Protein AF-A0A534UM82-F1 (afdb_monomer)

Sequence (1231 aa):
MTAVATFLLLLLAPTVASSSGWPNNGTPPAPDDPDYQPVESGYPSSCSSQSVNDEQLYFYGFMPRCAPQATDPENASGMSVSTAWQNFGSLAIGAPSVVIAYIEAGINWHHGDAQELANKVYLNRGELPPPLCDRSPCVNPGSYDANGDGVFNAADYADDSRVGDFNGNGVIDPEDVITAFTCYDRTTGSVGQLSFDAGNRQHCSNGDAVLSVDNDGNGYPHDISGWDFYDHQNDPATYDSAYGHANNQQKQAAAETDNGIEGAGLCSGCLLLPIKAGAEALDRDDDLAQAWLFAVDSGASVITSVTADLGYTSFMRQAVEYAWGHGVVMAESSNDFDSTDHQGSMFWPHVLPGNGLVTNSNGLPAGLANAETVTYRARSDYTSWGTHNMFSVSTQGGTTSESTPTVAGVMGLVLSFGRAISLTGPEAIQVVRATASRITDPTLPWPGSPGDWNLQYGYGRPNVDLAMQAIQARHIPPVAWIDSPDWYRLYDPTQTGTVTVSGHVEDRRSTSGYRWQLQYGLGPQPDTWTTFASGSGRGPKNVSGTVQLSSIPASFWDDLQNPYRMSVTKTLETTEQYTVSLRLQVIDNANASEPWGTGEERRSIAVHHDPSLLPGFPLRLGHGGDSQATLVDLQGSGHLDLVFGDTDGFVHAIDPVTRLELAGWPVHTAPTQVTKSHAGISPGYEPIVAPIAVGDLDHTGNLWVVAASTRGKVYVIDASGHLRSGWPQTLNLDVYVPPIPRPQLAFTRMPQLGSLSSPVLYSLSGDGKLQIVQAAWDGYLHVFNADGSTFRNIQVARPPDSELDPGAHWINDHKLDSTPVIANLDGHPDIVIRSQWTETTSSGDLAPGGAGFLHAFRPDGALLWIAKMPGIVEYYGSAQEFLTEGAEDETAAPVFPGGTDQVASGPVLSPSYLFNSDGSNASVYGPLPGSPTGIFLQNAAVCIASPSSCPYSDAELQNFLAGNLPADAPVFFTTGGVFGRLSIPGNLSYSQPGTGGASLASALLFAGSGFAIKNYLTAFDAVTGASTPGFAQQIQGLDFLGSPIVVDVSGDGQPELVVGTDSSALMAYQSGGAMPVGFPKFTTGWALWAPSSGDLLSDGHTDVVQLTREGYIFAWRTDGTYAGDQEWWAGHHDEWRTGRYGVDSRPPGAIRNARLSSSKLTFTAPGGDWYDGQAAGYRVSFSGQPVPATAPAGSQQSITVPAGVTSVTIQAVDQAGNLGPALTVSKSGGH

Mean predicted aligned error: 6.7 Å

pLDDT: mean 92.06, std 9.96, range [24.19, 98.81]

Structure (mmCIF, N/CA/C/O backbone):
data_AF-A0A534UM82-F1
#
_entry.id   AF-A0A534UM82-F1
#
loop_
_atom_site.group_PDB
_atom_site.id
_atom_site.type_symbol
_atom_site.label_atom_id
_atom_site.label_alt_id
_atom_site.label_comp_id
_atom_site.label_asym_id
_atom_site.label_entity_id
_atom_site.label_seq_id
_atom_site.pdbx_PDB_ins_code
_atom_site.Cartn_x
_atom_site.Cartn_y
_atom_site.Cartn_z
_atom_site.occupancy
_atom_site.B_iso_or_equiv
_atom_site.auth_seq_id
_atom_site.auth_comp_id
_atom_site.auth_asym_id
_atom_site.auth_atom_id
_atom_site.pdbx_PDB_model_num
ATOM 1 N N . MET A 1 1 ? 55.280 50.682 3.057 1.00 29.06 1 MET A N 1
ATOM 2 C CA . MET A 1 1 ? 56.430 49.765 2.923 1.00 29.06 1 MET A CA 1
ATOM 3 C C . MET A 1 1 ? 55.853 48.439 2.445 1.00 29.06 1 MET A C 1
ATOM 5 O O . MET A 1 1 ? 55.164 47.797 3.217 1.00 29.06 1 MET A O 1
ATOM 9 N N . THR A 1 2 ? 55.707 48.257 1.127 1.00 24.19 2 THR A N 1
ATOM 10 C CA . THR A 1 2 ? 56.662 47.520 0.259 1.00 24.19 2 THR A CA 1
ATOM 11 C C . THR A 1 2 ? 56.863 46.093 0.770 1.00 24.19 2 THR A C 1
ATOM 13 O O . THR A 1 2 ? 57.503 45.903 1.794 1.00 24.19 2 THR A O 1
ATOM 16 N N . ALA A 1 3 ? 56.143 45.133 0.192 1.00 25.41 3 ALA A N 1
ATOM 17 C CA . ALA A 1 3 ? 56.607 44.312 -0.934 1.00 25.41 3 ALA A CA 1
ATOM 18 C C . ALA A 1 3 ? 57.558 43.202 -0.464 1.00 25.41 3 ALA A C 1
ATOM 20 O O . ALA A 1 3 ? 58.667 43.504 -0.044 1.00 25.41 3 ALA A O 1
ATOM 21 N N . VAL A 1 4 ? 57.072 41.956 -0.533 1.00 26.17 4 VAL A N 1
ATOM 22 C CA . VAL A 1 4 ? 57.745 40.686 -0.886 1.00 26.17 4 VAL A CA 1
ATOM 23 C C . VAL A 1 4 ? 56.785 39.564 -0.463 1.00 26.17 4 VAL A C 1
ATOM 25 O O . VAL A 1 4 ? 56.682 39.265 0.719 1.00 26.17 4 VAL A O 1
ATOM 28 N N . ALA A 1 5 ? 56.031 39.029 -1.430 1.00 24.19 5 ALA A N 1
ATOM 29 C CA . ALA A 1 5 ? 55.508 37.650 -1.496 1.00 24.19 5 ALA A CA 1
ATOM 30 C C . ALA A 1 5 ? 54.531 37.523 -2.687 1.00 24.19 5 ALA A C 1
ATOM 32 O O . ALA A 1 5 ? 53.396 37.077 -2.564 1.00 24.19 5 ALA A O 1
ATOM 33 N N . THR A 1 6 ? 54.971 37.972 -3.861 1.00 28.27 6 THR A N 1
ATOM 34 C CA . THR A 1 6 ? 54.422 37.549 -5.154 1.00 28.27 6 THR A CA 1
ATOM 35 C C . THR A 1 6 ? 55.350 36.424 -5.616 1.00 28.27 6 THR A C 1
ATOM 37 O O . THR A 1 6 ? 56.557 36.640 -5.564 1.00 28.27 6 THR A O 1
ATOM 40 N N . PHE A 1 7 ? 54.805 35.274 -6.035 1.00 26.11 7 PHE A N 1
ATOM 41 C CA . PHE A 1 7 ? 55.458 33.963 -6.275 1.00 26.11 7 PHE A CA 1
ATOM 42 C C . PHE A 1 7 ? 55.393 32.957 -5.109 1.00 26.11 7 PHE A C 1
ATOM 44 O O . PHE A 1 7 ? 56.431 32.600 -4.570 1.00 26.11 7 PHE A O 1
ATOM 51 N N . LEU A 1 8 ? 54.190 32.474 -4.750 1.00 25.53 8 LEU A N 1
ATOM 52 C CA . LEU A 1 8 ? 53.922 31.051 -4.418 1.00 25.53 8 LEU A CA 1
ATOM 53 C C . LEU A 1 8 ? 52.410 30.776 -4.175 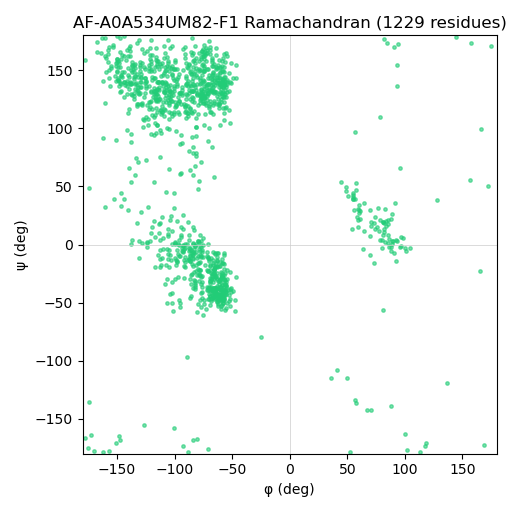1.00 25.53 8 LEU A C 1
ATOM 55 O O . LEU A 1 8 ? 52.024 30.205 -3.164 1.00 25.53 8 LEU A O 1
ATOM 59 N N . LEU A 1 9 ? 51.524 31.227 -5.072 1.00 25.38 9 LEU A N 1
ATOM 60 C CA . LEU A 1 9 ? 50.062 31.076 -4.899 1.00 25.38 9 LEU A CA 1
ATOM 61 C C . LEU A 1 9 ? 49.332 30.824 -6.231 1.00 25.38 9 LEU A C 1
ATOM 63 O O . LEU A 1 9 ? 48.275 31.378 -6.497 1.00 25.38 9 LEU A O 1
ATOM 67 N N . LEU A 1 10 ? 49.945 30.017 -7.104 1.00 25.42 10 LEU A N 1
ATOM 68 C CA . LEU A 1 10 ? 49.427 29.715 -8.449 1.00 25.42 10 LEU A CA 1
ATOM 69 C C . LEU A 1 10 ? 49.437 28.217 -8.800 1.00 25.42 10 LEU A C 1
ATOM 71 O O . LEU A 1 10 ? 49.346 27.856 -9.966 1.00 25.42 10 LEU A O 1
ATOM 75 N N . LEU A 1 11 ? 49.521 27.335 -7.804 1.00 28.50 11 LEU A N 1
ATOM 76 C CA . LEU A 1 11 ? 49.392 25.889 -7.994 1.00 28.50 11 LEU A CA 1
ATOM 77 C C . LEU A 1 11 ? 48.532 25.327 -6.864 1.00 28.50 11 LEU A C 1
ATOM 79 O O . LEU A 1 11 ? 49.061 25.014 -5.805 1.00 28.50 11 LEU A O 1
ATOM 83 N N . LEU A 1 12 ? 47.218 25.336 -7.103 1.00 30.81 12 LEU A N 1
ATOM 84 C CA . LEU A 1 12 ? 46.121 24.535 -6.527 1.00 30.81 12 LEU A CA 1
ATOM 85 C C . LEU A 1 12 ? 44.814 25.335 -6.704 1.00 30.81 12 LEU A C 1
ATOM 87 O O . LEU A 1 12 ? 44.124 25.668 -5.748 1.00 30.81 12 LEU A O 1
ATOM 91 N N . ALA A 1 13 ? 44.506 25.704 -7.950 1.00 25.48 13 ALA A N 1
ATOM 92 C CA . ALA A 1 13 ? 43.111 25.879 -8.330 1.00 25.48 13 ALA A CA 1
ATOM 93 C C . ALA A 1 13 ? 42.586 24.466 -8.635 1.00 25.48 13 ALA A C 1
ATOM 95 O O . ALA A 1 13 ? 43.301 23.734 -9.332 1.00 25.48 13 ALA A O 1
ATOM 96 N N . PRO A 1 14 ? 41.412 24.051 -8.126 1.00 29.23 14 PRO A N 1
ATOM 97 C CA . PRO A 1 14 ? 40.769 22.858 -8.651 1.00 29.23 14 PRO A CA 1
ATOM 98 C C . PRO A 1 14 ? 40.616 23.074 -10.156 1.00 29.23 14 PRO A C 1
ATOM 100 O O . PRO A 1 14 ? 40.162 24.126 -10.609 1.00 29.23 14 PRO A O 1
ATOM 103 N N . THR A 1 15 ? 41.104 22.122 -10.942 1.00 26.31 15 THR A N 1
ATOM 104 C CA . THR A 1 15 ? 40.808 22.078 -12.367 1.00 26.31 15 THR A CA 1
ATOM 105 C C . THR A 1 15 ? 39.299 21.944 -12.484 1.00 26.31 15 THR A C 1
ATOM 107 O O . THR A 1 15 ? 38.766 20.870 -12.229 1.00 26.31 15 THR A O 1
ATOM 110 N N . VAL A 1 16 ? 38.618 23.043 -12.813 1.00 33.84 16 VAL A N 1
ATOM 111 C CA . VAL A 1 16 ? 37.235 23.013 -13.286 1.00 33.84 16 VAL A CA 1
ATOM 112 C C . VAL A 1 16 ? 37.259 22.102 -14.508 1.00 33.84 16 VAL A C 1
ATOM 114 O O . VAL A 1 16 ? 37.883 22.443 -15.519 1.00 33.84 16 VAL A O 1
ATOM 117 N N . ALA A 1 17 ? 36.713 20.893 -14.375 1.00 33.19 17 ALA A N 1
ATOM 118 C CA . ALA A 1 17 ? 36.522 20.015 -15.513 1.00 33.19 17 ALA A CA 1
ATOM 119 C C . ALA A 1 17 ? 35.661 20.785 -16.520 1.00 33.19 17 ALA A C 1
ATOM 121 O O . ALA A 1 17 ? 34.657 21.393 -16.160 1.00 33.19 17 ALA A O 1
ATOM 122 N N . SER A 1 18 ? 36.106 20.838 -17.772 1.00 37.72 18 SER A N 1
ATOM 123 C CA . SER A 1 18 ? 35.266 21.392 -18.829 1.00 37.72 18 SER A CA 1
ATOM 124 C C . SER A 1 18 ? 34.129 20.399 -19.049 1.00 37.72 18 SER A C 1
ATOM 126 O O . SER A 1 18 ? 34.392 19.252 -19.396 1.00 37.72 18 SER A O 1
ATOM 128 N N . SER A 1 19 ? 32.891 20.831 -18.806 1.00 50.22 19 SER A N 1
ATOM 129 C CA . SER A 1 19 ? 31.665 20.106 -19.147 1.00 50.22 19 SER A CA 1
ATOM 130 C C . SER A 1 19 ? 31.717 19.717 -20.628 1.00 50.22 19 SER A C 1
ATOM 132 O O . SER A 1 19 ? 31.611 20.581 -21.506 1.00 50.22 19 SER A O 1
ATOM 134 N N . SER A 1 20 ? 31.975 18.447 -20.939 1.00 53.44 20 SER A N 1
ATOM 135 C CA . SER A 1 20 ? 32.245 18.048 -22.321 1.00 53.44 20 SER A CA 1
ATOM 136 C C . SER A 1 20 ? 30.987 17.927 -23.179 1.00 53.44 20 SER A C 1
ATOM 138 O O . SER A 1 20 ? 31.132 17.977 -24.400 1.00 53.44 20 SER A O 1
ATOM 140 N N . GLY A 1 21 ? 29.77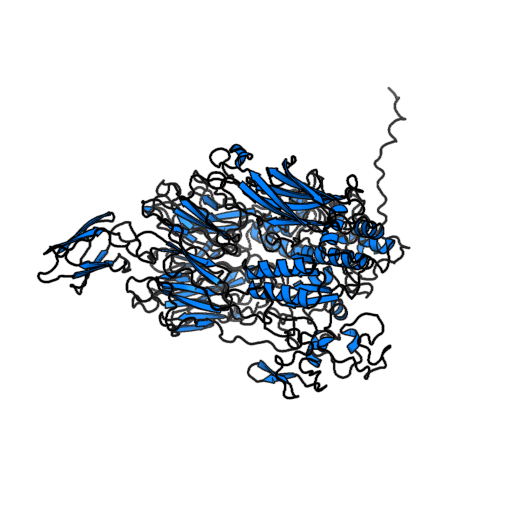5 17.885 -22.601 1.00 60.31 21 GLY A N 1
ATOM 141 C CA . GLY A 1 21 ? 28.531 17.531 -23.310 1.00 60.31 21 GLY A CA 1
ATOM 142 C C . GLY A 1 21 ? 28.646 16.195 -24.058 1.00 60.31 21 GLY A C 1
ATOM 143 O O . GLY A 1 21 ? 29.709 15.559 -24.043 1.00 60.31 21 GLY A O 1
ATOM 144 N N . TRP A 1 22 ? 27.597 15.771 -24.767 1.00 65.94 22 TRP A N 1
ATOM 145 C CA . TRP A 1 22 ? 27.753 14.648 -25.694 1.00 65.94 22 TRP A CA 1
ATOM 146 C C . TRP A 1 22 ? 28.814 15.014 -26.752 1.00 65.94 22 TRP A C 1
ATOM 148 O O . TRP A 1 22 ? 28.801 16.132 -27.284 1.00 65.94 22 TRP A O 1
ATOM 158 N N . PRO A 1 23 ? 29.781 14.135 -27.074 1.00 58.47 23 PRO A N 1
ATOM 159 C CA . PRO A 1 23 ? 30.779 14.456 -28.082 1.00 58.47 23 PRO A CA 1
ATOM 160 C C . PRO A 1 23 ? 30.091 14.697 -29.433 1.00 58.47 23 PRO A C 1
ATOM 162 O O . PRO A 1 23 ? 29.489 13.782 -29.983 1.00 58.47 23 PRO A O 1
ATOM 165 N N . ASN A 1 24 ? 30.247 15.883 -30.034 1.00 52.75 24 ASN A N 1
ATOM 166 C CA . ASN A 1 24 ? 29.662 16.221 -31.350 1.00 52.75 24 ASN A CA 1
ATOM 167 C C . ASN A 1 24 ? 30.066 15.261 -32.504 1.00 52.75 24 ASN A C 1
ATOM 169 O O . ASN A 1 24 ? 29.554 15.392 -33.608 1.00 52.75 24 ASN A O 1
ATOM 173 N N . ASN A 1 25 ? 30.998 14.327 -32.264 1.00 54.56 25 ASN A N 1
ATOM 174 C CA . ASN A 1 25 ? 31.434 13.262 -33.178 1.00 54.56 25 ASN A CA 1
ATOM 175 C C . ASN A 1 25 ? 31.416 11.866 -32.501 1.00 54.56 25 ASN A C 1
ATOM 177 O O . ASN A 1 25 ? 32.257 11.023 -32.821 1.00 54.56 25 ASN A O 1
ATOM 181 N N . GLY A 1 26 ? 30.547 11.643 -31.508 1.00 54.47 26 GLY A N 1
ATOM 182 C CA . GLY A 1 26 ? 30.395 10.348 -30.836 1.00 54.47 26 GLY A CA 1
ATOM 183 C C . GLY A 1 26 ? 30.021 9.234 -31.817 1.00 54.47 26 GLY A C 1
ATOM 184 O O . GLY A 1 26 ? 29.414 9.482 -32.857 1.00 54.47 26 GLY A O 1
ATOM 185 N N . THR A 1 27 ? 30.440 8.002 -31.529 1.00 57.91 27 THR A N 1
ATOM 186 C CA . THR A 1 27 ? 29.991 6.808 -32.257 1.00 57.91 27 THR A CA 1
ATOM 187 C C . THR A 1 27 ? 29.429 5.826 -31.224 1.00 57.91 27 THR A C 1
ATOM 189 O O . THR A 1 27 ? 30.232 5.310 -30.449 1.00 57.91 27 THR A O 1
ATOM 192 N N . PRO A 1 28 ? 28.102 5.584 -31.186 1.00 67.50 28 PRO A N 1
ATOM 193 C CA . PRO A 1 28 ? 27.066 6.171 -32.048 1.00 67.50 28 PRO A CA 1
ATOM 194 C C . PRO A 1 28 ? 26.832 7.677 -31.778 1.00 67.50 28 PRO A C 1
ATOM 196 O O . PRO A 1 28 ? 27.323 8.202 -30.770 1.00 67.50 28 PRO A O 1
ATOM 199 N N . PRO A 1 29 ? 26.157 8.403 -32.695 1.00 73.62 29 PRO A N 1
ATOM 200 C CA . PRO A 1 29 ? 25.624 9.731 -32.389 1.00 73.62 29 PRO A CA 1
ATOM 201 C C . PRO A 1 29 ? 24.675 9.668 -31.181 1.00 73.62 29 PRO A C 1
ATOM 203 O O . PRO A 1 29 ? 24.266 8.588 -30.765 1.00 73.62 29 PRO A O 1
ATOM 206 N N . ALA A 1 30 ? 24.376 10.829 -30.596 1.00 81.31 30 ALA A N 1
ATOM 207 C CA . ALA A 1 30 ? 23.281 10.901 -29.635 1.00 81.31 30 ALA A CA 1
ATOM 208 C C . ALA A 1 30 ? 21.960 10.561 -30.344 1.00 81.31 30 ALA A C 1
ATOM 210 O O . ALA A 1 30 ? 21.878 10.853 -31.546 1.00 81.31 30 ALA A O 1
ATOM 211 N N . PRO A 1 31 ? 20.975 10.017 -29.610 1.00 89.06 31 PRO A N 1
ATOM 212 C CA . PRO A 1 31 ? 19.634 9.829 -30.131 1.00 89.06 31 PRO A CA 1
ATOM 213 C C . PRO A 1 31 ? 19.078 11.098 -30.783 1.00 89.06 31 PRO A C 1
ATOM 215 O O . PRO A 1 31 ? 19.389 12.212 -30.335 1.00 89.06 31 PRO A O 1
ATOM 218 N N . ASP A 1 32 ? 18.321 10.937 -31.868 1.00 90.75 32 ASP A N 1
ATOM 219 C CA . ASP A 1 32 ? 17.685 12.058 -32.575 1.00 90.75 32 ASP A CA 1
ATOM 220 C C . ASP A 1 32 ? 16.339 12.504 -31.975 1.00 90.75 32 ASP A C 1
ATOM 222 O O . ASP A 1 32 ? 15.741 13.476 -32.449 1.00 90.75 32 ASP A O 1
ATOM 226 N N . ASP A 1 33 ? 15.939 11.854 -30.884 1.00 93.75 33 ASP A N 1
ATOM 227 C CA . ASP A 1 33 ? 14.756 12.111 -30.072 1.00 93.75 33 ASP A CA 1
ATOM 228 C C . ASP A 1 33 ? 14.812 13.528 -29.438 1.00 93.75 33 ASP A C 1
ATOM 230 O O . ASP A 1 33 ? 15.806 13.887 -28.782 1.00 93.75 33 ASP A O 1
ATOM 234 N N . PRO A 1 34 ? 13.786 14.381 -29.646 1.00 93.25 34 PRO A N 1
ATOM 235 C CA . PRO A 1 34 ? 13.781 15.787 -29.226 1.00 93.25 34 PRO A CA 1
ATOM 236 C C . PRO A 1 34 ? 14.046 16.060 -27.737 1.00 93.25 34 PRO A C 1
ATOM 238 O O . PRO A 1 34 ? 14.690 17.067 -27.420 1.00 93.25 34 PRO A O 1
ATOM 241 N N . ASP A 1 35 ? 13.580 15.186 -26.847 1.00 92.75 35 ASP A N 1
ATOM 242 C CA . ASP A 1 35 ? 13.623 15.345 -25.389 1.00 92.75 35 ASP A CA 1
ATOM 243 C C . ASP A 1 35 ? 14.896 14.744 -24.771 1.00 92.75 35 ASP A C 1
ATOM 245 O O . ASP A 1 35 ? 15.219 15.024 -23.615 1.00 92.75 35 ASP A O 1
ATOM 249 N N . TYR A 1 36 ? 15.685 13.980 -25.542 1.00 93.06 36 TYR A N 1
ATOM 250 C CA . TYR A 1 36 ? 16.884 13.318 -25.022 1.00 93.06 36 TYR A CA 1
ATOM 251 C C . TYR A 1 36 ? 17.925 14.318 -24.510 1.00 93.06 36 TYR A C 1
ATOM 253 O O . TYR A 1 36 ? 18.395 14.186 -23.381 1.00 93.06 36 TYR A O 1
ATOM 261 N N . GLN A 1 37 ? 18.280 15.324 -25.321 1.00 91.81 37 GLN A N 1
ATOM 262 C CA . GLN A 1 37 ? 19.319 16.312 -24.979 1.00 91.81 37 GLN A CA 1
ATOM 263 C C . GLN A 1 37 ? 19.085 17.747 -25.516 1.00 91.81 37 GLN A C 1
ATOM 265 O O . GLN A 1 37 ? 20.012 18.375 -26.064 1.00 91.81 37 GLN A O 1
ATOM 270 N N . PRO A 1 38 ? 17.866 18.314 -25.425 1.00 90.81 38 PRO A N 1
ATOM 271 C CA . PRO A 1 38 ? 17.563 19.626 -26.006 1.00 90.81 38 PRO A CA 1
ATOM 272 C C . PRO A 1 38 ? 18.455 20.746 -25.443 1.00 90.81 38 PRO A C 1
ATOM 274 O O . PRO A 1 38 ? 18.880 21.644 -26.184 1.00 90.81 38 PRO A O 1
ATOM 277 N N . VAL A 1 39 ? 18.824 20.659 -24.161 1.00 90.19 39 VAL A N 1
ATOM 278 C CA . VAL A 1 39 ? 19.673 21.641 -23.475 1.00 90.19 39 VAL A CA 1
ATOM 279 C C . VAL A 1 39 ? 21.102 21.595 -24.015 1.00 90.19 39 VAL A C 1
ATOM 281 O O . VAL A 1 39 ? 21.654 22.635 -24.391 1.00 90.19 39 VAL A O 1
ATOM 284 N N . GLU A 1 40 ? 21.698 20.406 -24.118 1.00 87.69 40 GLU A N 1
ATOM 285 C CA . GLU A 1 40 ? 23.056 20.225 -24.643 1.00 87.69 40 GLU A CA 1
ATOM 286 C C . GLU A 1 40 ? 23.174 20.617 -26.122 1.00 87.69 40 GLU A C 1
ATOM 288 O O . GLU A 1 40 ? 24.164 21.242 -26.527 1.00 87.69 40 GLU A O 1
ATOM 293 N N . SER A 1 41 ? 22.146 20.318 -26.921 1.00 87.25 41 SER A N 1
ATOM 294 C CA . SER A 1 41 ? 22.087 20.656 -28.350 1.00 87.25 41 SER A CA 1
ATOM 295 C C . SER A 1 41 ? 21.960 22.163 -28.591 1.00 87.25 41 SER A C 1
ATOM 297 O O . SER A 1 41 ? 22.577 22.705 -29.512 1.00 87.25 41 SER A O 1
ATOM 299 N N . GLY A 1 42 ? 21.190 22.861 -27.751 1.00 84.81 42 GLY A N 1
ATOM 300 C CA . GLY A 1 42 ? 20.976 24.309 -27.827 1.00 84.81 42 GLY A CA 1
ATOM 301 C C . GLY A 1 42 ? 22.056 25.161 -27.146 1.00 84.81 42 GLY A C 1
ATOM 302 O O . GLY A 1 42 ? 21.953 26.396 -27.144 1.00 84.81 42 GLY A O 1
ATOM 303 N N . TYR A 1 43 ? 23.081 24.542 -26.554 1.00 85.88 43 TYR A N 1
ATOM 304 C CA . TYR A 1 43 ? 24.104 25.229 -25.766 1.00 85.88 43 TYR A CA 1
ATOM 305 C C . TYR A 1 43 ? 24.937 26.223 -26.607 1.00 85.88 43 TYR A C 1
ATOM 307 O O . TYR A 1 43 ? 25.340 25.907 -27.730 1.00 85.88 43 TYR A O 1
ATOM 315 N N . PRO A 1 44 ? 25.306 27.409 -26.072 1.00 87.75 44 PRO A N 1
ATOM 316 C CA . PRO A 1 44 ? 24.999 27.933 -24.734 1.00 87.75 44 PRO A CA 1
ATOM 317 C C . PRO A 1 44 ? 23.674 28.699 -24.639 1.00 87.75 44 PRO A C 1
ATOM 319 O O . PRO A 1 44 ? 23.325 29.168 -23.559 1.00 87.75 44 PRO A O 1
ATOM 322 N N . SER A 1 45 ? 22.956 28.890 -25.749 1.00 88.56 45 SER A N 1
ATOM 323 C CA . SER A 1 45 ? 21.720 29.685 -25.778 1.00 88.56 45 SER A CA 1
ATOM 324 C C . SER A 1 45 ? 20.592 29.087 -24.932 1.00 88.56 45 SER A C 1
ATOM 326 O O . SER A 1 45 ? 19.881 29.843 -24.267 1.00 88.56 45 SER A O 1
ATOM 328 N N . SER A 1 46 ? 20.472 27.758 -24.917 1.00 88.56 46 SER A N 1
ATOM 329 C CA . SER A 1 46 ? 19.461 27.001 -24.163 1.00 88.56 46 SER A CA 1
ATOM 330 C C . SER A 1 46 ? 19.510 27.255 -22.657 1.00 88.56 46 SER A C 1
ATOM 332 O O . SER A 1 46 ? 18.455 27.373 -22.046 1.00 88.56 46 SER A O 1
ATOM 334 N N . CYS A 1 47 ? 20.692 27.459 -22.058 1.00 87.94 47 CYS A N 1
ATOM 335 C CA . CYS A 1 47 ? 20.841 27.618 -20.600 1.00 87.94 47 CYS A CA 1
ATOM 336 C C . CYS A 1 47 ? 20.051 28.795 -19.996 1.00 87.94 47 CYS A C 1
ATOM 338 O O . CYS A 1 47 ? 19.926 28.892 -18.776 1.00 87.94 47 CYS A O 1
ATOM 340 N N . SER A 1 48 ? 19.589 29.734 -20.830 1.00 82.62 48 SER A N 1
ATOM 341 C CA . SER A 1 48 ? 18.784 30.886 -20.406 1.00 82.62 48 SER A CA 1
ATOM 342 C C . SER A 1 48 ? 17.272 30.648 -20.445 1.00 82.62 48 SER A C 1
ATOM 344 O O . SER A 1 48 ? 16.530 31.434 -19.861 1.00 82.62 48 SER A O 1
ATOM 346 N N . SER A 1 49 ? 16.818 29.596 -21.130 1.00 83.00 49 SER A N 1
ATOM 347 C CA . SER A 1 49 ? 15.400 29.312 -21.385 1.00 83.00 49 SER A CA 1
ATOM 348 C C . SER A 1 49 ? 14.981 27.878 -21.064 1.00 83.00 49 SER A C 1
ATOM 350 O O . SER A 1 49 ? 13.787 27.615 -21.058 1.00 83.00 49 SER A O 1
ATOM 352 N N . GLN A 1 50 ? 15.934 26.976 -20.821 1.00 88.38 50 GLN A N 1
ATOM 353 C CA . GLN A 1 50 ? 15.715 25.569 -20.480 1.00 88.38 50 GLN A CA 1
ATOM 354 C C . GLN A 1 50 ? 16.510 25.190 -19.227 1.00 88.38 50 GLN A C 1
ATOM 356 O O . GLN A 1 50 ? 17.589 25.738 -18.970 1.00 88.38 50 GLN A O 1
ATOM 361 N N . SER A 1 51 ? 15.943 24.281 -18.447 1.00 88.00 51 SER A N 1
ATOM 362 C CA . SER A 1 51 ? 16.509 23.666 -17.252 1.00 88.00 51 SER A CA 1
ATOM 363 C C . SER A 1 51 ? 17.357 22.458 -17.620 1.00 88.00 51 SER A C 1
ATOM 365 O O . SER A 1 51 ? 17.008 21.733 -18.540 1.00 88.00 51 SER A O 1
ATOM 367 N N . VAL A 1 52 ? 18.394 22.153 -16.839 1.00 88.25 52 VAL A N 1
ATOM 368 C CA . VAL A 1 52 ? 19.050 20.832 -16.873 1.00 88.25 52 VAL A CA 1
ATOM 369 C C . VAL A 1 52 ? 18.089 19.676 -16.575 1.00 88.25 52 VAL A C 1
ATOM 371 O O . VAL A 1 52 ? 18.435 18.542 -16.864 1.00 88.25 52 VAL A O 1
ATOM 374 N N . ASN A 1 53 ? 16.905 19.951 -16.017 1.00 88.81 53 ASN A N 1
ATOM 375 C CA . ASN A 1 53 ? 15.845 18.961 -15.813 1.00 88.81 53 ASN A CA 1
ATOM 376 C C . ASN A 1 53 ? 14.953 18.756 -17.056 1.00 88.81 53 ASN A C 1
ATOM 378 O O . ASN A 1 53 ? 14.122 17.856 -17.038 1.00 88.81 53 ASN A O 1
ATOM 382 N N . ASP A 1 54 ? 15.123 19.547 -18.125 1.00 89.00 54 ASP A N 1
ATOM 383 C CA . ASP A 1 54 ? 14.356 19.437 -19.381 1.00 89.00 54 ASP A CA 1
ATOM 384 C C . ASP A 1 54 ? 15.015 18.456 -20.379 1.00 89.00 54 ASP A C 1
ATOM 386 O O . ASP A 1 54 ? 14.798 18.549 -21.584 1.00 89.00 54 ASP A O 1
ATOM 390 N N . GLU A 1 55 ? 15.894 17.569 -19.908 1.00 90.00 55 GLU A N 1
ATOM 391 C CA . GLU A 1 55 ? 16.590 16.567 -20.721 1.00 90.00 55 GLU A CA 1
ATOM 392 C C . GLU A 1 55 ? 16.783 15.258 -19.943 1.00 90.00 55 GLU A C 1
ATOM 394 O O . GLU A 1 55 ? 16.733 15.245 -18.709 1.00 90.00 55 GLU A O 1
ATOM 399 N N . GLN A 1 56 ? 17.058 14.151 -20.642 1.00 93.31 56 GLN A N 1
ATOM 400 C CA . GLN A 1 56 ? 17.170 12.806 -20.058 1.00 93.31 56 GLN A CA 1
ATOM 401 C C . GLN A 1 56 ? 18.523 12.572 -19.350 1.00 93.31 56 GLN A C 1
ATOM 403 O O . GLN A 1 56 ? 19.261 11.612 -19.592 1.00 93.31 56 GLN A O 1
ATOM 408 N N . LEU A 1 57 ? 18.846 13.457 -18.405 1.00 92.00 57 LEU A N 1
ATOM 409 C CA . LEU A 1 57 ? 20.073 13.512 -17.600 1.00 92.00 57 LEU A CA 1
ATOM 410 C C . LEU A 1 57 ? 20.439 12.201 -16.889 1.00 92.00 57 LEU A C 1
ATOM 412 O O . LEU A 1 57 ? 21.614 11.972 -16.582 1.00 92.00 57 LEU A O 1
ATOM 416 N N . TYR A 1 58 ? 19.457 11.331 -16.648 1.00 93.69 58 TYR A N 1
ATOM 417 C CA . TYR A 1 58 ? 19.631 10.019 -16.032 1.00 93.69 58 TYR A CA 1
ATOM 418 C C . TYR A 1 58 ? 20.385 9.017 -16.921 1.00 93.69 58 TYR A C 1
ATOM 420 O O . TYR A 1 58 ? 20.987 8.075 -16.397 1.00 93.69 58 TYR A O 1
ATOM 428 N N . PHE A 1 59 ? 20.478 9.258 -18.234 1.00 94.56 59 PHE A N 1
ATOM 429 C CA . PHE A 1 59 ? 21.343 8.489 -19.132 1.00 94.56 59 PHE A CA 1
ATOM 430 C C . PHE A 1 59 ? 22.815 8.887 -19.018 1.00 94.56 59 PHE A C 1
ATOM 432 O O . PHE A 1 59 ? 23.705 8.084 -19.308 1.00 94.56 59 PHE A O 1
ATOM 439 N N . TYR A 1 60 ? 23.111 10.127 -18.642 1.00 93.50 60 TYR A N 1
ATOM 440 C CA . TYR A 1 60 ? 24.404 10.719 -18.958 1.00 93.50 60 TYR A CA 1
ATOM 441 C C . TYR A 1 60 ? 25.550 10.201 -18.079 1.00 93.50 60 TYR A C 1
ATOM 443 O O . TYR A 1 60 ? 25.518 10.277 -16.853 1.00 93.50 60 TYR A O 1
ATOM 451 N N . GLY A 1 61 ? 26.631 9.757 -18.721 1.00 93.00 61 GLY A N 1
ATOM 452 C CA . GLY A 1 61 ? 27.949 9.549 -18.113 1.00 93.00 61 GLY A CA 1
ATOM 453 C C . GLY A 1 61 ? 28.878 10.763 -18.233 1.00 93.00 61 GLY A C 1
ATOM 454 O O . GLY A 1 61 ? 30.097 10.612 -18.263 1.00 93.00 61 GLY A O 1
ATOM 455 N N . PHE A 1 62 ? 28.305 11.962 -18.364 1.00 90.44 62 PHE A N 1
ATOM 456 C CA . PHE A 1 62 ? 29.004 13.248 -18.357 1.00 90.44 62 PHE A CA 1
ATOM 457 C C . PHE A 1 62 ? 28.206 14.278 -17.538 1.00 90.44 62 PHE A C 1
ATOM 459 O O . PHE A 1 62 ? 27.070 14.016 -17.151 1.00 90.44 62 PHE A O 1
ATOM 466 N N . MET A 1 63 ? 28.799 15.446 -17.273 1.00 90.56 63 MET A N 1
ATOM 467 C CA . MET A 1 63 ? 28.133 16.561 -16.585 1.00 90.56 63 MET A CA 1
ATOM 468 C C . MET A 1 63 ? 27.502 17.546 -17.587 1.00 90.56 63 MET A C 1
ATOM 470 O O . MET A 1 63 ? 28.238 18.023 -18.467 1.00 90.56 63 MET A O 1
ATOM 474 N N . PRO A 1 64 ? 26.208 17.897 -17.441 1.00 89.62 64 PRO A N 1
ATOM 475 C CA . PRO A 1 64 ? 25.545 18.913 -18.257 1.00 89.62 64 PRO A CA 1
ATOM 476 C C . PRO A 1 64 ? 26.241 20.277 -18.209 1.00 89.62 64 PRO A C 1
ATOM 478 O O . PRO A 1 64 ? 26.769 20.705 -17.177 1.00 89.62 64 PRO A O 1
ATOM 481 N N . ARG A 1 65 ? 26.245 20.994 -19.333 1.00 88.31 65 ARG A N 1
ATOM 482 C CA . ARG A 1 65 ? 26.975 22.258 -19.524 1.00 88.31 65 ARG A CA 1
ATOM 483 C C . ARG A 1 65 ? 26.284 23.466 -18.894 1.00 88.31 65 ARG A C 1
ATOM 485 O O . ARG A 1 65 ? 26.953 24.470 -18.638 1.00 88.31 65 ARG A O 1
ATOM 492 N N . CYS A 1 66 ? 24.973 23.396 -18.660 1.00 90.06 66 CYS A N 1
ATOM 493 C CA . CYS A 1 66 ? 24.200 24.502 -18.089 1.00 90.06 66 CYS A CA 1
ATOM 494 C C . CYS A 1 66 ? 24.225 24.559 -16.552 1.00 90.06 66 CYS A C 1
ATOM 496 O O . CYS A 1 66 ? 23.811 25.574 -16.002 1.00 90.06 66 CYS A O 1
ATOM 498 N N . ALA A 1 67 ? 24.795 23.559 -15.866 1.00 91.06 67 ALA A N 1
ATOM 499 C CA . ALA A 1 67 ? 24.972 23.541 -14.409 1.00 91.06 67 ALA A CA 1
ATOM 500 C C . ALA A 1 67 ? 26.463 23.619 -14.010 1.00 91.06 67 ALA A C 1
ATOM 502 O O . ALA A 1 67 ? 27.064 22.624 -13.600 1.00 91.06 67 ALA A O 1
ATOM 503 N N . PRO A 1 68 ? 27.111 24.796 -14.111 1.00 84.94 68 PRO A N 1
ATOM 504 C CA . PRO A 1 68 ? 28.559 24.927 -13.927 1.00 84.94 68 PRO A CA 1
ATOM 505 C C . PRO A 1 68 ? 29.042 24.732 -12.481 1.00 84.94 68 PRO A C 1
ATOM 507 O O . PRO A 1 68 ? 30.251 24.655 -12.262 1.00 84.94 68 PRO A O 1
ATOM 510 N N . GLN A 1 69 ? 28.135 24.725 -11.498 1.00 90.19 69 GLN A N 1
ATOM 511 C CA . GLN A 1 69 ? 28.458 24.459 -10.089 1.00 90.19 69 GLN A CA 1
ATOM 512 C C . GLN A 1 69 ? 28.332 22.980 -9.725 1.00 90.19 69 GLN A C 1
ATOM 514 O O . GLN A 1 69 ? 28.811 22.577 -8.665 1.00 90.19 69 GLN A O 1
ATOM 519 N N . ALA A 1 70 ? 27.706 22.178 -10.586 1.00 92.62 70 ALA A N 1
ATOM 520 C CA . ALA A 1 70 ? 27.481 20.782 -10.295 1.00 92.62 70 ALA A CA 1
ATOM 521 C C . ALA A 1 70 ? 28.784 19.989 -10.362 1.00 92.62 70 ALA A C 1
ATOM 523 O O . ALA A 1 70 ? 29.607 20.163 -11.266 1.00 92.62 70 ALA A O 1
ATOM 524 N N . THR A 1 71 ? 28.959 19.086 -9.404 1.00 91.25 71 THR A N 1
ATOM 525 C CA . THR A 1 71 ? 30.101 18.172 -9.373 1.00 91.25 71 THR A CA 1
ATOM 526 C C . THR A 1 71 ? 29.636 16.765 -9.052 1.00 91.25 71 THR A C 1
ATOM 528 O O . THR A 1 71 ? 28.724 16.576 -8.254 1.00 91.25 71 THR A O 1
ATOM 531 N N . ASP A 1 72 ? 30.292 15.782 -9.657 1.00 92.06 72 ASP A N 1
ATOM 532 C CA . ASP A 1 72 ? 30.057 14.368 -9.393 1.00 92.06 72 ASP A CA 1
ATOM 533 C C . ASP A 1 72 ? 31.410 13.635 -9.334 1.00 92.06 72 ASP A C 1
ATOM 535 O O . ASP A 1 72 ? 32.282 13.930 -10.160 1.00 92.06 72 ASP A O 1
ATOM 539 N N . PRO A 1 73 ? 31.624 12.693 -8.393 1.00 90.06 73 PRO A N 1
ATOM 540 C CA . PRO A 1 73 ? 32.880 11.944 -8.290 1.00 90.06 73 PRO A CA 1
ATOM 541 C C . PRO A 1 73 ? 33.269 11.170 -9.557 1.00 90.06 73 PRO A C 1
ATOM 543 O O . PRO A 1 73 ? 34.457 10.970 -9.811 1.00 90.06 73 PRO A O 1
ATOM 546 N N . GLU A 1 74 ? 32.287 10.748 -10.351 1.00 92.12 74 GLU A N 1
ATOM 547 C CA . GLU A 1 74 ? 32.464 10.038 -11.621 1.00 92.12 74 GLU A CA 1
ATOM 548 C C . GLU A 1 74 ? 32.317 10.970 -12.826 1.00 92.12 74 GLU A C 1
ATOM 550 O O . GLU A 1 74 ? 32.436 10.526 -13.966 1.00 92.12 74 GLU A O 1
ATOM 555 N N . ASN A 1 75 ? 32.105 12.269 -12.586 1.00 91.56 75 ASN A N 1
ATOM 556 C CA . ASN A 1 75 ? 31.807 13.259 -13.612 1.00 91.56 75 ASN A CA 1
ATOM 557 C C . ASN A 1 75 ? 30.586 12.855 -14.465 1.00 91.56 75 ASN A C 1
ATOM 559 O O . ASN A 1 75 ? 30.591 13.073 -15.674 1.00 91.56 75 ASN A O 1
ATOM 563 N N . ALA A 1 76 ? 29.557 12.278 -13.837 1.00 93.19 76 ALA A N 1
ATOM 564 C CA . ALA A 1 76 ? 28.325 11.820 -14.478 1.00 93.19 76 ALA A CA 1
ATOM 565 C C . ALA A 1 76 ? 27.075 12.340 -13.746 1.00 93.19 76 ALA A C 1
ATOM 567 O O . ALA A 1 76 ? 26.950 12.157 -12.530 1.00 93.19 76 ALA A O 1
ATOM 568 N N . SER A 1 77 ? 26.120 12.930 -14.473 1.00 93.75 77 SER A N 1
ATOM 569 C CA . SER A 1 77 ? 24.816 13.293 -13.895 1.00 93.75 77 SER A CA 1
ATOM 570 C C . SER A 1 77 ? 23.889 12.092 -13.698 1.00 93.75 77 SER A C 1
ATOM 572 O O . SER A 1 77 ? 23.078 12.113 -12.781 1.00 93.75 77 SER A O 1
ATOM 574 N N . GLY A 1 78 ? 24.040 11.027 -14.486 1.00 95.38 78 GLY A N 1
ATOM 575 C CA . GLY A 1 78 ? 23.162 9.858 -14.462 1.00 95.38 78 GLY A CA 1
ATOM 576 C C . GLY A 1 78 ? 23.888 8.526 -14.274 1.00 95.38 78 GLY A C 1
ATOM 577 O O . GLY A 1 78 ? 24.995 8.444 -13.737 1.00 95.38 78 GLY A O 1
ATOM 578 N N . MET A 1 79 ? 23.253 7.454 -14.747 1.00 97.44 79 MET A N 1
ATOM 579 C CA . MET A 1 79 ? 23.693 6.060 -14.585 1.00 97.44 79 MET A CA 1
ATOM 580 C C . MET A 1 79 ? 24.743 5.612 -15.620 1.00 97.44 79 MET A C 1
ATOM 582 O O . MET A 1 79 ? 25.041 4.422 -15.743 1.00 97.44 79 MET A O 1
ATOM 586 N N . SER A 1 80 ? 25.331 6.558 -16.362 1.00 96.25 80 SER A N 1
ATOM 587 C CA . SER A 1 80 ? 26.340 6.309 -17.407 1.00 96.25 80 SER A CA 1
ATOM 588 C C . SER A 1 80 ? 25.878 5.392 -18.552 1.00 96.25 80 SER A C 1
ATOM 590 O O . SER A 1 80 ? 26.692 4.707 -19.171 1.00 96.25 80 SER A O 1
ATOM 592 N N . VAL A 1 81 ? 24.582 5.405 -18.876 1.00 95.06 81 VAL A N 1
ATOM 593 C CA . VAL A 1 81 ? 23.998 4.676 -20.017 1.00 95.06 81 VAL A CA 1
ATOM 594 C C . VAL A 1 81 ? 24.561 5.195 -21.343 1.00 95.06 81 VAL A C 1
ATOM 596 O O . VAL A 1 81 ? 24.991 4.410 -22.185 1.00 95.06 81 VAL A O 1
ATOM 599 N N . SER A 1 82 ? 24.682 6.516 -21.495 1.00 92.31 82 SER A N 1
ATOM 600 C CA . SER A 1 82 ? 25.266 7.138 -22.687 1.00 92.31 82 SER A CA 1
ATOM 601 C C . SER A 1 82 ? 26.704 6.698 -22.955 1.00 92.31 82 SER A C 1
ATOM 603 O O . SER A 1 82 ? 27.094 6.463 -24.099 1.00 92.31 82 SER A O 1
ATOM 605 N N . THR A 1 83 ? 27.502 6.558 -21.897 1.00 92.81 83 THR A N 1
ATOM 606 C CA . THR A 1 83 ? 28.877 6.062 -21.995 1.00 92.81 83 THR A CA 1
ATOM 607 C C . THR A 1 83 ? 28.894 4.592 -22.406 1.00 92.81 83 THR A C 1
ATOM 609 O O . THR A 1 83 ? 29.698 4.210 -23.255 1.00 92.81 83 THR A O 1
ATOM 612 N N . ALA A 1 84 ? 27.970 3.776 -21.887 1.00 93.00 84 ALA A N 1
ATOM 613 C CA . ALA A 1 84 ? 27.821 2.385 -22.309 1.00 93.00 84 ALA A CA 1
ATOM 614 C C . ALA A 1 84 ? 27.470 2.283 -23.806 1.00 93.00 84 ALA A C 1
ATOM 616 O O . ALA A 1 84 ? 28.082 1.496 -24.534 1.00 93.00 84 ALA A O 1
ATOM 617 N N . TRP A 1 85 ? 26.557 3.127 -24.297 1.00 90.56 85 TRP A N 1
ATOM 618 C CA . TRP A 1 85 ? 26.215 3.218 -25.721 1.00 90.56 85 TRP A CA 1
ATOM 619 C C . TRP A 1 85 ? 27.425 3.577 -26.584 1.00 90.56 85 TRP A C 1
ATOM 621 O O . TRP A 1 85 ? 27.660 2.941 -27.609 1.00 90.56 85 TRP A O 1
ATOM 631 N N . GLN A 1 86 ? 28.253 4.527 -26.149 1.00 88.56 86 GLN A N 1
ATOM 632 C CA . GLN A 1 86 ? 29.498 4.884 -26.842 1.00 88.56 86 GLN A CA 1
ATOM 633 C C . GLN A 1 86 ? 30.525 3.744 -26.842 1.00 88.56 86 GLN A C 1
ATOM 635 O O . GLN A 1 86 ? 31.191 3.501 -27.849 1.00 88.56 86 GLN A O 1
ATOM 640 N N . ASN A 1 87 ? 30.655 3.025 -25.729 1.00 90.81 87 ASN A N 1
ATOM 641 C CA . ASN A 1 87 ? 31.668 1.983 -25.575 1.00 90.81 87 ASN A CA 1
ATOM 642 C C . ASN A 1 87 ? 31.307 0.679 -26.299 1.00 90.81 87 ASN A C 1
ATOM 644 O O . ASN A 1 87 ? 32.203 -0.009 -26.798 1.00 90.81 87 ASN A O 1
ATOM 648 N N . PHE A 1 88 ? 30.020 0.330 -26.368 1.00 91.56 88 PHE A N 1
ATOM 649 C CA . PHE A 1 88 ? 29.576 -0.975 -26.870 1.00 91.56 88 PHE A CA 1
ATOM 650 C C . PHE A 1 88 ? 28.571 -0.911 -28.031 1.00 91.56 88 PHE A C 1
ATOM 652 O O . PHE A 1 88 ? 28.210 -1.960 -28.575 1.00 91.56 88 PHE A O 1
ATOM 659 N N . GLY A 1 89 ? 28.156 0.282 -28.463 1.00 88.44 89 GLY A N 1
ATOM 660 C CA . GLY A 1 89 ? 27.250 0.481 -29.594 1.00 88.44 89 GLY A CA 1
ATOM 661 C C . GLY A 1 89 ? 25.916 -0.242 -29.411 1.00 88.44 89 GLY A C 1
ATOM 662 O O . GLY A 1 89 ? 25.358 -0.279 -28.317 1.00 88.44 89 GLY A O 1
ATOM 663 N N . SER A 1 90 ? 25.438 -0.894 -30.474 1.00 85.81 90 SER A N 1
ATOM 664 C CA . SER A 1 90 ? 24.156 -1.614 -30.490 1.00 85.81 90 SER A CA 1
ATOM 665 C C . SER A 1 90 ? 24.066 -2.799 -29.518 1.00 85.81 90 SER A C 1
ATOM 667 O O . SER A 1 90 ? 23.008 -3.400 -29.392 1.00 85.81 90 SER A O 1
ATOM 669 N N . LEU A 1 91 ? 25.155 -3.187 -28.844 1.00 88.44 91 LEU A N 1
ATOM 670 C CA . LEU A 1 91 ? 25.090 -4.190 -27.776 1.00 88.44 91 LEU A CA 1
ATOM 671 C C . LEU A 1 91 ? 24.566 -3.601 -26.457 1.00 88.44 91 LEU A C 1
ATOM 673 O O . LEU A 1 91 ? 24.092 -4.358 -25.616 1.00 88.44 91 LEU A O 1
ATOM 677 N N . ALA A 1 92 ? 24.656 -2.281 -26.270 1.00 90.38 92 ALA A N 1
ATOM 678 C CA . ALA A 1 92 ? 24.288 -1.590 -25.033 1.00 90.38 92 ALA A CA 1
ATOM 679 C C . ALA A 1 92 ? 22.872 -0.998 -25.033 1.00 90.38 92 ALA A C 1
ATOM 681 O O . ALA A 1 92 ? 22.517 -0.324 -24.072 1.00 90.38 92 ALA A O 1
ATOM 682 N N . ILE A 1 93 ? 22.082 -1.222 -26.087 1.00 91.38 93 ILE A N 1
ATOM 683 C CA . ILE A 1 93 ? 20.720 -0.674 -26.207 1.00 91.38 93 ILE A CA 1
ATOM 684 C C . ILE A 1 93 ? 19.631 -1.690 -25.827 1.00 91.38 93 ILE A C 1
ATOM 686 O O . ILE A 1 93 ? 18.487 -1.319 -25.622 1.00 91.38 93 ILE A O 1
ATOM 690 N N . GLY A 1 94 ? 19.973 -2.977 -25.698 1.00 94.19 94 GLY A N 1
ATOM 691 C CA . GLY A 1 94 ? 19.017 -4.048 -25.398 1.00 94.19 94 GLY A CA 1
ATOM 692 C C . GLY A 1 94 ? 18.908 -5.090 -26.509 1.00 94.19 94 GLY A C 1
ATOM 693 O O . GLY A 1 94 ? 19.676 -5.078 -27.471 1.00 94.19 94 GLY A O 1
ATOM 694 N N . ALA A 1 95 ? 17.967 -6.026 -26.371 1.00 94.38 95 ALA A N 1
ATOM 695 C CA . ALA A 1 95 ? 17.665 -7.022 -27.397 1.00 94.38 95 ALA A CA 1
ATOM 696 C C . ALA A 1 95 ? 16.181 -7.425 -27.365 1.00 94.38 95 ALA A C 1
ATOM 698 O O . ALA A 1 95 ? 15.670 -7.673 -26.274 1.00 94.38 95 ALA A O 1
ATOM 699 N N . PRO A 1 96 ? 15.520 -7.646 -28.520 1.00 93.75 96 PRO A N 1
ATOM 700 C CA . PRO A 1 96 ? 14.063 -7.842 -28.586 1.00 93.75 96 PRO A CA 1
ATOM 701 C C . PRO A 1 96 ? 13.587 -9.154 -27.962 1.00 93.75 96 PRO A C 1
ATOM 703 O O . PRO A 1 96 ? 12.405 -9.367 -27.746 1.00 93.75 96 PRO A O 1
ATOM 706 N N . SER A 1 97 ? 14.504 -10.071 -27.659 1.00 92.94 97 SER A N 1
ATOM 707 C CA . SER A 1 97 ? 14.166 -11.280 -26.906 1.00 92.94 97 SER A CA 1
ATOM 708 C C . SER A 1 97 ? 14.246 -11.086 -25.389 1.00 92.94 97 SER A C 1
ATOM 710 O O . SER A 1 97 ? 13.976 -12.047 -24.675 1.00 92.94 97 SER A O 1
ATOM 712 N N . VAL A 1 98 ? 14.709 -9.937 -24.871 1.00 96.94 98 VAL A N 1
ATOM 713 C CA . VAL A 1 98 ? 14.501 -9.550 -23.462 1.00 96.94 98 VAL A CA 1
ATOM 714 C C . VAL A 1 98 ? 13.148 -8.868 -23.411 1.00 96.94 98 VAL A C 1
ATOM 716 O O . VAL A 1 98 ? 12.971 -7.803 -23.997 1.00 96.94 98 VAL A O 1
ATOM 719 N N . VAL A 1 99 ? 12.215 -9.505 -22.714 1.00 98.19 99 VAL A N 1
ATOM 720 C CA . VAL A 1 99 ? 10.876 -8.972 -22.483 1.00 98.19 99 VAL A CA 1
ATOM 721 C C . VAL A 1 99 ? 10.821 -8.398 -21.070 1.00 98.19 99 VAL A C 1
ATOM 723 O O . VAL A 1 99 ? 11.220 -9.076 -20.115 1.00 98.19 99 VAL A O 1
ATOM 726 N N . ILE A 1 100 ? 10.362 -7.156 -20.955 1.00 98.75 100 ILE A N 1
ATOM 727 C CA . ILE A 1 100 ? 10.041 -6.483 -19.697 1.00 98.75 100 ILE A CA 1
ATOM 728 C C . ILE A 1 100 ? 8.519 -6.519 -19.558 1.00 98.75 100 ILE A C 1
ATOM 730 O O . ILE A 1 100 ? 7.813 -5.877 -20.330 1.00 98.75 100 ILE A O 1
ATOM 734 N N . ALA A 1 101 ? 8.005 -7.294 -18.609 1.00 98.69 101 ALA A N 1
ATOM 735 C CA . ALA A 1 101 ? 6.580 -7.293 -18.302 1.00 98.69 101 ALA A CA 1
ATOM 736 C C . ALA A 1 101 ? 6.232 -6.064 -17.467 1.00 98.69 101 ALA A C 1
ATOM 738 O O . ALA A 1 101 ? 6.811 -5.882 -16.398 1.00 98.69 101 ALA A O 1
ATOM 739 N N . TYR A 1 102 ? 5.313 -5.243 -17.966 1.00 98.25 102 TYR A N 1
ATOM 740 C CA . TYR A 1 102 ? 4.809 -4.048 -17.300 1.00 98.25 102 TYR A CA 1
ATOM 741 C C . TYR A 1 102 ? 3.432 -4.335 -16.711 1.00 98.25 102 TYR A C 1
ATOM 743 O O . TYR A 1 102 ? 2.542 -4.754 -17.450 1.00 98.25 102 TYR A O 1
ATOM 751 N N . ILE A 1 103 ? 3.266 -4.129 -15.405 1.00 97.81 103 ILE A N 1
ATOM 752 C CA . ILE A 1 103 ? 2.041 -4.465 -14.668 1.00 97.81 103 ILE A CA 1
ATOM 753 C C . ILE A 1 103 ? 1.519 -3.211 -13.971 1.00 97.81 103 ILE A C 1
ATOM 755 O O . ILE A 1 103 ? 2.263 -2.630 -13.180 1.00 97.81 103 ILE A O 1
ATOM 759 N N . GLU A 1 104 ? 0.285 -2.813 -14.307 1.00 94.19 104 GLU A N 1
ATOM 760 C CA . GLU A 1 104 ? -0.471 -1.692 -13.714 1.00 94.19 104 GLU A CA 1
ATOM 761 C C . GLU A 1 104 ? -1.917 -1.653 -14.295 1.00 94.19 104 GLU A C 1
ATOM 763 O O . GLU A 1 104 ? -2.551 -2.687 -14.501 1.00 94.19 104 GLU A O 1
ATOM 768 N N . ALA A 1 105 ? -2.409 -0.463 -14.658 1.00 90.75 105 ALA A N 1
ATOM 769 C CA . ALA A 1 105 ? -3.737 -0.105 -15.134 1.00 90.75 105 ALA A CA 1
ATOM 770 C C . ALA A 1 105 ? -3.975 -0.351 -16.630 1.00 90.75 105 ALA A C 1
ATOM 772 O O . ALA A 1 105 ? -5.069 -0.095 -17.143 1.00 90.75 105 ALA A O 1
ATOM 773 N N . GLY A 1 106 ? -2.958 -0.827 -17.344 1.00 92.75 106 GLY A N 1
ATOM 774 C CA . GLY A 1 106 ? -3.013 -1.046 -18.782 1.00 92.75 106 GLY A CA 1
ATOM 775 C C . GLY A 1 106 ? -2.513 0.126 -19.626 1.00 92.75 106 GLY A C 1
ATOM 776 O O . GLY A 1 106 ? -2.528 1.285 -19.220 1.00 92.75 106 GLY A O 1
ATOM 777 N N . ILE A 1 107 ? -2.056 -0.205 -20.831 1.00 94.50 107 ILE A N 1
ATOM 778 C CA . ILE A 1 107 ? -1.541 0.754 -21.816 1.00 94.50 107 ILE A CA 1
ATOM 779 C C . ILE A 1 107 ? -2.678 1.604 -22.402 1.00 94.50 107 ILE A C 1
ATOM 781 O O . ILE A 1 107 ? -3.784 1.106 -22.613 1.00 94.50 107 ILE A O 1
ATOM 785 N N . ASN A 1 108 ? -2.430 2.885 -22.674 1.00 94.38 108 ASN A N 1
ATOM 786 C CA . ASN A 1 108 ? -3.428 3.782 -23.253 1.00 94.38 108 ASN A CA 1
ATOM 787 C C . ASN A 1 108 ? -3.120 4.071 -24.729 1.00 94.38 108 ASN A C 1
ATOM 789 O O . ASN A 1 108 ? -2.302 4.937 -25.040 1.00 94.38 108 ASN A O 1
ATOM 793 N N . TRP A 1 109 ? -3.815 3.383 -25.639 1.00 95.38 109 TRP A N 1
ATOM 794 C CA . TRP A 1 109 ? -3.692 3.590 -27.090 1.00 95.38 109 TRP A CA 1
ATOM 795 C C . TRP A 1 109 ? -4.388 4.857 -27.604 1.00 95.38 109 TRP A C 1
ATOM 797 O O . TRP A 1 109 ? -4.172 5.260 -28.745 1.00 95.38 109 TRP A O 1
ATOM 807 N N . HIS A 1 110 ? -5.198 5.512 -26.766 1.00 91.69 110 HIS A N 1
ATOM 808 C CA . HIS A 1 110 ? -5.926 6.740 -27.106 1.00 91.69 110 HIS A CA 1
ATOM 809 C C . HIS A 1 110 ? -5.157 8.015 -26.741 1.00 91.69 110 HIS A C 1
ATOM 811 O O . HIS A 1 110 ? -5.615 9.119 -27.053 1.00 91.69 110 HIS A O 1
ATOM 817 N N . HIS A 1 111 ? -4.012 7.880 -26.069 1.00 87.25 111 HIS A N 1
ATOM 818 C CA . HIS A 1 111 ? -3.143 8.994 -25.717 1.00 87.25 111 HIS A CA 1
ATOM 819 C C . HIS A 1 111 ? -2.169 9.318 -26.864 1.00 87.25 111 HIS A C 1
ATOM 821 O O . HIS A 1 111 ? -1.747 8.441 -27.615 1.00 87.25 111 HIS A O 1
ATOM 827 N N . GLY A 1 112 ? -1.814 10.597 -27.027 1.00 83.25 112 GLY A N 1
ATOM 828 C CA . GLY A 1 112 ? -1.045 11.070 -28.191 1.00 83.25 112 GLY A CA 1
ATOM 829 C C . GLY A 1 112 ? 0.391 10.539 -28.284 1.00 83.25 112 GLY A C 1
ATOM 830 O O . GLY A 1 112 ? 1.002 10.624 -29.347 1.00 83.25 112 GLY A O 1
ATOM 831 N N . ASP A 1 113 ? 0.910 9.985 -27.192 1.00 88.88 113 ASP A N 1
ATOM 832 C CA . ASP A 1 113 ? 2.256 9.419 -27.081 1.00 88.88 113 ASP A CA 1
ATOM 833 C C . ASP A 1 113 ? 2.309 7.908 -27.360 1.00 88.88 113 ASP A C 1
ATOM 835 O O . ASP A 1 113 ? 3.392 7.330 -27.382 1.00 88.88 113 ASP A O 1
ATOM 839 N N . ALA A 1 114 ? 1.172 7.250 -27.614 1.00 91.31 114 ALA A N 1
ATOM 840 C CA . ALA A 1 114 ? 1.108 5.797 -27.790 1.00 91.31 114 ALA A CA 1
ATOM 841 C C . ALA A 1 114 ? 1.982 5.279 -28.952 1.00 91.31 114 ALA A C 1
ATOM 843 O O . ALA A 1 114 ? 2.438 4.132 -28.943 1.00 91.31 114 ALA A O 1
ATOM 844 N N . GLN A 1 115 ? 2.277 6.142 -29.930 1.00 91.81 115 GLN A N 1
ATOM 845 C CA . GLN A 1 115 ? 3.199 5.853 -31.031 1.00 91.81 115 GLN A CA 1
ATOM 846 C C . GLN A 1 115 ? 4.621 5.488 -30.564 1.00 91.81 115 GLN A C 1
ATOM 848 O O . GLN A 1 115 ? 5.280 4.710 -31.247 1.00 91.81 115 GLN A O 1
ATOM 853 N N . GLU A 1 116 ? 5.065 5.967 -29.393 1.00 92.88 116 GLU A N 1
ATOM 854 C CA . GLU A 1 116 ? 6.359 5.599 -28.787 1.00 92.88 116 GLU A CA 1
ATOM 855 C C . GLU A 1 116 ? 6.437 4.128 -28.368 1.00 92.88 116 GLU A C 1
ATOM 857 O O . GLU A 1 116 ? 7.518 3.561 -28.192 1.00 92.88 116 GLU A O 1
ATOM 862 N N . LEU A 1 117 ? 5.277 3.500 -28.175 1.00 95.12 117 LEU A N 1
ATOM 863 C CA . LEU A 1 117 ? 5.155 2.154 -27.628 1.00 95.12 117 LEU A CA 1
ATOM 864 C C . LEU A 1 117 ? 4.636 1.139 -28.652 1.00 95.12 117 LEU A C 1
ATOM 866 O O . LEU A 1 117 ? 4.864 -0.059 -28.478 1.00 95.12 117 LEU A O 1
ATOM 870 N N . ALA A 1 118 ? 3.993 1.579 -29.739 1.00 94.06 118 ALA A N 1
ATOM 871 C CA . ALA A 1 118 ? 3.328 0.705 -30.713 1.00 94.06 118 ALA A CA 1
ATOM 872 C C . ALA A 1 118 ? 4.241 -0.410 -31.271 1.00 94.06 118 ALA A C 1
ATOM 874 O O . ALA A 1 118 ? 3.826 -1.565 -31.384 1.00 94.06 118 ALA A O 1
ATOM 875 N N . ASN A 1 119 ? 5.516 -0.104 -31.534 1.00 93.94 119 ASN A N 1
ATOM 876 C CA . ASN A 1 119 ? 6.501 -1.075 -32.035 1.00 93.94 119 ASN A CA 1
ATOM 877 C C . ASN A 1 119 ? 7.310 -1.765 -30.922 1.00 93.94 119 ASN A C 1
ATOM 879 O O . ASN A 1 119 ? 8.178 -2.603 -31.193 1.00 93.94 119 ASN A O 1
ATOM 883 N N . LYS A 1 120 ? 7.067 -1.405 -29.661 1.00 95.56 120 LYS A N 1
ATOM 884 C CA . LYS A 1 120 ? 7.805 -1.896 -28.492 1.00 95.56 120 LYS A CA 1
ATOM 885 C C . LYS A 1 120 ? 7.105 -3.033 -27.780 1.00 95.56 120 LYS A C 1
ATOM 887 O O . LYS A 1 120 ? 7.744 -3.730 -27.000 1.00 95.56 120 LYS A O 1
ATOM 892 N N . VAL A 1 121 ? 5.830 -3.250 -28.056 1.00 96.75 121 VAL A N 1
ATOM 893 C CA . VAL A 1 121 ? 5.037 -4.265 -27.376 1.00 96.75 121 VAL A CA 1
ATOM 894 C C . VAL A 1 121 ? 5.228 -5.654 -28.003 1.00 96.75 121 VAL A C 1
ATOM 896 O O . VAL A 1 121 ? 5.297 -5.828 -29.221 1.00 96.75 121 VAL A O 1
ATOM 899 N N . TYR A 1 122 ? 5.351 -6.655 -27.136 1.00 96.94 122 TYR A N 1
ATOM 900 C CA . TYR A 1 122 ? 5.506 -8.069 -27.444 1.00 96.94 122 TYR A CA 1
ATOM 901 C C . TYR A 1 122 ? 4.218 -8.669 -28.016 1.00 96.94 122 TYR A C 1
ATOM 903 O O . TYR A 1 122 ? 3.152 -8.524 -27.428 1.00 96.94 122 TYR A O 1
ATOM 911 N N . LEU A 1 123 ? 4.349 -9.443 -29.099 1.00 97.44 123 LEU A N 1
ATOM 912 C CA . LEU A 1 123 ? 3.269 -10.267 -29.642 1.00 97.44 123 LEU A CA 1
ATOM 913 C C . LEU A 1 123 ? 3.512 -11.767 -29.405 1.00 97.44 123 LEU A C 1
ATOM 915 O O . LEU A 1 123 ? 4.564 -12.316 -29.763 1.00 97.44 123 LEU A O 1
ATOM 919 N N . ASN A 1 124 ? 2.494 -12.465 -28.900 1.00 96.62 124 ASN A N 1
ATOM 920 C CA . ASN A 1 124 ? 2.485 -13.913 -28.746 1.00 96.62 124 ASN A CA 1
ATOM 921 C C . ASN A 1 124 ? 2.300 -14.603 -30.110 1.00 96.62 124 ASN A C 1
ATOM 923 O O . ASN A 1 124 ? 1.203 -14.726 -30.656 1.00 96.62 124 ASN A O 1
ATOM 927 N N . ARG A 1 125 ? 3.400 -15.127 -30.664 1.00 95.12 125 ARG A N 1
ATOM 928 C CA . ARG A 1 125 ? 3.390 -15.921 -31.913 1.00 95.12 125 ARG A CA 1
ATOM 929 C C . ARG A 1 125 ? 2.506 -17.169 -31.831 1.00 95.12 125 ARG A C 1
ATOM 931 O O . ARG A 1 125 ? 2.122 -17.698 -32.873 1.00 95.12 125 ARG A O 1
ATOM 938 N N . GLY A 1 126 ? 2.264 -17.688 -30.628 1.00 94.50 126 GLY A N 1
ATOM 939 C CA . GLY A 1 126 ? 1.423 -18.855 -30.382 1.00 94.50 126 GLY A CA 1
ATOM 940 C C . GLY A 1 126 ? -0.037 -18.632 -30.779 1.00 94.50 126 GLY A C 1
ATOM 941 O O . GLY A 1 126 ? -0.641 -19.531 -31.375 1.00 94.50 126 GLY A O 1
ATOM 942 N N . GLU A 1 127 ? -0.514 -17.405 -30.565 1.00 95.31 127 GLU A N 1
ATOM 943 C CA . GLU A 1 127 ? -1.893 -16.956 -30.777 1.00 95.31 127 GLU A CA 1
ATOM 944 C C . GLU A 1 127 ? -2.161 -16.347 -32.152 1.00 95.31 127 GLU A C 1
ATOM 946 O O . GLU A 1 127 ? -3.306 -16.076 -32.496 1.00 95.31 127 GLU A O 1
ATOM 951 N N . LEU A 1 128 ? -1.131 -16.149 -32.977 1.00 96.12 128 LEU A N 1
ATOM 952 C CA . LEU A 1 128 ? -1.266 -15.388 -34.217 1.00 96.12 128 LEU A CA 1
ATOM 953 C C . LEU A 1 128 ? -0.937 -16.205 -35.475 1.00 96.12 128 LEU A C 1
ATOM 955 O O . LEU A 1 128 ? 0.025 -16.983 -35.488 1.00 96.12 128 LEU A O 1
ATOM 959 N N . PRO A 1 129 ? -1.669 -16.019 -36.589 1.00 95.50 129 PRO A N 1
ATOM 960 C CA . PRO A 1 129 ? -1.219 -16.464 -37.906 1.00 95.50 129 PRO A CA 1
ATOM 961 C C . PRO A 1 129 ? -0.106 -15.540 -38.440 1.00 95.50 129 PRO A C 1
ATOM 963 O O . PRO A 1 129 ? -0.122 -14.358 -38.127 1.00 95.50 129 PRO A O 1
ATOM 966 N N . PRO A 1 130 ? 0.811 -16.001 -39.314 1.00 94.62 130 PRO A N 1
ATOM 967 C CA . PRO A 1 130 ? 1.772 -15.100 -39.956 1.00 94.62 130 PRO A CA 1
ATOM 968 C C . PRO A 1 130 ? 1.085 -13.955 -40.737 1.00 94.62 130 PRO A C 1
ATOM 970 O O . PRO A 1 130 ? 0.006 -14.190 -41.308 1.00 94.62 130 PRO A O 1
ATOM 973 N N . PRO A 1 131 ? 1.705 -12.761 -40.826 1.00 95.44 131 PRO A N 1
ATOM 974 C CA . PRO A 1 131 ? 1.234 -11.659 -41.668 1.00 95.44 131 PRO A CA 1
ATOM 975 C C . PRO A 1 131 ? 1.109 -12.029 -43.159 1.00 95.44 131 PRO A C 1
ATOM 977 O O . PRO A 1 131 ? 1.919 -12.790 -43.703 1.00 95.44 131 PRO A O 1
ATOM 980 N N . LEU A 1 132 ? 0.093 -11.485 -43.843 1.00 93.12 132 LEU A N 1
ATOM 981 C CA . LEU A 1 132 ? -0.209 -11.789 -45.252 1.00 93.12 132 LEU A CA 1
ATOM 982 C C . LEU A 1 132 ? 0.633 -11.011 -46.270 1.00 93.12 132 LEU A C 1
ATOM 984 O O . LEU A 1 132 ? 0.916 -11.560 -47.339 1.00 93.12 132 LEU A O 1
ATOM 988 N N . CYS A 1 133 ? 1.013 -9.764 -45.971 1.00 90.94 133 CYS A N 1
ATOM 989 C CA . CYS A 1 133 ? 1.695 -8.865 -46.915 1.00 90.94 133 CYS A CA 1
ATOM 990 C C . CYS A 1 133 ? 0.935 -8.673 -48.241 1.00 90.94 133 CYS A C 1
ATOM 992 O O . CYS A 1 133 ? 1.508 -8.782 -49.332 1.00 90.94 133 CYS A O 1
ATOM 994 N N . ASP A 1 134 ? -0.380 -8.468 -48.164 1.00 93.88 134 ASP A N 1
ATOM 995 C CA . ASP A 1 134 ? -1.280 -8.426 -49.321 1.00 93.88 134 ASP A CA 1
ATOM 996 C C . ASP A 1 134 ? -1.763 -7.013 -49.687 1.00 93.88 134 ASP A C 1
ATOM 998 O O . ASP A 1 134 ? -2.262 -6.818 -50.801 1.00 93.88 134 ASP A O 1
ATOM 1002 N N . ARG A 1 135 ? -1.549 -6.012 -48.820 1.00 93.38 135 ARG A N 1
ATOM 1003 C CA . ARG A 1 135 ? -1.685 -4.585 -49.173 1.00 93.38 135 ARG A CA 1
ATOM 1004 C C . ARG A 1 135 ? -0.481 -4.079 -49.968 1.00 93.38 135 ARG A C 1
ATOM 1006 O O . ARG A 1 135 ? -0.658 -3.381 -50.969 1.00 93.38 135 ARG A O 1
ATOM 1013 N N . SER A 1 136 ? 0.723 -4.478 -49.562 1.00 92.06 136 SER A N 1
ATOM 1014 C CA . SER A 1 136 ? 1.995 -4.177 -50.223 1.00 92.06 136 SER A CA 1
ATOM 1015 C C . SER A 1 136 ? 3.001 -5.321 -50.003 1.00 92.06 136 SER A C 1
ATOM 1017 O O . SER A 1 136 ? 2.899 -6.038 -49.008 1.00 92.06 136 SER A O 1
ATOM 1019 N N . PRO A 1 137 ? 3.974 -5.548 -50.912 1.00 90.81 137 PRO A N 1
ATOM 1020 C CA . PRO A 1 137 ? 4.990 -6.580 -50.714 1.00 90.81 137 PRO A CA 1
ATOM 1021 C C . PRO A 1 137 ? 5.934 -6.265 -49.540 1.00 90.81 137 PRO A C 1
ATOM 1023 O O . PRO A 1 137 ? 6.685 -5.292 -49.613 1.00 90.81 137 PRO A O 1
ATOM 1026 N N . CYS A 1 138 ? 5.974 -7.135 -48.525 1.00 90.88 138 CYS A N 1
ATOM 1027 C CA . CYS A 1 138 ? 6.965 -7.064 -47.445 1.00 90.88 138 CYS A CA 1
ATOM 1028 C C . CYS A 1 138 ? 8.315 -7.703 -47.827 1.00 90.88 138 CYS A C 1
ATOM 1030 O O . CYS A 1 138 ? 8.439 -8.396 -48.844 1.00 90.88 138 CYS A O 1
ATOM 1032 N N . VAL A 1 139 ? 9.327 -7.518 -46.971 1.00 93.94 139 VAL A N 1
ATOM 1033 C CA . VAL A 1 139 ? 10.688 -8.055 -47.148 1.00 93.94 139 VAL A CA 1
ATOM 1034 C C . VAL A 1 139 ? 10.715 -9.583 -47.041 1.00 93.94 139 VAL A C 1
ATOM 1036 O O . VAL A 1 139 ? 11.329 -10.240 -47.886 1.00 93.94 139 VAL A O 1
ATOM 1039 N N . ASN A 1 140 ? 10.002 -10.154 -46.066 1.00 92.19 140 ASN A N 1
ATOM 1040 C CA . ASN A 1 140 ? 9.963 -11.593 -45.793 1.00 92.19 140 ASN A CA 1
ATOM 1041 C C . ASN A 1 140 ? 8.516 -12.147 -45.786 1.00 92.19 140 ASN A C 1
ATOM 1043 O O . ASN A 1 140 ? 7.992 -12.492 -44.727 1.00 92.19 140 ASN A O 1
ATOM 1047 N N . PRO A 1 141 ? 7.841 -12.289 -46.944 1.00 89.06 141 PRO A N 1
ATOM 1048 C CA . PRO A 1 141 ? 6.456 -12.767 -46.986 1.00 89.06 141 PRO A CA 1
ATOM 1049 C C . PRO A 1 141 ? 6.275 -14.154 -46.346 1.00 89.06 141 PRO A C 1
ATOM 1051 O O . PRO A 1 141 ? 7.004 -15.096 -46.670 1.00 89.06 141 PRO A O 1
ATOM 1054 N N . GLY A 1 142 ? 5.276 -14.294 -45.469 1.00 88.06 142 GLY A N 1
ATOM 1055 C CA . GLY A 1 142 ? 4.986 -15.532 -44.733 1.00 88.06 142 GLY A CA 1
ATOM 1056 C C . GLY A 1 142 ? 5.900 -15.802 -43.528 1.00 88.06 142 GLY A C 1
ATOM 1057 O O . GLY A 1 142 ? 5.776 -16.859 -42.906 1.00 88.06 142 GLY A O 1
ATOM 1058 N N . SER A 1 143 ? 6.812 -14.880 -43.208 1.00 94.06 143 SER A N 1
ATOM 1059 C CA . SER A 1 143 ? 7.533 -14.811 -41.931 1.00 94.06 143 SER A CA 1
ATOM 1060 C C . SER A 1 143 ? 6.722 -14.005 -40.914 1.00 94.06 143 SER A C 1
ATOM 1062 O O . SER A 1 143 ? 5.935 -13.156 -41.314 1.00 94.06 143 SER A O 1
ATOM 1064 N N . TYR A 1 144 ? 6.931 -14.256 -39.617 1.00 95.50 144 TYR A N 1
ATOM 1065 C CA . TYR A 1 144 ? 6.402 -13.387 -38.557 1.00 95.50 144 TYR A CA 1
ATOM 1066 C C . TYR A 1 144 ? 7.137 -12.042 -38.506 1.00 95.50 144 TYR A C 1
ATOM 1068 O O . TYR A 1 144 ? 6.485 -11.034 -38.327 1.00 95.50 144 TYR A O 1
ATOM 1076 N N . ASP A 1 145 ? 8.454 -12.040 -38.731 1.00 95.31 145 ASP A N 1
ATOM 1077 C CA . ASP A 1 145 ? 9.243 -10.832 -39.022 1.00 95.31 145 ASP A CA 1
ATOM 1078 C C . ASP A 1 145 ? 9.112 -10.557 -40.526 1.00 95.31 145 ASP A C 1
ATOM 1080 O O . ASP A 1 145 ? 9.880 -11.096 -41.339 1.00 95.31 145 ASP A O 1
ATOM 1084 N N . ALA A 1 146 ? 8.031 -9.881 -40.903 1.00 95.12 146 ALA A N 1
ATOM 1085 C CA . ALA A 1 146 ? 7.627 -9.637 -42.280 1.00 95.12 146 ALA A CA 1
ATOM 1086 C C . ALA A 1 146 ? 8.375 -8.437 -42.874 1.00 95.12 146 ALA A C 1
ATOM 1088 O O . ALA A 1 146 ? 8.729 -8.459 -44.064 1.00 95.12 146 ALA A O 1
ATOM 1089 N N . ASN A 1 147 ? 8.652 -7.417 -42.058 1.00 94.69 147 ASN A N 1
ATOM 1090 C CA . ASN A 1 147 ? 9.367 -6.210 -42.468 1.00 94.69 147 ASN A CA 1
ATOM 1091 C C . ASN A 1 147 ? 10.905 -6.409 -42.526 1.00 94.69 147 ASN A C 1
ATOM 1093 O O . ASN A 1 147 ? 11.588 -5.655 -43.222 1.00 94.69 147 ASN A O 1
ATOM 1097 N N . GLY A 1 148 ? 11.441 -7.474 -41.917 1.00 94.12 148 GLY A N 1
ATOM 1098 C CA . GLY A 1 148 ? 12.854 -7.848 -41.949 1.00 94.12 148 GLY A CA 1
ATOM 1099 C C . GLY A 1 148 ? 13.751 -7.081 -40.975 1.00 94.12 148 GLY A C 1
ATOM 1100 O O . GLY A 1 148 ? 14.965 -7.050 -41.208 1.00 94.12 148 GLY A O 1
ATOM 1101 N N . ASP A 1 149 ? 13.195 -6.453 -39.939 1.00 92.62 149 ASP A N 1
ATOM 1102 C CA . ASP A 1 149 ? 13.937 -5.685 -38.930 1.00 92.62 149 ASP A CA 1
ATOM 1103 C C . ASP A 1 149 ? 14.493 -6.552 -37.778 1.00 92.62 149 ASP A C 1
ATOM 1105 O O . ASP A 1 149 ? 15.346 -6.100 -37.008 1.00 92.62 149 ASP A O 1
ATOM 1109 N N . GLY A 1 150 ? 14.102 -7.831 -37.714 1.00 91.94 150 GLY A N 1
ATOM 1110 C CA . GLY A 1 150 ? 14.542 -8.787 -36.696 1.00 91.94 150 GLY A CA 1
ATOM 1111 C C . GLY A 1 150 ? 13.722 -8.769 -35.402 1.00 91.94 150 GLY A C 1
ATOM 1112 O O . GLY A 1 150 ? 14.068 -9.494 -34.459 1.00 91.94 150 GLY A O 1
ATOM 1113 N N . VAL A 1 151 ? 12.654 -7.980 -35.351 1.00 94.50 151 VAL A N 1
ATOM 1114 C CA . VAL A 1 151 ? 11.667 -7.892 -34.273 1.00 94.50 151 VAL A CA 1
ATOM 1115 C C . VAL A 1 151 ? 10.371 -8.571 -34.743 1.00 94.50 151 VAL A C 1
ATOM 1117 O O . VAL A 1 151 ? 10.214 -8.911 -35.908 1.00 94.50 151 VAL A O 1
ATOM 1120 N N . PHE A 1 152 ? 9.492 -8.933 -33.809 1.00 96.00 152 PHE A N 1
ATOM 1121 C CA . PHE A 1 152 ? 8.128 -9.336 -34.147 1.00 96.00 152 PHE A CA 1
ATOM 1122 C C . PHE A 1 152 ? 7.152 -8.519 -33.312 1.00 96.00 152 PHE A C 1
ATOM 1124 O O . PHE A 1 152 ? 7.086 -8.732 -32.099 1.00 96.00 152 PHE A O 1
ATOM 1131 N N . ASN A 1 153 ? 6.452 -7.586 -33.950 1.00 96.12 153 ASN A N 1
ATOM 1132 C CA . ASN A 1 153 ? 5.568 -6.612 -33.306 1.00 96.12 153 ASN A CA 1
ATOM 1133 C C . ASN A 1 153 ? 4.416 -6.193 -34.249 1.00 96.12 153 ASN A C 1
ATOM 1135 O O . ASN A 1 153 ? 4.202 -6.796 -35.304 1.00 96.12 153 ASN A O 1
ATOM 1139 N N . ALA A 1 154 ? 3.639 -5.177 -33.863 1.00 96.38 154 ALA A N 1
ATOM 1140 C CA . ALA A 1 154 ? 2.501 -4.697 -34.650 1.00 96.38 154 ALA A CA 1
ATOM 1141 C C . ALA A 1 154 ? 2.895 -4.192 -36.056 1.00 96.38 154 ALA A C 1
ATOM 1143 O O . ALA A 1 154 ? 2.123 -4.356 -37.006 1.00 96.38 154 ALA A O 1
ATOM 1144 N N . ALA A 1 155 ? 4.120 -3.675 -36.229 1.00 95.12 155 ALA A N 1
ATOM 1145 C CA . ALA A 1 155 ? 4.615 -3.173 -37.512 1.00 95.12 155 ALA A CA 1
ATOM 1146 C C . ALA A 1 155 ? 4.639 -4.255 -38.606 1.00 95.12 155 ALA A C 1
ATOM 1148 O O . ALA A 1 155 ? 4.435 -3.952 -39.785 1.00 95.12 155 ALA A O 1
ATOM 1149 N N . ASP A 1 156 ? 4.822 -5.525 -38.234 1.00 96.69 156 ASP A N 1
ATOM 1150 C CA . ASP A 1 156 ? 4.799 -6.655 -39.167 1.00 96.69 156 ASP A CA 1
ATOM 1151 C C . ASP A 1 156 ? 3.426 -6.891 -39.813 1.00 96.69 156 ASP A C 1
ATOM 1153 O O . ASP A 1 156 ? 3.339 -7.492 -40.888 1.00 96.69 156 ASP A O 1
ATOM 1157 N N . TYR A 1 157 ? 2.349 -6.400 -39.193 1.00 96.69 157 TYR A N 1
ATOM 1158 C CA . TYR A 1 157 ? 0.977 -6.520 -39.690 1.00 96.69 157 TYR A CA 1
ATOM 1159 C C . TYR A 1 157 ? 0.488 -5.293 -40.469 1.00 96.69 157 TYR A C 1
ATOM 1161 O O . TYR A 1 157 ? -0.628 -5.323 -40.988 1.00 96.69 157 TYR A O 1
ATOM 1169 N N . ALA A 1 158 ? 1.298 -4.241 -40.628 1.00 94.00 158 ALA A N 1
ATOM 1170 C CA . ALA A 1 158 ? 0.878 -3.003 -41.298 1.00 94.00 158 ALA A CA 1
ATOM 1171 C C . ALA A 1 158 ? 0.339 -3.235 -42.731 1.00 94.00 158 ALA A C 1
ATOM 1173 O O . ALA A 1 158 ? -0.645 -2.619 -43.160 1.00 94.00 158 ALA A O 1
ATOM 1174 N N . ASP A 1 159 ? 0.941 -4.185 -43.456 1.00 94.00 159 ASP A N 1
ATOM 1175 C CA . ASP A 1 159 ? 0.555 -4.581 -44.817 1.00 94.00 159 ASP A CA 1
ATOM 1176 C C . ASP A 1 159 ? -0.402 -5.792 -44.877 1.00 94.00 159 ASP A C 1
ATOM 1178 O O . ASP A 1 159 ? -0.604 -6.381 -45.946 1.00 94.00 159 ASP A O 1
ATOM 1182 N N . ASP A 1 160 ? -1.017 -6.168 -43.752 1.00 96.38 160 ASP A N 1
ATOM 1183 C CA . ASP A 1 160 ? -2.007 -7.242 -43.653 1.00 96.38 160 ASP A CA 1
ATOM 1184 C C . ASP A 1 160 ? -3.436 -6.707 -43.816 1.00 96.38 160 ASP A C 1
ATOM 1186 O O . ASP A 1 160 ? -3.910 -5.870 -43.049 1.00 96.38 160 ASP A O 1
ATOM 1190 N N . SER A 1 161 ? -4.175 -7.201 -44.811 1.00 94.94 161 SER A N 1
ATOM 1191 C CA . SER A 1 161 ? -5.546 -6.757 -45.068 1.00 94.94 161 SER A CA 1
ATOM 1192 C C . SER A 1 161 ? -6.537 -7.059 -43.944 1.00 94.94 161 SER A C 1
ATOM 1194 O O . SER A 1 161 ? -7.587 -6.410 -43.908 1.00 94.94 161 SER A O 1
ATOM 1196 N N . ARG A 1 162 ? -6.214 -7.987 -43.034 1.00 94.81 162 ARG A N 1
ATOM 1197 C CA . ARG A 1 162 ? -7.051 -8.374 -41.888 1.00 94.81 162 ARG A CA 1
ATOM 1198 C C . ARG A 1 162 ? -6.971 -7.378 -40.731 1.00 94.81 162 ARG A C 1
ATOM 1200 O O . ARG A 1 162 ? -7.933 -7.293 -39.978 1.00 94.81 162 ARG A O 1
ATOM 1207 N N . VAL A 1 163 ? -5.871 -6.631 -40.615 1.00 96.31 163 VAL A N 1
ATOM 1208 C CA . VAL A 1 163 ? -5.622 -5.681 -39.519 1.00 96.31 163 VAL A CA 1
ATOM 1209 C C . VAL A 1 163 ? -5.874 -4.259 -40.011 1.00 96.31 163 VAL A C 1
ATOM 1211 O O . VAL A 1 163 ? -5.313 -3.835 -41.021 1.00 96.31 163 VAL A O 1
ATOM 1214 N N . GLY A 1 164 ? -6.761 -3.519 -39.359 1.00 94.75 164 GLY A N 1
ATOM 1215 C CA . GLY A 1 164 ? -6.965 -2.089 -39.595 1.00 94.75 164 GLY A CA 1
ATOM 1216 C C . GLY A 1 164 ? -6.725 -1.312 -38.310 1.00 94.75 164 GLY A C 1
ATOM 1217 O O . GLY A 1 164 ? -6.649 -1.929 -37.264 1.00 94.75 164 GLY A O 1
ATOM 1218 N N . ASP A 1 165 ? -6.646 0.010 -38.413 1.00 94.38 165 ASP A N 1
ATOM 1219 C CA . ASP A 1 165 ? -6.693 0.918 -37.261 1.00 94.38 165 ASP A CA 1
ATOM 1220 C C . ASP A 1 165 ? -8.137 0.917 -36.718 1.00 94.38 165 ASP A C 1
ATOM 1222 O O . ASP A 1 165 ? -9.026 1.598 -37.248 1.00 94.38 165 ASP A O 1
ATOM 1226 N N . PHE A 1 166 ? -8.420 0.000 -35.791 1.00 94.00 166 PHE A N 1
ATOM 1227 C CA . PHE A 1 166 ? -9.750 -0.263 -35.246 1.00 94.00 166 PHE A CA 1
ATOM 1228 C C . PHE A 1 166 ? -10.105 0.703 -34.117 1.00 94.00 166 PHE A C 1
ATOM 1230 O O . PHE A 1 166 ? -11.292 1.012 -33.958 1.00 94.00 166 PHE A O 1
ATOM 1237 N N . ASN A 1 167 ? -9.113 1.177 -33.359 1.00 92.62 167 ASN A N 1
ATOM 1238 C CA . ASN A 1 167 ? -9.298 2.164 -32.294 1.00 92.62 167 ASN A CA 1
ATOM 1239 C C . ASN A 1 167 ? -9.290 3.618 -32.820 1.00 92.62 167 ASN A C 1
ATOM 1241 O O . ASN A 1 167 ? -9.844 4.509 -32.174 1.00 92.62 167 ASN A O 1
ATOM 1245 N N . GLY A 1 168 ? -8.801 3.851 -34.041 1.00 93.19 168 GLY A N 1
ATOM 1246 C CA . GLY A 1 168 ? -8.836 5.135 -34.736 1.00 93.19 168 GLY A CA 1
ATOM 1247 C C . GLY A 1 168 ? -7.732 6.106 -34.317 1.00 93.19 168 GLY A C 1
ATOM 1248 O O . GLY A 1 168 ? -7.899 7.313 -34.533 1.00 93.19 168 GLY A O 1
ATOM 1249 N N . ASN A 1 169 ? -6.647 5.623 -33.705 1.00 91.94 169 ASN A N 1
ATOM 1250 C CA . ASN A 1 169 ? -5.550 6.460 -33.211 1.00 91.94 169 ASN A CA 1
ATOM 1251 C C . ASN A 1 169 ? -4.525 6.840 -34.301 1.00 91.94 169 ASN A C 1
ATOM 1253 O O . ASN A 1 169 ? -3.676 7.707 -34.083 1.00 91.94 169 ASN A O 1
ATOM 1257 N N . GLY A 1 170 ? -4.642 6.268 -35.503 1.00 91.75 170 GLY A N 1
ATOM 1258 C CA . GLY A 1 170 ? -3.808 6.584 -36.659 1.00 91.75 170 GLY A CA 1
ATOM 1259 C C . GLY A 1 170 ? -2.518 5.771 -36.779 1.00 91.75 170 GLY A C 1
ATOM 1260 O O . GLY A 1 170 ? -1.754 6.025 -37.719 1.00 91.75 170 GLY A O 1
ATOM 1261 N N . VAL A 1 171 ? -2.271 4.805 -35.894 1.00 91.62 171 VAL A N 1
ATOM 1262 C CA . VAL A 1 171 ? -1.167 3.838 -35.983 1.00 91.62 171 VAL A CA 1
ATOM 1263 C C . VAL A 1 171 ? -1.722 2.412 -36.060 1.00 91.62 171 VAL A C 1
ATOM 1265 O O . VAL A 1 171 ? -2.899 2.198 -35.828 1.00 91.62 171 VAL A O 1
ATOM 1268 N N . ILE A 1 172 ? -0.903 1.447 -36.494 1.00 94.69 172 ILE A N 1
ATOM 1269 C CA . ILE A 1 172 ? -1.234 0.025 -36.325 1.00 94.69 172 ILE A CA 1
ATOM 1270 C C . ILE A 1 172 ? -0.514 -0.432 -35.070 1.00 94.69 172 ILE A C 1
ATOM 1272 O O . ILE A 1 172 ? 0.719 -0.483 -35.057 1.00 94.69 172 ILE A O 1
ATOM 1276 N N . ASP A 1 173 ? -1.279 -0.743 -34.038 1.00 95.81 173 ASP A N 1
ATOM 1277 C CA . ASP A 1 173 ? -0.767 -1.087 -32.720 1.00 95.81 173 ASP A CA 1
ATOM 1278 C C . ASP A 1 173 ? -1.213 -2.504 -32.287 1.00 95.81 173 ASP A C 1
ATOM 1280 O O . ASP A 1 173 ? -1.909 -3.217 -33.020 1.00 95.81 173 ASP A O 1
ATOM 1284 N N . PRO A 1 174 ? -0.752 -3.004 -31.130 1.00 96.88 174 PRO A N 1
ATOM 1285 C CA . PRO A 1 174 ? -1.160 -4.310 -30.634 1.00 96.88 174 PRO A CA 1
ATOM 1286 C C . PRO A 1 174 ? -2.664 -4.481 -30.366 1.00 96.88 174 PRO A C 1
ATOM 1288 O O . PRO A 1 174 ? -3.150 -5.599 -30.535 1.00 96.88 174 PRO A O 1
ATOM 1291 N N . GLU A 1 175 ? -3.416 -3.443 -29.984 1.00 96.75 175 GLU A N 1
ATOM 1292 C CA . GLU A 1 175 ? -4.877 -3.528 -29.795 1.00 96.75 175 GLU A CA 1
ATOM 1293 C C . GLU A 1 175 ? -5.590 -3.783 -31.130 1.00 96.75 175 GLU A C 1
ATOM 1295 O O . GLU A 1 175 ? -6.568 -4.539 -31.190 1.00 96.75 175 GLU A O 1
ATOM 1300 N N . ASP A 1 176 ? -5.047 -3.269 -32.234 1.00 97.00 176 ASP A N 1
ATOM 1301 C CA . ASP A 1 176 ? -5.545 -3.584 -33.572 1.00 97.00 176 ASP A CA 1
ATOM 1302 C C . ASP A 1 176 ? -5.319 -5.048 -33.954 1.00 97.00 176 ASP A C 1
ATOM 1304 O O . ASP A 1 176 ? -6.188 -5.708 -34.540 1.00 97.00 176 ASP A O 1
ATOM 1308 N N . VAL A 1 177 ? -4.140 -5.578 -33.615 1.00 97.38 177 VAL A N 1
ATOM 1309 C CA . VAL A 1 177 ? -3.795 -6.987 -33.838 1.00 97.38 177 VAL A CA 1
ATOM 1310 C C . VAL A 1 177 ? -4.674 -7.888 -32.965 1.00 97.38 177 VAL A C 1
ATOM 1312 O O . VAL A 1 177 ? -5.197 -8.886 -33.467 1.00 97.38 177 VAL A O 1
ATOM 1315 N N . ILE A 1 178 ? -4.905 -7.520 -31.700 1.00 96.12 178 ILE A N 1
ATOM 1316 C CA . ILE A 1 178 ? -5.863 -8.189 -30.807 1.00 96.12 178 ILE A CA 1
ATOM 1317 C C . ILE A 1 178 ? -7.245 -8.197 -31.466 1.00 96.12 178 ILE A C 1
ATOM 1319 O O . ILE A 1 178 ? -7.804 -9.262 -31.726 1.00 96.12 178 ILE A O 1
ATOM 1323 N N . THR A 1 179 ? -7.767 -7.029 -31.837 1.00 94.81 179 THR A N 1
ATOM 1324 C CA . THR A 1 179 ? -9.101 -6.883 -32.439 1.00 94.81 179 THR A CA 1
ATOM 1325 C C . THR A 1 179 ? -9.273 -7.752 -33.690 1.00 94.81 179 THR A C 1
ATOM 1327 O O . THR A 1 179 ? -10.325 -8.371 -33.883 1.00 94.81 179 THR A O 1
ATOM 1330 N N . ALA A 1 180 ? -8.240 -7.852 -34.532 1.00 95.38 180 ALA A N 1
ATOM 1331 C CA . ALA A 1 180 ? -8.266 -8.675 -35.738 1.00 95.38 180 ALA A CA 1
ATOM 1332 C C . ALA A 1 180 ? -8.283 -10.189 -35.461 1.00 95.38 180 ALA A C 1
ATOM 1334 O O . ALA A 1 180 ? -8.833 -10.947 -36.269 1.00 95.38 180 ALA A O 1
ATOM 1335 N N . PHE A 1 181 ? -7.663 -10.644 -34.366 1.00 95.56 181 PHE A N 1
ATOM 1336 C CA . PHE A 1 181 ? -7.344 -12.059 -34.150 1.00 95.56 181 PHE A CA 1
ATOM 1337 C C . PHE A 1 181 ? -7.902 -12.680 -32.859 1.00 95.56 181 PHE A C 1
ATOM 1339 O O . PHE A 1 181 ? -7.772 -13.889 -32.698 1.00 95.56 181 PHE A O 1
ATOM 1346 N N . THR A 1 182 ? -8.660 -11.950 -32.032 1.00 92.81 182 THR A N 1
ATOM 1347 C CA . THR A 1 182 ? -9.432 -12.484 -30.879 1.00 92.81 182 THR A CA 1
ATOM 1348 C C . THR A 1 182 ? -10.451 -13.580 -31.259 1.00 92.81 182 THR A C 1
ATOM 1350 O O . THR A 1 182 ? -11.037 -14.225 -30.400 1.00 92.81 182 THR A O 1
ATOM 1353 N N . CYS A 1 183 ? -10.685 -13.817 -32.553 1.00 92.56 183 CYS A N 1
ATOM 1354 C CA . CYS A 1 183 ? -11.528 -14.901 -33.068 1.00 92.56 183 CYS A CA 1
ATOM 1355 C C . CYS A 1 183 ? -10.769 -15.829 -34.035 1.00 92.56 183 CYS A C 1
ATOM 1357 O O . CYS A 1 183 ? -11.341 -16.318 -35.017 1.00 92.56 183 CYS A O 1
ATOM 1359 N N . TYR A 1 184 ? -9.466 -16.017 -33.828 1.00 93.94 184 TYR A N 1
ATOM 1360 C CA . TYR A 1 184 ? -8.634 -16.897 -34.644 1.00 93.94 184 TYR A CA 1
ATOM 1361 C C . TYR A 1 184 ? -8.484 -18.289 -34.020 1.00 93.94 184 TYR A C 1
ATOM 1363 O O . TYR A 1 184 ? -7.957 -18.435 -32.925 1.00 93.94 184 TYR A O 1
ATOM 1371 N N . ASP A 1 185 ? -8.857 -19.327 -34.772 1.00 92.50 185 ASP A N 1
ATOM 1372 C CA . ASP A 1 185 ? -8.607 -20.724 -34.405 1.00 92.50 185 ASP A CA 1
ATOM 1373 C C . ASP A 1 185 ? -7.533 -21.330 -35.315 1.00 92.50 185 ASP A C 1
ATOM 1375 O O . ASP A 1 185 ? -7.751 -21.605 -36.502 1.00 92.50 185 ASP A O 1
ATOM 1379 N N . ARG A 1 186 ? -6.365 -21.602 -34.733 1.00 91.56 186 ARG A N 1
ATOM 1380 C C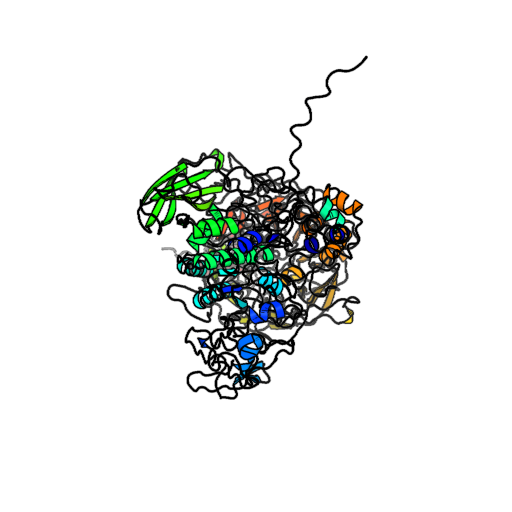A . ARG A 1 186 ? -5.210 -22.215 -35.395 1.00 91.56 186 ARG A CA 1
ATOM 1381 C C . ARG A 1 186 ? -5.471 -23.645 -35.860 1.00 91.56 186 ARG A C 1
ATOM 1383 O O . ARG A 1 186 ? -4.851 -24.091 -36.828 1.00 91.56 186 ARG A O 1
ATOM 1390 N N . THR A 1 187 ? -6.370 -24.376 -35.203 1.00 89.00 187 THR A N 1
ATOM 1391 C CA . THR A 1 187 ? -6.706 -25.766 -35.545 1.00 89.00 187 THR A CA 1
ATOM 1392 C C . THR A 1 187 ? -7.461 -25.835 -36.865 1.00 89.00 187 THR A C 1
ATOM 1394 O O . THR A 1 187 ? -7.183 -26.703 -37.700 1.00 89.00 187 THR A O 1
ATOM 1397 N N . THR A 1 188 ? -8.409 -24.922 -37.072 1.00 89.31 188 THR A N 1
ATOM 1398 C CA . THR A 1 188 ? -9.179 -24.829 -38.319 1.00 89.31 188 THR A CA 1
ATOM 1399 C C . THR A 1 188 ? -8.548 -23.887 -39.344 1.00 89.31 188 THR A C 1
ATOM 1401 O O . THR A 1 188 ? -8.843 -24.002 -40.536 1.00 89.31 188 THR A O 1
ATOM 1404 N N . GLY A 1 189 ? -7.669 -22.983 -38.905 1.00 87.38 189 GLY A N 1
ATOM 1405 C CA . GLY A 1 189 ? -7.138 -21.875 -39.699 1.00 87.38 189 GLY A CA 1
ATOM 1406 C C . GLY A 1 189 ? -8.181 -20.788 -39.981 1.00 87.38 189 GLY A C 1
ATOM 1407 O O . GLY A 1 189 ? -8.001 -20.004 -40.914 1.00 87.38 189 GLY A O 1
ATOM 1408 N N . SER A 1 190 ? -9.295 -20.778 -39.242 1.00 88.38 190 SER A N 1
ATOM 1409 C CA . SER A 1 190 ? -10.394 -19.834 -39.436 1.00 88.38 190 SER A CA 1
ATOM 1410 C C . SER A 1 190 ? -10.134 -18.536 -38.678 1.00 88.38 190 SER A C 1
ATOM 1412 O O . SER A 1 190 ? -9.773 -18.567 -37.509 1.00 88.38 190 SER A O 1
ATOM 1414 N N . VAL A 1 191 ? -10.398 -17.399 -39.323 1.00 90.56 191 VAL A N 1
ATOM 1415 C CA . VAL A 1 191 ? -10.441 -16.073 -38.685 1.00 90.56 191 VAL A CA 1
ATOM 1416 C C . VAL A 1 191 ? -11.896 -15.601 -38.692 1.00 90.56 191 VAL A C 1
ATOM 1418 O O . VAL A 1 191 ? -12.484 -15.431 -39.764 1.00 90.56 191 VAL A O 1
ATOM 1421 N N . GLY A 1 192 ? -12.501 -15.469 -37.511 1.00 89.81 192 GLY A N 1
ATOM 1422 C CA . GLY A 1 192 ? -13.827 -14.880 -37.311 1.00 89.81 192 GLY A CA 1
ATOM 1423 C C . GLY A 1 192 ? -13.770 -13.371 -37.050 1.00 89.81 192 GLY A C 1
ATOM 1424 O O . GLY A 1 192 ? -12.705 -12.810 -36.834 1.00 89.81 192 GLY A O 1
ATOM 1425 N N . GLN A 1 193 ? -14.928 -12.712 -37.061 1.00 89.25 193 GLN A N 1
ATOM 1426 C CA . GLN A 1 193 ? -15.088 -11.320 -36.630 1.00 89.25 193 GLN A CA 1
ATOM 1427 C C . GLN A 1 193 ? -15.665 -11.273 -35.215 1.00 89.25 193 GLN A C 1
ATOM 1429 O O . GLN A 1 193 ? -16.643 -11.978 -34.937 1.00 89.25 193 GLN A O 1
ATOM 1434 N N . LEU A 1 194 ? -15.091 -10.423 -34.361 1.00 89.88 194 LEU A N 1
ATOM 1435 C CA . LEU A 1 194 ? -15.604 -10.132 -33.026 1.00 89.88 194 LEU A CA 1
ATOM 1436 C C . LEU A 1 194 ? -16.850 -9.235 -33.103 1.00 89.88 194 LEU A C 1
ATOM 1438 O O . LEU A 1 194 ? -16.942 -8.325 -33.928 1.00 89.88 194 LEU A O 1
ATOM 1442 N N . SER A 1 195 ? -17.832 -9.499 -32.246 1.00 88.00 195 SER A N 1
ATOM 1443 C CA . SER A 1 195 ? -19.032 -8.676 -32.085 1.00 88.00 195 SER A CA 1
ATOM 1444 C C . SER A 1 195 ? -19.565 -8.751 -30.656 1.00 88.00 195 SER A C 1
ATOM 1446 O O . SER A 1 195 ? -19.285 -9.708 -29.937 1.00 88.00 195 SER A O 1
ATOM 1448 N N . PHE A 1 196 ? -20.366 -7.760 -30.264 1.00 84.62 196 PHE A N 1
ATOM 1449 C CA . PHE A 1 196 ? -20.974 -7.665 -28.936 1.00 84.62 196 PHE A CA 1
ATOM 1450 C C . PHE A 1 196 ? -22.496 -7.760 -29.036 1.00 84.62 196 PHE A C 1
ATOM 1452 O O . PHE A 1 196 ? -23.102 -7.204 -29.958 1.00 84.62 196 PHE A O 1
ATOM 1459 N N . ASP A 1 197 ? -23.129 -8.467 -28.099 1.00 82.31 197 ASP A N 1
ATOM 1460 C CA . ASP A 1 197 ? -24.587 -8.442 -27.971 1.00 82.31 197 ASP A CA 1
ATOM 1461 C C . ASP A 1 197 ? -25.086 -7.261 -27.121 1.00 82.31 197 ASP A C 1
ATOM 1463 O O . ASP A 1 197 ? -24.314 -6.468 -26.592 1.00 82.31 197 ASP A O 1
ATOM 1467 N N . ALA A 1 198 ? -26.410 -7.134 -26.988 1.00 79.75 198 ALA A N 1
ATOM 1468 C CA . ALA A 1 198 ? -27.036 -6.045 -26.234 1.00 79.75 198 ALA A CA 1
ATOM 1469 C C . ALA A 1 198 ? -26.728 -6.051 -24.719 1.00 79.75 198 ALA A C 1
ATOM 1471 O O . ALA A 1 198 ? -27.126 -5.117 -24.031 1.00 79.75 198 ALA A O 1
ATOM 1472 N N . GLY A 1 199 ? -26.087 -7.101 -24.199 1.00 74.00 199 GLY A N 1
ATOM 1473 C CA . GLY A 1 199 ? -25.592 -7.194 -22.826 1.00 74.00 199 GLY A CA 1
ATOM 1474 C C . GLY A 1 199 ? -24.063 -7.185 -22.746 1.00 74.00 199 GLY A C 1
ATOM 1475 O O . GLY A 1 199 ? -23.528 -7.743 -21.796 1.00 74.00 199 GLY A O 1
ATOM 1476 N N . ASN A 1 200 ? -23.377 -6.626 -23.751 1.00 75.88 200 ASN A N 1
ATOM 1477 C CA . ASN A 1 200 ? -21.914 -6.531 -23.852 1.00 75.88 200 ASN A CA 1
ATOM 1478 C C . ASN A 1 200 ? -21.174 -7.877 -23.814 1.00 75.88 200 ASN A C 1
ATOM 1480 O O . ASN A 1 200 ? -19.987 -7.931 -23.512 1.00 75.88 200 ASN A O 1
ATOM 1484 N N . ARG A 1 201 ? -21.836 -8.987 -24.166 1.00 81.88 201 ARG A N 1
ATOM 1485 C CA . ARG A 1 201 ? -21.149 -10.283 -24.271 1.00 81.88 201 ARG A CA 1
ATOM 1486 C C . ARG A 1 201 ? -20.486 -10.427 -25.631 1.00 81.88 201 ARG A C 1
ATOM 1488 O O . ARG A 1 201 ? -21.102 -10.114 -26.649 1.00 81.88 201 ARG A O 1
ATOM 1495 N N . GLN A 1 202 ? -19.268 -10.952 -25.622 1.00 87.62 202 GLN A N 1
ATOM 1496 C CA . GLN A 1 202 ? -18.431 -11.175 -26.797 1.00 87.62 202 GLN A CA 1
ATOM 1497 C C . GLN A 1 202 ? -18.872 -12.411 -27.609 1.00 87.62 202 GLN A C 1
ATOM 1499 O O . GLN A 1 202 ? -19.187 -13.457 -27.037 1.00 87.62 202 GLN A O 1
ATOM 1504 N N . HIS A 1 203 ? -18.866 -12.308 -28.944 1.00 88.25 203 HIS A N 1
ATOM 1505 C CA . HIS A 1 203 ? -19.226 -13.380 -29.888 1.00 88.25 203 HIS A CA 1
ATOM 1506 C C . HIS A 1 203 ? -18.320 -13.384 -31.124 1.00 88.25 203 HIS A C 1
ATOM 1508 O O . HIS A 1 203 ? -18.134 -12.333 -31.743 1.00 88.25 203 HIS A O 1
ATOM 1514 N N . CYS A 1 204 ? -17.871 -14.568 -31.558 1.00 90.44 204 CYS A N 1
ATOM 1515 C CA . CYS A 1 204 ? -17.149 -14.734 -32.821 1.00 90.44 204 CYS A CA 1
ATOM 1516 C C . CYS A 1 204 ? -18.052 -15.201 -33.970 1.00 90.44 204 CYS A C 1
ATOM 1518 O O . CYS A 1 204 ? -18.840 -16.143 -33.847 1.00 90.44 204 CYS A O 1
ATOM 1520 N N . SER A 1 205 ? -17.895 -14.591 -35.149 1.00 92.19 205 SER A N 1
ATOM 1521 C CA . SER A 1 205 ? -18.695 -14.917 -36.342 1.00 92.19 205 SER A CA 1
ATOM 1522 C C . SER A 1 205 ? -18.444 -16.319 -36.914 1.00 92.19 205 SER A C 1
ATOM 1524 O O . SER A 1 205 ? -19.236 -16.802 -37.725 1.00 92.19 205 SER A O 1
ATOM 1526 N N . ASN A 1 206 ? -17.332 -16.957 -36.546 1.00 87.62 206 ASN A N 1
ATOM 1527 C CA . ASN A 1 206 ? -16.997 -18.335 -36.912 1.00 87.62 206 ASN A CA 1
ATOM 1528 C C . ASN A 1 206 ? -17.696 -19.377 -36.008 1.00 87.62 206 ASN A C 1
ATOM 1530 O O . ASN A 1 206 ? -17.672 -20.562 -36.335 1.00 87.62 206 ASN A O 1
ATOM 1534 N N . GLY A 1 207 ? -18.387 -18.939 -34.947 1.00 83.19 207 GLY A N 1
ATOM 1535 C CA . GLY A 1 207 ? -19.129 -19.788 -34.014 1.00 83.19 207 GLY A CA 1
ATOM 1536 C C . GLY A 1 207 ? -18.368 -20.162 -32.741 1.00 83.19 207 GLY A C 1
ATOM 1537 O O . GLY A 1 207 ? -18.955 -20.837 -31.893 1.00 83.19 207 GLY A O 1
ATOM 1538 N N . ASP A 1 208 ? -17.118 -19.720 -32.595 1.00 80.38 208 ASP A N 1
ATOM 1539 C CA . ASP A 1 208 ? -16.311 -19.962 -31.400 1.00 80.38 208 ASP A CA 1
ATOM 1540 C C . ASP A 1 208 ? -16.713 -19.013 -30.261 1.00 80.38 208 ASP A C 1
ATOM 1542 O O . ASP A 1 208 ? -17.183 -17.891 -30.482 1.00 80.38 208 ASP A O 1
ATOM 1546 N N . ALA A 1 209 ? -16.546 -19.462 -29.016 1.00 78.62 209 ALA A N 1
ATOM 1547 C CA . ALA A 1 209 ? -16.605 -18.556 -27.875 1.00 78.62 209 ALA A CA 1
ATOM 1548 C C . ALA A 1 209 ? -15.219 -17.931 -27.681 1.00 78.62 209 ALA A C 1
ATOM 1550 O O . ALA A 1 209 ? -14.233 -18.667 -27.646 1.00 78.62 209 ALA A O 1
ATOM 1551 N N . VAL A 1 210 ? -15.156 -16.605 -27.522 1.00 79.06 210 VAL A N 1
ATOM 1552 C CA . VAL A 1 210 ? -13.892 -15.846 -27.439 1.00 79.06 210 VAL A CA 1
ATOM 1553 C C . VAL A 1 210 ? -12.937 -16.430 -26.395 1.00 79.06 210 VAL A C 1
ATOM 1555 O O . VAL A 1 210 ? -11.795 -16.728 -26.699 1.00 79.06 210 VAL A O 1
ATOM 1558 N N . LEU A 1 211 ? -13.431 -16.729 -25.193 1.00 80.44 211 LEU A N 1
ATOM 1559 C CA . LEU A 1 211 ? -12.610 -17.277 -24.106 1.00 80.44 211 LEU A CA 1
ATOM 1560 C C . LEU A 1 211 ? -12.426 -18.809 -24.159 1.00 80.44 211 LEU A C 1
ATOM 1562 O O . LEU A 1 211 ? -12.093 -19.424 -23.151 1.00 80.44 211 LEU A O 1
ATOM 1566 N N . SER A 1 212 ? -12.723 -19.468 -25.285 1.00 80.88 212 SER A N 1
ATOM 1567 C CA . SER A 1 212 ? -12.646 -20.938 -25.396 1.00 80.88 212 SER A CA 1
ATOM 1568 C C . SER A 1 212 ? -11.533 -21.455 -26.300 1.00 80.88 212 SER A C 1
ATOM 1570 O O . SER A 1 212 ? -11.264 -22.659 -26.280 1.00 80.88 212 SER A O 1
ATOM 1572 N N . VAL A 1 213 ? -10.903 -20.576 -27.080 1.00 88.75 213 VAL A N 1
ATOM 1573 C CA . VAL A 1 213 ? -9.805 -20.932 -27.977 1.00 88.75 213 VAL A CA 1
ATOM 1574 C C . VAL A 1 213 ? -8.508 -20.371 -27.403 1.00 88.75 213 VAL A C 1
ATOM 1576 O O . VAL A 1 213 ? -8.332 -19.171 -27.265 1.00 88.75 213 VAL A O 1
ATOM 1579 N N . ASP A 1 214 ? -7.615 -21.284 -27.054 1.00 92.56 214 ASP A N 1
ATOM 1580 C CA . ASP A 1 214 ? -6.262 -21.034 -26.564 1.00 92.56 214 ASP A CA 1
ATOM 1581 C C . ASP A 1 214 ? -5.338 -21.786 -27.534 1.00 92.56 214 ASP A C 1
ATOM 1583 O O . ASP A 1 214 ? -5.332 -23.025 -27.574 1.00 92.56 214 ASP A O 1
ATOM 1587 N N . ASN A 1 215 ? -4.698 -21.052 -28.447 1.00 94.31 215 ASN A N 1
ATOM 1588 C CA . ASN A 1 215 ? -4.000 -21.626 -29.597 1.00 94.31 215 ASN A CA 1
ATOM 1589 C C . ASN A 1 215 ? -2.631 -22.196 -29.225 1.00 94.31 215 ASN A C 1
ATOM 1591 O O . ASN A 1 215 ? -2.133 -23.088 -29.930 1.00 94.31 215 ASN A O 1
ATOM 1595 N N . ASP A 1 216 ? -2.006 -21.688 -28.168 1.00 94.81 216 ASP A N 1
ATOM 1596 C CA . ASP A 1 216 ? -0.724 -22.174 -27.667 1.00 94.81 216 ASP A CA 1
ATOM 1597 C C . ASP A 1 216 ? -0.851 -23.122 -26.458 1.00 94.81 216 ASP A C 1
ATOM 1599 O O . ASP A 1 216 ? 0.093 -23.863 -26.155 1.00 94.81 216 ASP A O 1
ATOM 1603 N N . GLY A 1 217 ? -2.044 -23.210 -25.864 1.00 93.75 217 GLY A N 1
ATOM 1604 C CA . GLY A 1 217 ? -2.378 -24.107 -24.764 1.00 93.75 217 GLY A CA 1
ATOM 1605 C C . GLY A 1 217 ? -1.788 -23.661 -23.429 1.00 93.75 217 GLY A C 1
ATOM 1606 O O . GLY A 1 217 ? -1.527 -24.517 -22.571 1.00 93.75 217 GLY A O 1
ATOM 1607 N N . ASN A 1 218 ? -1.495 -22.369 -23.269 1.00 92.56 218 ASN A N 1
ATOM 1608 C CA . ASN A 1 218 ? -0.850 -21.825 -22.083 1.00 92.56 218 ASN A CA 1
ATOM 1609 C C . ASN A 1 218 ? -1.829 -21.520 -20.933 1.00 92.56 218 ASN A C 1
ATOM 1611 O O . ASN A 1 218 ? -1.361 -21.298 -19.812 1.00 92.56 218 ASN A O 1
ATOM 1615 N N . GLY A 1 219 ? -3.144 -21.601 -21.170 1.00 92.56 219 GLY A N 1
ATOM 1616 C CA . GLY A 1 219 ? -4.221 -21.345 -20.213 1.00 92.56 219 GLY A CA 1
ATOM 1617 C C . GLY A 1 219 ? -4.887 -19.970 -20.329 1.00 92.56 219 GLY A C 1
ATOM 1618 O O . GLY A 1 219 ? -5.841 -19.732 -19.588 1.00 92.56 219 GLY A O 1
ATOM 1619 N N . TYR A 1 220 ? -4.425 -19.096 -21.226 1.00 94.50 220 TYR A N 1
ATOM 1620 C CA . TYR A 1 220 ? -4.909 -17.728 -21.420 1.00 94.50 220 TYR A CA 1
ATOM 1621 C C . TYR A 1 220 ? -5.435 -17.552 -22.857 1.00 94.50 220 TYR A C 1
ATOM 1623 O O . TYR A 1 220 ? -4.666 -17.301 -23.779 1.00 94.50 220 TYR A O 1
ATOM 1631 N N . PRO A 1 221 ? -6.753 -17.707 -23.083 1.00 92.25 221 PRO A N 1
ATOM 1632 C CA . PRO A 1 221 ? -7.340 -17.662 -24.422 1.00 92.25 221 PRO A CA 1
ATOM 1633 C C . PRO A 1 221 ? -7.031 -16.365 -25.178 1.00 92.25 221 PRO A C 1
ATOM 1635 O O . PRO A 1 221 ? -7.496 -15.299 -24.782 1.00 92.25 221 PRO A O 1
ATOM 1638 N N . HIS A 1 222 ? -6.324 -16.461 -26.304 1.00 92.06 222 HIS A N 1
ATOM 1639 C CA . HIS A 1 222 ? -5.992 -15.319 -27.161 1.00 92.06 222 HIS A CA 1
ATOM 1640 C C . HIS A 1 222 ? -5.163 -14.222 -26.492 1.00 92.06 222 HIS A C 1
ATOM 1642 O O . HIS A 1 222 ? -5.328 -13.060 -26.862 1.00 92.06 222 HIS A O 1
ATOM 1648 N N . ASP A 1 223 ? -4.256 -14.550 -25.573 1.00 95.19 223 ASP A N 1
ATOM 1649 C CA . ASP A 1 223 ? -3.269 -13.638 -24.970 1.00 95.19 223 ASP A CA 1
ATOM 1650 C C . ASP A 1 223 ? -2.219 -13.118 -25.984 1.00 95.19 223 ASP A C 1
ATOM 1652 O O . ASP A 1 223 ? -1.004 -13.272 -25.861 1.00 95.19 223 ASP A O 1
ATOM 1656 N N . ILE A 1 224 ? -2.712 -12.466 -27.035 1.00 96.81 224 ILE A N 1
ATOM 1657 C CA . ILE A 1 224 ? -1.988 -12.012 -28.221 1.00 96.81 224 ILE A CA 1
ATOM 1658 C C . ILE A 1 224 ? -0.889 -11.016 -27.862 1.00 96.81 224 ILE A C 1
ATOM 1660 O O . ILE A 1 224 ? 0.163 -11.028 -28.497 1.00 96.81 224 ILE A O 1
ATOM 1664 N N . SER A 1 225 ? -1.124 -10.145 -26.884 1.00 96.06 225 SER A N 1
ATOM 1665 C CA . SER A 1 225 ? -0.208 -9.055 -26.543 1.00 96.06 225 SER A CA 1
ATOM 1666 C C . SER A 1 225 ? -0.322 -8.636 -25.074 1.00 96.06 225 SER A C 1
ATOM 1668 O O . SER A 1 225 ? -0.281 -7.448 -24.752 1.00 96.06 225 SER A O 1
ATOM 1670 N N . GLY A 1 226 ? -0.487 -9.618 -24.186 1.00 96.44 226 GLY A N 1
ATOM 1671 C CA . GLY A 1 226 ? -0.735 -9.391 -22.766 1.00 96.44 226 GLY A CA 1
ATOM 1672 C C . GLY A 1 226 ? -2.072 -9.950 -22.297 1.00 96.44 226 GLY A C 1
ATOM 1673 O O . GLY A 1 226 ? -2.746 -10.680 -23.026 1.00 96.44 226 GLY A O 1
ATOM 1674 N N . TRP A 1 227 ? -2.432 -9.612 -21.060 1.00 97.12 227 TRP A N 1
ATOM 1675 C CA . TRP A 1 227 ? -3.669 -10.055 -20.423 1.00 97.12 227 TRP A CA 1
ATOM 1676 C C . TRP A 1 227 ? -4.220 -8.989 -19.475 1.00 97.12 227 TRP A C 1
ATOM 1678 O O . TRP A 1 227 ? -3.452 -8.286 -18.814 1.00 97.12 227 TRP A O 1
ATOM 1688 N N . ASP A 1 228 ? -5.544 -8.900 -19.388 1.00 96.19 228 ASP A N 1
ATOM 1689 C CA . ASP A 1 228 ? -6.262 -8.100 -18.403 1.00 96.19 228 ASP A CA 1
ATOM 1690 C C . ASP A 1 228 ? -6.870 -8.993 -17.315 1.00 96.19 228 ASP A C 1
ATOM 1692 O O . ASP A 1 228 ? -7.851 -9.711 -17.534 1.00 96.19 228 ASP A O 1
ATOM 1696 N N . PHE A 1 229 ? -6.285 -8.934 -16.120 1.00 95.31 229 PHE A N 1
ATOM 1697 C CA . PHE A 1 229 ? -6.782 -9.601 -14.922 1.00 95.31 229 PHE A CA 1
ATOM 1698 C C . PHE A 1 229 ? -7.932 -8.853 -14.249 1.00 95.31 229 PHE A C 1
ATOM 1700 O O . PHE A 1 229 ? -8.705 -9.509 -13.556 1.00 95.31 229 PHE A O 1
ATOM 1707 N N . TYR A 1 230 ? -8.092 -7.554 -14.500 1.00 92.62 230 TYR A N 1
ATOM 1708 C CA . TYR A 1 230 ? -9.154 -6.731 -13.930 1.00 92.62 230 TYR A CA 1
ATOM 1709 C C . TYR A 1 230 ? -10.510 -7.017 -14.587 1.00 92.62 230 TYR A C 1
ATOM 1711 O O . TYR A 1 230 ? -11.475 -7.333 -13.894 1.00 92.62 230 TYR A O 1
ATOM 1719 N N . ASP A 1 231 ? -10.579 -6.996 -15.926 1.00 91.00 231 ASP A N 1
ATOM 1720 C CA . ASP A 1 231 ? -11.806 -7.328 -16.675 1.00 91.00 231 ASP A CA 1
ATOM 1721 C C . ASP A 1 231 ? -11.849 -8.785 -17.182 1.00 91.00 231 ASP A C 1
ATOM 1723 O O . ASP A 1 231 ? -12.822 -9.196 -17.820 1.00 91.00 231 ASP A O 1
ATOM 1727 N N . HIS A 1 232 ? -10.814 -9.582 -16.889 1.00 90.62 232 HIS A N 1
ATOM 1728 C CA . HIS A 1 232 ? -10.681 -10.996 -17.271 1.00 90.62 232 HIS A CA 1
ATOM 1729 C C . HIS A 1 232 ? -10.762 -11.248 -18.793 1.00 90.62 232 HIS A C 1
ATOM 1731 O O . HIS A 1 232 ? -11.540 -12.091 -19.256 1.00 90.62 232 HIS A O 1
ATOM 1737 N N . GLN A 1 233 ? -9.943 -10.539 -19.578 1.00 91.56 233 GLN A N 1
ATOM 1738 C CA . GLN A 1 233 ? -9.892 -10.669 -21.041 1.00 91.56 233 GLN A CA 1
ATOM 1739 C C . GLN A 1 233 ? -8.493 -10.434 -21.637 1.00 91.56 233 GLN A C 1
ATOM 1741 O O . GLN A 1 233 ? -7.546 -10.131 -20.922 1.00 91.56 233 GLN A O 1
ATOM 1746 N N . ASN A 1 234 ? -8.351 -10.571 -22.959 1.00 92.56 234 ASN A N 1
ATOM 1747 C CA . ASN A 1 234 ? -7.055 -10.540 -23.646 1.00 92.56 234 ASN A CA 1
ATOM 1748 C C . ASN A 1 234 ? -6.563 -9.153 -24.096 1.00 92.56 234 ASN A C 1
ATOM 1750 O O . ASN A 1 234 ? -5.501 -9.057 -24.708 1.00 92.56 234 ASN A O 1
ATOM 1754 N N . ASP A 1 235 ? -7.325 -8.097 -23.827 1.00 94.88 235 ASP A N 1
ATOM 1755 C CA . ASP A 1 235 ? -6.960 -6.726 -24.174 1.00 94.88 235 ASP A CA 1
ATOM 1756 C C . ASP A 1 235 ? -6.500 -5.962 -22.923 1.00 94.88 235 ASP A C 1
ATOM 1758 O O . ASP A 1 235 ? -7.350 -5.513 -22.152 1.00 94.88 235 ASP A O 1
ATOM 1762 N N . PRO A 1 236 ? -5.182 -5.809 -22.685 1.00 96.06 236 PRO A N 1
ATOM 1763 C CA . PRO A 1 236 ? -4.653 -5.130 -21.506 1.00 96.06 236 PRO A CA 1
ATOM 1764 C C . PRO A 1 236 ? -4.716 -3.599 -21.605 1.00 96.06 236 PRO A C 1
ATOM 1766 O O . PRO A 1 236 ? -4.122 -2.930 -20.762 1.00 96.06 236 PRO A O 1
ATOM 1769 N N . ALA A 1 237 ? -5.365 -3.014 -22.617 1.00 95.75 237 ALA A N 1
ATOM 1770 C CA . ALA A 1 237 ? -5.484 -1.565 -22.712 1.00 95.75 237 ALA A CA 1
ATOM 1771 C C . ALA A 1 237 ? -6.458 -0.987 -21.669 1.00 95.75 237 ALA A C 1
ATOM 1773 O O . ALA A 1 237 ? -7.421 -1.635 -21.242 1.00 95.75 237 ALA A O 1
ATOM 1774 N N . THR A 1 238 ? -6.221 0.260 -21.262 1.00 94.12 238 THR A N 1
ATOM 1775 C CA . THR A 1 238 ? -7.182 1.021 -20.456 1.00 94.12 238 THR A CA 1
ATOM 1776 C C . THR A 1 238 ? -8.277 1.620 -21.338 1.00 94.12 238 THR A C 1
ATOM 1778 O O . THR A 1 238 ? -8.035 2.047 -22.465 1.00 94.12 238 THR A O 1
ATOM 1781 N N . TYR A 1 239 ? -9.502 1.671 -20.816 1.00 92.81 239 TYR A N 1
ATOM 1782 C CA . TYR A 1 239 ? -10.604 2.420 -21.428 1.00 92.81 239 TYR A CA 1
ATOM 1783 C C . TYR A 1 239 ? -10.644 3.887 -20.976 1.00 92.81 239 TYR A C 1
ATOM 1785 O O . TYR A 1 239 ? -11.372 4.688 -21.563 1.00 92.81 239 TYR A O 1
ATOM 1793 N N . ASP A 1 240 ? -9.883 4.254 -19.940 1.00 92.06 240 ASP A N 1
ATOM 1794 C CA . ASP A 1 240 ? -9.794 5.641 -19.499 1.00 92.06 240 ASP A CA 1
ATOM 1795 C C . ASP A 1 240 ? -8.814 6.425 -20.364 1.00 92.06 240 ASP A C 1
ATOM 1797 O O . ASP A 1 240 ? -7.598 6.363 -20.189 1.00 92.06 240 ASP A O 1
ATOM 1801 N N . SER A 1 241 ? -9.350 7.204 -21.298 1.00 90.88 241 SER A N 1
ATOM 1802 C CA . SER A 1 241 ? -8.516 7.929 -22.252 1.00 90.88 241 SER A CA 1
ATOM 1803 C C . SER A 1 241 ? -7.743 9.099 -21.639 1.00 90.88 241 SER A C 1
ATOM 1805 O O . SER A 1 241 ? -6.877 9.643 -22.319 1.00 90.88 241 SER A O 1
ATOM 1807 N N . ALA A 1 242 ? -8.052 9.511 -20.402 1.00 89.44 242 ALA A N 1
ATOM 1808 C CA . ALA A 1 242 ? -7.292 10.533 -19.675 1.00 89.44 242 ALA A CA 1
ATOM 1809 C C . ALA A 1 242 ? -6.091 9.946 -18.904 1.00 89.44 242 ALA A C 1
ATOM 1811 O O . ALA A 1 242 ? -5.250 10.698 -18.420 1.00 89.44 242 ALA A O 1
ATOM 1812 N N . TYR A 1 243 ? -5.990 8.617 -18.806 1.00 89.69 243 TYR A N 1
ATOM 1813 C CA . TYR A 1 243 ? -4.960 7.943 -18.026 1.00 89.69 243 TYR A CA 1
ATOM 1814 C C . TYR A 1 243 ? -3.626 7.849 -18.782 1.00 89.69 243 TYR A C 1
ATOM 1816 O O . TYR A 1 243 ? -3.463 7.002 -19.661 1.00 89.69 243 TYR A O 1
ATOM 1824 N N . GLY A 1 244 ? -2.667 8.723 -18.465 1.00 89.38 244 GLY A N 1
ATOM 1825 C CA . GLY A 1 244 ? -1.343 8.754 -19.110 1.00 89.38 244 GLY A CA 1
ATOM 1826 C C . GLY A 1 244 ? -0.227 8.042 -18.335 1.00 89.38 244 GLY A C 1
ATOM 1827 O O . GLY A 1 244 ? 0.839 7.781 -18.897 1.00 89.38 244 GLY A O 1
ATOM 1828 N N . HIS A 1 245 ? -0.453 7.713 -17.059 1.00 90.94 245 HIS A N 1
ATOM 1829 C CA . HIS A 1 245 ? 0.597 7.249 -16.149 1.00 90.94 245 HIS A CA 1
ATOM 1830 C C . HIS A 1 245 ? 1.324 5.992 -16.666 1.00 90.94 245 HIS A C 1
ATOM 1832 O O . HIS A 1 245 ? 2.547 6.018 -16.818 1.00 90.94 245 HIS A O 1
ATOM 1838 N N . ALA A 1 246 ? 0.587 4.951 -17.070 1.00 92.88 246 ALA A N 1
ATOM 1839 C CA . ALA A 1 246 ? 1.173 3.714 -17.597 1.00 92.88 246 ALA A CA 1
ATOM 1840 C C . ALA A 1 246 ? 2.038 3.916 -18.852 1.00 92.88 246 ALA A C 1
ATOM 1842 O O . ALA A 1 246 ? 3.057 3.238 -19.017 1.00 92.88 246 ALA A O 1
ATOM 1843 N N . ASN A 1 247 ? 1.658 4.831 -19.752 1.00 94.00 247 ASN A N 1
ATOM 1844 C CA . ASN A 1 247 ? 2.451 5.123 -20.949 1.00 94.00 247 ASN A CA 1
ATOM 1845 C C . ASN A 1 247 ? 3.781 5.775 -20.556 1.00 94.00 247 ASN A C 1
ATOM 1847 O O . ASN A 1 247 ? 4.834 5.345 -21.026 1.00 94.00 247 ASN A O 1
ATOM 1851 N N . ASN A 1 248 ? 3.755 6.751 -19.643 1.00 92.06 248 ASN A N 1
ATOM 1852 C CA . ASN A 1 248 ? 4.960 7.427 -19.155 1.00 92.06 248 ASN A CA 1
ATOM 1853 C C . ASN A 1 248 ? 5.970 6.439 -18.553 1.00 92.06 248 ASN A C 1
ATOM 1855 O O . ASN A 1 248 ? 7.151 6.464 -18.908 1.00 92.06 248 ASN A O 1
ATOM 1859 N N . GLN A 1 249 ? 5.504 5.511 -17.716 1.00 94.19 249 GLN A N 1
ATOM 1860 C CA . GLN A 1 249 ? 6.381 4.532 -17.069 1.00 94.19 249 GLN A CA 1
ATOM 1861 C C . GLN A 1 249 ? 6.910 3.466 -18.038 1.00 94.19 249 GLN A C 1
ATOM 1863 O O . GLN A 1 249 ? 8.074 3.061 -17.956 1.00 94.19 249 GLN A O 1
ATOM 1868 N N . GLN A 1 250 ? 6.101 3.033 -19.006 1.00 95.88 250 GLN A N 1
ATOM 1869 C CA . GLN A 1 250 ? 6.554 2.124 -20.062 1.00 95.88 250 GLN A CA 1
ATOM 1870 C C . GLN A 1 250 ? 7.606 2.771 -20.967 1.00 95.88 250 GLN A C 1
ATOM 1872 O O . GLN A 1 250 ? 8.616 2.130 -21.283 1.00 95.88 250 GLN A O 1
ATOM 1877 N N . LYS A 1 251 ? 7.420 4.049 -21.327 1.00 95.44 251 LYS A N 1
ATOM 1878 C CA . LYS A 1 251 ? 8.402 4.818 -22.103 1.00 95.44 251 LYS A CA 1
ATOM 1879 C C . LYS A 1 251 ? 9.735 4.910 -21.362 1.00 95.44 251 LYS A C 1
ATOM 1881 O O . LYS A 1 251 ? 10.778 4.604 -21.940 1.00 95.44 251 LYS A O 1
ATOM 1886 N N . GLN A 1 252 ? 9.694 5.200 -20.060 1.00 94.56 252 GLN A N 1
ATOM 1887 C CA . GLN A 1 252 ? 10.885 5.241 -19.209 1.00 94.56 252 GLN A CA 1
ATOM 1888 C C . GLN A 1 252 ? 11.685 3.926 -19.261 1.00 94.56 252 GLN A C 1
ATOM 1890 O O . GLN A 1 252 ? 12.916 3.938 -19.373 1.00 94.56 252 GLN A O 1
ATOM 1895 N N . ALA A 1 253 ? 11.005 2.775 -19.233 1.00 96.00 253 ALA A N 1
ATOM 1896 C CA . ALA A 1 253 ? 11.661 1.473 -19.318 1.00 96.00 253 ALA A CA 1
ATOM 1897 C C . ALA A 1 253 ? 12.232 1.168 -20.716 1.00 96.00 253 ALA A C 1
ATOM 1899 O O . ALA A 1 253 ? 13.364 0.677 -20.815 1.00 96.00 253 ALA A O 1
ATOM 1900 N N . ALA A 1 254 ? 11.455 1.388 -21.785 1.00 96.19 254 ALA A N 1
ATOM 1901 C CA . ALA A 1 254 ? 11.765 0.830 -23.105 1.00 96.19 254 ALA A CA 1
ATOM 1902 C C . ALA A 1 254 ? 11.088 1.526 -24.309 1.00 96.19 254 ALA A C 1
ATOM 1904 O O . ALA A 1 254 ? 10.805 0.834 -25.291 1.00 96.19 254 ALA A O 1
ATOM 1905 N N . ALA A 1 255 ? 10.846 2.845 -24.266 1.00 95.25 255 ALA A N 1
ATOM 1906 C CA . ALA A 1 255 ? 10.430 3.615 -25.450 1.00 95.25 255 ALA A CA 1
ATOM 1907 C C . ALA A 1 255 ? 11.292 3.299 -26.686 1.00 95.25 255 ALA A C 1
ATOM 1909 O O . ALA A 1 255 ? 12.457 2.880 -26.573 1.00 95.25 255 ALA A O 1
ATOM 1910 N N . GLU A 1 256 ? 10.711 3.501 -27.870 1.00 93.06 256 GLU A N 1
ATOM 1911 C CA . GLU A 1 256 ? 11.487 3.526 -29.104 1.00 93.06 256 GLU A CA 1
ATOM 1912 C C . GLU A 1 256 ? 12.551 4.640 -29.029 1.00 93.06 256 GLU A C 1
ATOM 1914 O O . GLU A 1 256 ? 12.564 5.482 -28.137 1.00 93.06 256 GLU A O 1
ATOM 1919 N N . THR A 1 257 ? 13.604 4.531 -29.826 1.00 91.62 257 THR A N 1
ATOM 1920 C CA . THR A 1 257 ? 14.730 5.473 -29.781 1.00 91.62 257 THR A CA 1
ATOM 1921 C C . THR A 1 257 ? 15.260 5.621 -31.189 1.00 91.62 257 THR A C 1
ATOM 1923 O O . THR A 1 257 ? 15.278 4.631 -31.926 1.00 91.62 257 THR A O 1
ATOM 1926 N N . ASP A 1 258 ? 15.714 6.820 -31.544 1.00 91.06 258 ASP A N 1
ATOM 1927 C CA . ASP A 1 258 ? 16.053 7.214 -32.914 1.00 91.06 258 ASP A CA 1
ATOM 1928 C C . ASP A 1 258 ? 14.833 7.222 -33.869 1.00 91.06 258 ASP A C 1
ATOM 1930 O O . ASP A 1 258 ? 14.943 6.853 -35.046 1.00 91.06 258 ASP A O 1
ATOM 1934 N N . ASN A 1 259 ? 13.649 7.606 -33.370 1.00 91.50 259 ASN A N 1
ATOM 1935 C CA . ASN A 1 259 ? 12.418 7.748 -34.166 1.00 91.50 259 ASN A CA 1
ATOM 1936 C C . ASN A 1 259 ? 12.039 9.226 -34.446 1.00 91.50 259 ASN A C 1
ATOM 1938 O O . ASN A 1 259 ? 11.096 9.491 -35.202 1.00 91.50 259 ASN A O 1
ATOM 1942 N N . GLY A 1 260 ? 12.781 10.189 -33.884 1.00 92.62 260 GLY A N 1
ATOM 1943 C CA . GLY A 1 260 ? 12.523 11.627 -33.984 1.00 92.62 260 GLY A CA 1
ATOM 1944 C C . GLY A 1 260 ? 11.291 12.130 -33.217 1.00 92.62 260 GLY A C 1
ATOM 1945 O O . GLY A 1 260 ? 10.785 13.212 -33.542 1.00 92.62 260 GLY A O 1
ATOM 1946 N N . ILE A 1 261 ? 10.794 11.371 -32.242 1.00 91.62 261 ILE A N 1
ATOM 1947 C CA . ILE A 1 261 ? 9.614 11.659 -31.422 1.00 91.62 261 ILE A CA 1
ATOM 1948 C C . ILE A 1 261 ? 10.043 11.591 -29.940 1.00 91.62 261 ILE A C 1
ATOM 1950 O O . ILE A 1 261 ? 10.960 10.864 -29.594 1.00 91.62 261 ILE A O 1
ATOM 1954 N N . GLU A 1 262 ? 9.474 12.463 -29.100 1.00 92.50 262 GLU A N 1
ATOM 1955 C CA . GLU A 1 262 ? 9.702 12.530 -27.641 1.00 92.50 262 GLU A CA 1
ATOM 1956 C C . GLU A 1 262 ? 11.138 12.200 -27.167 1.00 92.50 262 GLU A C 1
ATOM 1958 O O . GLU A 1 262 ? 12.062 12.964 -27.462 1.00 92.50 262 GLU A O 1
ATOM 1963 N N . GLY A 1 263 ? 11.339 11.112 -26.412 1.00 92.31 263 GLY A N 1
ATOM 1964 C CA . GLY A 1 263 ? 12.599 10.763 -25.751 1.00 92.31 263 GLY A CA 1
ATOM 1965 C C . GLY A 1 263 ? 12.932 9.270 -25.817 1.00 92.31 263 GLY A C 1
ATOM 1966 O O . GLY A 1 263 ? 12.099 8.438 -26.145 1.00 92.31 263 GLY A O 1
ATOM 1967 N N . ALA A 1 264 ? 14.162 8.920 -25.438 1.00 92.69 264 ALA A N 1
ATOM 1968 C CA . ALA A 1 264 ? 14.699 7.565 -25.549 1.00 92.69 264 ALA A CA 1
ATOM 1969 C C . ALA A 1 264 ? 14.345 6.653 -24.356 1.00 92.69 264 ALA A C 1
ATOM 1971 O O . ALA A 1 264 ? 14.344 7.089 -23.203 1.00 92.69 264 ALA A O 1
ATOM 1972 N N . GLY A 1 265 ? 14.162 5.352 -24.605 1.00 93.44 265 GLY A N 1
ATOM 1973 C CA . GLY A 1 265 ? 13.951 4.335 -23.567 1.00 93.44 265 GLY A CA 1
ATOM 1974 C C . GLY A 1 265 ? 15.253 3.757 -22.999 1.00 93.44 265 GLY A C 1
ATOM 1975 O O . GLY A 1 265 ? 16.249 3.608 -23.712 1.00 93.44 265 GLY A O 1
ATOM 1976 N N . LEU A 1 266 ? 15.265 3.366 -21.715 1.00 94.38 266 LEU A N 1
ATOM 1977 C CA . LEU A 1 266 ? 16.460 2.776 -21.085 1.00 94.38 266 LEU A CA 1
ATOM 1978 C C . LEU A 1 266 ? 16.912 1.493 -21.787 1.00 94.38 266 LEU A C 1
ATOM 1980 O O . LEU A 1 266 ? 18.073 1.389 -22.176 1.00 94.38 266 LEU A O 1
ATOM 1984 N N . CYS A 1 267 ? 16.009 0.528 -21.973 1.00 95.75 267 CYS A N 1
ATOM 1985 C CA . CYS A 1 267 ? 16.255 -0.658 -22.790 1.00 95.75 267 CYS A CA 1
ATOM 1986 C C . CYS A 1 267 ? 15.527 -0.554 -24.136 1.00 95.75 267 CYS A C 1
ATOM 1988 O O . CYS A 1 267 ? 14.631 -1.346 -24.424 1.00 95.75 267 CYS A O 1
ATOM 1990 N N . SER A 1 268 ? 15.916 0.402 -24.979 1.00 92.75 268 SER A N 1
ATOM 1991 C CA . SER A 1 268 ? 15.269 0.665 -26.276 1.00 92.75 268 SER A CA 1
ATOM 1992 C C . SER A 1 268 ? 15.235 -0.531 -27.238 1.00 92.75 268 SER A C 1
ATOM 1994 O O . SER A 1 268 ? 14.391 -0.603 -28.126 1.00 92.75 268 SER A O 1
ATOM 1996 N N . GLY A 1 269 ? 16.110 -1.522 -27.065 1.00 94.56 269 GLY A N 1
ATOM 1997 C CA . GLY A 1 269 ? 16.090 -2.784 -27.804 1.00 94.56 269 GLY A CA 1
ATOM 1998 C C . GLY A 1 269 ? 15.198 -3.875 -27.198 1.00 94.56 269 GLY A C 1
ATOM 1999 O O . GLY A 1 269 ? 14.951 -4.864 -27.880 1.00 94.56 269 GLY A O 1
ATOM 2000 N N . CYS A 1 270 ? 14.743 -3.748 -25.947 1.00 97.25 270 CYS A N 1
ATOM 2001 C CA . CYS A 1 270 ? 13.832 -4.698 -25.293 1.00 97.25 270 CYS A CA 1
ATOM 2002 C C . CYS A 1 270 ? 12.406 -4.614 -25.877 1.00 97.25 270 CYS A C 1
ATOM 2004 O O . CYS A 1 270 ? 12.070 -3.650 -26.567 1.00 97.25 270 CYS A O 1
ATOM 2006 N N . LEU A 1 271 ? 11.570 -5.618 -25.592 1.00 97.81 271 LEU A N 1
ATOM 2007 C CA . LEU A 1 271 ? 10.117 -5.554 -25.807 1.00 97.81 271 LEU A CA 1
ATOM 2008 C C . LEU A 1 271 ? 9.377 -5.434 -24.469 1.00 97.81 271 LEU A C 1
ATOM 2010 O O . LEU A 1 271 ? 9.847 -5.953 -23.456 1.00 97.81 271 LEU A O 1
ATOM 2014 N N . LEU A 1 272 ? 8.218 -4.785 -24.480 1.00 98.25 272 LEU A N 1
ATOM 2015 C CA . LEU A 1 272 ? 7.303 -4.643 -23.351 1.00 98.25 272 LEU A CA 1
ATOM 2016 C C . LEU A 1 272 ? 6.180 -5.675 -23.444 1.00 98.25 272 LEU A C 1
ATOM 2018 O O . LEU A 1 272 ? 5.633 -5.891 -24.519 1.00 98.25 272 LEU A O 1
ATOM 2022 N N . LEU A 1 273 ? 5.808 -6.292 -22.329 1.00 98.31 273 LEU A N 1
ATOM 2023 C CA . LEU A 1 273 ? 4.600 -7.112 -22.213 1.00 98.31 273 LEU A CA 1
ATOM 2024 C C . LEU A 1 273 ? 3.624 -6.398 -21.265 1.00 98.31 273 LEU A C 1
ATOM 2026 O O . LEU A 1 273 ? 3.817 -6.497 -20.053 1.00 98.31 273 LEU A O 1
ATOM 2030 N N . PRO A 1 274 ? 2.623 -5.665 -21.784 1.00 97.69 274 PRO A N 1
ATOM 2031 C CA . PRO A 1 274 ? 1.615 -5.010 -20.961 1.00 97.69 274 PRO A CA 1
ATOM 2032 C C . PRO A 1 274 ? 0.711 -6.039 -20.280 1.00 97.69 274 PRO A C 1
ATOM 2034 O O . PRO A 1 274 ? 0.216 -6.969 -20.915 1.00 97.69 274 PRO A O 1
ATOM 2037 N N . ILE A 1 275 ? 0.478 -5.869 -18.987 1.00 98.25 275 ILE A N 1
ATOM 2038 C CA . ILE A 1 275 ? -0.436 -6.681 -18.191 1.00 98.25 275 ILE A CA 1
ATOM 2039 C C . ILE A 1 275 ? -1.250 -5.719 -17.335 1.00 98.25 275 ILE A C 1
ATOM 2041 O O . ILE A 1 275 ? -0.692 -4.873 -16.637 1.00 98.25 275 ILE A O 1
ATOM 2045 N N . LYS A 1 276 ? -2.571 -5.847 -17.394 1.00 96.38 276 LYS A N 1
ATOM 2046 C CA . LYS A 1 276 ? -3.481 -5.023 -16.604 1.00 96.38 276 LYS A CA 1
ATOM 2047 C C . LYS A 1 276 ? -3.923 -5.807 -15.370 1.00 96.38 276 LYS A C 1
ATOM 2049 O O . LYS A 1 276 ? -4.465 -6.901 -15.515 1.00 96.38 276 LYS A O 1
ATOM 2054 N N . ALA A 1 277 ? -3.643 -5.290 -14.177 1.00 93.75 277 ALA A N 1
ATOM 2055 C CA . ALA A 1 277 ? -4.013 -5.897 -12.894 1.00 93.75 277 ALA A CA 1
ATOM 2056 C C . ALA A 1 277 ? -5.172 -5.155 -12.208 1.00 93.75 277 ALA A C 1
ATOM 2058 O O . ALA A 1 277 ? -6.000 -5.799 -11.564 1.00 93.75 277 ALA A O 1
ATOM 2059 N N . GLY A 1 278 ? -5.300 -3.848 -12.438 1.00 91.31 278 GLY A N 1
ATOM 2060 C CA . GLY A 1 278 ? -6.410 -3.039 -11.937 1.00 91.31 278 GLY A CA 1
ATOM 2061 C C . GLY A 1 278 ? -6.793 -1.905 -12.868 1.00 91.31 278 GLY A C 1
ATOM 2062 O O . GLY A 1 278 ? -6.402 -1.865 -14.035 1.00 91.31 278 GLY A O 1
ATOM 2063 N N . ALA A 1 279 ? -7.626 -0.984 -12.383 1.00 88.31 279 ALA A N 1
ATOM 2064 C CA . ALA A 1 279 ? -7.997 0.222 -13.127 1.00 88.31 279 ALA A CA 1
ATOM 2065 C C . ALA A 1 279 ? -6.949 1.342 -13.042 1.00 88.31 279 ALA A C 1
ATOM 2067 O O . ALA A 1 279 ? -6.981 2.248 -13.869 1.00 88.31 279 ALA A O 1
ATOM 2068 N N . GLU A 1 280 ? -6.057 1.246 -12.063 1.00 87.19 280 GLU A N 1
ATOM 2069 C CA . GLU A 1 280 ? -4.995 2.176 -11.676 1.00 87.19 280 GLU A CA 1
ATOM 2070 C C . GLU A 1 280 ? -3.823 1.349 -11.114 1.00 87.19 280 GLU A C 1
ATOM 2072 O O . GLU A 1 280 ? -3.797 0.141 -11.334 1.00 87.19 280 GLU A O 1
ATOM 2077 N N . ALA A 1 281 ? -2.858 1.951 -10.420 1.00 86.69 281 ALA A N 1
ATOM 2078 C CA . ALA A 1 281 ? -1.751 1.220 -9.799 1.00 86.69 281 ALA A CA 1
ATOM 2079 C C . ALA A 1 281 ? -2.116 0.562 -8.460 1.00 86.69 281 ALA A C 1
ATOM 2081 O O . ALA A 1 281 ? -1.305 -0.191 -7.931 1.00 86.69 281 ALA A O 1
ATOM 2082 N N . LEU A 1 282 ? -3.271 0.867 -7.856 1.00 85.94 282 LEU A N 1
ATOM 2083 C CA . LEU A 1 282 ? -3.712 0.194 -6.633 1.00 85.94 282 LEU A CA 1
ATOM 2084 C C . LEU A 1 282 ? -4.542 -1.045 -6.981 1.00 85.94 282 LEU A C 1
ATOM 2086 O O . LEU A 1 282 ? -5.690 -0.939 -7.421 1.00 85.94 282 LEU A O 1
ATOM 2090 N N . ASP A 1 283 ? -3.957 -2.217 -6.750 1.00 87.50 283 ASP A N 1
ATOM 2091 C CA . ASP A 1 283 ? -4.439 -3.470 -7.324 1.00 87.50 283 ASP A CA 1
ATOM 2092 C C . ASP A 1 283 ? -4.833 -4.504 -6.267 1.00 87.50 283 ASP A C 1
ATOM 2094 O O . ASP A 1 283 ? -4.346 -4.522 -5.133 1.00 87.50 283 ASP A O 1
ATOM 2098 N N . ARG A 1 284 ? -5.726 -5.419 -6.660 1.00 90.81 284 ARG A N 1
ATOM 2099 C CA . ARG A 1 284 ? -6.140 -6.537 -5.810 1.00 90.81 284 ARG A CA 1
ATOM 2100 C C . ARG A 1 284 ? -5.062 -7.620 -5.785 1.00 90.81 284 ARG A C 1
ATOM 2102 O O . ARG A 1 284 ? -4.598 -8.083 -6.825 1.00 90.81 284 ARG A O 1
ATOM 2109 N N . ASP A 1 285 ? -4.745 -8.083 -4.583 1.00 91.38 285 ASP A N 1
ATOM 2110 C CA . ASP A 1 285 ? -3.649 -9.013 -4.287 1.00 91.38 285 ASP A CA 1
ATOM 2111 C C . ASP A 1 285 ? -3.629 -10.290 -5.148 1.00 91.38 285 ASP A C 1
ATOM 2113 O O . ASP A 1 285 ? -2.577 -10.770 -5.577 1.00 91.38 285 ASP A O 1
ATOM 2117 N N . ASP A 1 286 ? -4.797 -10.877 -5.406 1.00 93.25 286 ASP A N 1
ATOM 2118 C CA . ASP A 1 286 ? -4.936 -12.097 -6.201 1.00 93.25 286 ASP A CA 1
ATOM 2119 C C . ASP A 1 286 ? -4.829 -11.851 -7.710 1.00 93.25 286 ASP A C 1
ATOM 2121 O O . ASP A 1 286 ? -4.432 -12.767 -8.436 1.00 93.25 286 ASP A O 1
ATOM 2125 N N . ASP A 1 287 ? -5.145 -10.651 -8.199 1.00 95.00 287 ASP A N 1
ATOM 2126 C CA . ASP A 1 287 ? -4.903 -10.279 -9.597 1.00 95.00 287 ASP A CA 1
ATOM 2127 C C . ASP A 1 287 ? -3.416 -9.983 -9.819 1.00 95.00 287 ASP A C 1
ATOM 2129 O O . ASP A 1 287 ? -2.845 -10.497 -10.781 1.00 95.00 287 ASP A O 1
ATOM 2133 N N . LEU A 1 288 ? -2.752 -9.299 -8.879 1.00 95.94 288 LEU A N 1
ATOM 2134 C CA . LEU A 1 288 ? -1.296 -9.096 -8.896 1.00 95.94 288 LEU A CA 1
ATOM 2135 C C . LEU A 1 288 ? -0.524 -10.418 -8.908 1.00 95.94 288 LEU A C 1
ATOM 2137 O O . LEU A 1 288 ? 0.322 -10.644 -9.776 1.00 95.94 288 LEU A O 1
ATOM 2141 N N . ALA A 1 289 ? -0.847 -11.343 -7.999 1.00 97.19 289 ALA A N 1
ATOM 2142 C CA . ALA A 1 289 ? -0.182 -12.643 -7.952 1.00 97.19 289 ALA A CA 1
ATOM 2143 C C . ALA A 1 289 ? -0.340 -13.422 -9.272 1.00 97.19 289 ALA A C 1
ATOM 2145 O O . ALA A 1 289 ? 0.607 -14.061 -9.740 1.00 97.19 289 ALA A O 1
ATOM 2146 N N . GLN A 1 290 ? -1.516 -13.354 -9.906 1.00 97.69 290 GLN A N 1
ATOM 2147 C CA . GLN A 1 290 ? -1.737 -13.959 -11.221 1.00 97.69 290 GLN A CA 1
ATOM 2148 C C . GLN A 1 290 ? -0.976 -13.234 -12.337 1.00 97.69 290 GLN A C 1
ATOM 2150 O O . GLN A 1 290 ? -0.416 -13.908 -13.204 1.00 97.69 290 GLN A O 1
ATOM 2155 N N . ALA A 1 291 ? -0.916 -11.902 -12.302 1.00 98.06 291 ALA A N 1
ATOM 2156 C CA . ALA A 1 291 ? -0.169 -11.085 -13.251 1.00 98.06 291 ALA A CA 1
ATOM 2157 C C . ALA A 1 291 ? 1.330 -11.412 -13.220 1.00 98.06 291 ALA A C 1
ATOM 2159 O O . ALA A 1 291 ? 1.938 -11.623 -14.273 1.00 98.06 291 ALA A O 1
ATOM 2160 N N . TRP A 1 292 ? 1.920 -11.568 -12.032 1.00 98.38 292 TRP A N 1
ATOM 2161 C CA . TRP A 1 292 ? 3.321 -11.976 -11.883 1.00 98.38 292 TRP A CA 1
ATOM 2162 C C . TRP A 1 292 ? 3.577 -13.376 -12.440 1.00 98.38 292 TRP A C 1
ATOM 2164 O O . TRP A 1 292 ? 4.556 -13.590 -13.156 1.00 98.38 292 TRP A O 1
ATOM 2174 N N . LEU A 1 293 ? 2.686 -14.333 -12.170 1.00 98.62 293 LEU A N 1
ATOM 2175 C CA . LEU A 1 293 ? 2.797 -15.688 -12.719 1.00 98.62 293 LEU A CA 1
ATOM 2176 C C . LEU A 1 293 ? 2.677 -15.701 -14.246 1.00 98.62 293 LEU A C 1
ATOM 2178 O O . LEU A 1 293 ? 3.455 -16.382 -14.917 1.00 98.62 293 LEU A O 1
ATOM 2182 N N . PHE A 1 294 ? 1.741 -14.927 -14.793 1.00 98.50 294 PHE A N 1
ATOM 2183 C CA . PHE A 1 294 ? 1.562 -14.775 -16.233 1.00 98.50 294 PHE A CA 1
ATOM 2184 C C . PHE A 1 294 ? 2.787 -14.150 -16.898 1.00 98.50 294 PHE A C 1
ATOM 2186 O O . PHE A 1 294 ? 3.231 -14.651 -17.929 1.00 98.50 294 PHE A O 1
ATOM 2193 N N . ALA A 1 295 ? 3.389 -13.123 -16.294 1.00 98.56 295 ALA A N 1
ATOM 2194 C CA . ALA A 1 295 ? 4.612 -12.513 -16.804 1.00 98.56 295 ALA A CA 1
ATOM 2195 C C . ALA A 1 295 ? 5.749 -13.539 -16.944 1.00 98.56 295 ALA A C 1
ATOM 2197 O O . ALA A 1 295 ? 6.398 -13.618 -17.992 1.00 98.56 295 ALA A O 1
ATOM 2198 N N . VAL A 1 296 ? 5.971 -14.360 -15.910 1.00 98.44 296 VAL A N 1
ATOM 2199 C CA . VAL A 1 296 ? 7.002 -15.411 -15.929 1.00 98.44 296 VAL A CA 1
ATOM 2200 C C . VAL A 1 296 ? 6.699 -16.454 -17.006 1.00 98.44 296 VAL A C 1
ATOM 2202 O O . VAL A 1 296 ? 7.576 -16.782 -17.807 1.00 98.44 296 VAL A O 1
ATOM 2205 N N . ASP A 1 297 ? 5.463 -16.953 -17.058 1.00 97.38 297 ASP A N 1
ATOM 2206 C CA . ASP A 1 297 ? 5.045 -17.980 -18.020 1.00 97.38 297 ASP A CA 1
ATOM 2207 C C . ASP A 1 297 ? 5.080 -17.480 -19.474 1.00 97.38 297 ASP A C 1
ATOM 2209 O O . ASP A 1 297 ? 5.373 -18.260 -20.382 1.00 97.38 297 ASP A O 1
ATOM 2213 N N . SER A 1 298 ? 4.867 -16.178 -19.683 1.00 96.81 298 SER A N 1
ATOM 2214 C CA . SER A 1 298 ? 4.972 -15.494 -20.980 1.00 96.81 298 SER A CA 1
ATOM 2215 C C . SER A 1 298 ? 6.419 -15.233 -21.415 1.00 96.81 298 SER A C 1
ATOM 2217 O O . SER A 1 298 ? 6.667 -14.720 -22.506 1.00 96.81 298 SER A O 1
ATOM 2219 N N . GLY A 1 299 ? 7.403 -15.601 -20.586 1.00 96.19 299 GLY A N 1
ATOM 2220 C CA . GLY A 1 299 ? 8.825 -15.507 -20.911 1.00 96.19 299 GLY A CA 1
ATOM 2221 C C . GLY A 1 299 ? 9.473 -14.162 -20.581 1.00 96.19 299 GLY A C 1
ATOM 2222 O O . GLY A 1 299 ? 10.524 -13.843 -21.152 1.00 96.19 299 GLY A O 1
ATOM 2223 N N . ALA A 1 300 ? 8.891 -13.378 -19.667 1.00 98.38 300 ALA A N 1
ATOM 2224 C CA . ALA A 1 300 ? 9.514 -12.153 -19.179 1.00 98.38 300 ALA A CA 1
ATOM 2225 C C . ALA A 1 300 ? 10.905 -12.436 -18.588 1.00 98.38 300 ALA A C 1
ATOM 2227 O O . ALA A 1 300 ? 11.130 -13.412 -17.875 1.00 98.38 300 ALA A O 1
ATOM 2228 N N . SER A 1 301 ? 11.864 -11.564 -18.892 1.00 98.31 301 SER A N 1
ATOM 2229 C CA . SER A 1 301 ? 13.188 -11.563 -18.254 1.00 98.31 301 SER A CA 1
ATOM 2230 C C . SER A 1 301 ? 13.217 -10.651 -17.029 1.00 98.31 301 SER A C 1
ATOM 2232 O O . SER A 1 301 ? 13.992 -10.884 -16.098 1.00 98.31 301 SER A O 1
ATOM 2234 N N . VAL A 1 302 ? 12.386 -9.608 -17.053 1.00 98.75 302 VAL A N 1
ATOM 2235 C CA . VAL A 1 302 ? 12.213 -8.637 -15.976 1.00 98.75 302 VAL A CA 1
ATOM 2236 C C . VAL A 1 302 ? 10.721 -8.358 -15.811 1.00 98.75 302 VAL A C 1
ATOM 2238 O O . VAL A 1 302 ? 10.015 -8.223 -16.808 1.00 98.75 302 VAL A O 1
ATOM 2241 N N . ILE A 1 303 ? 10.256 -8.264 -14.573 1.00 98.81 303 ILE A N 1
ATOM 2242 C CA . ILE A 1 303 ? 8.937 -7.745 -14.206 1.00 98.81 303 ILE A CA 1
ATOM 2243 C C . ILE A 1 303 ? 9.139 -6.343 -13.636 1.00 98.81 303 ILE A C 1
ATOM 2245 O O . ILE A 1 303 ? 10.001 -6.148 -12.779 1.00 98.81 303 ILE A O 1
ATOM 2249 N N . THR A 1 304 ? 8.350 -5.384 -14.109 1.00 98.00 304 THR A N 1
ATOM 2250 C CA . THR A 1 304 ? 8.167 -4.073 -13.488 1.00 98.00 304 THR A CA 1
ATOM 2251 C C . THR A 1 304 ? 6.717 -3.966 -13.028 1.00 98.00 304 THR A C 1
ATOM 2253 O O . THR A 1 304 ? 5.812 -3.790 -13.841 1.00 98.00 304 THR A O 1
ATOM 2256 N N . SER A 1 305 ? 6.502 -4.138 -11.725 1.00 97.06 305 SER A N 1
ATOM 2257 C CA . SER A 1 305 ? 5.190 -3.994 -11.088 1.00 97.06 305 SER A CA 1
ATOM 2258 C C . SER A 1 305 ? 5.074 -2.573 -10.557 1.00 97.06 305 SER A C 1
ATOM 2260 O O . SER A 1 305 ? 5.586 -2.248 -9.485 1.00 97.06 305 SER A O 1
ATOM 2262 N N . VAL A 1 306 ? 4.490 -1.676 -11.347 1.00 94.94 306 VAL A N 1
ATOM 2263 C CA . VAL A 1 306 ? 4.313 -0.281 -10.929 1.00 94.94 306 VAL A CA 1
ATOM 2264 C C . VAL A 1 306 ? 3.014 -0.190 -10.145 1.00 94.94 306 VAL A C 1
ATOM 2266 O O . VAL A 1 306 ? 2.059 0.409 -10.600 1.00 94.94 306 VAL A O 1
ATOM 2269 N N . THR A 1 307 ? 2.969 -0.872 -9.003 1.00 91.19 307 THR A N 1
ATOM 2270 C CA . THR A 1 307 ? 1.727 -1.164 -8.286 1.00 91.19 307 THR A CA 1
ATOM 2271 C C . THR A 1 307 ? 1.873 -0.879 -6.798 1.00 91.19 307 THR A C 1
ATOM 2273 O O . THR A 1 307 ? 2.967 -0.954 -6.239 1.00 91.19 307 THR A O 1
ATOM 2276 N N . ALA A 1 308 ? 0.761 -0.547 -6.160 1.00 86.50 308 ALA A N 1
ATOM 2277 C CA . ALA A 1 308 ? 0.583 -0.552 -4.725 1.00 86.50 308 ALA A CA 1
ATOM 2278 C C . ALA A 1 308 ? -0.318 -1.740 -4.359 1.00 86.50 308 ALA A C 1
ATOM 2280 O O . ALA A 1 308 ? -1.346 -1.981 -4.993 1.00 86.50 308 ALA A O 1
ATOM 2281 N N . ASP A 1 309 ? 0.071 -2.466 -3.316 1.00 87.94 309 ASP A N 1
ATOM 2282 C CA . ASP A 1 309 ? -0.618 -3.679 -2.886 1.00 87.94 309 ASP A CA 1
ATOM 2283 C C . ASP A 1 309 ? -1.714 -3.317 -1.876 1.00 87.94 309 ASP A C 1
ATOM 2285 O O . ASP A 1 309 ? -1.419 -2.646 -0.877 1.00 87.94 309 ASP A O 1
ATOM 2289 N N . LEU A 1 310 ? -2.950 -3.788 -2.086 1.00 86.88 310 LEU A N 1
ATOM 2290 C CA . LEU A 1 310 ? -4.044 -3.642 -1.112 1.00 86.88 310 LEU A CA 1
ATOM 2291 C C . LEU A 1 310 ? -3.823 -4.480 0.160 1.00 86.88 310 LEU A C 1
ATOM 2293 O O . LEU A 1 310 ? -4.337 -4.133 1.223 1.00 86.88 310 LEU A O 1
ATOM 2297 N N . GLY A 1 311 ? -3.046 -5.557 0.069 1.00 89.38 311 GLY A N 1
ATOM 2298 C CA . GLY A 1 311 ? -2.834 -6.537 1.126 1.00 89.38 311 GLY A CA 1
ATOM 2299 C C . GLY A 1 311 ? -1.668 -7.481 0.832 1.00 89.38 311 GLY A C 1
ATOM 2300 O O . GLY A 1 311 ? -1.068 -7.431 -0.238 1.00 89.38 311 GLY A O 1
ATOM 2301 N N . TYR A 1 312 ? -1.314 -8.341 1.796 1.00 91.62 312 TYR A N 1
ATOM 2302 C CA . TYR A 1 312 ? -0.196 -9.286 1.654 1.00 91.62 312 TYR A CA 1
ATOM 2303 C C . TYR A 1 312 ? -0.599 -10.734 1.848 1.00 91.62 312 TYR A C 1
ATOM 2305 O O . TYR A 1 312 ? -0.766 -11.215 2.967 1.00 91.62 312 TYR A O 1
ATOM 2313 N N . THR A 1 313 ? -0.607 -11.470 0.740 1.00 93.25 313 THR A N 1
ATOM 2314 C CA . THR A 1 313 ? -1.082 -12.853 0.722 1.00 93.25 313 THR A CA 1
ATOM 2315 C C . THR A 1 313 ? 0.047 -13.866 0.605 1.00 93.25 313 THR A C 1
ATOM 2317 O O . THR A 1 313 ? 1.109 -13.643 0.008 1.00 93.25 313 THR A O 1
ATOM 2320 N N . SER A 1 314 ? -0.211 -15.066 1.107 1.00 94.44 314 SER A N 1
ATOM 2321 C CA . SER A 1 314 ? 0.611 -16.237 0.837 1.00 94.44 314 SER A CA 1
ATOM 2322 C C . SER A 1 314 ? 0.661 -16.561 -0.662 1.00 94.44 314 SER A C 1
ATOM 2324 O O . SER A 1 314 ? 1.637 -17.159 -1.120 1.00 94.44 314 SER A O 1
ATOM 2326 N N . PHE A 1 315 ? -0.354 -16.187 -1.452 1.00 96.44 315 PHE A N 1
ATOM 2327 C CA . PHE A 1 315 ? -0.359 -16.380 -2.906 1.00 96.44 315 PHE A CA 1
ATOM 2328 C C . PHE A 1 315 ? 0.674 -15.482 -3.605 1.00 96.44 315 PHE A C 1
ATOM 2330 O O . PHE A 1 315 ? 1.504 -15.996 -4.359 1.00 96.44 315 PHE A O 1
ATOM 2337 N N . MET A 1 316 ? 0.719 -14.191 -3.262 1.00 96.06 316 MET A N 1
ATOM 2338 C CA . MET A 1 316 ? 1.749 -13.245 -3.717 1.00 96.06 316 MET A CA 1
ATOM 2339 C C . MET A 1 316 ? 3.153 -13.722 -3.341 1.00 96.06 316 MET A C 1
ATOM 2341 O O . MET A 1 316 ? 4.030 -13.834 -4.200 1.00 96.06 316 MET A O 1
ATOM 2345 N N . ARG A 1 317 ? 3.349 -14.141 -2.081 1.00 95.06 317 ARG A N 1
ATOM 2346 C CA . ARG A 1 317 ? 4.620 -14.717 -1.607 1.00 95.06 317 ARG A CA 1
ATOM 2347 C C . ARG A 1 317 ? 5.100 -15.878 -2.486 1.00 95.06 317 ARG A C 1
ATOM 2349 O O . ARG A 1 317 ? 6.293 -15.968 -2.776 1.00 95.06 317 ARG A O 1
ATOM 2356 N N . GLN A 1 318 ? 4.192 -16.777 -2.878 1.00 97.25 318 GLN A N 1
ATOM 2357 C CA . GLN A 1 318 ? 4.492 -17.925 -3.743 1.00 97.25 318 GLN A CA 1
ATOM 2358 C C . GLN A 1 318 ? 4.794 -17.501 -5.188 1.00 97.25 318 GLN A C 1
ATOM 2360 O O . GLN A 1 318 ? 5.672 -18.095 -5.813 1.00 97.25 318 GLN A O 1
ATOM 2365 N N . ALA A 1 319 ? 4.106 -16.484 -5.712 1.00 98.00 319 ALA A N 1
ATOM 2366 C CA . ALA A 1 319 ? 4.360 -15.936 -7.043 1.00 98.00 319 ALA A CA 1
ATOM 2367 C C . ALA A 1 319 ? 5.742 -15.262 -7.135 1.00 98.00 319 ALA A C 1
ATOM 2369 O O . ALA A 1 319 ? 6.478 -15.502 -8.093 1.00 98.00 319 ALA A O 1
ATOM 2370 N N . VAL A 1 320 ? 6.155 -14.528 -6.098 1.00 97.56 320 VAL A N 1
ATOM 2371 C CA . VAL A 1 320 ? 7.507 -13.951 -5.993 1.00 97.56 320 VAL A CA 1
ATOM 2372 C C . VAL A 1 320 ? 8.586 -15.044 -5.980 1.00 97.56 320 VAL A C 1
ATOM 2374 O O . VAL A 1 320 ? 9.564 -14.958 -6.723 1.00 97.56 320 VAL A O 1
ATOM 2377 N N . GLU A 1 321 ? 8.398 -16.127 -5.211 1.00 97.12 321 GLU A N 1
ATOM 2378 C CA . GLU A 1 321 ? 9.315 -17.284 -5.261 1.00 97.12 321 GLU A CA 1
ATOM 2379 C C . GLU A 1 321 ? 9.338 -17.958 -6.630 1.00 97.12 321 GLU A C 1
ATOM 2381 O O . GLU A 1 321 ? 10.388 -18.417 -7.085 1.00 97.12 321 GLU A O 1
ATOM 2386 N N . TYR A 1 322 ? 8.186 -18.035 -7.296 1.00 98.25 322 TYR A N 1
ATOM 2387 C CA . TYR A 1 322 ? 8.099 -18.592 -8.637 1.00 98.25 322 TYR A CA 1
ATOM 2388 C C . TYR A 1 322 ? 8.928 -17.760 -9.619 1.00 98.25 322 TYR A C 1
ATOM 2390 O O . TYR A 1 322 ? 9.748 -18.332 -10.340 1.00 98.25 322 TYR A O 1
ATOM 2398 N N . ALA A 1 323 ? 8.801 -16.431 -9.601 1.00 98.31 323 ALA A N 1
ATOM 2399 C CA . ALA A 1 323 ? 9.610 -15.535 -10.428 1.00 98.31 323 ALA A CA 1
ATOM 2400 C C . ALA A 1 323 ? 11.113 -15.688 -10.142 1.00 98.31 323 ALA A C 1
ATOM 2402 O O . ALA A 1 323 ? 11.903 -15.920 -11.067 1.00 98.31 323 ALA A O 1
ATOM 2403 N N . TRP A 1 324 ? 11.505 -15.673 -8.864 1.00 96.81 324 TRP A N 1
ATOM 2404 C CA . TRP A 1 324 ? 12.900 -15.852 -8.451 1.00 96.81 324 TRP A CA 1
ATOM 2405 C C . TRP A 1 324 ? 13.474 -17.203 -8.900 1.00 96.81 324 TRP A C 1
ATOM 2407 O O . TRP A 1 324 ? 14.563 -17.268 -9.480 1.00 96.81 324 TRP A O 1
ATOM 2417 N N . GLY A 1 325 ? 12.717 -18.289 -8.718 1.00 95.69 325 GLY A N 1
ATOM 2418 C CA . GLY A 1 325 ? 13.095 -19.642 -9.134 1.00 95.69 325 GLY A CA 1
ATOM 2419 C C . GLY A 1 325 ? 13.265 -19.809 -10.649 1.00 95.69 325 GLY A C 1
ATOM 2420 O O . GLY A 1 325 ? 14.030 -20.674 -11.084 1.00 95.69 325 GLY A O 1
ATOM 2421 N N . HIS A 1 326 ? 12.611 -18.963 -11.451 1.00 96.94 326 HIS A N 1
ATOM 2422 C CA . HIS A 1 326 ? 12.760 -18.906 -12.911 1.00 96.94 326 HIS A CA 1
ATOM 2423 C C . HIS A 1 326 ? 13.852 -17.927 -13.371 1.00 96.94 326 HIS A C 1
ATOM 2425 O O . HIS A 1 326 ? 14.126 -17.821 -14.567 1.00 96.94 326 HIS A O 1
ATOM 2431 N N . GLY A 1 327 ? 14.539 -17.264 -12.435 1.00 95.69 327 GLY A N 1
ATOM 2432 C CA . GLY A 1 327 ? 15.611 -16.316 -12.724 1.00 95.69 327 GLY A CA 1
ATOM 2433 C C . GLY A 1 327 ? 15.123 -14.987 -13.301 1.00 95.69 327 GLY A C 1
ATOM 2434 O O . GLY A 1 327 ? 15.934 -14.277 -13.901 1.00 95.69 327 GLY A O 1
ATOM 2435 N N . VAL A 1 328 ? 13.835 -14.672 -13.127 1.00 98.56 328 VAL A N 1
ATOM 2436 C CA . VAL A 1 328 ? 13.218 -13.401 -13.519 1.00 98.56 328 VAL A CA 1
ATOM 2437 C C . VAL A 1 328 ? 13.524 -12.362 -12.446 1.00 98.56 328 VAL A C 1
ATOM 2439 O O . VAL A 1 328 ? 13.357 -12.622 -11.255 1.00 98.56 328 VAL A O 1
ATOM 2442 N N . VAL A 1 329 ? 14.011 -11.191 -12.859 1.00 98.44 329 VAL A N 1
ATOM 2443 C CA . VAL A 1 329 ? 14.228 -10.064 -11.940 1.00 98.44 329 VAL A CA 1
ATOM 2444 C C . VAL A 1 329 ? 12.917 -9.312 -11.786 1.00 98.44 329 VAL A C 1
ATOM 2446 O O . VAL A 1 329 ? 12.296 -8.982 -12.788 1.00 98.44 329 VAL A O 1
ATOM 2449 N N . MET A 1 330 ? 12.512 -9.010 -10.559 1.00 98.50 330 MET A N 1
ATOM 2450 C CA . MET A 1 330 ? 11.320 -8.209 -10.298 1.00 98.50 330 MET A CA 1
ATOM 2451 C C . MET A 1 330 ? 11.721 -6.887 -9.653 1.00 98.50 330 MET A C 1
ATOM 2453 O O . MET A 1 330 ? 12.460 -6.876 -8.668 1.00 98.50 330 MET A O 1
ATOM 2457 N N . ALA A 1 331 ? 11.253 -5.789 -10.235 1.00 98.12 331 ALA A N 1
ATOM 2458 C CA . ALA A 1 331 ? 11.228 -4.474 -9.619 1.00 98.12 331 ALA A CA 1
ATOM 2459 C C . ALA A 1 331 ? 9.773 -4.105 -9.341 1.00 98.12 331 ALA A C 1
ATOM 2461 O O . ALA A 1 331 ? 8.900 -4.367 -10.170 1.00 98.12 331 ALA A O 1
ATOM 2462 N N . GLU A 1 332 ? 9.522 -3.510 -8.186 1.00 96.38 332 GLU A N 1
ATOM 2463 C CA . GLU A 1 332 ? 8.185 -3.090 -7.782 1.00 96.38 332 GLU A CA 1
ATOM 2464 C C . GLU A 1 332 ? 8.248 -1.762 -7.027 1.00 96.38 332 GLU A C 1
ATOM 2466 O O . GLU A 1 332 ? 9.307 -1.366 -6.521 1.00 96.38 332 GLU A O 1
ATOM 2471 N N . SER A 1 333 ? 7.121 -1.057 -6.987 1.00 93.25 333 SER A N 1
ATOM 2472 C CA . SER A 1 333 ? 7.030 0.221 -6.290 1.00 93.25 333 SER A CA 1
ATOM 2473 C C . SER A 1 333 ? 7.164 0.044 -4.774 1.00 93.25 333 SER A C 1
ATOM 2475 O O . SER A 1 333 ? 6.821 -0.987 -4.195 1.00 93.25 333 SER A O 1
ATOM 2477 N N . SER A 1 334 ? 7.774 1.035 -4.130 1.00 88.06 334 SER A N 1
ATOM 2478 C CA . SER A 1 334 ? 7.737 1.235 -2.683 1.00 88.06 334 SER A CA 1
ATOM 2479 C C . SER A 1 334 ? 6.523 2.109 -2.337 1.00 88.06 334 SER A C 1
ATOM 2481 O O . SER A 1 334 ? 5.425 1.580 -2.306 1.00 88.06 334 SER A O 1
ATOM 2483 N N . ASN A 1 335 ? 6.674 3.424 -2.166 1.00 87.81 335 ASN A N 1
ATOM 2484 C CA . ASN A 1 335 ? 5.591 4.408 -2.017 1.00 87.81 335 ASN A CA 1
ATOM 2485 C C . ASN A 1 335 ? 6.148 5.836 -2.160 1.00 87.81 335 ASN A C 1
ATOM 2487 O O . ASN A 1 335 ? 7.355 6.040 -2.054 1.00 87.81 335 ASN A O 1
ATOM 2491 N N . ASP A 1 336 ? 5.279 6.833 -2.347 1.00 88.00 336 ASP A N 1
ATOM 2492 C CA . ASP A 1 336 ? 5.656 8.255 -2.454 1.00 88.00 336 ASP A CA 1
ATOM 2493 C C . ASP A 1 336 ? 5.272 9.071 -1.199 1.00 88.00 336 ASP A C 1
ATOM 2495 O O . ASP A 1 336 ? 4.728 10.172 -1.286 1.00 88.00 336 ASP A O 1
ATOM 2499 N N . PHE A 1 337 ? 5.551 8.520 -0.010 1.00 86.19 337 PHE A N 1
ATOM 2500 C CA . PHE A 1 337 ? 5.162 9.101 1.288 1.00 86.19 337 PHE A CA 1
ATOM 2501 C C . PHE A 1 337 ? 6.335 9.596 2.160 1.00 86.19 337 PHE A C 1
ATOM 2503 O O . PHE A 1 337 ? 6.113 10.052 3.281 1.00 86.19 337 PHE A O 1
ATOM 2510 N N . ASP A 1 338 ? 7.578 9.541 1.666 1.00 90.38 338 ASP A N 1
ATOM 2511 C CA . ASP A 1 338 ? 8.812 9.827 2.426 1.00 90.38 338 ASP A CA 1
ATOM 2512 C C . ASP A 1 338 ? 8.891 9.056 3.759 1.00 90.38 338 ASP A C 1
ATOM 2514 O O . ASP A 1 338 ? 9.294 9.573 4.805 1.00 90.38 338 ASP A O 1
ATOM 2518 N N . SER A 1 339 ? 8.490 7.788 3.725 1.00 90.25 339 SER A N 1
ATOM 2519 C CA . SER A 1 339 ? 8.337 6.922 4.895 1.00 90.25 339 SER A CA 1
ATOM 2520 C C . SER A 1 339 ? 9.294 5.732 4.872 1.00 90.25 339 SER A C 1
ATOM 2522 O O . SER A 1 339 ? 9.974 5.440 3.883 1.00 90.25 339 SER A O 1
ATOM 2524 N N . THR A 1 340 ? 9.352 5.038 6.011 1.00 92.25 340 THR A N 1
ATOM 2525 C CA . THR A 1 340 ? 9.998 3.723 6.147 1.00 92.25 340 THR A CA 1
ATOM 2526 C C . THR A 1 340 ? 8.971 2.596 6.136 1.00 92.25 340 THR A C 1
ATOM 2528 O O . THR A 1 340 ? 9.131 1.606 6.850 1.00 92.25 340 THR A O 1
ATOM 2531 N N . ASP A 1 341 ? 7.874 2.791 5.410 1.00 90.50 341 ASP A N 1
ATOM 2532 C CA . ASP A 1 341 ? 6.812 1.809 5.300 1.00 90.50 341 ASP A CA 1
ATOM 2533 C C . ASP A 1 341 ? 7.300 0.570 4.546 1.00 90.50 341 ASP A C 1
ATOM 2535 O O . ASP A 1 341 ? 8.274 0.586 3.785 1.00 90.50 341 ASP A O 1
ATOM 2539 N N . HIS A 1 342 ? 6.616 -0.538 4.784 1.00 91.31 342 HIS A N 1
ATOM 2540 C CA . HIS A 1 342 ? 6.928 -1.799 4.140 1.00 91.31 342 HIS A CA 1
ATOM 2541 C C . HIS A 1 342 ? 5.975 -2.059 2.976 1.00 91.31 342 HIS A C 1
ATOM 2543 O O . HIS A 1 342 ? 5.474 -3.172 2.896 1.00 91.31 342 HIS A O 1
ATOM 2549 N N . GLN A 1 343 ? 5.674 -1.078 2.113 1.00 88.25 343 GLN A N 1
ATOM 2550 C CA . GLN A 1 343 ? 4.846 -1.308 0.922 1.00 88.25 343 GLN A CA 1
ATOM 2551 C C . GLN A 1 343 ? 5.560 -2.139 -0.148 1.00 88.25 343 GLN A C 1
ATOM 2553 O O . GLN A 1 343 ? 6.739 -1.901 -0.433 1.00 88.25 343 GLN A O 1
ATOM 2558 N N . GLY A 1 344 ? 4.821 -3.073 -0.754 1.00 87.44 344 GLY A N 1
ATOM 2559 C CA . GLY A 1 344 ? 5.190 -3.865 -1.927 1.00 87.44 344 GLY A CA 1
ATOM 2560 C C . GLY A 1 344 ? 6.636 -4.342 -1.896 1.00 87.44 344 GLY A C 1
ATOM 2561 O O . GLY A 1 344 ? 7.038 -5.181 -1.079 1.00 87.44 344 GLY A O 1
ATOM 2562 N N . SER A 1 345 ? 7.455 -3.733 -2.749 1.00 91.06 345 SER A N 1
ATOM 2563 C CA . SER A 1 345 ? 8.869 -4.070 -2.919 1.00 91.06 345 SER A CA 1
ATOM 2564 C C . SER A 1 345 ? 9.721 -3.986 -1.651 1.00 91.06 345 SER A C 1
ATOM 2566 O O . SER A 1 345 ? 10.722 -4.697 -1.537 1.00 91.06 345 SER A O 1
ATOM 2568 N N . MET A 1 346 ? 9.353 -3.157 -0.670 1.00 92.56 346 MET A N 1
ATOM 2569 C CA . MET A 1 346 ? 10.064 -3.094 0.609 1.00 92.56 346 MET A CA 1
ATOM 2570 C C . MET A 1 346 ? 9.804 -4.332 1.470 1.00 92.56 346 MET A C 1
ATOM 2572 O O . MET A 1 346 ? 10.649 -4.679 2.289 1.00 92.56 346 MET A O 1
ATOM 2576 N N . PHE A 1 347 ? 8.711 -5.058 1.241 1.00 92.56 347 PHE A N 1
ATOM 2577 C CA . PHE A 1 347 ? 8.323 -6.241 2.005 1.00 92.56 347 PHE A CA 1
ATOM 2578 C C . PHE A 1 347 ? 8.751 -7.563 1.364 1.00 92.56 347 PHE A C 1
ATOM 2580 O O . PHE A 1 347 ? 9.302 -8.442 2.044 1.00 92.56 347 PHE A O 1
ATOM 2587 N N . TRP A 1 348 ? 8.499 -7.731 0.065 1.00 92.62 348 TRP A N 1
ATOM 2588 C CA . TRP A 1 348 ? 8.678 -9.017 -0.606 1.00 92.62 348 TRP A CA 1
ATOM 2589 C C . TRP A 1 348 ? 10.158 -9.389 -0.764 1.00 92.62 348 TRP A C 1
ATOM 2591 O O . TRP A 1 348 ? 10.958 -8.578 -1.215 1.00 92.62 348 TRP A O 1
ATOM 2601 N N . PRO A 1 349 ? 10.586 -10.622 -0.435 1.00 92.88 349 PRO A N 1
ATOM 2602 C CA . PRO A 1 349 ? 11.967 -11.030 -0.682 1.00 92.88 349 PRO A CA 1
ATOM 2603 C C . PRO A 1 349 ? 12.267 -11.056 -2.182 1.00 92.88 349 PRO A C 1
ATOM 2605 O O . PRO A 1 349 ? 11.385 -11.334 -2.982 1.00 92.88 349 PRO A O 1
ATOM 2608 N N . HIS A 1 350 ? 13.530 -10.847 -2.556 1.00 93.62 350 HIS A N 1
ATOM 2609 C CA . HIS A 1 350 ? 14.014 -10.908 -3.947 1.00 93.62 350 HIS A CA 1
ATOM 2610 C C . HIS A 1 350 ? 13.543 -9.783 -4.880 1.00 93.62 350 HIS A C 1
ATOM 2612 O O . HIS A 1 350 ? 14.066 -9.675 -5.992 1.00 93.62 350 HIS A O 1
ATOM 2618 N N . VAL A 1 351 ? 12.610 -8.945 -4.436 1.00 96.81 351 VAL A N 1
ATOM 2619 C CA . VAL A 1 351 ? 12.082 -7.821 -5.206 1.00 96.81 351 VAL A CA 1
ATOM 2620 C C . VAL A 1 351 ? 12.966 -6.589 -5.013 1.00 96.81 351 VAL A C 1
ATOM 2622 O O . VAL A 1 351 ? 13.442 -6.319 -3.913 1.00 96.81 351 VAL A O 1
ATOM 2625 N N . LEU A 1 352 ? 13.235 -5.863 -6.099 1.00 97.38 352 LEU A N 1
ATOM 2626 C CA . LEU A 1 352 ? 14.023 -4.633 -6.085 1.00 97.38 352 LEU A CA 1
ATOM 2627 C C . LEU A 1 352 ? 13.110 -3.417 -5.877 1.00 97.38 352 LEU A C 1
ATOM 2629 O O . LEU A 1 352 ? 12.263 -3.168 -6.738 1.00 97.38 352 LEU A O 1
ATOM 2633 N N . PRO A 1 353 ? 13.305 -2.625 -4.809 1.00 96.12 353 PRO A N 1
ATOM 2634 C CA . PRO A 1 353 ? 12.466 -1.457 -4.582 1.00 96.12 353 PRO A CA 1
ATOM 2635 C C . PRO A 1 353 ? 12.765 -0.267 -5.489 1.00 96.12 353 PRO A C 1
ATOM 2637 O O . PRO A 1 353 ? 13.930 0.049 -5.748 1.00 96.12 353 PRO A O 1
ATOM 2640 N N . GLY A 1 354 ? 11.710 0.433 -5.912 1.00 94.69 354 GLY A N 1
ATOM 2641 C CA . GLY A 1 354 ? 11.807 1.744 -6.553 1.00 94.69 354 GLY A CA 1
ATOM 2642 C C . GLY A 1 354 ? 12.248 2.828 -5.563 1.00 94.69 354 GLY A C 1
ATOM 2643 O O . GLY A 1 354 ? 11.563 3.086 -4.576 1.00 94.69 354 GLY A O 1
ATOM 2644 N N . ASN A 1 355 ? 13.393 3.464 -5.827 1.00 95.75 355 ASN A N 1
ATOM 2645 C CA . ASN A 1 355 ? 13.909 4.617 -5.083 1.00 95.75 355 ASN A CA 1
ATOM 2646 C C . ASN A 1 355 ? 14.677 5.553 -6.038 1.00 95.75 355 ASN A C 1
ATOM 2648 O O . ASN A 1 355 ? 15.510 5.086 -6.825 1.00 95.75 355 ASN A O 1
ATOM 2652 N N . GLY A 1 356 ? 14.390 6.856 -5.981 1.00 95.50 356 GLY A N 1
ATOM 2653 C CA . GLY A 1 356 ? 14.764 7.819 -7.022 1.00 95.50 356 GLY A CA 1
ATOM 2654 C C . GLY A 1 356 ? 15.855 8.811 -6.620 1.00 95.50 356 GLY A C 1
ATOM 2655 O O . GLY A 1 356 ? 15.925 9.274 -5.478 1.00 95.50 356 GLY A O 1
ATOM 2656 N N . LEU A 1 357 ? 16.695 9.180 -7.588 1.00 96.50 357 LEU A N 1
ATOM 2657 C CA . LEU A 1 357 ? 17.657 10.278 -7.521 1.00 96.50 357 LEU A CA 1
ATOM 2658 C C . LEU A 1 357 ? 17.298 11.360 -8.527 1.00 96.50 357 LEU A C 1
ATOM 2660 O O . LEU A 1 357 ? 17.123 11.091 -9.715 1.00 96.50 357 LEU A O 1
ATOM 2664 N N . VAL A 1 358 ? 17.340 12.599 -8.062 1.00 95.62 358 VAL A N 1
ATOM 2665 C CA . VAL A 1 358 ? 17.089 13.798 -8.857 1.00 95.62 358 VAL A CA 1
ATOM 2666 C C . VAL A 1 358 ? 18.195 14.833 -8.634 1.00 95.62 358 VAL A C 1
ATOM 2668 O O . VAL A 1 358 ? 19.125 14.660 -7.832 1.00 95.62 358 VAL A O 1
ATOM 2671 N N . THR A 1 359 ? 18.121 15.936 -9.373 1.00 94.06 359 THR A N 1
ATOM 2672 C CA . THR A 1 359 ? 18.906 17.134 -9.070 1.00 94.06 359 THR A CA 1
ATOM 2673 C C . THR A 1 359 ? 18.446 17.746 -7.752 1.00 94.06 359 THR A C 1
ATOM 2675 O O . THR A 1 359 ? 17.260 17.749 -7.440 1.00 94.06 359 THR A O 1
ATOM 2678 N N . ASN A 1 360 ? 19.356 18.362 -6.994 1.00 92.69 360 ASN A N 1
ATOM 2679 C CA . ASN A 1 360 ? 18.970 19.102 -5.780 1.00 92.69 360 ASN A CA 1
ATOM 2680 C C . ASN A 1 360 ? 18.086 20.340 -6.051 1.00 92.69 360 ASN A C 1
ATOM 2682 O O . ASN A 1 360 ? 17.662 21.025 -5.126 1.00 92.69 360 ASN A O 1
ATOM 2686 N N . SER A 1 361 ? 17.913 20.673 -7.324 1.00 90.50 361 SER A N 1
ATOM 2687 C CA . SER A 1 361 ? 17.191 21.815 -7.875 1.00 90.50 361 SER A CA 1
ATOM 2688 C C . SER A 1 361 ? 15.948 21.373 -8.659 1.00 90.50 361 SER A C 1
ATOM 2690 O O . SER A 1 361 ? 15.371 22.179 -9.391 1.00 90.50 361 SER A O 1
ATOM 2692 N N . ASN A 1 362 ? 15.570 20.092 -8.574 1.00 90.62 362 ASN A N 1
ATOM 2693 C CA . ASN A 1 362 ? 14.412 19.552 -9.275 1.00 90.62 362 ASN A CA 1
ATOM 2694 C C . ASN A 1 362 ? 13.140 20.336 -8.910 1.00 90.62 362 ASN A C 1
ATOM 2696 O O . ASN A 1 362 ? 13.006 20.787 -7.775 1.00 90.62 362 ASN A O 1
ATOM 2700 N N . GLY A 1 363 ? 12.279 20.577 -9.901 1.00 84.00 363 GLY A N 1
ATOM 2701 C CA . GLY A 1 363 ? 11.085 21.422 -9.775 1.00 84.00 363 GLY A CA 1
ATOM 2702 C C . GLY A 1 363 ? 11.310 22.943 -9.858 1.00 84.00 363 GLY A C 1
ATOM 2703 O O . GLY A 1 363 ? 10.346 23.709 -9.886 1.00 84.00 363 GLY A O 1
ATOM 2704 N N . LEU A 1 364 ? 12.557 23.426 -9.974 1.00 86.56 364 LEU A N 1
ATOM 2705 C CA . LEU A 1 364 ? 12.831 24.850 -10.218 1.00 86.56 364 LEU A CA 1
ATOM 2706 C C . LEU A 1 364 ? 12.717 25.240 -11.702 1.00 86.56 364 LEU A C 1
ATOM 2708 O O . LEU A 1 364 ? 13.069 24.453 -12.585 1.00 86.56 364 LEU A O 1
ATOM 2712 N N . PRO A 1 365 ? 12.320 26.493 -12.004 1.00 83.62 365 PRO A N 1
ATOM 2713 C CA . PRO A 1 365 ? 12.307 27.005 -13.367 1.00 83.62 365 PRO A CA 1
ATOM 2714 C C . PRO A 1 365 ? 13.728 27.135 -13.936 1.00 83.62 365 PRO A C 1
ATOM 2716 O O . PRO A 1 365 ? 14.678 27.452 -13.221 1.00 83.62 365 PRO A O 1
ATOM 2719 N N . ALA A 1 366 ? 13.846 26.958 -15.253 1.00 80.19 366 ALA A N 1
ATOM 2720 C CA . ALA A 1 366 ? 15.080 26.896 -16.045 1.00 80.19 366 ALA A CA 1
ATOM 2721 C C . ALA A 1 366 ? 16.326 27.610 -15.483 1.00 80.19 366 ALA A C 1
ATOM 2723 O O . ALA A 1 366 ? 17.233 26.973 -14.946 1.00 80.19 366 ALA A O 1
ATOM 2724 N N . GLY A 1 367 ? 16.408 28.937 -15.633 1.00 82.31 367 GLY A N 1
ATOM 2725 C CA . GLY A 1 367 ? 17.615 29.693 -15.284 1.00 82.31 367 GLY A CA 1
ATOM 2726 C C . GLY A 1 367 ? 18.004 29.571 -13.807 1.00 82.31 367 GLY A C 1
ATOM 2727 O O . GLY A 1 367 ? 19.194 29.580 -13.487 1.00 82.31 367 GLY A O 1
ATOM 2728 N N . LEU A 1 368 ? 17.012 29.415 -12.927 1.00 86.44 368 LEU A N 1
ATOM 2729 C CA . LEU A 1 368 ? 17.223 29.205 -11.502 1.00 86.44 368 LEU A CA 1
ATOM 2730 C C . LEU A 1 368 ? 17.704 27.776 -11.222 1.00 86.44 368 LEU A C 1
ATOM 2732 O O . LEU A 1 368 ? 18.721 27.612 -10.554 1.00 86.44 368 LEU A O 1
ATOM 2736 N N . ALA A 1 369 ? 17.058 26.758 -11.795 1.00 89.56 369 ALA A N 1
ATOM 2737 C CA . ALA A 1 369 ? 17.480 25.364 -11.671 1.00 89.56 369 ALA A CA 1
ATOM 2738 C C . ALA A 1 369 ? 18.952 25.188 -12.066 1.00 89.56 369 ALA A C 1
ATOM 2740 O O . ALA A 1 369 ? 19.754 24.657 -11.300 1.00 89.56 369 ALA A O 1
ATOM 2741 N N . ASN A 1 370 ? 19.342 25.737 -13.217 1.00 91.00 370 ASN A N 1
ATOM 2742 C CA . ASN A 1 370 ? 20.715 25.708 -13.725 1.00 91.00 370 ASN A CA 1
ATOM 2743 C C . ASN A 1 370 ? 21.733 26.324 -12.749 1.00 91.00 370 ASN A C 1
ATOM 2745 O O . ASN A 1 370 ? 22.849 25.819 -12.606 1.00 91.00 370 ASN A O 1
ATOM 2749 N N . ALA A 1 371 ? 21.359 27.416 -12.077 1.00 89.25 371 ALA A N 1
ATOM 2750 C CA . ALA A 1 371 ? 22.219 28.115 -11.127 1.00 89.25 371 ALA A CA 1
ATOM 2751 C C . ALA A 1 371 ? 22.332 27.395 -9.772 1.00 89.25 371 ALA A C 1
ATOM 2753 O O . ALA A 1 371 ? 23.411 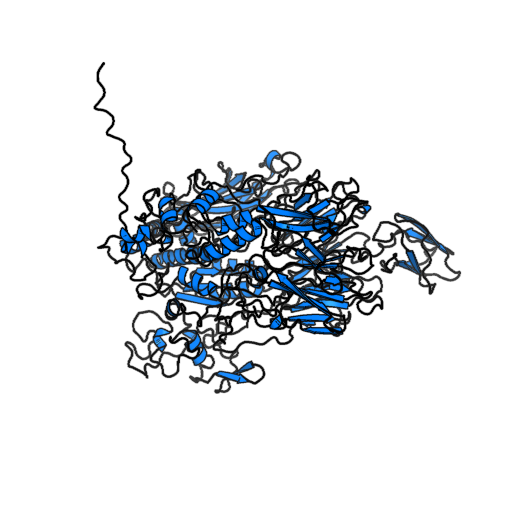27.406 -9.177 1.00 89.25 371 ALA A O 1
ATOM 2754 N N . GLU A 1 372 ? 21.244 26.777 -9.305 1.00 91.12 372 GLU A N 1
ATOM 2755 C CA . GLU A 1 372 ? 21.154 26.112 -7.996 1.00 91.12 372 GLU A CA 1
ATOM 2756 C C . GLU A 1 372 ? 21.594 24.636 -8.031 1.00 91.12 372 GLU A C 1
ATOM 2758 O O . GLU A 1 372 ? 21.818 24.023 -6.986 1.00 91.12 372 GLU A O 1
ATOM 2763 N N . THR A 1 373 ? 21.744 24.040 -9.219 1.00 93.44 373 THR A N 1
ATOM 2764 C CA . THR A 1 373 ? 22.189 22.645 -9.352 1.00 93.44 373 THR A CA 1
ATOM 2765 C C . THR A 1 373 ? 23.653 22.499 -8.935 1.00 93.44 373 THR A C 1
ATOM 2767 O O . THR A 1 373 ? 24.566 22.978 -9.615 1.00 93.44 373 THR A O 1
ATOM 2770 N N . VAL A 1 374 ? 23.884 21.772 -7.842 1.00 93.69 374 VAL A N 1
ATOM 2771 C CA . VAL A 1 374 ? 25.215 21.414 -7.326 1.00 93.69 374 VAL A CA 1
ATOM 2772 C C . VAL A 1 374 ? 25.466 19.903 -7.333 1.00 93.69 374 VAL A C 1
ATOM 2774 O O . VAL A 1 374 ? 26.621 19.472 -7.316 1.00 93.69 374 VAL A O 1
ATOM 2777 N N . THR A 1 375 ? 24.412 19.087 -7.395 1.00 93.62 375 THR A N 1
ATOM 2778 C CA . THR A 1 375 ? 24.500 17.623 -7.407 1.00 93.62 375 THR A CA 1
ATOM 2779 C C . THR A 1 375 ? 23.332 16.986 -8.163 1.00 93.62 375 THR A C 1
ATOM 2781 O O . THR A 1 375 ? 22.235 17.537 -8.216 1.00 93.62 375 THR A O 1
ATOM 2784 N N . TYR A 1 376 ? 23.583 15.792 -8.700 1.00 94.31 376 TYR A N 1
ATOM 2785 C CA . TYR A 1 376 ? 22.604 14.897 -9.336 1.00 94.31 376 TYR A CA 1
ATOM 2786 C C . TYR A 1 376 ? 22.388 13.611 -8.514 1.00 94.31 376 TYR A C 1
ATOM 2788 O O . TYR A 1 376 ? 21.993 12.570 -9.035 1.00 94.31 376 TYR A O 1
ATOM 2796 N N . ARG A 1 377 ? 22.768 13.649 -7.230 1.00 93.75 377 ARG A N 1
ATOM 2797 C CA . ARG A 1 377 ? 22.703 12.519 -6.292 1.00 93.75 377 ARG A CA 1
ATOM 2798 C C . ARG A 1 377 ? 21.770 12.790 -5.109 1.00 93.75 377 ARG A C 1
ATOM 2800 O O . ARG A 1 377 ? 21.944 12.171 -4.065 1.00 93.75 377 ARG A O 1
ATOM 2807 N N . ALA A 1 378 ? 20.841 13.736 -5.225 1.00 94.75 378 ALA A N 1
ATOM 2808 C CA . ALA A 1 378 ? 19.855 13.952 -4.171 1.00 94.75 378 ALA A CA 1
ATOM 2809 C C . ALA A 1 378 ? 18.804 12.839 -4.243 1.00 94.75 378 ALA A C 1
ATOM 2811 O O . ALA A 1 378 ? 18.271 12.599 -5.325 1.00 94.75 378 ALA A O 1
ATOM 2812 N N . ARG A 1 379 ? 18.518 12.157 -3.123 1.00 95.25 379 ARG A N 1
ATOM 2813 C CA . ARG A 1 379 ? 17.316 11.311 -3.028 1.00 95.25 379 ARG A CA 1
ATOM 2814 C C . ARG A 1 379 ? 16.097 12.198 -3.271 1.00 95.25 379 ARG A C 1
ATOM 2816 O O . ARG A 1 379 ? 16.104 13.349 -2.838 1.00 95.25 379 ARG A O 1
ATOM 2823 N N . SER A 1 380 ? 15.101 11.660 -3.958 1.00 95.06 380 SER A N 1
ATOM 2824 C CA . SER A 1 380 ? 13.797 12.299 -4.048 1.00 95.06 380 SER A CA 1
ATOM 2825 C C . SER A 1 380 ? 13.151 12.459 -2.665 1.00 95.06 380 SER A C 1
ATOM 2827 O O . SER A 1 380 ? 13.264 11.578 -1.812 1.00 95.06 380 SER A O 1
ATOM 2829 N N . ASP A 1 381 ? 12.443 13.563 -2.468 1.00 93.69 381 ASP A N 1
ATOM 2830 C CA . ASP A 1 381 ? 11.671 13.907 -1.278 1.00 93.69 381 ASP A CA 1
ATOM 2831 C C . ASP A 1 381 ? 10.347 13.108 -1.209 1.00 93.69 381 ASP A C 1
ATOM 2833 O O . ASP A 1 381 ? 9.599 13.285 -0.255 1.00 93.69 381 ASP A O 1
ATOM 2837 N N . TYR A 1 382 ? 10.053 12.236 -2.191 1.00 88.88 382 TYR A N 1
ATOM 2838 C CA . TYR A 1 382 ? 8.846 11.383 -2.231 1.00 88.88 382 TYR A CA 1
ATOM 2839 C C . TYR A 1 382 ? 9.128 9.940 -1.843 1.00 88.88 382 TYR A C 1
ATOM 2841 O O . TYR A 1 382 ? 8.428 9.371 -1.014 1.00 88.88 382 TYR A O 1
ATOM 2849 N N . THR A 1 383 ? 10.142 9.331 -2.465 1.00 91.75 383 THR A N 1
ATOM 2850 C CA . THR A 1 383 ? 10.255 7.869 -2.475 1.00 91.75 383 THR A CA 1
ATOM 2851 C C . THR A 1 383 ? 10.544 7.316 -1.089 1.00 91.75 383 THR A C 1
ATOM 2853 O O . THR A 1 383 ? 11.523 7.737 -0.457 1.00 91.75 383 THR A O 1
ATOM 2856 N N . SER A 1 384 ? 9.788 6.308 -0.674 1.00 91.75 384 SER A N 1
ATOM 2857 C CA . SER A 1 384 ? 10.053 5.548 0.540 1.00 91.75 384 SER A CA 1
ATOM 2858 C C . SER A 1 384 ? 11.433 4.886 0.508 1.00 91.75 384 SER A C 1
ATOM 2860 O O . SER A 1 384 ? 12.052 4.616 -0.533 1.00 91.75 384 SER A O 1
ATOM 2862 N N . TRP A 1 385 ? 11.977 4.658 1.695 1.00 93.12 385 TRP A N 1
ATOM 2863 C CA . TRP A 1 385 ? 13.332 4.154 1.887 1.00 93.12 385 TRP A CA 1
ATOM 2864 C C . TRP A 1 385 ? 13.386 3.267 3.125 1.00 93.12 385 TRP A C 1
ATOM 2866 O O . TRP A 1 385 ? 12.542 3.339 4.006 1.00 93.12 385 TRP A O 1
ATOM 2876 N N . GLY A 1 386 ? 14.395 2.409 3.230 1.00 93.44 386 GLY A N 1
ATOM 2877 C CA . GLY A 1 386 ? 14.444 1.488 4.355 1.00 93.44 386 GLY A CA 1
ATOM 2878 C C . GLY A 1 386 ? 15.485 0.406 4.192 1.00 93.44 386 GLY A C 1
ATOM 2879 O O . GLY A 1 386 ? 16.311 0.416 3.276 1.00 93.44 386 GLY A O 1
ATOM 2880 N N . THR A 1 387 ? 15.473 -0.545 5.118 1.00 94.56 387 THR A N 1
ATOM 2881 C CA . THR A 1 387 ? 16.532 -1.552 5.192 1.00 94.56 387 THR A CA 1
ATOM 2882 C C . THR A 1 387 ? 16.540 -2.580 4.061 1.00 94.56 387 THR A C 1
ATOM 2884 O O . THR A 1 387 ? 17.567 -3.240 3.877 1.00 94.56 387 THR A O 1
ATOM 2887 N N . HIS A 1 388 ? 15.462 -2.678 3.276 1.00 94.75 388 HIS A N 1
ATOM 2888 C CA . HIS A 1 388 ? 15.414 -3.502 2.067 1.00 94.75 388 HIS A CA 1
ATOM 2889 C C . HIS A 1 388 ? 15.903 -2.766 0.803 1.00 94.75 388 HIS A C 1
ATOM 2891 O O . HIS A 1 388 ? 16.212 -3.404 -0.202 1.00 94.75 388 HIS A O 1
ATOM 2897 N N . ASN A 1 389 ? 16.068 -1.437 0.849 1.00 92.56 389 ASN A N 1
ATOM 2898 C CA . ASN A 1 389 ? 16.488 -0.658 -0.315 1.00 92.56 389 ASN A CA 1
ATOM 2899 C C . ASN A 1 389 ? 17.825 -1.164 -0.901 1.00 92.56 389 ASN A C 1
ATOM 2901 O O . ASN A 1 389 ? 18.827 -1.315 -0.188 1.00 92.56 389 ASN A O 1
ATOM 2905 N N . MET A 1 390 ? 17.857 -1.402 -2.215 1.00 94.94 390 MET A N 1
ATOM 2906 C CA . MET A 1 390 ? 19.038 -1.901 -2.924 1.00 94.94 390 MET A CA 1
ATOM 2907 C C . MET A 1 390 ? 19.758 -0.825 -3.733 1.00 94.94 390 MET A C 1
ATOM 2909 O O . MET A 1 390 ? 20.989 -0.783 -3.690 1.00 94.94 390 MET A O 1
ATOM 2913 N N . PHE A 1 391 ? 19.037 0.034 -4.450 1.00 96.88 391 PHE A N 1
ATOM 2914 C CA . PHE A 1 391 ? 19.603 1.012 -5.380 1.00 96.88 391 PHE A CA 1
ATOM 2915 C C . PHE A 1 391 ? 18.764 2.285 -5.383 1.00 96.88 391 PHE A C 1
ATOM 2917 O O . PHE A 1 391 ? 17.549 2.205 -5.271 1.00 96.88 391 PHE A O 1
ATOM 2924 N N . SER A 1 392 ? 19.405 3.428 -5.616 1.00 96.88 392 SER A N 1
ATOM 2925 C CA . SER A 1 392 ? 18.696 4.663 -5.967 1.00 96.88 392 SER A CA 1
ATOM 2926 C C . SER A 1 392 ? 19.017 5.021 -7.409 1.00 96.88 392 SER A C 1
ATOM 2928 O O . SER A 1 392 ? 20.170 5.309 -7.739 1.00 96.88 392 SER A O 1
ATOM 2930 N N . VAL A 1 393 ? 18.030 4.949 -8.293 1.00 97.50 393 VAL A N 1
ATOM 2931 C CA . VAL A 1 393 ? 18.211 5.174 -9.732 1.00 97.50 393 VAL A CA 1
ATOM 2932 C C . VAL A 1 393 ? 18.014 6.638 -10.091 1.00 97.50 393 VAL A C 1
ATOM 2934 O O . VAL A 1 393 ? 17.196 7.315 -9.490 1.00 97.50 393 VAL A O 1
ATOM 2937 N N . SER A 1 394 ? 18.763 7.144 -11.069 1.00 96.56 394 SER A N 1
ATOM 2938 C CA . SER A 1 394 ? 18.521 8.501 -11.570 1.00 96.56 394 SER A CA 1
ATOM 2939 C C . SER A 1 394 ? 17.249 8.553 -12.406 1.00 96.56 394 SER A C 1
ATOM 2941 O O . SER A 1 394 ? 17.045 7.697 -13.261 1.00 96.56 394 SER A O 1
ATOM 2943 N N . THR A 1 395 ? 16.454 9.589 -12.176 1.00 94.00 395 THR A N 1
ATOM 2944 C CA . THR A 1 395 ? 15.134 9.836 -12.770 1.00 94.00 395 THR A CA 1
ATOM 2945 C C . THR A 1 395 ? 14.973 11.330 -13.063 1.00 94.00 395 THR A C 1
ATOM 2947 O O . THR A 1 395 ? 15.769 12.148 -12.591 1.00 94.00 395 THR A O 1
ATOM 2950 N N . GLN A 1 396 ? 13.957 11.700 -13.833 1.00 87.38 396 GLN A N 1
ATOM 2951 C CA . GLN A 1 396 ? 13.626 13.082 -14.155 1.00 87.38 396 GLN A CA 1
ATOM 2952 C C . GLN A 1 396 ? 12.708 13.727 -13.105 1.00 87.38 396 GLN A C 1
ATOM 2954 O O . GLN A 1 396 ? 13.000 14.842 -12.673 1.00 87.38 396 GLN A O 1
ATOM 2959 N N . GLY A 1 397 ? 11.651 13.042 -12.665 1.00 83.75 397 GLY A N 1
ATOM 2960 C CA . GLY A 1 397 ? 10.675 13.518 -11.674 1.00 83.75 397 GLY A CA 1
ATOM 2961 C C . GLY A 1 397 ? 10.910 12.984 -10.259 1.00 83.75 397 GLY A C 1
ATOM 2962 O O . GLY A 1 397 ? 10.641 13.678 -9.283 1.00 83.75 397 GLY A O 1
ATOM 2963 N N . GLY A 1 398 ? 11.487 11.787 -10.124 1.00 88.88 398 GLY A N 1
ATOM 2964 C CA . GLY A 1 398 ? 11.869 11.239 -8.818 1.00 88.88 398 GLY A CA 1
ATOM 2965 C C . GLY A 1 398 ? 10.751 10.541 -8.060 1.00 88.88 398 GLY A C 1
ATOM 2966 O O . GLY A 1 398 ? 10.909 10.315 -6.864 1.00 88.88 398 GLY A O 1
ATOM 2967 N N . THR A 1 399 ? 9.641 10.191 -8.705 1.00 91.69 399 THR A N 1
ATOM 2968 C CA . THR A 1 399 ? 8.607 9.357 -8.079 1.00 91.69 399 THR A CA 1
ATOM 2969 C C . THR A 1 399 ? 9.056 7.901 -8.007 1.00 91.69 399 THR A C 1
ATOM 2971 O O . THR A 1 399 ? 9.962 7.441 -8.720 1.00 91.69 399 THR A O 1
ATOM 2974 N N . THR A 1 400 ? 8.395 7.134 -7.155 1.00 92.75 400 THR A N 1
ATOM 2975 C CA . THR A 1 400 ? 8.580 5.687 -7.080 1.00 92.75 400 THR A CA 1
ATOM 2976 C C . THR A 1 400 ? 8.105 5.015 -8.364 1.00 92.75 400 THR A C 1
ATOM 2978 O O . THR A 1 400 ? 8.766 4.093 -8.856 1.00 92.75 400 THR A O 1
ATOM 2981 N N . SER A 1 401 ? 7.015 5.519 -8.950 1.00 91.62 401 SER A N 1
ATOM 2982 C CA . SER A 1 401 ? 6.470 5.015 -10.209 1.00 91.62 401 SER A CA 1
ATOM 2983 C C . SER A 1 401 ? 7.401 5.203 -11.404 1.00 91.62 401 SER A C 1
ATOM 2985 O O . SER A 1 401 ? 7.377 4.365 -12.294 1.00 91.62 401 SER A O 1
ATOM 2987 N N . GLU A 1 402 ? 8.277 6.214 -11.393 1.00 93.56 402 GLU A N 1
ATOM 2988 C CA . GLU A 1 402 ? 9.334 6.414 -12.396 1.00 93.56 402 GLU A CA 1
ATOM 2989 C C . GLU A 1 402 ? 10.613 5.629 -12.062 1.00 93.56 402 GLU A C 1
ATOM 2991 O O . GLU A 1 402 ? 11.321 5.117 -12.938 1.00 93.56 402 GLU A O 1
ATOM 2996 N N . SER A 1 403 ? 10.920 5.483 -10.772 1.00 96.19 403 SER A N 1
ATOM 2997 C CA . SER A 1 403 ? 12.106 4.759 -10.302 1.00 96.19 403 SER A CA 1
ATOM 2998 C C . SER A 1 403 ? 12.011 3.253 -10.571 1.00 96.19 403 SER A C 1
ATOM 3000 O O . SER A 1 403 ? 12.989 2.626 -10.976 1.00 96.19 403 SER A O 1
ATOM 3002 N N . THR A 1 404 ? 10.833 2.661 -10.399 1.00 96.94 404 THR A N 1
ATOM 3003 C CA . THR A 1 404 ? 10.574 1.228 -10.617 1.00 96.94 404 THR A CA 1
ATOM 3004 C C . THR A 1 404 ? 10.852 0.758 -12.059 1.00 96.94 404 THR A C 1
ATOM 3006 O O . THR A 1 404 ? 11.711 -0.116 -12.242 1.00 96.94 404 THR A O 1
ATOM 3009 N N . PRO A 1 405 ? 10.247 1.352 -13.110 1.00 97.19 405 PRO A N 1
ATOM 3010 C CA . PRO A 1 405 ? 10.555 1.016 -14.501 1.00 97.19 405 PRO A CA 1
ATOM 3011 C C . PRO A 1 405 ? 12.000 1.372 -14.868 1.00 97.19 405 PRO A C 1
ATOM 3013 O O . PRO A 1 405 ? 12.604 0.705 -15.708 1.00 97.19 405 PRO A O 1
ATOM 3016 N N . THR A 1 406 ? 12.605 2.358 -14.199 1.00 98.00 406 THR A N 1
ATOM 3017 C CA . THR A 1 406 ? 14.025 2.687 -14.373 1.00 98.00 406 THR A CA 1
ATOM 3018 C C . THR A 1 406 ? 14.936 1.556 -13.879 1.00 98.00 406 THR A C 1
ATOM 3020 O O . THR A 1 406 ? 15.864 1.150 -14.588 1.00 98.00 406 THR A O 1
ATOM 3023 N N . VAL A 1 407 ? 14.663 0.983 -12.698 1.00 98.12 407 VAL A N 1
ATOM 3024 C CA . VAL A 1 407 ? 15.361 -0.218 -12.198 1.00 98.12 407 VAL A CA 1
ATOM 3025 C C . VAL A 1 407 ? 15.185 -1.377 -13.181 1.00 98.12 407 VAL A C 1
ATOM 3027 O O . VAL A 1 407 ? 16.165 -2.043 -13.534 1.00 98.12 407 VAL A O 1
ATOM 3030 N N . ALA A 1 408 ? 13.963 -1.597 -13.669 1.00 98.25 408 ALA A N 1
ATOM 3031 C CA . ALA A 1 408 ? 13.668 -2.661 -14.621 1.00 98.25 408 ALA A CA 1
ATOM 3032 C C . ALA A 1 408 ? 14.401 -2.481 -15.962 1.00 98.25 408 ALA A C 1
ATOM 3034 O O . ALA A 1 408 ? 14.993 -3.436 -16.469 1.00 98.25 408 ALA A O 1
ATOM 3035 N N . GLY A 1 409 ? 14.447 -1.258 -16.498 1.00 97.88 409 GLY A N 1
ATOM 3036 C CA . GLY A 1 409 ? 15.186 -0.909 -17.712 1.00 97.88 409 GLY A CA 1
ATOM 3037 C C . GLY A 1 409 ? 16.689 -1.167 -17.574 1.00 97.88 409 GLY A C 1
ATOM 3038 O O . GLY A 1 409 ? 17.296 -1.801 -18.443 1.00 97.88 409 GLY A O 1
ATOM 3039 N N . VAL A 1 410 ? 17.290 -0.782 -16.440 1.00 98.38 410 VAL A N 1
ATOM 3040 C CA . VAL A 1 410 ? 18.696 -1.097 -16.119 1.00 98.38 410 VAL A CA 1
ATOM 3041 C C . VAL A 1 410 ? 18.933 -2.610 -16.103 1.00 98.38 410 VAL A C 1
ATOM 3043 O O . VAL A 1 410 ? 19.895 -3.092 -16.708 1.00 98.38 410 VAL A O 1
ATOM 3046 N N . MET A 1 411 ? 18.059 -3.381 -15.453 1.00 98.50 411 MET A N 1
ATOM 3047 C CA . MET A 1 411 ? 18.187 -4.842 -15.405 1.00 98.50 411 MET A CA 1
ATOM 3048 C C . MET A 1 411 ? 17.989 -5.478 -16.787 1.00 98.50 411 MET A C 1
ATOM 3050 O O . MET A 1 411 ? 18.744 -6.383 -17.152 1.00 98.50 411 MET A O 1
ATOM 3054 N N . GLY A 1 412 ? 17.063 -4.959 -17.597 1.00 98.00 412 GLY A N 1
ATOM 3055 C CA . GLY A 1 412 ? 16.846 -5.369 -18.984 1.00 98.00 412 GLY A CA 1
ATOM 3056 C C . GLY A 1 412 ? 18.086 -5.168 -19.860 1.00 98.00 412 GLY A C 1
ATOM 3057 O O . GLY A 1 412 ? 18.479 -6.082 -20.593 1.00 98.00 412 GLY A O 1
ATOM 3058 N N . LEU A 1 413 ? 18.773 -4.028 -19.726 1.00 96.81 413 LEU A N 1
ATOM 3059 C CA . LEU A 1 413 ? 20.044 -3.751 -20.406 1.00 96.81 413 LEU A CA 1
ATOM 3060 C C . LEU A 1 413 ? 21.158 -4.714 -19.982 1.00 96.81 413 LEU A C 1
ATOM 3062 O O . LEU A 1 413 ? 21.839 -5.308 -20.825 1.00 96.81 413 LEU A O 1
ATOM 3066 N N . VAL A 1 414 ? 21.348 -4.885 -18.672 1.00 98.12 414 VAL A N 1
ATOM 3067 C CA . VAL A 1 414 ? 22.405 -5.737 -18.106 1.00 98.12 414 VAL A CA 1
ATOM 3068 C C . VAL A 1 414 ? 22.199 -7.197 -18.518 1.00 98.12 414 VAL A C 1
ATOM 3070 O O . VAL A 1 414 ? 23.148 -7.859 -18.955 1.00 98.12 414 VAL A O 1
ATOM 3073 N N . LEU A 1 415 ? 20.961 -7.693 -18.455 1.00 98.19 415 LEU A N 1
ATOM 3074 C CA . LEU A 1 415 ? 20.606 -9.034 -18.914 1.00 98.19 415 LEU A CA 1
ATOM 3075 C C . LEU A 1 415 ? 20.787 -9.178 -20.424 1.00 98.19 415 LEU A C 1
ATOM 3077 O O . LEU A 1 415 ? 21.384 -10.166 -20.854 1.00 98.19 415 LEU A O 1
ATOM 3081 N N . SER A 1 416 ? 20.355 -8.195 -21.225 1.00 97.19 416 SER A N 1
ATOM 3082 C CA . SER A 1 416 ? 20.558 -8.179 -22.682 1.00 97.19 416 SER A CA 1
ATOM 3083 C C . SER A 1 416 ? 22.034 -8.342 -23.044 1.00 97.19 416 SE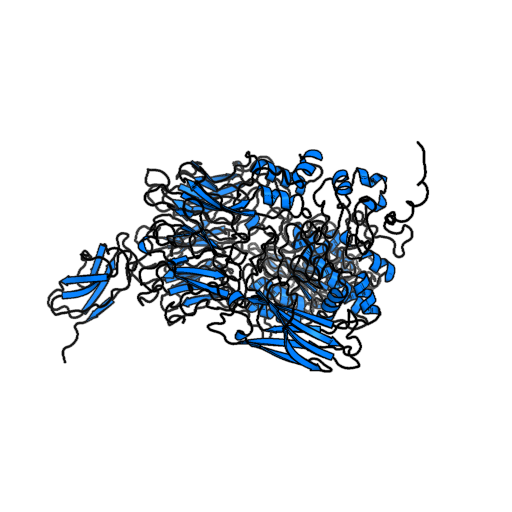R A C 1
ATOM 3085 O O . SER A 1 416 ? 22.392 -9.238 -23.814 1.00 97.19 416 SER A O 1
ATOM 3087 N N . PHE A 1 417 ? 22.906 -7.539 -22.431 1.00 97.50 417 PHE A N 1
ATOM 3088 C CA . PHE A 1 417 ? 24.349 -7.580 -22.668 1.00 97.50 417 PHE A CA 1
ATOM 3089 C C . PHE A 1 417 ? 24.980 -8.900 -22.182 1.00 97.50 417 PHE A C 1
ATOM 3091 O O . PHE A 1 417 ? 25.846 -9.485 -22.840 1.00 97.50 417 PHE A O 1
ATOM 3098 N N . GLY A 1 418 ? 24.503 -9.427 -21.051 1.00 96.81 418 GLY A N 1
ATOM 3099 C CA . GLY A 1 418 ? 24.956 -10.678 -20.438 1.00 96.81 418 GLY A CA 1
ATOM 3100 C C . GLY A 1 418 ? 24.551 -11.967 -21.163 1.00 96.81 418 GLY A C 1
ATOM 3101 O O . GLY A 1 418 ? 25.035 -13.049 -20.808 1.00 96.81 418 GLY A O 1
ATOM 3102 N N . ARG A 1 419 ? 23.717 -11.903 -22.207 1.00 94.38 419 ARG A N 1
ATOM 3103 C CA . ARG A 1 419 ? 23.212 -13.089 -22.930 1.00 94.38 419 ARG A CA 1
ATOM 3104 C C . ARG A 1 419 ? 24.292 -13.984 -23.503 1.00 94.38 419 ARG A C 1
ATOM 3106 O O . ARG A 1 419 ? 24.187 -15.206 -23.412 1.00 94.38 419 ARG A O 1
ATOM 3113 N N . ALA A 1 420 ? 25.357 -13.393 -24.041 1.00 91.12 420 ALA A N 1
ATOM 3114 C CA . ALA A 1 420 ? 26.471 -14.137 -24.630 1.00 91.12 420 ALA A CA 1
ATOM 3115 C C . ALA A 1 420 ? 27.186 -15.061 -23.624 1.00 91.12 420 ALA A C 1
ATOM 3117 O O . ALA A 1 420 ? 27.906 -15.979 -24.024 1.00 91.12 420 ALA A O 1
ATOM 3118 N N . ILE A 1 421 ? 26.998 -14.822 -22.322 1.00 94.56 421 ILE A N 1
ATOM 3119 C CA . ILE A 1 421 ? 27.557 -15.624 -21.230 1.00 94.56 421 ILE A CA 1
ATOM 3120 C C . ILE A 1 421 ? 26.478 -16.249 -20.336 1.00 94.56 421 ILE A C 1
ATOM 3122 O O . ILE A 1 421 ? 26.807 -16.687 -19.229 1.00 94.56 421 ILE A O 1
ATOM 3126 N N . SER A 1 422 ? 25.223 -16.266 -20.803 1.00 94.75 422 SER A N 1
ATOM 3127 C CA . SER A 1 422 ? 24.050 -16.768 -20.076 1.00 94.75 422 SER A CA 1
ATOM 3128 C C . SER A 1 422 ? 23.963 -16.210 -18.653 1.00 94.75 422 SER A C 1
ATOM 3130 O O . SER A 1 422 ? 23.863 -16.972 -17.693 1.00 94.75 422 SER A O 1
ATOM 3132 N N . LEU A 1 423 ? 24.098 -14.886 -18.518 1.00 96.44 423 LEU A N 1
ATOM 3133 C CA . LEU A 1 423 ? 23.938 -14.193 -17.241 1.00 96.44 423 LEU A CA 1
ATOM 3134 C C . LEU A 1 423 ? 22.523 -14.426 -16.694 1.00 96.44 423 LEU A C 1
ATOM 3136 O O . LEU A 1 423 ? 21.547 -14.277 -17.425 1.00 96.44 423 LEU A O 1
ATOM 3140 N N . THR A 1 424 ? 22.430 -14.816 -15.427 1.00 96.50 424 THR A N 1
ATOM 3141 C CA . THR A 1 424 ? 21.145 -15.020 -14.733 1.00 96.50 424 THR A CA 1
ATOM 3142 C C . THR A 1 424 ? 20.677 -13.738 -14.037 1.00 96.50 424 THR A C 1
ATOM 3144 O O . THR A 1 424 ? 21.503 -12.873 -13.750 1.00 96.50 424 THR A O 1
ATOM 3147 N N . GLY A 1 425 ? 19.382 -13.629 -13.713 1.00 96.69 425 GLY A N 1
ATOM 3148 C CA . GLY A 1 425 ? 18.829 -12.513 -12.930 1.00 96.69 425 GLY A CA 1
ATOM 3149 C C . GLY A 1 425 ? 19.580 -12.250 -11.617 1.00 96.69 425 GLY A C 1
ATOM 3150 O O . GLY A 1 425 ? 20.094 -11.144 -11.431 1.00 96.69 425 GLY A O 1
ATOM 3151 N N . PRO A 1 426 ? 19.769 -13.264 -10.750 1.00 96.56 426 PRO A N 1
ATOM 3152 C CA . PRO A 1 426 ? 20.549 -13.098 -9.529 1.00 96.56 426 PRO A CA 1
ATOM 3153 C C . PRO A 1 426 ? 21.991 -12.640 -9.788 1.00 96.56 426 PRO A C 1
ATOM 3155 O O . PRO A 1 426 ? 22.475 -11.752 -9.096 1.00 96.56 426 PRO A O 1
ATOM 3158 N N . GLU A 1 427 ? 22.687 -13.165 -10.805 1.00 97.25 427 GLU A N 1
ATOM 3159 C CA . GLU A 1 427 ? 24.027 -12.669 -11.163 1.00 97.25 427 GLU A CA 1
ATOM 3160 C C . GLU A 1 427 ? 23.998 -11.204 -11.636 1.00 97.25 427 GLU A C 1
ATOM 3162 O O . GLU A 1 427 ? 24.900 -10.444 -11.286 1.00 97.25 427 GLU A O 1
ATOM 3167 N N . ALA A 1 428 ? 22.976 -10.788 -12.392 1.00 97.94 428 ALA A N 1
ATOM 3168 C CA . ALA A 1 428 ? 22.822 -9.411 -12.862 1.00 97.94 428 ALA A CA 1
ATOM 3169 C C . ALA A 1 428 ? 22.672 -8.421 -11.696 1.00 97.94 428 ALA A C 1
ATOM 3171 O O . ALA A 1 428 ? 23.397 -7.427 -11.652 1.00 97.94 428 ALA A O 1
ATOM 3172 N N . ILE A 1 429 ? 21.838 -8.738 -10.698 1.00 97.88 429 ILE A N 1
ATOM 3173 C CA . ILE A 1 429 ? 21.694 -7.933 -9.470 1.00 97.88 429 ILE A CA 1
ATOM 3174 C C . ILE A 1 429 ? 23.048 -7.775 -8.768 1.00 97.88 429 ILE A C 1
ATOM 3176 O O . ILE A 1 429 ? 23.424 -6.682 -8.338 1.00 97.88 429 ILE A O 1
ATOM 3180 N N . GLN A 1 430 ? 23.817 -8.863 -8.671 1.00 97.50 430 GLN A N 1
ATOM 3181 C CA . GLN A 1 430 ? 25.111 -8.851 -7.992 1.00 97.50 430 GLN A CA 1
ATOM 3182 C C . GLN A 1 430 ? 26.159 -8.042 -8.777 1.00 97.50 430 GLN A C 1
ATOM 3184 O O . GLN A 1 430 ? 26.943 -7.320 -8.158 1.00 97.50 430 GLN A O 1
ATOM 3189 N N . VAL A 1 431 ? 26.150 -8.105 -10.117 1.00 98.12 431 VAL A N 1
ATOM 3190 C CA . VAL A 1 431 ? 26.976 -7.243 -10.983 1.00 98.12 431 VAL A CA 1
ATOM 3191 C C . VAL A 1 431 ? 26.645 -5.776 -10.733 1.00 98.12 431 VAL A C 1
ATOM 3193 O O . VAL A 1 431 ? 27.555 -5.015 -10.415 1.00 98.12 431 VAL A O 1
ATOM 3196 N N . VAL A 1 432 ? 25.364 -5.394 -10.796 1.00 98.06 432 VAL A N 1
ATOM 3197 C CA . VAL A 1 432 ? 24.938 -4.002 -10.576 1.00 98.06 432 VAL A CA 1
ATOM 3198 C C . VAL A 1 432 ? 25.334 -3.523 -9.178 1.00 98.06 432 VAL A C 1
ATOM 3200 O O . VAL A 1 432 ? 25.882 -2.433 -9.047 1.00 98.06 432 VAL A O 1
ATOM 3203 N N . ARG A 1 433 ? 25.186 -4.349 -8.132 1.00 97.19 433 ARG A N 1
ATOM 3204 C CA . ARG A 1 433 ? 25.689 -4.019 -6.783 1.00 97.19 433 ARG A CA 1
ATOM 3205 C C . ARG A 1 433 ? 27.191 -3.746 -6.766 1.00 97.19 433 ARG A C 1
ATOM 3207 O O . ARG A 1 433 ? 27.640 -2.781 -6.136 1.00 97.19 433 ARG A O 1
ATOM 3214 N N . ALA A 1 434 ? 27.974 -4.622 -7.390 1.00 96.44 434 ALA A N 1
ATOM 3215 C CA . ALA A 1 434 ? 29.430 -4.531 -7.383 1.00 96.44 434 ALA A CA 1
ATOM 3216 C C . ALA A 1 434 ? 29.948 -3.311 -8.160 1.00 96.44 434 ALA A C 1
ATOM 3218 O O . ALA A 1 434 ? 31.041 -2.833 -7.861 1.00 96.44 434 ALA A O 1
ATOM 3219 N N . THR A 1 435 ? 29.174 -2.807 -9.123 1.00 97.12 435 THR A N 1
ATOM 3220 C CA . THR A 1 435 ? 29.549 -1.666 -9.968 1.00 97.12 435 THR A CA 1
ATOM 3221 C C . THR A 1 435 ? 28.802 -0.375 -9.642 1.00 97.12 435 THR A C 1
ATOM 3223 O O . THR A 1 435 ? 29.112 0.647 -10.244 1.00 97.12 435 THR A O 1
ATOM 3226 N N . ALA A 1 436 ? 27.851 -0.390 -8.704 1.00 96.69 436 ALA A N 1
ATOM 3227 C CA . ALA A 1 436 ? 27.101 0.797 -8.314 1.00 96.69 436 ALA A CA 1
ATOM 3228 C C . ALA A 1 436 ? 28.002 1.896 -7.726 1.00 96.69 436 ALA A C 1
ATOM 3230 O O . ALA A 1 436 ? 28.898 1.664 -6.907 1.00 96.69 436 ALA A O 1
ATOM 3231 N N . SER A 1 437 ? 27.695 3.120 -8.126 1.00 95.50 437 SER A N 1
ATOM 3232 C CA . SER A 1 437 ? 28.270 4.374 -7.672 1.00 95.50 437 SER A CA 1
ATOM 3233 C C . SER A 1 437 ? 27.830 4.673 -6.239 1.00 95.50 437 SER A C 1
ATOM 3235 O O . SER A 1 437 ? 26.726 5.167 -5.997 1.00 95.50 437 SER A O 1
ATOM 3237 N N . ARG A 1 438 ? 28.702 4.402 -5.264 1.00 94.94 438 ARG A N 1
ATOM 3238 C CA . ARG A 1 438 ? 28.424 4.631 -3.834 1.00 94.94 438 ARG A CA 1
ATOM 3239 C C . ARG A 1 438 ? 28.080 6.098 -3.548 1.00 94.94 438 ARG A C 1
ATOM 3241 O O . ARG A 1 438 ? 28.741 7.003 -4.058 1.00 94.94 438 ARG A O 1
ATOM 3248 N N . ILE A 1 439 ? 27.085 6.334 -2.692 1.00 95.25 439 ILE A N 1
ATOM 3249 C CA . ILE A 1 439 ? 26.663 7.674 -2.251 1.00 95.25 439 ILE A CA 1
ATOM 3250 C C . ILE A 1 439 ? 27.011 7.834 -0.772 1.00 95.25 439 ILE A C 1
ATOM 3252 O O . ILE A 1 439 ? 26.282 7.385 0.105 1.00 95.25 439 ILE A O 1
ATOM 3256 N N . THR A 1 440 ? 28.161 8.451 -0.500 1.00 94.00 440 THR A N 1
ATOM 3257 C CA . THR A 1 440 ? 28.718 8.566 0.860 1.00 94.00 440 THR A CA 1
ATOM 3258 C C . THR A 1 440 ? 28.834 10.007 1.347 1.00 94.00 440 THR A C 1
ATOM 3260 O O . THR A 1 440 ? 29.474 10.251 2.367 1.00 94.00 440 THR A O 1
ATOM 3263 N N . ASP A 1 441 ? 28.313 10.971 0.587 1.00 93.25 441 ASP A N 1
ATOM 3264 C CA . ASP A 1 441 ? 28.432 12.393 0.897 1.00 93.25 441 ASP A CA 1
ATOM 3265 C C . ASP A 1 441 ? 27.406 12.797 1.974 1.00 93.25 441 ASP A C 1
ATOM 3267 O O . ASP A 1 441 ? 26.202 12.802 1.704 1.00 93.25 441 ASP A O 1
ATOM 3271 N N . PRO A 1 442 ? 27.851 13.151 3.195 1.00 93.06 442 PRO A N 1
ATOM 3272 C CA . PRO A 1 442 ? 26.948 13.528 4.278 1.00 93.06 442 PRO A CA 1
ATOM 3273 C C . PRO A 1 442 ? 26.369 14.941 4.112 1.00 93.06 442 PRO A C 1
ATOM 3275 O O . PRO A 1 442 ? 25.583 15.370 4.953 1.00 93.06 442 PRO A O 1
ATOM 3278 N N . THR A 1 443 ? 26.793 15.695 3.091 1.00 92.38 443 THR A N 1
ATOM 3279 C CA . THR A 1 443 ? 26.332 17.066 2.823 1.00 92.38 443 THR A CA 1
ATOM 3280 C C . THR A 1 443 ? 25.164 17.136 1.844 1.00 92.38 443 THR A C 1
ATOM 3282 O O . THR A 1 443 ? 24.613 18.216 1.639 1.00 92.38 443 THR A O 1
ATOM 3285 N N . LEU A 1 444 ? 24.770 15.997 1.267 1.00 94.56 444 LEU A N 1
ATOM 3286 C CA . LEU A 1 444 ? 23.586 15.905 0.423 1.00 94.56 444 LEU A CA 1
ATOM 3287 C C . LEU A 1 444 ? 22.318 16.297 1.199 1.00 94.56 444 LEU A C 1
ATOM 3289 O O . LEU A 1 444 ? 22.257 16.076 2.414 1.00 94.56 444 LEU A O 1
ATOM 3293 N N . PRO A 1 445 ? 21.290 16.822 0.502 1.00 93.06 445 PRO A N 1
ATOM 3294 C CA . PRO A 1 445 ? 20.000 17.157 1.100 1.00 93.06 445 PRO A CA 1
ATOM 3295 C C . PRO A 1 445 ? 19.440 16.040 1.986 1.00 93.06 445 PRO A C 1
ATOM 3297 O O . PRO A 1 445 ? 19.110 16.282 3.150 1.00 93.06 445 PRO A O 1
ATOM 3300 N N . TRP A 1 446 ? 19.455 14.807 1.478 1.00 93.50 446 TRP A N 1
ATOM 3301 C CA . TRP A 1 446 ? 19.356 13.586 2.273 1.00 93.50 446 TRP A CA 1
ATOM 3302 C C . TRP A 1 446 ? 20.763 13.033 2.524 1.00 93.50 446 TRP A C 1
ATOM 3304 O O . TRP A 1 446 ? 21.434 12.650 1.563 1.00 93.50 446 TRP A O 1
ATOM 3314 N N . PRO A 1 447 ? 21.259 13.003 3.772 1.00 92.62 447 PRO A N 1
ATOM 3315 C CA . PRO A 1 447 ? 22.656 12.664 4.027 1.00 92.62 447 PRO A CA 1
ATOM 3316 C C . PRO A 1 447 ? 23.011 11.231 3.606 1.00 92.62 447 PRO A C 1
ATOM 3318 O O . PRO A 1 447 ? 22.380 10.271 4.047 1.00 92.62 447 PRO A O 1
ATOM 3321 N N . GLY A 1 448 ? 24.064 11.075 2.798 1.00 92.25 448 GLY A N 1
ATOM 3322 C CA . GLY A 1 448 ? 24.716 9.781 2.590 1.00 92.25 448 GLY A CA 1
ATOM 3323 C C . GLY A 1 448 ? 25.580 9.385 3.792 1.00 92.25 448 GLY A C 1
ATOM 3324 O O . GLY A 1 448 ? 25.876 10.203 4.668 1.00 92.25 448 GLY A O 1
ATOM 3325 N N . SER A 1 449 ? 26.041 8.133 3.832 1.00 89.94 449 SER A N 1
ATOM 3326 C CA . SER A 1 449 ? 26.943 7.655 4.890 1.00 89.94 449 SER A CA 1
ATOM 3327 C C . SER A 1 449 ? 28.089 6.787 4.349 1.00 89.94 449 SER A C 1
ATOM 3329 O O . SER A 1 449 ? 27.987 6.251 3.243 1.00 89.94 449 SER A O 1
ATOM 3331 N N . PRO A 1 450 ? 29.220 6.669 5.078 1.00 85.69 450 PRO A N 1
ATOM 3332 C CA . PRO A 1 450 ? 30.329 5.808 4.673 1.00 85.69 450 PRO A CA 1
ATOM 3333 C C . PRO A 1 450 ? 29.930 4.329 4.605 1.00 85.69 450 PRO A C 1
ATOM 3335 O O . PRO A 1 450 ? 29.072 3.874 5.354 1.00 85.69 450 PRO A O 1
ATOM 3338 N N . GLY A 1 451 ? 30.638 3.562 3.776 1.00 86.81 451 GLY A N 1
ATOM 3339 C CA . GLY A 1 451 ? 30.423 2.123 3.611 1.00 86.81 451 GLY A CA 1
ATOM 3340 C C . GLY A 1 451 ? 29.886 1.767 2.228 1.00 86.81 451 GLY A C 1
ATOM 3341 O O . GLY A 1 451 ? 29.746 2.624 1.359 1.00 86.81 451 GLY A O 1
ATOM 3342 N N . ASP A 1 452 ? 29.631 0.475 2.020 1.00 88.06 452 ASP A N 1
ATOM 3343 C CA . ASP A 1 452 ? 29.130 -0.034 0.740 1.00 88.06 452 ASP A CA 1
ATOM 3344 C C . ASP A 1 452 ? 27.618 0.126 0.568 1.00 88.06 452 ASP A C 1
ATOM 3346 O O . ASP A 1 452 ? 27.134 0.139 -0.559 1.00 88.06 452 ASP A O 1
ATOM 3350 N N . TRP A 1 453 ? 26.880 0.245 1.669 1.00 94.06 453 TRP A N 1
ATOM 3351 C CA . TRP A 1 453 ? 25.429 0.369 1.674 1.00 94.06 453 TRP A CA 1
ATOM 3352 C C . TRP A 1 453 ? 24.994 1.381 2.722 1.00 94.06 453 TRP A C 1
ATOM 3354 O O . TRP A 1 453 ? 25.560 1.412 3.819 1.00 94.06 453 TRP A O 1
ATOM 3364 N N . ASN A 1 454 ? 23.945 2.144 2.429 1.00 92.44 454 ASN A N 1
ATOM 3365 C CA . ASN A 1 454 ? 23.285 2.992 3.404 1.00 92.44 454 ASN A CA 1
ATOM 3366 C C . ASN A 1 454 ? 21.752 2.992 3.255 1.00 92.44 454 ASN A C 1
ATOM 3368 O O . ASN A 1 454 ? 21.216 2.591 2.233 1.00 92.44 454 ASN A O 1
ATOM 3372 N N . LEU A 1 455 ? 21.066 3.440 4.303 1.00 92.31 455 LEU A N 1
ATOM 3373 C CA . LEU A 1 455 ? 19.628 3.314 4.494 1.00 92.31 455 LEU A CA 1
ATOM 3374 C C . LEU A 1 455 ? 18.815 4.183 3.523 1.00 92.31 455 LEU A C 1
ATOM 3376 O O . LEU A 1 455 ? 17.731 3.795 3.110 1.00 92.31 455 LEU A O 1
ATOM 3380 N N . GLN A 1 456 ? 19.369 5.330 3.127 1.00 92.94 456 GLN A N 1
ATOM 3381 C CA . GLN A 1 456 ? 18.723 6.281 2.222 1.00 92.94 456 GLN A CA 1
ATOM 3382 C C . GLN A 1 456 ? 18.904 5.881 0.750 1.00 92.94 456 GLN A C 1
ATOM 3384 O O . GLN A 1 456 ? 17.988 6.053 -0.044 1.00 92.94 456 GLN A O 1
ATOM 3389 N N . TYR A 1 457 ? 20.073 5.331 0.398 1.00 95.44 457 TYR A N 1
ATOM 3390 C CA . TYR A 1 457 ? 20.507 5.163 -0.995 1.00 95.44 457 TYR A CA 1
ATOM 3391 C C . TYR A 1 457 ? 20.807 3.716 -1.423 1.00 95.44 457 TYR A C 1
ATOM 3393 O O . TYR A 1 457 ? 21.328 3.477 -2.517 1.00 95.44 457 TYR A O 1
ATOM 3401 N N . GLY A 1 458 ? 20.597 2.742 -0.538 1.00 95.75 458 GLY A N 1
ATOM 3402 C CA . GLY A 1 458 ? 21.008 1.361 -0.761 1.00 95.75 458 GLY A CA 1
ATOM 3403 C C . GLY A 1 458 ? 22.514 1.251 -1.038 1.00 95.75 458 GLY A C 1
ATOM 3404 O O . GLY A 1 458 ? 23.341 1.868 -0.362 1.00 95.75 458 GLY A O 1
ATOM 3405 N N . TYR A 1 459 ? 22.887 0.491 -2.068 1.00 96.31 459 TYR A N 1
ATOM 3406 C CA . TYR A 1 459 ? 24.260 0.381 -2.580 1.00 96.31 459 TYR A CA 1
ATOM 3407 C C . TYR A 1 459 ? 24.688 1.563 -3.475 1.00 96.31 459 TYR A C 1
ATOM 3409 O O . TYR A 1 459 ? 25.821 1.578 -3.973 1.00 96.31 459 TYR A O 1
ATOM 3417 N N . GLY A 1 460 ? 23.822 2.563 -3.660 1.00 96.38 460 GLY A N 1
ATOM 3418 C CA . GLY A 1 460 ? 24.057 3.763 -4.458 1.00 96.38 460 GLY A CA 1
ATOM 3419 C C . GLY A 1 460 ? 23.426 3.713 -5.851 1.00 96.38 460 GLY A C 1
ATOM 3420 O O . GLY A 1 460 ? 22.542 2.903 -6.130 1.00 96.38 460 GLY A O 1
ATOM 3421 N N . ARG A 1 461 ? 23.901 4.601 -6.730 1.00 97.75 461 ARG A N 1
ATOM 3422 C CA . ARG A 1 461 ? 23.390 4.762 -8.097 1.00 97.75 461 ARG A CA 1
ATOM 3423 C C . ARG A 1 461 ? 23.929 3.665 -9.017 1.00 97.75 461 ARG A C 1
ATOM 3425 O O . ARG A 1 461 ? 25.148 3.506 -9.075 1.00 97.75 461 ARG A O 1
ATOM 3432 N N . PRO A 1 462 ? 23.101 2.916 -9.764 1.00 98.12 462 PRO A N 1
ATOM 3433 C CA . PRO A 1 462 ? 23.611 1.972 -10.755 1.00 98.12 462 PRO A CA 1
ATOM 3434 C C . PRO A 1 462 ? 24.533 2.646 -11.780 1.00 98.12 462 PRO A C 1
ATOM 3436 O O . PRO A 1 462 ? 24.236 3.731 -12.274 1.00 98.12 462 PRO A O 1
ATOM 3439 N N . ASN A 1 463 ? 25.649 1.994 -12.114 1.00 97.88 463 ASN A N 1
ATOM 3440 C CA . ASN A 1 463 ? 26.543 2.419 -13.192 1.00 97.88 463 ASN A CA 1
ATOM 3441 C C . ASN A 1 463 ? 26.548 1.349 -14.291 1.00 97.88 463 ASN A C 1
ATOM 3443 O O . ASN A 1 463 ? 27.156 0.282 -14.141 1.00 97.88 463 ASN A O 1
ATOM 3447 N N . VAL A 1 464 ? 25.822 1.625 -15.376 1.00 98.00 464 VAL A N 1
ATOM 3448 C CA . VAL A 1 464 ? 25.540 0.660 -16.449 1.00 98.00 464 VAL A CA 1
ATOM 3449 C C . VAL A 1 464 ? 26.782 0.372 -17.291 1.00 98.00 464 VAL A C 1
ATOM 3451 O O . VAL A 1 464 ? 27.045 -0.784 -17.621 1.00 98.00 464 VAL A O 1
ATOM 3454 N N . ASP A 1 465 ? 27.593 1.390 -17.580 1.00 97.38 465 ASP A N 1
ATOM 3455 C CA . ASP A 1 465 ? 28.852 1.219 -18.313 1.00 97.38 465 ASP A CA 1
ATOM 3456 C C . ASP A 1 465 ? 29.818 0.296 -17.556 1.00 97.38 465 ASP A C 1
ATOM 3458 O O . ASP A 1 465 ? 30.316 -0.685 -18.114 1.00 97.38 465 ASP A O 1
ATOM 3462 N N . LEU A 1 466 ? 30.016 0.530 -16.253 1.00 97.56 466 LEU A N 1
ATOM 3463 C CA . LEU A 1 466 ? 30.862 -0.335 -15.428 1.00 97.56 466 LEU A CA 1
ATOM 3464 C C . LEU A 1 466 ? 30.298 -1.758 -15.303 1.00 97.56 466 LEU A C 1
ATOM 3466 O O . LEU A 1 466 ? 31.074 -2.718 -15.338 1.00 97.56 466 LEU A O 1
ATOM 3470 N N . ALA A 1 467 ? 28.974 -1.919 -15.210 1.00 97.94 467 ALA A N 1
ATOM 3471 C CA . ALA A 1 467 ? 28.329 -3.235 -15.210 1.00 97.94 467 ALA A CA 1
ATOM 3472 C C . ALA A 1 467 ? 28.627 -4.012 -16.506 1.00 97.94 467 ALA A C 1
ATOM 3474 O O . ALA A 1 467 ? 29.037 -5.177 -16.464 1.00 97.94 467 ALA A O 1
ATOM 3475 N N . MET A 1 468 ? 28.497 -3.365 -17.667 1.00 98.00 468 MET A N 1
ATOM 3476 C CA . MET A 1 468 ? 28.790 -3.980 -18.966 1.00 98.00 468 MET A CA 1
ATOM 3477 C C . MET A 1 468 ? 30.284 -4.293 -19.135 1.00 98.00 468 MET A C 1
ATOM 3479 O O . MET A 1 468 ? 30.636 -5.380 -19.602 1.00 98.00 468 MET A O 1
ATOM 3483 N N . GLN A 1 469 ? 31.183 -3.413 -18.684 1.00 97.75 469 GLN A N 1
ATOM 3484 C CA . GLN A 1 469 ? 32.625 -3.691 -18.659 1.00 97.75 469 GLN A CA 1
ATOM 3485 C C . GLN A 1 469 ? 32.951 -4.924 -17.807 1.00 97.75 469 GLN A C 1
ATOM 3487 O O . GLN A 1 469 ? 33.711 -5.796 -18.241 1.00 97.75 469 GLN A O 1
ATOM 3492 N N . ALA A 1 470 ? 32.342 -5.038 -16.622 1.00 97.50 470 ALA A N 1
ATOM 3493 C CA . ALA A 1 470 ? 32.506 -6.198 -15.752 1.00 97.50 470 ALA A CA 1
ATOM 3494 C C . ALA A 1 470 ? 32.022 -7.486 -16.440 1.00 97.50 470 ALA A C 1
ATOM 3496 O O . ALA A 1 470 ? 32.735 -8.493 -16.441 1.00 97.50 470 ALA A O 1
ATOM 3497 N N . ILE A 1 471 ? 30.870 -7.447 -17.114 1.00 97.69 471 ILE A N 1
ATOM 3498 C CA . ILE A 1 471 ? 30.340 -8.587 -17.874 1.00 97.69 471 ILE A CA 1
ATOM 3499 C C . ILE A 1 471 ? 31.270 -8.988 -19.020 1.00 97.69 471 ILE A C 1
ATOM 3501 O O . ILE A 1 471 ? 31.593 -10.172 -19.164 1.00 97.69 471 ILE A O 1
ATOM 3505 N N . GLN A 1 472 ? 31.754 -8.024 -19.806 1.00 97.50 472 GLN A N 1
ATOM 3506 C CA . GLN A 1 472 ? 32.678 -8.280 -20.913 1.00 97.50 472 GLN A CA 1
ATOM 3507 C C . GLN A 1 472 ? 33.985 -8.920 -20.418 1.00 97.50 472 GLN A C 1
ATOM 3509 O O . GLN A 1 472 ? 34.497 -9.855 -21.041 1.00 97.50 472 GLN A O 1
ATOM 3514 N N . ALA A 1 473 ? 34.489 -8.469 -19.267 1.00 96.19 473 ALA A N 1
ATOM 3515 C CA . ALA A 1 473 ? 35.662 -9.030 -18.601 1.00 96.19 473 ALA A CA 1
ATOM 3516 C C . ALA A 1 473 ? 35.389 -10.362 -17.872 1.00 96.19 473 ALA A C 1
ATOM 3518 O O . ALA A 1 473 ? 36.328 -11.011 -17.411 1.00 96.19 473 ALA A O 1
ATOM 3519 N N . ARG A 1 474 ? 34.125 -10.805 -17.793 1.00 94.69 474 ARG A N 1
ATOM 3520 C CA . ARG A 1 474 ? 33.660 -11.957 -16.998 1.00 94.69 474 ARG A CA 1
ATOM 3521 C C . ARG A 1 474 ? 33.931 -11.814 -15.495 1.00 94.69 474 ARG A C 1
ATOM 3523 O O . ARG A 1 474 ? 34.089 -12.813 -14.794 1.00 94.69 474 ARG A O 1
ATOM 3530 N N . HIS A 1 475 ? 33.954 -10.582 -15.006 1.00 95.56 475 HIS A N 1
ATOM 3531 C CA . HIS A 1 475 ? 34.017 -10.216 -13.595 1.00 95.56 475 HIS A CA 1
ATOM 3532 C C . HIS A 1 475 ? 32.611 -10.264 -12.984 1.00 95.56 475 HIS A C 1
ATOM 3534 O O . HIS A 1 475 ? 32.017 -9.240 -12.663 1.00 95.56 475 HIS A O 1
ATOM 3540 N N . ILE A 1 476 ? 32.053 -11.469 -12.886 1.00 96.50 476 ILE A N 1
ATOM 3541 C CA . ILE A 1 476 ? 30.699 -11.689 -12.372 1.00 96.50 476 ILE A CA 1
ATOM 3542 C C . ILE A 1 476 ? 30.793 -12.134 -10.909 1.00 96.50 476 ILE A C 1
ATOM 3544 O O . ILE A 1 476 ? 31.445 -13.152 -10.653 1.00 96.50 476 ILE A O 1
ATOM 3548 N N . PRO A 1 477 ? 30.165 -11.417 -9.961 1.00 96.88 477 PRO A N 1
ATOM 3549 C CA . PRO A 1 477 ? 30.198 -11.818 -8.565 1.00 96.88 477 PRO A CA 1
ATOM 3550 C C . PRO A 1 477 ? 29.442 -13.126 -8.301 1.00 96.88 477 PRO A C 1
ATOM 3552 O O . PRO A 1 477 ? 28.490 -13.446 -9.019 1.00 96.88 477 PRO A O 1
ATOM 3555 N N . PRO A 1 478 ? 29.822 -13.867 -7.245 1.00 97.44 478 PRO A N 1
ATOM 3556 C CA . PRO A 1 478 ? 28.995 -14.932 -6.695 1.00 97.44 478 PRO A CA 1
ATOM 3557 C C . PRO A 1 478 ? 27.587 -14.446 -6.334 1.00 97.44 478 PRO A C 1
ATOM 3559 O O . PRO A 1 478 ? 27.356 -13.255 -6.124 1.00 97.44 478 PRO A O 1
ATOM 3562 N N . VAL A 1 479 ? 26.663 -15.387 -6.184 1.00 96.62 479 VAL A N 1
ATOM 3563 C CA . VAL A 1 479 ? 25.283 -15.132 -5.773 1.00 96.62 479 VAL A CA 1
ATOM 3564 C C . VAL A 1 479 ? 25.076 -15.616 -4.339 1.00 96.62 479 VAL A C 1
ATOM 3566 O O . VAL A 1 479 ? 25.562 -16.677 -3.935 1.00 96.62 479 VAL A O 1
ATOM 3569 N N . ALA A 1 480 ? 24.350 -14.813 -3.568 1.00 96.38 480 ALA A N 1
ATOM 3570 C CA . ALA A 1 480 ? 23.926 -15.108 -2.211 1.00 96.38 480 ALA A CA 1
ATOM 3571 C C . ALA A 1 480 ? 22.479 -14.648 -2.041 1.00 96.38 480 ALA A C 1
ATOM 3573 O O . ALA A 1 480 ? 22.151 -13.567 -2.529 1.00 96.38 480 ALA A O 1
ATOM 3574 N N . TRP A 1 481 ? 21.663 -15.429 -1.334 1.00 96.12 481 TRP A N 1
ATOM 3575 C CA . TRP A 1 481 ? 20.387 -14.944 -0.812 1.00 96.12 481 TRP A CA 1
ATOM 3576 C C . TRP A 1 481 ? 19.987 -15.629 0.504 1.00 96.12 481 TRP A C 1
ATOM 3578 O O . TRP A 1 481 ? 20.495 -16.704 0.826 1.00 96.12 481 TRP A O 1
ATOM 3588 N N . ILE A 1 482 ? 19.127 -14.995 1.296 1.00 97.31 482 ILE A N 1
ATOM 3589 C CA . ILE A 1 482 ? 18.612 -15.451 2.588 1.00 97.31 482 ILE A CA 1
ATOM 3590 C C . ILE A 1 482 ? 17.169 -15.913 2.383 1.00 97.31 482 ILE A C 1
ATOM 3592 O O . ILE A 1 482 ? 16.308 -15.135 1.986 1.00 97.31 482 ILE A O 1
ATOM 3596 N N . ASP A 1 483 ? 16.914 -17.184 2.691 1.00 95.50 483 ASP A N 1
ATOM 3597 C CA . ASP A 1 483 ? 15.586 -17.800 2.594 1.00 95.50 483 ASP A CA 1
ATOM 3598 C C . ASP A 1 483 ? 14.774 -17.580 3.883 1.00 95.50 483 ASP A C 1
ATOM 3600 O O . ASP A 1 483 ? 13.547 -17.557 3.869 1.00 95.50 483 ASP A O 1
ATOM 3604 N N . SER A 1 484 ? 15.454 -17.469 5.031 1.00 95.81 484 SER A N 1
ATOM 3605 C CA . SER A 1 484 ? 14.809 -17.245 6.326 1.00 95.81 484 SER A CA 1
ATOM 3606 C C . SER A 1 484 ? 15.752 -16.569 7.326 1.00 95.81 484 SER A C 1
ATOM 3608 O O . SER A 1 484 ? 16.954 -16.867 7.324 1.00 95.81 484 SER A O 1
ATOM 3610 N N . PRO A 1 485 ? 15.237 -15.796 8.295 1.00 95.94 485 PRO A N 1
ATOM 3611 C CA . PRO A 1 485 ? 13.826 -15.434 8.491 1.00 95.94 485 PRO A CA 1
ATOM 3612 C C . PRO A 1 485 ? 13.305 -14.438 7.443 1.00 95.94 485 PRO A C 1
ATOM 3614 O O . PRO A 1 485 ? 14.103 -13.839 6.724 1.00 95.94 485 PRO A O 1
ATOM 3617 N N . ASP A 1 486 ? 11.981 -14.267 7.386 1.00 92.94 486 ASP A N 1
ATOM 3618 C CA . ASP A 1 486 ? 11.335 -13.246 6.550 1.00 92.94 486 ASP A CA 1
ATOM 3619 C C . ASP A 1 486 ? 11.824 -11.834 6.909 1.00 92.94 486 ASP A C 1
ATOM 3621 O O . ASP A 1 486 ? 12.344 -11.599 8.011 1.00 92.94 486 ASP A O 1
ATOM 3625 N N . TRP A 1 487 ? 11.630 -10.885 5.986 1.00 93.62 487 TRP A N 1
ATOM 3626 C CA . TRP A 1 487 ? 11.832 -9.466 6.278 1.00 93.62 487 TRP A CA 1
ATOM 3627 C C . TRP A 1 487 ? 11.003 -9.048 7.503 1.00 93.62 487 TRP A C 1
ATOM 3629 O O . TRP A 1 487 ? 9.890 -9.531 7.722 1.00 93.62 487 TRP A O 1
ATOM 3639 N N . TYR A 1 488 ? 11.589 -8.189 8.341 1.00 93.88 488 TYR A N 1
ATOM 3640 C CA . TYR A 1 488 ? 10.927 -7.551 9.488 1.00 93.88 488 TYR A CA 1
ATOM 3641 C C . TYR A 1 488 ? 10.386 -8.536 10.536 1.00 93.88 488 TYR A C 1
ATOM 3643 O O . TYR A 1 488 ? 9.435 -8.276 11.280 1.00 93.88 488 TYR A O 1
ATOM 3651 N N . ARG A 1 489 ? 11.004 -9.720 10.638 1.00 95.06 489 ARG A N 1
ATOM 3652 C CA . ARG A 1 489 ? 10.650 -10.680 11.686 1.00 95.06 489 ARG A CA 1
ATOM 3653 C C . ARG A 1 489 ? 11.018 -10.129 13.070 1.00 95.06 489 ARG A C 1
ATOM 3655 O O . ARG A 1 489 ? 12.156 -9.737 13.283 1.00 95.06 489 ARG A O 1
ATOM 3662 N N . LEU A 1 490 ? 10.090 -10.162 14.022 1.00 96.00 490 LEU A N 1
ATOM 3663 C CA . LEU A 1 490 ? 10.243 -9.694 15.394 1.00 96.00 490 LEU A CA 1
ATOM 3664 C C . LEU A 1 490 ? 10.489 -10.885 16.317 1.00 96.00 490 LEU A C 1
ATOM 3666 O O . LEU A 1 490 ? 9.772 -11.890 16.275 1.00 96.00 490 LEU A O 1
ATOM 3670 N N . TYR A 1 491 ? 11.503 -10.757 17.165 1.00 97.31 491 TYR A N 1
ATOM 3671 C CA . TYR A 1 491 ? 11.848 -11.736 18.184 1.00 97.31 491 TYR A CA 1
ATOM 3672 C C . TYR A 1 491 ? 11.947 -11.082 19.561 1.00 97.31 491 TYR A C 1
ATOM 3674 O O . TYR A 1 491 ? 12.725 -10.150 19.747 1.00 97.31 491 TYR A O 1
ATOM 3682 N N . ASP A 1 492 ? 11.230 -11.639 20.538 1.00 96.62 492 ASP A N 1
ATOM 3683 C CA . ASP A 1 492 ? 11.382 -11.314 21.960 1.00 96.62 492 ASP A CA 1
ATOM 3684 C C . ASP A 1 492 ? 12.444 -12.239 22.594 1.00 96.62 492 ASP A C 1
ATOM 3686 O O . ASP A 1 492 ? 12.207 -13.452 22.700 1.00 96.62 492 ASP A O 1
ATOM 3690 N N . PRO A 1 493 ? 13.609 -11.721 23.040 1.00 96.81 493 PRO A N 1
ATOM 3691 C CA . PRO A 1 493 ? 14.669 -12.528 23.655 1.00 96.81 493 PRO A CA 1
ATOM 3692 C C . PRO A 1 493 ? 14.293 -13.203 24.978 1.00 96.81 493 PRO A C 1
ATOM 3694 O O . PRO A 1 493 ? 14.993 -14.118 25.420 1.00 96.81 493 PRO A O 1
ATOM 3697 N N . THR A 1 494 ? 13.213 -12.771 25.631 1.00 95.06 494 THR A N 1
ATOM 3698 C CA . THR A 1 494 ? 12.693 -13.412 26.848 1.00 95.06 494 THR A CA 1
ATOM 3699 C C . THR A 1 494 ? 11.913 -14.691 26.536 1.00 95.06 494 THR A C 1
ATOM 3701 O O . THR A 1 494 ? 11.817 -15.580 27.385 1.00 95.06 494 THR A O 1
ATOM 3704 N N . GLN A 1 495 ? 11.417 -14.820 25.302 1.00 94.06 495 GLN A N 1
ATOM 3705 C CA . GLN A 1 495 ? 10.625 -15.958 24.827 1.00 94.06 495 GLN A CA 1
ATOM 3706 C C . GLN A 1 495 ? 11.413 -16.842 23.850 1.00 94.06 495 GLN A C 1
ATOM 3708 O O . GLN A 1 495 ? 11.269 -18.066 23.845 1.00 94.06 495 GLN A O 1
ATOM 3713 N N . THR A 1 496 ? 12.284 -16.235 23.043 1.00 95.50 496 THR A N 1
ATOM 3714 C CA . THR A 1 496 ? 13.085 -16.898 22.012 1.00 95.50 496 THR A CA 1
ATOM 3715 C C . THR A 1 496 ? 14.566 -16.838 22.371 1.00 95.50 496 THR A C 1
ATOM 3717 O O . THR A 1 496 ? 15.131 -15.771 22.568 1.00 95.50 496 THR A O 1
ATOM 3720 N N . GLY A 1 497 ? 15.239 -17.992 22.417 1.00 97.00 497 GLY A N 1
ATOM 3721 C CA . GLY A 1 497 ? 16.680 -18.039 22.704 1.00 97.00 497 GLY A CA 1
ATOM 3722 C C . GLY A 1 497 ? 17.576 -17.858 21.473 1.00 97.00 497 GLY A C 1
ATOM 3723 O O . GLY A 1 497 ? 18.728 -17.440 21.596 1.00 97.00 497 GLY A O 1
ATOM 3724 N N . THR A 1 498 ? 17.077 -18.199 20.283 1.00 97.62 498 THR A N 1
ATOM 3725 C CA . THR A 1 498 ? 17.891 -18.294 19.064 1.00 97.62 498 THR A CA 1
ATOM 3726 C C . THR A 1 498 ? 17.107 -17.989 17.798 1.00 97.62 498 THR A C 1
ATOM 3728 O O . THR A 1 498 ? 15.955 -18.402 17.689 1.00 97.62 498 THR A O 1
ATOM 3731 N N . VAL A 1 499 ? 17.777 -17.417 16.798 1.00 97.88 499 VAL A N 1
ATOM 3732 C CA . VAL A 1 499 ? 17.244 -17.217 15.441 1.00 97.88 499 VAL A CA 1
ATOM 3733 C C . VAL A 1 499 ? 18.053 -18.057 14.460 1.00 97.88 499 VAL A C 1
ATOM 3735 O O . VAL A 1 499 ? 19.277 -17.937 14.402 1.00 97.88 499 VAL A O 1
ATOM 3738 N N . THR A 1 500 ? 17.389 -18.926 13.697 1.00 98.19 500 THR A N 1
ATOM 3739 C CA . THR A 1 500 ? 18.048 -19.679 12.619 1.00 98.19 500 THR A CA 1
ATOM 3740 C C . THR A 1 500 ? 17.965 -18.882 11.331 1.00 98.19 500 THR A C 1
ATOM 3742 O O . THR A 1 500 ? 16.877 -18.523 10.893 1.00 98.19 500 THR A O 1
ATOM 3745 N N . VAL A 1 501 ? 19.122 -18.641 10.727 1.00 98.50 501 VAL A N 1
ATOM 3746 C CA . VAL A 1 501 ? 19.250 -17.985 9.430 1.00 98.50 501 VAL A CA 1
ATOM 3747 C C . VAL A 1 501 ? 19.614 -19.050 8.410 1.00 98.50 501 VAL A C 1
ATOM 3749 O O . VAL A 1 501 ? 20.592 -19.780 8.609 1.00 98.50 501 VAL A O 1
ATOM 3752 N N . SER A 1 502 ? 18.824 -19.161 7.350 1.00 98.25 502 SER A N 1
ATOM 3753 C CA . SER A 1 502 ? 19.073 -20.066 6.231 1.00 98.25 502 SER A CA 1
ATOM 3754 C C . SER A 1 502 ? 19.145 -19.282 4.928 1.00 98.25 502 SER A C 1
ATOM 3756 O O . SER A 1 502 ? 18.604 -18.184 4.827 1.00 98.25 502 SER A O 1
ATOM 3758 N N . GLY A 1 503 ? 19.890 -19.803 3.965 1.00 97.44 503 GLY A N 1
ATOM 3759 C CA . GLY A 1 503 ? 20.077 -19.135 2.689 1.00 97.44 503 GLY A CA 1
ATOM 3760 C C . GLY A 1 503 ? 20.766 -20.017 1.667 1.00 97.44 503 GLY A C 1
ATOM 3761 O O . GLY A 1 503 ? 21.159 -21.158 1.946 1.00 97.44 503 GLY A O 1
ATOM 3762 N N . HIS A 1 504 ? 20.997 -19.441 0.501 1.00 97.31 504 HIS A N 1
ATOM 3763 C CA . HIS A 1 504 ? 21.641 -20.079 -0.627 1.00 97.31 504 HIS A CA 1
ATOM 3764 C C . HIS A 1 504 ? 22.940 -19.373 -0.999 1.00 97.31 504 HIS A C 1
ATOM 3766 O O . HIS A 1 504 ? 23.061 -18.149 -0.934 1.00 97.31 504 HIS A O 1
ATOM 3772 N N . VAL A 1 505 ? 23.927 -20.165 -1.410 1.00 98.06 505 VAL A N 1
ATOM 3773 C CA . VAL A 1 505 ? 25.216 -19.674 -1.894 1.00 98.06 505 VAL A CA 1
ATOM 3774 C C . VAL A 1 505 ? 25.597 -20.377 -3.186 1.00 98.06 505 VAL A C 1
ATOM 3776 O O . VAL A 1 505 ? 25.552 -21.608 -3.288 1.00 98.06 505 VAL A O 1
ATOM 3779 N N . GLU A 1 506 ? 26.030 -19.600 -4.169 1.00 96.06 506 GLU A N 1
ATOM 3780 C CA . GLU A 1 506 ? 26.417 -20.120 -5.471 1.00 96.06 506 GLU A CA 1
ATOM 3781 C C . GLU A 1 506 ? 27.547 -19.288 -6.083 1.00 96.06 506 GLU A C 1
ATOM 3783 O O . GLU A 1 506 ? 27.550 -18.064 -6.040 1.00 96.06 506 GLU A O 1
ATOM 3788 N N . ASP A 1 507 ? 28.510 -19.968 -6.701 1.00 95.44 507 ASP A N 1
ATOM 3789 C CA . ASP A 1 507 ? 29.438 -19.343 -7.640 1.00 95.44 507 ASP A CA 1
ATOM 3790 C C . ASP A 1 507 ? 29.624 -20.284 -8.834 1.00 95.44 507 ASP A C 1
ATOM 3792 O O . ASP A 1 507 ? 30.411 -21.236 -8.798 1.00 95.44 507 ASP A O 1
ATOM 3796 N N . ARG A 1 508 ? 28.843 -20.034 -9.888 1.00 91.69 508 ARG A N 1
ATOM 3797 C CA . ARG A 1 508 ? 28.824 -20.828 -11.130 1.00 91.69 508 ARG A CA 1
ATOM 3798 C C . ARG A 1 508 ? 30.099 -20.679 -11.940 1.00 91.69 508 ARG A C 1
ATOM 3800 O O . ARG A 1 508 ? 30.384 -21.509 -12.804 1.00 91.69 508 ARG A O 1
ATOM 3807 N N . ARG A 1 509 ? 30.824 -19.586 -11.712 1.00 90.38 509 ARG A N 1
ATOM 3808 C CA . ARG A 1 509 ? 31.943 -19.138 -12.540 1.00 90.38 509 ARG A CA 1
ATOM 3809 C C . ARG A 1 509 ? 33.282 -19.397 -11.852 1.00 90.38 509 ARG A C 1
ATOM 3811 O O . ARG A 1 509 ? 34.322 -19.299 -12.508 1.00 90.38 509 ARG A O 1
ATOM 3818 N N . SER A 1 510 ? 33.265 -19.816 -10.584 1.00 89.69 510 SER A N 1
ATOM 3819 C CA . SER A 1 510 ? 34.466 -20.148 -9.828 1.00 89.69 510 SER A CA 1
ATOM 3820 C C . SER A 1 510 ? 35.298 -21.250 -10.477 1.00 89.69 510 SER A C 1
ATOM 3822 O O . SER A 1 510 ? 34.823 -22.332 -10.829 1.00 89.69 510 SER A O 1
ATOM 3824 N N . THR A 1 511 ? 36.608 -21.021 -10.510 1.00 88.75 511 THR A N 1
ATOM 3825 C CA . THR A 1 511 ? 37.609 -22.035 -10.876 1.00 88.75 511 THR A CA 1
ATOM 3826 C C . THR A 1 511 ? 38.344 -22.608 -9.662 1.00 88.75 511 THR A C 1
ATOM 3828 O O . THR A 1 511 ? 39.004 -23.647 -9.765 1.00 88.75 511 THR A O 1
ATOM 3831 N N . SER A 1 512 ? 38.220 -21.969 -8.494 1.00 93.19 512 SER A N 1
ATOM 3832 C CA . SER A 1 512 ? 38.949 -22.326 -7.267 1.00 93.19 512 SER A CA 1
ATOM 3833 C C . SER A 1 512 ? 38.042 -22.608 -6.056 1.00 93.19 512 SER A C 1
ATOM 3835 O O . SER A 1 512 ? 38.528 -22.994 -4.988 1.00 93.19 512 SER A O 1
ATOM 3837 N N . GLY A 1 513 ? 36.724 -22.528 -6.247 1.00 95.88 513 GLY A N 1
ATOM 3838 C CA . GLY A 1 513 ? 35.707 -22.603 -5.203 1.00 95.88 513 GLY A CA 1
ATOM 3839 C C . GLY A 1 513 ? 35.511 -21.266 -4.490 1.00 95.88 513 GLY A C 1
ATOM 3840 O O . GLY A 1 513 ? 36.265 -20.322 -4.698 1.00 95.88 513 GLY A O 1
ATOM 3841 N N . TYR A 1 514 ? 34.550 -21.230 -3.575 1.00 97.56 514 TYR A N 1
ATOM 3842 C CA . TYR A 1 514 ? 34.205 -20.055 -2.779 1.00 97.56 514 TYR A CA 1
ATOM 3843 C C . TYR A 1 514 ? 34.213 -20.371 -1.277 1.00 97.56 514 TYR A C 1
ATOM 3845 O O . TYR A 1 514 ? 34.182 -21.536 -0.855 1.00 97.56 514 TYR A O 1
ATOM 3853 N N . ARG A 1 515 ? 34.220 -19.321 -0.459 1.00 98.06 515 ARG A N 1
ATOM 3854 C CA . ARG A 1 515 ? 33.912 -19.346 0.978 1.00 98.06 515 ARG A CA 1
ATOM 3855 C C . ARG A 1 515 ? 32.674 -18.501 1.248 1.00 98.06 515 ARG A C 1
ATOM 3857 O O . ARG A 1 515 ? 32.414 -17.563 0.513 1.00 98.06 515 ARG A O 1
ATOM 3864 N N . TRP A 1 516 ? 31.924 -18.810 2.291 1.00 98.38 516 TRP A N 1
ATOM 3865 C CA . TRP A 1 516 ? 30.748 -18.034 2.674 1.00 98.38 516 TRP A CA 1
ATOM 3866 C C . TRP A 1 516 ? 30.730 -17.764 4.171 1.00 98.38 516 TRP A C 1
ATOM 3868 O O . TRP A 1 516 ? 31.316 -18.520 4.954 1.00 98.38 516 TRP A O 1
ATOM 3878 N N . GLN A 1 517 ? 30.052 -16.689 4.560 1.00 98.56 517 GLN A N 1
ATOM 3879 C CA . GLN A 1 517 ? 29.850 -16.314 5.953 1.00 98.56 517 GLN A CA 1
ATOM 3880 C C . GLN A 1 517 ? 28.457 -15.736 6.185 1.00 98.56 517 GLN A C 1
ATOM 3882 O O . GLN A 1 517 ? 27.972 -14.934 5.393 1.00 98.56 517 GLN A O 1
ATOM 3887 N N . LEU A 1 518 ? 27.856 -16.138 7.302 1.00 98.69 518 LEU A N 1
ATOM 3888 C CA . LEU A 1 518 ? 26.633 -15.574 7.857 1.00 98.69 518 LEU A CA 1
ATOM 3889 C C . LEU A 1 518 ? 26.988 -14.705 9.059 1.00 98.69 518 LEU A C 1
ATOM 3891 O O . LEU A 1 518 ? 27.721 -15.139 9.962 1.00 98.69 518 LEU A O 1
ATOM 3895 N N . GLN A 1 519 ? 26.483 -13.476 9.053 1.00 98.56 519 GLN A N 1
ATOM 3896 C CA . GLN A 1 519 ? 26.841 -12.444 10.017 1.00 98.56 519 GLN A CA 1
ATOM 3897 C C . GLN A 1 519 ? 25.614 -11.670 10.494 1.00 98.56 519 GLN A C 1
ATOM 3899 O O . GLN A 1 519 ? 24.628 -11.568 9.768 1.00 98.56 519 GLN A O 1
ATOM 3904 N N . TYR A 1 520 ? 25.690 -11.118 11.705 1.00 98.56 520 TYR A N 1
ATOM 3905 C CA . TYR A 1 520 ? 24.724 -10.139 12.203 1.00 98.56 520 TYR A CA 1
ATOM 3906 C C . TYR A 1 520 ? 25.434 -8.873 12.696 1.00 98.56 520 TYR A C 1
ATOM 3908 O O . TYR A 1 520 ? 26.594 -8.931 13.124 1.00 98.56 520 TYR A O 1
ATOM 3916 N N . GLY A 1 521 ? 24.735 -7.745 12.651 1.00 98.00 521 GLY A N 1
ATOM 3917 C CA . GLY A 1 521 ? 25.153 -6.458 13.199 1.00 98.00 521 GLY A CA 1
ATOM 3918 C C . GLY A 1 521 ? 23.971 -5.740 13.851 1.00 98.00 521 GLY A C 1
ATOM 3919 O O . GLY A 1 521 ? 22.822 -5.985 13.491 1.00 98.00 521 GLY A O 1
ATOM 3920 N N . LEU A 1 522 ? 24.248 -4.896 14.846 1.00 97.62 522 LEU A N 1
ATOM 3921 C CA . LEU A 1 522 ? 23.213 -4.131 15.548 1.00 97.62 522 LEU A CA 1
ATOM 3922 C C . LEU A 1 522 ? 22.939 -2.818 14.811 1.00 97.62 522 LEU A C 1
ATOM 3924 O O . LEU A 1 522 ? 23.882 -2.103 14.470 1.00 97.62 522 LEU A O 1
ATOM 3928 N N . GLY A 1 523 ? 21.662 -2.510 14.605 1.00 95.56 523 GLY A N 1
ATOM 3929 C CA . GLY A 1 523 ? 21.175 -1.379 13.825 1.00 95.56 523 GLY A CA 1
ATOM 3930 C C . GLY A 1 523 ? 20.954 -1.700 12.337 1.00 95.56 523 GLY A C 1
ATOM 3931 O O . GLY A 1 523 ? 21.392 -2.745 11.833 1.00 95.56 523 GLY A O 1
ATOM 3932 N N . PRO A 1 524 ? 20.309 -0.774 11.605 1.00 93.19 524 PRO A N 1
ATOM 3933 C CA . PRO A 1 524 ? 20.078 -0.887 10.161 1.00 93.19 524 PRO A CA 1
ATOM 3934 C C . PRO A 1 524 ? 21.365 -0.707 9.331 1.00 93.19 524 PRO A C 1
ATOM 3936 O O . PRO A 1 524 ? 21.468 -1.175 8.200 1.00 93.19 524 PRO A O 1
ATOM 3939 N N . GLN A 1 525 ? 22.381 -0.041 9.889 1.00 92.44 525 GLN A N 1
ATOM 3940 C CA . GLN A 1 525 ? 23.669 0.253 9.246 1.00 92.44 525 GLN A CA 1
ATOM 3941 C C . GLN A 1 525 ? 24.841 -0.108 10.174 1.00 92.44 525 GLN A C 1
ATOM 3943 O O . GLN A 1 525 ? 25.496 0.776 10.722 1.00 92.44 525 GLN A O 1
ATOM 3948 N N . PRO A 1 526 ? 25.111 -1.399 10.418 1.00 93.25 526 PRO A N 1
ATOM 3949 C CA . PRO A 1 526 ? 26.131 -1.783 11.384 1.00 93.25 526 PRO A CA 1
ATOM 3950 C C . PRO A 1 526 ? 27.557 -1.565 10.850 1.00 93.25 526 PRO A C 1
ATOM 3952 O O . PRO A 1 526 ? 27.966 -2.150 9.844 1.00 93.25 526 PRO A O 1
ATOM 3955 N N . ASP A 1 527 ? 28.368 -0.830 11.614 1.00 89.25 527 ASP A N 1
ATOM 3956 C CA . ASP A 1 527 ? 29.814 -0.681 11.371 1.00 89.25 527 ASP A CA 1
ATOM 3957 C C . ASP A 1 527 ? 30.615 -1.946 11.727 1.00 89.25 527 ASP A C 1
ATOM 3959 O O . ASP A 1 527 ? 31.770 -2.121 11.329 1.00 89.25 527 ASP A O 1
ATOM 3963 N N . THR A 1 528 ? 30.019 -2.837 12.523 1.00 94.19 528 THR A N 1
ATOM 3964 C CA . THR A 1 528 ? 30.662 -4.061 13.006 1.00 94.19 528 THR A CA 1
ATOM 3965 C C . THR A 1 528 ? 29.776 -5.273 12.771 1.00 94.19 528 THR A C 1
ATOM 3967 O O . THR A 1 528 ? 28.578 -5.256 13.043 1.00 94.19 528 THR A O 1
ATOM 3970 N N . TRP A 1 529 ? 30.395 -6.347 12.283 1.00 97.19 529 TRP A N 1
ATOM 3971 C CA . TRP A 1 529 ? 29.712 -7.583 11.921 1.00 97.19 529 TRP A CA 1
ATOM 3972 C C . TRP A 1 529 ? 30.263 -8.756 12.722 1.00 97.19 529 TRP A C 1
ATOM 3974 O O . TRP A 1 529 ? 31.475 -8.976 12.776 1.00 97.19 529 TRP A O 1
ATOM 3984 N N . THR A 1 530 ? 29.363 -9.541 13.307 1.00 98.12 530 THR A N 1
ATOM 3985 C CA . THR A 1 530 ? 29.694 -10.764 14.040 1.00 98.12 530 THR A CA 1
ATOM 3986 C C . THR A 1 530 ? 29.370 -11.977 13.182 1.00 98.12 530 THR A C 1
ATOM 3988 O O . THR A 1 530 ? 28.204 -12.260 12.916 1.00 98.12 530 THR A O 1
ATOM 3991 N N . THR A 1 531 ? 30.395 -12.721 12.760 1.00 98.44 531 THR A N 1
ATOM 3992 C CA . THR A 1 531 ? 30.213 -13.990 12.040 1.00 98.44 531 THR A CA 1
ATOM 3993 C C . THR A 1 531 ? 29.783 -15.093 13.000 1.00 98.44 531 THR A C 1
ATOM 3995 O O . THR A 1 531 ? 30.514 -15.418 13.935 1.00 98.44 531 THR A O 1
ATOM 3998 N N . PHE A 1 532 ? 28.630 -15.710 12.740 1.00 98.19 532 PHE A N 1
ATOM 3999 C CA . PHE A 1 532 ? 28.091 -16.809 13.553 1.00 98.19 532 PHE A CA 1
ATOM 4000 C C . PHE A 1 532 ? 28.078 -18.158 12.823 1.00 98.19 532 PHE A C 1
ATOM 4002 O O . PHE A 1 532 ? 28.017 -19.203 13.467 1.00 98.19 532 PHE A O 1
ATOM 4009 N N . ALA A 1 533 ? 28.193 -18.163 11.492 1.00 98.50 533 ALA A N 1
ATOM 4010 C CA . ALA A 1 533 ? 28.435 -19.372 10.710 1.00 98.50 533 ALA A CA 1
ATOM 4011 C C . ALA A 1 533 ? 29.281 -19.062 9.470 1.00 98.50 533 ALA A C 1
ATOM 4013 O O . ALA A 1 533 ? 29.294 -17.943 8.965 1.00 98.50 533 ALA A O 1
ATOM 4014 N N . SER A 1 534 ? 30.026 -20.054 8.988 1.00 98.50 534 SER A N 1
ATOM 4015 C CA . SER A 1 534 ? 30.826 -19.938 7.768 1.00 98.50 534 SER A CA 1
ATOM 4016 C C . SER A 1 534 ? 31.111 -21.310 7.165 1.00 98.50 534 SER A C 1
ATOM 4018 O O . SER A 1 534 ? 30.990 -22.341 7.833 1.00 98.50 534 SER A O 1
ATOM 4020 N N . GLY A 1 535 ? 31.525 -21.328 5.903 1.00 98.12 535 GLY A N 1
ATOM 4021 C CA . GLY A 1 535 ? 31.929 -22.548 5.219 1.00 98.12 535 GLY A CA 1
ATOM 4022 C C . GLY A 1 535 ? 32.534 -22.282 3.846 1.00 98.12 535 GLY A C 1
ATOM 4023 O O . GLY A 1 535 ? 32.934 -21.167 3.525 1.00 98.12 535 GLY A O 1
ATOM 4024 N N . SER A 1 536 ? 32.627 -23.330 3.032 1.00 97.38 536 SER A N 1
ATOM 4025 C CA . SER A 1 536 ? 33.140 -23.260 1.662 1.00 97.38 536 SER A CA 1
ATOM 4026 C C . SER A 1 536 ? 32.423 -24.233 0.730 1.00 97.38 536 SER A C 1
ATOM 4028 O O . SER A 1 536 ? 31.733 -25.156 1.184 1.00 97.38 536 SER A O 1
ATOM 4030 N N . GLY A 1 537 ? 32.565 -24.008 -0.577 1.00 95.38 537 GLY A N 1
ATOM 4031 C CA . GLY A 1 537 ? 31.907 -24.790 -1.620 1.00 95.38 537 GLY A CA 1
ATOM 4032 C C . GLY A 1 537 ? 32.530 -24.602 -3.005 1.00 95.38 537 GLY A C 1
ATOM 4033 O O . GLY A 1 537 ? 33.509 -23.878 -3.179 1.00 95.38 537 GLY A O 1
ATOM 4034 N N . ARG A 1 538 ? 31.995 -25.330 -3.991 1.00 91.31 538 ARG A N 1
ATOM 4035 C CA . ARG A 1 538 ? 32.399 -25.274 -5.415 1.00 91.31 538 ARG A CA 1
ATOM 4036 C C . ARG A 1 538 ? 31.207 -25.275 -6.386 1.00 91.31 538 ARG A C 1
ATOM 4038 O O . ARG A 1 538 ? 31.413 -25.361 -7.586 1.00 91.31 538 ARG A O 1
ATOM 4045 N N . GLY A 1 539 ? 29.983 -25.252 -5.867 1.00 91.12 539 GLY A N 1
ATOM 4046 C CA . GLY A 1 539 ? 28.733 -25.242 -6.628 1.00 91.12 539 GLY A CA 1
ATOM 4047 C C . GLY A 1 539 ? 27.574 -24.770 -5.742 1.00 91.12 539 GLY A C 1
ATOM 4048 O O . GLY A 1 539 ? 27.833 -24.469 -4.572 1.00 91.12 539 GLY A O 1
ATOM 4049 N N . PRO A 1 540 ? 26.339 -24.722 -6.263 1.00 95.12 540 PRO A N 1
ATOM 4050 C CA . PRO A 1 540 ? 25.167 -24.245 -5.525 1.00 95.12 540 PRO A CA 1
ATOM 4051 C C . PRO A 1 540 ? 24.960 -25.036 -4.233 1.00 95.12 540 PRO A C 1
ATOM 4053 O O . PRO A 1 540 ? 25.116 -26.266 -4.220 1.00 95.12 540 PRO A O 1
ATOM 4056 N N . LYS A 1 541 ? 24.643 -24.352 -3.134 1.00 95.88 541 LYS A N 1
ATOM 4057 C CA . LYS A 1 541 ? 24.472 -24.989 -1.826 1.00 95.88 541 LYS A CA 1
ATOM 4058 C C . LYS A 1 541 ? 23.572 -24.168 -0.905 1.00 95.88 541 LYS A C 1
ATOM 4060 O O . LYS A 1 541 ? 23.807 -22.984 -0.715 1.00 95.88 541 LYS A O 1
ATOM 4065 N N . ASN A 1 542 ? 22.656 -24.845 -0.214 1.00 97.94 542 ASN A N 1
ATOM 4066 C CA . ASN A 1 542 ? 21.934 -24.252 0.912 1.00 97.94 542 ASN A CA 1
ATOM 4067 C C . ASN A 1 542 ? 22.800 -24.293 2.179 1.00 97.94 542 ASN A C 1
ATOM 4069 O O . ASN A 1 542 ? 23.482 -25.288 2.472 1.00 97.94 542 ASN A O 1
ATOM 4073 N N . VAL A 1 543 ? 22.781 -23.204 2.933 1.00 98.38 543 VAL A N 1
ATOM 4074 C CA . VAL A 1 543 ? 23.575 -22.985 4.140 1.00 98.38 543 VAL A CA 1
ATOM 4075 C C . VAL A 1 543 ? 22.682 -22.503 5.270 1.00 98.38 543 VAL A C 1
ATOM 4077 O O . VAL A 1 543 ? 21.604 -21.962 5.051 1.00 98.38 543 VAL A O 1
ATOM 4080 N N . SER A 1 544 ? 23.132 -22.711 6.502 1.00 98.38 544 SER A N 1
ATOM 4081 C CA . SER A 1 544 ? 22.408 -22.245 7.676 1.00 98.38 544 SER A CA 1
ATOM 4082 C C . SER A 1 544 ? 23.353 -21.942 8.830 1.00 98.38 544 SER A C 1
ATOM 4084 O O . SER A 1 544 ? 24.443 -22.513 8.938 1.00 98.38 544 SER A O 1
ATOM 4086 N N . GLY A 1 545 ? 22.904 -21.081 9.732 1.00 98.31 545 GLY A N 1
ATOM 4087 C CA . GLY A 1 545 ? 23.556 -20.766 10.994 1.00 98.31 545 GLY A CA 1
ATOM 4088 C C . GLY A 1 545 ? 22.536 -20.303 12.027 1.00 98.31 545 GLY A C 1
ATOM 4089 O O . GLY A 1 545 ? 21.382 -20.049 11.699 1.00 98.31 545 GLY A O 1
ATOM 4090 N N . THR A 1 546 ? 22.962 -20.179 13.280 1.00 98.25 546 THR A N 1
ATOM 4091 C CA . THR A 1 546 ? 22.067 -19.783 14.371 1.00 98.25 546 THR A CA 1
ATOM 4092 C C . THR A 1 546 ? 22.665 -18.623 15.156 1.00 98.25 546 THR A C 1
ATOM 4094 O O . THR A 1 546 ? 23.759 -18.747 15.710 1.00 98.25 546 THR A O 1
ATOM 4097 N N . VAL A 1 547 ? 21.930 -17.515 15.229 1.00 98.31 547 VAL A N 1
ATOM 4098 C CA . VAL A 1 547 ? 22.215 -16.383 16.115 1.00 98.31 547 VAL A CA 1
ATOM 4099 C C . VAL A 1 547 ? 21.697 -16.728 17.511 1.00 98.31 547 VAL A C 1
ATOM 4101 O O . VAL A 1 547 ? 20.554 -17.156 17.667 1.00 98.31 547 VAL A O 1
ATOM 4104 N N . GLN A 1 548 ? 22.537 -16.566 18.531 1.00 97.94 548 GLN A N 1
ATOM 4105 C CA . GLN A 1 548 ? 22.135 -16.708 19.933 1.00 97.94 548 GLN A CA 1
ATOM 4106 C C . GLN A 1 548 ? 21.632 -15.351 20.424 1.00 97.94 548 GLN A C 1
ATOM 4108 O O . GLN A 1 548 ? 22.431 -14.431 20.535 1.00 97.94 548 GLN A O 1
ATOM 4113 N N . LEU A 1 549 ? 20.348 -15.194 20.747 1.00 97.81 549 LEU A N 1
ATOM 4114 C CA . LEU A 1 549 ? 19.818 -13.877 21.135 1.00 97.81 549 LEU A CA 1
ATOM 4115 C C . LEU A 1 549 ? 20.420 -13.365 22.452 1.00 97.81 549 LEU A C 1
ATOM 4117 O O . LEU A 1 549 ? 20.541 -12.161 22.650 1.00 97.81 549 LEU A O 1
ATOM 4121 N N . SER A 1 550 ? 20.950 -14.259 23.293 1.00 96.81 550 SER A N 1
ATOM 4122 C CA . SER A 1 550 ? 21.733 -13.883 24.475 1.00 96.81 550 SER A CA 1
ATOM 4123 C C . SER A 1 550 ? 23.043 -13.141 24.163 1.00 96.81 550 SER A C 1
ATOM 4125 O O . SER A 1 550 ? 23.672 -12.629 25.086 1.00 96.81 550 SER A O 1
ATOM 4127 N N . SER A 1 551 ? 23.515 -13.126 22.907 1.00 96.25 551 SER A N 1
ATOM 4128 C CA . SER A 1 551 ? 24.680 -12.326 22.494 1.00 96.25 551 SER A CA 1
ATOM 4129 C C . SER A 1 551 ? 24.327 -10.887 22.115 1.00 96.25 551 SER A C 1
ATOM 4131 O O . SER A 1 551 ? 25.238 -10.097 21.860 1.00 96.25 551 SER A O 1
ATOM 4133 N N . ILE A 1 552 ? 23.039 -10.532 22.099 1.00 97.88 552 ILE A N 1
ATOM 4134 C CA . ILE A 1 552 ? 22.554 -9.164 21.910 1.00 97.88 552 ILE A CA 1
ATOM 4135 C C . ILE A 1 552 ? 22.262 -8.575 23.301 1.00 97.88 552 ILE A C 1
ATOM 4137 O O . ILE A 1 552 ? 21.495 -9.162 24.071 1.00 97.88 552 ILE A O 1
ATOM 4141 N N . PRO A 1 553 ? 22.899 -7.454 23.684 1.00 97.69 553 PRO A N 1
ATOM 4142 C CA . PRO A 1 553 ? 22.771 -6.913 25.033 1.00 97.69 553 PRO A CA 1
ATOM 4143 C C . PRO A 1 553 ? 21.351 -6.401 25.297 1.00 97.69 553 PRO A C 1
ATOM 4145 O O . PRO A 1 553 ? 20.754 -5.773 24.431 1.00 97.69 553 PRO A O 1
ATOM 4148 N N . ALA A 1 554 ? 20.841 -6.593 26.518 1.00 97.81 554 ALA A N 1
ATOM 4149 C CA . ALA A 1 554 ? 19.523 -6.085 26.918 1.00 97.81 554 ALA A CA 1
ATOM 4150 C C . ALA A 1 554 ? 19.391 -4.562 26.752 1.00 97.81 554 ALA A C 1
ATOM 4152 O O . ALA A 1 554 ? 18.334 -4.080 26.385 1.00 97.81 554 ALA A O 1
ATOM 4153 N N . SER A 1 555 ? 20.488 -3.808 26.873 1.00 97.62 555 SER A N 1
ATOM 4154 C CA . SER A 1 555 ? 20.509 -2.368 26.578 1.00 97.62 555 SER A CA 1
ATOM 4155 C C . SER A 1 555 ? 20.177 -2.004 25.122 1.00 97.62 555 SER A C 1
ATOM 4157 O O . SER A 1 555 ? 20.134 -0.822 24.806 1.00 97.62 555 SER A O 1
ATOM 4159 N N . PHE A 1 556 ? 20.050 -2.986 24.226 1.00 97.69 556 PHE A N 1
ATOM 4160 C CA . PHE A 1 556 ? 19.598 -2.799 22.851 1.00 97.69 556 PHE A CA 1
ATOM 4161 C C . PHE A 1 556 ? 18.092 -3.067 22.716 1.00 97.69 556 PHE A C 1
ATOM 4163 O O . PHE A 1 556 ? 17.391 -2.217 22.185 1.00 97.69 556 PHE A O 1
ATOM 4170 N N . TRP A 1 557 ? 17.608 -4.210 23.220 1.00 97.50 557 TRP A N 1
ATOM 4171 C CA . TRP A 1 557 ? 16.266 -4.743 22.931 1.00 97.50 557 TRP A CA 1
ATOM 4172 C C . TRP A 1 557 ? 15.228 -4.602 24.054 1.00 97.50 557 TRP A C 1
ATOM 4174 O O . TRP A 1 557 ? 14.041 -4.761 23.793 1.00 97.50 557 TRP A O 1
ATOM 4184 N N . ASP A 1 558 ? 15.649 -4.386 25.300 1.00 97.81 558 ASP A N 1
ATOM 4185 C CA . ASP A 1 558 ? 14.751 -4.310 26.459 1.00 97.81 558 ASP A CA 1
ATOM 4186 C C . ASP A 1 558 ? 14.205 -2.885 26.584 1.00 97.81 558 ASP A C 1
ATOM 4188 O O . ASP A 1 558 ? 14.973 -1.963 26.885 1.00 97.81 558 ASP A O 1
ATOM 4192 N N . ASP A 1 559 ? 12.900 -2.701 26.375 1.00 96.25 559 ASP A N 1
ATOM 4193 C CA . ASP A 1 559 ? 12.243 -1.389 26.417 1.00 96.25 559 ASP A CA 1
ATOM 4194 C C . ASP A 1 559 ? 12.426 -0.693 27.779 1.00 96.25 559 ASP A C 1
ATOM 4196 O O . ASP A 1 559 ? 12.571 0.525 27.857 1.00 96.25 559 ASP A O 1
ATOM 4200 N N . LEU A 1 560 ? 12.591 -1.446 28.875 1.00 95.75 560 LEU A N 1
ATOM 4201 C CA . LEU A 1 560 ? 12.889 -0.859 30.190 1.00 95.75 560 LEU A CA 1
ATOM 4202 C C . LEU A 1 560 ? 14.274 -0.197 30.269 1.00 95.75 560 LEU A C 1
ATOM 4204 O O . LEU A 1 560 ? 14.498 0.672 31.117 1.00 95.75 560 LEU A O 1
ATOM 4208 N N . GLN A 1 561 ? 15.225 -0.627 29.437 1.00 97.06 561 GLN A N 1
ATOM 4209 C CA . GLN A 1 561 ? 16.597 -0.105 29.404 1.00 97.06 561 GLN A CA 1
ATOM 4210 C C . GLN A 1 561 ? 16.830 0.854 28.238 1.00 97.06 561 GLN A C 1
ATOM 4212 O O . GLN A 1 561 ? 17.621 1.791 28.371 1.00 97.06 561 GLN A O 1
ATOM 4217 N N . ASN A 1 562 ? 16.149 0.625 27.120 1.00 96.56 562 ASN A N 1
ATOM 4218 C CA . ASN A 1 562 ? 16.195 1.441 25.919 1.00 96.56 562 ASN A CA 1
ATOM 4219 C C . ASN A 1 562 ? 14.766 1.699 25.416 1.00 96.56 562 ASN A C 1
ATOM 4221 O O . ASN A 1 562 ? 14.376 1.071 24.433 1.00 96.56 562 ASN A O 1
ATOM 4225 N N . PRO A 1 563 ? 13.997 2.586 26.082 1.00 95.75 563 PRO A N 1
ATOM 4226 C CA . PRO A 1 563 ? 12.609 2.837 25.716 1.00 95.75 563 PRO A CA 1
ATOM 4227 C C . PRO A 1 563 ? 12.472 3.302 24.273 1.00 95.75 563 PRO A C 1
ATOM 4229 O O . PRO A 1 563 ? 13.305 4.099 23.810 1.00 95.75 563 PRO A O 1
ATOM 4232 N N . TYR A 1 564 ? 11.422 2.859 23.591 1.00 96.06 564 TYR A N 1
ATOM 4233 C CA . TYR A 1 564 ? 11.088 3.358 22.265 1.00 96.06 564 TYR A CA 1
ATOM 4234 C C . TYR A 1 564 ? 10.778 4.858 22.306 1.00 96.06 564 TYR A C 1
ATOM 4236 O O . TYR A 1 564 ? 10.208 5.383 23.268 1.00 96.06 564 TYR A O 1
ATOM 4244 N N . ARG A 1 565 ? 11.216 5.590 21.281 1.00 92.81 565 ARG A N 1
ATOM 4245 C CA . ARG A 1 565 ? 11.053 7.045 21.192 1.00 92.81 565 ARG A CA 1
ATOM 4246 C C . ARG A 1 565 ? 10.599 7.420 19.797 1.00 92.81 565 ARG A C 1
ATOM 4248 O O . ARG A 1 565 ? 11.089 6.868 18.818 1.00 92.81 565 ARG A O 1
ATOM 4255 N N . MET A 1 566 ? 9.726 8.417 19.720 1.00 90.62 566 MET A N 1
ATOM 4256 C CA . MET A 1 566 ? 9.405 9.057 18.450 1.00 90.62 566 MET A CA 1
ATOM 4257 C C . MET A 1 566 ? 10.647 9.772 17.903 1.00 90.62 566 MET A C 1
ATOM 4259 O O . MET A 1 566 ? 11.366 10.439 18.658 1.00 90.62 566 MET A O 1
ATOM 4263 N N . SER A 1 567 ? 10.879 9.637 16.603 1.00 90.88 567 SER A N 1
ATOM 4264 C CA . SER A 1 567 ? 11.883 10.397 15.872 1.00 90.88 567 SER A CA 1
ATOM 4265 C C . SER A 1 567 ? 11.551 11.887 15.902 1.00 90.88 567 SER A C 1
ATOM 4267 O O . SER A 1 567 ? 10.392 12.298 15.847 1.00 90.88 567 SER A O 1
ATOM 4269 N N . VAL A 1 568 ? 12.594 12.711 15.982 1.00 85.31 568 VAL A N 1
ATOM 4270 C CA . VAL A 1 568 ? 12.478 14.178 15.941 1.00 85.31 568 VAL A CA 1
ATOM 4271 C C . VAL A 1 568 ? 13.252 14.788 14.774 1.00 85.31 568 VAL A C 1
ATOM 4273 O O . VAL A 1 568 ? 13.446 16.006 14.719 1.00 85.31 568 VAL A O 1
ATOM 4276 N N . THR A 1 569 ? 13.734 13.956 13.852 1.00 89.06 569 THR A N 1
ATOM 4277 C CA . THR A 1 569 ? 14.481 14.390 12.673 1.00 89.06 569 THR A CA 1
ATOM 4278 C C . THR A 1 569 ? 13.790 13.932 11.399 1.00 89.06 569 THR A C 1
ATOM 4280 O O . THR A 1 569 ? 12.967 13.025 11.402 1.00 89.06 569 THR A O 1
ATOM 4283 N N . LYS A 1 570 ? 14.163 14.548 10.277 1.00 88.94 570 LYS A N 1
ATOM 4284 C CA . LYS A 1 570 ? 13.646 14.149 8.969 1.00 88.94 570 LYS A CA 1
ATOM 4285 C C . LYS A 1 570 ? 14.048 12.741 8.529 1.00 88.94 570 LYS A C 1
ATOM 4287 O O . LYS A 1 570 ? 13.432 12.199 7.633 1.00 88.94 570 LYS A O 1
ATOM 4292 N N . THR A 1 571 ? 15.091 12.154 9.118 1.00 88.56 571 THR A N 1
ATOM 4293 C CA . THR A 1 571 ? 15.584 10.826 8.721 1.00 88.56 571 THR A CA 1
ATOM 4294 C C . THR A 1 571 ? 14.965 9.697 9.539 1.00 88.56 571 THR A C 1
ATOM 4296 O O . THR A 1 571 ? 15.525 8.608 9.540 1.00 88.56 571 THR A O 1
ATOM 4299 N N . LEU A 1 572 ? 13.889 9.959 10.292 1.00 90.25 572 LEU A N 1
ATOM 4300 C CA . LEU A 1 572 ? 13.125 8.948 11.029 1.00 90.25 572 LEU A CA 1
ATOM 4301 C C . LEU A 1 572 ? 14.004 7.998 11.872 1.00 90.25 572 LEU A C 1
ATOM 4303 O O . LEU A 1 572 ? 13.840 6.783 11.845 1.00 90.25 572 LEU A O 1
ATOM 4307 N N . GLU A 1 573 ? 14.972 8.540 12.621 1.00 89.12 573 GLU A N 1
ATOM 4308 C CA . GLU A 1 573 ? 16.134 7.811 13.161 1.00 89.12 573 GLU A CA 1
ATOM 4309 C C . GLU A 1 573 ? 15.826 6.686 14.162 1.00 89.12 573 GLU A C 1
ATOM 4311 O O . GLU A 1 573 ? 16.709 5.883 14.470 1.00 89.12 573 GLU A O 1
ATOM 4316 N N . THR A 1 574 ? 14.606 6.635 14.695 1.00 92.56 574 THR A N 1
ATOM 4317 C CA . THR A 1 574 ? 14.176 5.630 15.673 1.00 92.56 574 THR A CA 1
ATOM 4318 C C . THR A 1 574 ? 13.287 4.540 15.078 1.00 92.56 574 THR A C 1
ATOM 4320 O O . THR A 1 574 ? 13.069 3.540 15.754 1.00 92.56 574 THR A O 1
ATOM 4323 N N . THR A 1 575 ? 12.820 4.657 13.829 1.00 92.81 575 THR A N 1
ATOM 4324 C CA . THR A 1 575 ? 12.003 3.619 13.152 1.00 92.81 575 THR A CA 1
ATOM 4325 C C . THR A 1 575 ? 12.665 2.242 13.207 1.00 92.81 575 THR A C 1
ATOM 4327 O O . THR A 1 575 ? 12.021 1.246 13.509 1.00 92.81 575 THR A O 1
ATOM 4330 N N . GLU A 1 576 ? 13.989 2.215 13.061 1.00 93.38 576 GLU A N 1
ATOM 4331 C CA . GLU A 1 576 ? 14.825 1.013 13.056 1.00 93.38 576 GLU A CA 1
ATOM 4332 C C . GLU A 1 576 ? 15.581 0.802 14.394 1.00 93.38 576 GLU A C 1
ATOM 4334 O O . GLU A 1 576 ? 16.647 0.176 14.430 1.00 93.38 576 GLU A O 1
ATOM 4339 N N . GLN A 1 577 ? 15.074 1.345 15.517 1.00 95.06 577 GLN A N 1
ATOM 4340 C CA . GLN A 1 577 ? 15.754 1.348 16.831 1.00 95.06 577 GLN A CA 1
ATOM 4341 C C . GLN A 1 577 ? 16.159 -0.056 17.310 1.00 95.06 577 GLN A C 1
ATOM 4343 O O . GLN A 1 577 ? 17.219 -0.218 17.921 1.00 95.06 577 GLN A O 1
ATOM 4348 N N . TYR A 1 578 ? 15.337 -1.065 17.019 1.00 97.25 578 TYR A N 1
ATOM 4349 C CA . TYR A 1 578 ? 15.532 -2.452 17.457 1.00 97.25 578 TYR A CA 1
ATOM 4350 C C . TYR A 1 578 ? 16.005 -3.388 16.340 1.00 97.25 578 TYR A C 1
ATOM 4352 O O . TYR A 1 578 ? 15.994 -4.614 16.500 1.00 97.25 578 TYR A O 1
ATOM 4360 N N . THR A 1 579 ? 16.438 -2.831 15.211 1.00 97.25 579 THR A N 1
ATOM 4361 C CA . THR A 1 579 ? 16.778 -3.609 14.021 1.00 97.25 579 THR A CA 1
ATOM 4362 C C . THR A 1 579 ? 18.134 -4.283 14.140 1.00 97.25 579 THR A C 1
ATOM 4364 O O . THR A 1 579 ? 19.149 -3.674 14.473 1.00 97.25 579 THR A O 1
ATOM 4367 N N . VAL A 1 580 ? 18.170 -5.571 13.824 1.00 98.31 580 VAL A N 1
ATOM 4368 C CA . VAL A 1 580 ? 19.379 -6.373 13.672 1.00 98.31 580 VAL A CA 1
ATOM 4369 C C . VAL A 1 580 ? 19.516 -6.717 12.198 1.00 98.31 580 VAL A C 1
ATOM 4371 O O . VAL A 1 580 ? 18.722 -7.477 11.642 1.00 98.31 580 VAL A O 1
ATOM 4374 N N . SER A 1 581 ? 20.557 -6.181 11.568 1.00 97.75 581 SER A N 1
ATOM 4375 C CA . SER A 1 581 ? 20.896 -6.525 10.191 1.00 97.75 581 SER A CA 1
ATOM 4376 C C . SER A 1 581 ? 21.577 -7.891 10.149 1.00 97.75 581 SER A C 1
ATOM 4378 O O . SER A 1 581 ? 22.597 -8.116 10.804 1.00 97.75 581 SER A O 1
ATOM 4380 N N . LEU A 1 582 ? 21.056 -8.795 9.333 1.00 98.44 582 LEU A N 1
ATOM 4381 C CA . LEU A 1 582 ? 21.675 -10.052 8.937 1.00 98.44 582 LEU A CA 1
ATOM 4382 C C . LEU A 1 582 ? 22.338 -9.884 7.569 1.00 98.44 582 LEU A C 1
ATOM 4384 O O . LEU A 1 582 ? 21.907 -9.079 6.744 1.00 98.44 582 LEU A O 1
ATOM 4388 N N . ARG A 1 583 ? 23.392 -10.661 7.323 1.00 97.50 583 ARG A N 1
ATOM 4389 C CA . ARG A 1 583 ? 24.133 -10.630 6.062 1.00 97.50 583 ARG A CA 1
ATOM 4390 C C . ARG A 1 583 ? 24.694 -11.995 5.703 1.00 97.50 583 ARG A C 1
ATOM 4392 O O . ARG A 1 583 ? 25.361 -12.627 6.529 1.00 97.50 583 ARG A O 1
ATOM 4399 N N . LEU A 1 584 ? 24.475 -12.412 4.459 1.00 98.44 584 LEU A N 1
ATOM 4400 C CA . LEU A 1 584 ? 25.112 -13.575 3.849 1.00 98.44 584 LEU A CA 1
ATOM 4401 C C . LEU A 1 584 ? 26.074 -13.095 2.765 1.00 98.44 584 LEU A C 1
ATOM 4403 O O . LEU A 1 584 ? 25.654 -12.477 1.794 1.00 98.44 584 LEU A O 1
ATOM 4407 N N . GLN A 1 585 ? 27.359 -13.407 2.923 1.00 97.69 585 GLN A N 1
ATOM 4408 C CA . GLN A 1 585 ? 28.379 -13.122 1.914 1.00 97.69 585 GLN A CA 1
ATOM 4409 C C . GLN A 1 585 ? 28.952 -14.408 1.333 1.00 97.69 585 GLN A C 1
ATOM 4411 O O . GLN A 1 585 ? 29.254 -15.352 2.070 1.00 97.69 585 GLN A O 1
ATOM 4416 N N . VAL A 1 586 ? 29.185 -14.403 0.023 1.00 98.25 586 VAL A N 1
ATOM 4417 C CA . VAL A 1 586 ? 29.858 -15.465 -0.731 1.00 98.25 586 VAL A CA 1
ATOM 4418 C C . VAL A 1 586 ? 31.057 -14.859 -1.431 1.00 98.25 586 VAL A C 1
ATOM 4420 O O . VAL A 1 586 ? 30.921 -13.917 -2.193 1.00 98.25 586 VAL A O 1
ATOM 4423 N N . ILE A 1 587 ? 32.244 -15.385 -1.165 1.00 97.81 587 ILE A N 1
ATOM 4424 C CA . ILE A 1 587 ? 33.512 -14.820 -1.612 1.00 97.81 587 ILE A CA 1
ATOM 4425 C C . ILE A 1 587 ? 34.213 -15.862 -2.481 1.00 97.81 587 ILE A C 1
ATOM 4427 O O . ILE A 1 587 ? 34.586 -16.930 -1.981 1.00 97.81 587 ILE A O 1
ATOM 4431 N N . ASP A 1 588 ? 34.421 -15.555 -3.756 1.00 97.12 588 ASP A N 1
ATOM 4432 C CA . ASP A 1 588 ? 35.216 -16.387 -4.656 1.00 97.12 588 ASP A CA 1
ATOM 4433 C C . ASP A 1 588 ? 36.677 -16.410 -4.193 1.00 97.12 588 ASP A C 1
ATOM 4435 O O . ASP A 1 588 ? 37.288 -15.375 -3.918 1.00 97.12 588 ASP A O 1
ATOM 4439 N N . ASN A 1 589 ? 37.273 -17.600 -4.099 1.00 95.94 589 ASN A N 1
ATOM 4440 C CA . ASN A 1 589 ? 38.622 -17.732 -3.550 1.00 95.94 589 ASN A CA 1
ATOM 4441 C C . ASN A 1 589 ? 39.692 -17.128 -4.470 1.00 95.94 589 ASN A C 1
ATOM 4443 O O . ASN A 1 589 ? 40.738 -16.710 -3.969 1.00 95.94 589 ASN A O 1
ATOM 4447 N N . ALA A 1 590 ? 39.464 -17.098 -5.788 1.00 93.62 590 ALA A N 1
ATOM 4448 C CA . ALA A 1 590 ? 40.426 -16.547 -6.741 1.00 93.62 590 ALA A CA 1
ATOM 4449 C C . ALA A 1 590 ? 40.383 -15.016 -6.770 1.00 93.62 590 ALA A C 1
ATOM 4451 O O . ALA A 1 590 ? 41.422 -14.394 -6.979 1.00 93.62 590 ALA A O 1
ATOM 4452 N N . ASN A 1 591 ? 39.213 -14.428 -6.515 1.00 93.19 591 ASN A N 1
ATOM 4453 C CA . ASN A 1 591 ? 38.969 -12.992 -6.629 1.00 93.19 591 ASN A CA 1
ATOM 4454 C C . ASN A 1 591 ? 38.671 -12.311 -5.283 1.00 93.19 591 ASN A C 1
ATOM 4456 O O . ASN A 1 591 ? 38.160 -11.202 -5.265 1.00 93.19 591 ASN A O 1
ATOM 4460 N N . ALA A 1 592 ? 39.003 -12.928 -4.146 1.00 91.88 592 ALA A N 1
ATOM 4461 C CA . ALA A 1 592 ? 38.591 -12.468 -2.812 1.00 91.88 592 ALA A CA 1
ATOM 4462 C C . ALA A 1 592 ? 38.997 -11.027 -2.423 1.00 91.88 592 ALA A C 1
ATOM 4464 O O . ALA A 1 592 ? 38.483 -10.511 -1.432 1.00 91.88 592 ALA A O 1
ATOM 4465 N N . SER A 1 593 ? 39.955 -10.412 -3.125 1.00 91.25 593 SER A N 1
ATOM 4466 C CA . SER A 1 593 ? 40.381 -9.016 -2.932 1.00 91.25 593 SER A CA 1
ATOM 4467 C C . SER A 1 593 ? 39.731 -8.025 -3.895 1.00 91.25 593 SER A C 1
ATOM 4469 O O . SER A 1 593 ? 39.931 -6.824 -3.740 1.00 91.25 593 SER A O 1
ATOM 4471 N N . GLU A 1 594 ? 39.005 -8.516 -4.895 1.00 91.25 594 GLU A N 1
ATOM 4472 C CA . GLU A 1 594 ? 38.404 -7.702 -5.943 1.00 91.25 594 GLU A CA 1
ATOM 4473 C C . GLU A 1 594 ? 36.962 -7.312 -5.577 1.00 91.25 594 GLU A C 1
ATOM 4475 O O . GLU A 1 594 ? 36.263 -8.103 -4.933 1.00 91.25 594 GLU A O 1
ATOM 4480 N N . PRO A 1 595 ? 36.461 -6.146 -6.032 1.00 82.88 595 PRO A N 1
ATOM 4481 C CA . PRO A 1 595 ? 35.070 -5.732 -5.816 1.00 82.88 595 PRO A CA 1
ATOM 4482 C C . PRO A 1 595 ? 34.038 -6.748 -6.330 1.00 82.88 595 PRO A C 1
ATOM 4484 O O . PRO A 1 595 ? 33.000 -6.958 -5.709 1.00 82.88 595 PRO A O 1
ATOM 4487 N N . TRP A 1 596 ? 34.349 -7.438 -7.431 1.00 89.50 596 TRP A N 1
ATOM 4488 C CA . TRP A 1 596 ? 33.515 -8.499 -8.009 1.00 89.50 596 TRP A CA 1
ATOM 4489 C C . TRP A 1 596 ? 33.785 -9.888 -7.416 1.00 89.50 596 TRP A C 1
ATOM 4491 O O . TRP A 1 596 ? 33.229 -10.878 -7.875 1.00 89.50 596 TRP A O 1
ATOM 4501 N N . GLY A 1 597 ? 34.656 -10.003 -6.415 1.00 94.44 597 GLY A N 1
ATOM 4502 C CA . GLY A 1 597 ? 34.930 -11.271 -5.746 1.00 94.44 597 GLY A CA 1
ATOM 4503 C C . GLY A 1 597 ? 33.866 -11.685 -4.737 1.00 94.44 597 GLY A C 1
ATOM 4504 O O . GLY A 1 597 ? 33.952 -12.795 -4.216 1.00 94.44 597 GLY A O 1
ATOM 4505 N N . THR A 1 598 ? 32.905 -10.806 -4.425 1.00 95.94 598 THR A N 1
ATOM 4506 C CA . THR A 1 598 ? 31.952 -11.002 -3.325 1.00 95.94 598 THR A CA 1
ATOM 4507 C C . THR A 1 598 ? 30.501 -10.810 -3.766 1.00 95.94 598 THR A C 1
ATOM 4509 O O . THR A 1 598 ? 30.101 -9.731 -4.205 1.00 95.94 598 THR A O 1
ATOM 4512 N N . GLY A 1 599 ? 29.717 -11.870 -3.588 1.00 96.25 599 GLY A N 1
ATOM 4513 C CA . GLY A 1 599 ? 28.262 -11.879 -3.548 1.00 96.25 599 GLY A CA 1
ATOM 4514 C C . GLY A 1 599 ? 27.734 -11.523 -2.159 1.00 96.25 599 GLY A C 1
ATOM 4515 O O . GLY A 1 599 ? 28.338 -11.928 -1.163 1.00 96.25 599 GLY A O 1
ATOM 4516 N N . GLU A 1 600 ? 26.624 -10.795 -2.072 1.00 95.81 600 GLU A N 1
ATOM 4517 C CA . GLU A 1 600 ? 26.002 -10.408 -0.801 1.00 95.81 600 GLU A CA 1
ATOM 4518 C C . GLU A 1 600 ? 24.477 -10.274 -0.917 1.00 95.81 600 GLU A C 1
ATOM 4520 O O . GLU A 1 600 ? 23.978 -9.743 -1.912 1.00 95.81 600 GLU A O 1
ATOM 4525 N N . GLU A 1 601 ? 23.776 -10.705 0.136 1.00 95.69 601 GLU A N 1
ATOM 4526 C CA . GLU A 1 601 ? 22.419 -10.265 0.485 1.00 95.69 601 GLU A CA 1
ATOM 4527 C C . GLU A 1 601 ? 22.365 -9.859 1.966 1.00 95.69 601 GLU A C 1
ATOM 4529 O O . GLU A 1 601 ? 23.147 -10.343 2.801 1.00 95.69 601 GLU A O 1
ATOM 4534 N N . ARG A 1 602 ? 21.419 -8.979 2.289 1.00 95.88 602 ARG A N 1
ATOM 4535 C CA . ARG A 1 602 ? 21.102 -8.499 3.628 1.00 95.88 602 ARG A CA 1
ATOM 4536 C C . ARG A 1 602 ? 19.641 -8.785 3.966 1.00 95.88 602 ARG A C 1
ATOM 4538 O O . ARG A 1 602 ? 18.811 -8.858 3.075 1.00 95.88 602 ARG A O 1
ATOM 4545 N N . ARG A 1 603 ? 19.343 -8.904 5.260 1.00 96.62 603 ARG A N 1
ATOM 4546 C CA . ARG A 1 603 ? 17.987 -9.095 5.794 1.00 96.62 603 ARG A CA 1
ATOM 4547 C C . ARG A 1 603 ? 17.836 -8.344 7.109 1.00 96.62 603 ARG A C 1
ATOM 4549 O O . ARG A 1 603 ? 18.752 -8.411 7.925 1.00 96.62 603 ARG A O 1
ATOM 4556 N N . SER A 1 604 ? 16.702 -7.699 7.350 1.00 96.12 604 SER A N 1
ATOM 4557 C CA . SER A 1 604 ? 16.410 -7.065 8.642 1.00 96.12 604 SER A CA 1
ATOM 4558 C C . SER A 1 604 ? 15.435 -7.884 9.469 1.00 96.12 604 SER A C 1
ATOM 4560 O O . SER A 1 604 ? 14.432 -8.376 8.955 1.00 96.12 604 SER A O 1
ATOM 4562 N N . ILE A 1 605 ? 15.732 -7.997 10.761 1.00 97.38 605 ILE A N 1
ATOM 4563 C CA . ILE A 1 605 ? 14.819 -8.490 11.797 1.00 97.38 605 ILE A CA 1
ATOM 4564 C C . ILE A 1 605 ? 14.774 -7.474 12.939 1.00 97.38 605 ILE A C 1
ATOM 4566 O O . ILE A 1 605 ? 15.750 -6.756 13.152 1.00 97.38 605 ILE A O 1
ATOM 4570 N N . ALA A 1 606 ? 13.703 -7.462 13.721 1.00 97.19 606 ALA A N 1
ATOM 4571 C CA . ALA A 1 606 ? 13.611 -6.703 14.960 1.00 97.19 606 ALA A CA 1
ATOM 4572 C C . ALA A 1 606 ? 13.847 -7.613 16.175 1.00 97.19 606 ALA A C 1
ATOM 4574 O O . ALA A 1 606 ? 13.403 -8.765 16.220 1.00 97.19 606 ALA A O 1
ATOM 4575 N N . VAL A 1 607 ? 14.542 -7.093 17.186 1.00 98.06 607 VAL A N 1
ATOM 4576 C CA . VAL A 1 607 ? 14.739 -7.774 18.471 1.00 98.06 607 VAL A CA 1
ATOM 4577 C C . VAL A 1 607 ? 14.310 -6.835 19.590 1.00 98.06 607 VAL A C 1
ATOM 4579 O O . VAL A 1 607 ? 15.015 -5.872 19.876 1.00 98.06 607 VAL A O 1
ATOM 4582 N N . HIS A 1 608 ? 13.165 -7.113 20.213 1.00 97.75 608 HIS A N 1
ATOM 4583 C CA . HIS A 1 608 ? 12.519 -6.194 21.151 1.00 97.75 608 HIS A CA 1
ATOM 4584 C C . HIS A 1 608 ? 11.679 -6.938 22.200 1.00 97.75 608 HIS A C 1
ATOM 4586 O O . HIS A 1 608 ? 11.062 -7.959 21.897 1.00 97.75 608 HIS A O 1
ATOM 4592 N N . HIS A 1 609 ? 11.651 -6.413 23.425 1.00 97.62 609 HIS A N 1
ATOM 4593 C CA . HIS A 1 609 ? 10.757 -6.843 24.498 1.00 97.62 609 HIS A CA 1
ATOM 4594 C C . HIS A 1 609 ? 10.110 -5.622 25.157 1.00 97.62 609 HIS A C 1
ATOM 4596 O O . HIS A 1 609 ? 10.818 -4.796 25.734 1.00 97.62 609 HIS A O 1
ATOM 4602 N N . ASP A 1 610 ? 8.778 -5.572 25.127 1.00 97.62 610 ASP A N 1
ATOM 4603 C CA . ASP A 1 610 ? 7.965 -4.612 25.875 1.00 97.62 610 ASP A CA 1
ATOM 4604 C C . ASP A 1 610 ? 7.240 -5.358 27.015 1.00 97.62 610 ASP A C 1
ATOM 4606 O O . ASP A 1 610 ? 6.415 -6.235 26.746 1.00 97.62 610 ASP A O 1
ATOM 4610 N N . PRO A 1 611 ? 7.515 -5.036 28.292 1.00 96.12 611 PRO A N 1
ATOM 4611 C CA . PRO A 1 611 ? 6.901 -5.716 29.434 1.00 96.12 611 PRO A CA 1
ATOM 4612 C C . PRO A 1 611 ? 5.409 -5.401 29.628 1.00 96.12 611 PRO A C 1
ATOM 4614 O O . PRO A 1 611 ? 4.771 -6.044 30.462 1.00 96.12 611 PRO A O 1
ATOM 4617 N N . SER A 1 612 ? 4.862 -4.404 28.926 1.00 96.31 612 SER A N 1
ATOM 4618 C CA . SER A 1 612 ? 3.433 -4.064 28.952 1.00 96.31 612 SER A CA 1
ATOM 4619 C C . SER A 1 612 ? 2.598 -4.862 27.948 1.00 96.31 612 SER A C 1
ATOM 4621 O O . SER A 1 612 ? 1.370 -4.824 28.016 1.00 96.31 612 SER A O 1
ATOM 4623 N N . LEU A 1 613 ? 3.234 -5.622 27.050 1.00 97.50 613 LEU A N 1
ATOM 4624 C CA . LEU A 1 613 ? 2.528 -6.599 26.225 1.00 97.50 613 LEU A CA 1
ATOM 4625 C C . LEU A 1 613 ? 1.830 -7.635 27.108 1.00 97.50 613 LEU A C 1
ATOM 4627 O O . LEU A 1 613 ? 2.394 -8.133 28.089 1.00 97.50 613 LEU A O 1
ATOM 4631 N N . LEU A 1 614 ? 0.610 -8.009 26.727 1.00 96.56 614 LEU A N 1
ATOM 4632 C CA . LEU A 1 614 ? -0.077 -9.119 27.371 1.00 96.56 614 LEU A CA 1
ATOM 4633 C C . LEU A 1 614 ? 0.730 -10.421 27.199 1.00 96.56 614 LEU A C 1
ATOM 4635 O O . LEU A 1 614 ? 1.413 -10.611 26.187 1.00 96.56 614 LEU A O 1
ATOM 4639 N N . PRO A 1 615 ? 0.677 -11.356 28.169 1.00 92.88 615 PRO A N 1
ATOM 4640 C CA . PRO A 1 615 ? 1.499 -12.562 28.134 1.00 92.88 615 PRO A CA 1
ATOM 4641 C C . PRO A 1 615 ? 1.379 -13.360 26.827 1.00 92.88 615 PRO A C 1
ATOM 4643 O O . PRO A 1 615 ? 0.349 -13.960 26.534 1.00 92.88 615 PRO A O 1
ATOM 4646 N N . GLY A 1 616 ? 2.482 -13.450 26.080 1.00 91.94 616 GLY A N 1
ATOM 4647 C CA . GLY A 1 616 ? 2.560 -14.190 24.818 1.00 91.94 616 GLY A CA 1
ATOM 4648 C C . GLY A 1 616 ? 2.217 -13.393 23.562 1.00 91.94 616 GLY A C 1
ATOM 4649 O O . GLY A 1 616 ? 2.234 -13.990 22.491 1.00 91.94 616 GLY A O 1
ATOM 4650 N N . PHE A 1 617 ? 1.934 -12.097 23.683 1.00 95.81 617 PHE A N 1
ATOM 4651 C CA . PHE A 1 617 ? 1.917 -11.169 22.556 1.00 95.81 617 PHE A CA 1
ATOM 4652 C C . PHE A 1 617 ? 3.336 -10.637 22.254 1.00 95.81 617 PHE A C 1
ATOM 4654 O O . PHE A 1 617 ? 4.201 -10.675 23.138 1.00 95.81 617 PHE A O 1
ATOM 4661 N N . PRO A 1 618 ? 3.587 -10.148 21.021 1.00 95.75 618 PRO A N 1
ATOM 4662 C CA . PRO A 1 618 ? 2.670 -10.173 19.877 1.00 95.75 618 PRO A CA 1
ATOM 4663 C C . PRO A 1 618 ? 2.464 -11.580 19.302 1.00 95.75 618 PRO A C 1
ATOM 4665 O O . PRO A 1 618 ? 3.351 -12.435 19.367 1.00 95.75 618 PRO A O 1
ATOM 4668 N N . LEU A 1 619 ? 1.289 -11.809 18.716 1.00 95.06 619 LEU A N 1
ATOM 4669 C CA . LEU A 1 619 ? 1.004 -13.000 17.916 1.00 95.06 619 LEU A CA 1
ATOM 4670 C C . LEU A 1 619 ? 1.421 -12.758 16.464 1.00 95.06 619 LEU A C 1
ATOM 4672 O O . LEU A 1 619 ? 1.475 -11.618 16.004 1.00 95.06 619 LEU A O 1
ATOM 4676 N N . ARG A 1 620 ? 1.708 -13.840 15.736 1.00 92.38 620 ARG A N 1
ATOM 4677 C CA . ARG A 1 620 ? 2.027 -13.795 14.305 1.00 92.38 620 ARG A CA 1
ATOM 4678 C C . ARG A 1 620 ? 1.037 -14.657 13.530 1.00 92.38 620 ARG A C 1
ATOM 4680 O O . ARG A 1 620 ? 0.973 -15.859 13.779 1.00 92.38 620 ARG A O 1
ATOM 4687 N N . LEU A 1 621 ? 0.354 -14.044 12.570 1.00 88.62 621 LEU A N 1
ATOM 4688 C CA . LEU A 1 621 ? -0.574 -14.690 11.639 1.00 88.62 621 LEU A CA 1
ATOM 4689 C C . LEU A 1 621 ? 0.150 -15.307 10.438 1.00 88.62 621 LEU A C 1
ATOM 4691 O O . LEU A 1 621 ? -0.170 -16.405 10.001 1.00 88.62 621 LEU A O 1
ATOM 4695 N N . GLY A 1 622 ? 1.189 -14.628 9.958 1.00 83.44 622 GLY A N 1
ATOM 4696 C CA . GLY A 1 622 ? 1.797 -14.917 8.665 1.00 83.44 622 GLY A CA 1
ATOM 4697 C C . GLY A 1 622 ? 2.075 -13.600 7.966 1.00 83.44 622 GLY A C 1
ATOM 4698 O O . GLY A 1 622 ? 2.828 -12.794 8.509 1.00 83.44 622 GLY A O 1
ATOM 4699 N N . HIS A 1 623 ? 1.466 -13.386 6.811 1.00 79.50 623 HIS A N 1
ATOM 4700 C CA . HIS A 1 623 ? 1.387 -12.088 6.138 1.00 79.50 623 HIS A CA 1
ATOM 4701 C C . HIS A 1 623 ? -0.077 -11.612 6.233 1.00 79.50 623 HIS A C 1
ATOM 4703 O O . HIS A 1 623 ? -0.941 -12.440 6.518 1.00 79.50 623 HIS A O 1
ATOM 4709 N N . GLY A 1 624 ? -0.355 -10.317 6.066 1.00 79.25 624 GLY A N 1
ATOM 4710 C CA . GLY A 1 624 ? -1.730 -9.890 5.793 1.00 79.25 624 GLY A CA 1
ATOM 4711 C C . GLY A 1 624 ? -2.603 -9.526 6.996 1.00 79.25 624 GLY A C 1
ATOM 4712 O O . GLY A 1 624 ? -3.797 -9.818 7.006 1.00 79.25 624 GLY A O 1
ATOM 4713 N N . GLY A 1 625 ? -2.022 -8.914 8.035 1.00 81.50 625 GLY A N 1
ATOM 4714 C CA . GLY A 1 625 ? -2.763 -8.392 9.195 1.00 81.50 625 GLY A CA 1
ATOM 4715 C C . GLY A 1 625 ? -3.418 -7.037 8.919 1.00 81.50 625 GLY A C 1
ATOM 4716 O O . GLY A 1 625 ? -3.220 -6.101 9.689 1.00 81.50 625 GLY A O 1
ATOM 4717 N N . ASP A 1 626 ? -4.117 -6.916 7.792 1.00 88.50 626 ASP A N 1
ATOM 4718 C CA . ASP A 1 626 ? -4.662 -5.651 7.313 1.00 88.50 626 ASP A CA 1
ATOM 4719 C C . ASP A 1 626 ? -5.901 -5.256 8.143 1.00 88.50 626 ASP A C 1
ATOM 4721 O O . ASP A 1 626 ? -5.833 -4.272 8.865 1.00 88.50 626 ASP A O 1
ATOM 4725 N N . SER A 1 627 ? -6.985 -6.042 8.173 1.00 93.44 627 SER A N 1
ATOM 4726 C CA . SER A 1 627 ? -8.238 -5.698 8.887 1.00 93.44 627 SER A CA 1
ATOM 4727 C C . SER A 1 627 ? -8.063 -5.410 10.390 1.00 93.44 627 SER A C 1
ATOM 4729 O O . SER A 1 627 ? -7.471 -6.195 11.128 1.00 93.44 627 SER A O 1
ATOM 4731 N N . GLN A 1 628 ? -8.735 -4.371 10.903 1.00 95.25 628 GLN A N 1
ATOM 4732 C CA . GLN A 1 628 ? -8.831 -4.117 12.350 1.00 95.25 628 GLN A CA 1
ATOM 4733 C C . GLN A 1 628 ? -9.530 -5.271 13.108 1.00 95.25 628 GLN A C 1
ATOM 4735 O O . GLN A 1 628 ? -10.515 -5.839 12.627 1.00 95.25 628 GLN A O 1
ATOM 4740 N N . ALA A 1 629 ? -9.073 -5.557 14.335 1.00 96.44 629 ALA A N 1
ATOM 4741 C CA . ALA A 1 629 ? -9.743 -6.459 15.274 1.00 96.44 629 ALA A CA 1
ATOM 4742 C C . ALA A 1 629 ? -10.960 -5.829 15.956 1.00 96.44 629 ALA A C 1
ATOM 4744 O O . ALA A 1 629 ? -10.864 -4.816 16.630 1.00 96.44 629 ALA A O 1
ATOM 4745 N N . THR A 1 630 ? -12.103 -6.496 15.856 1.00 97.62 630 THR A N 1
ATOM 4746 C CA . THR A 1 630 ? -13.293 -6.203 16.659 1.00 97.62 630 THR A CA 1
ATOM 4747 C C . THR A 1 630 ? -13.239 -7.026 17.943 1.00 97.62 630 THR A C 1
ATOM 4749 O O . THR A 1 630 ? -13.011 -8.236 17.884 1.00 97.62 630 THR A O 1
ATOM 4752 N N . LEU A 1 631 ? -13.428 -6.385 19.099 1.00 96.88 631 LEU A N 1
ATOM 4753 C CA . LEU A 1 631 ? -13.283 -7.019 20.414 1.00 96.88 631 LEU A CA 1
ATOM 4754 C C . LEU A 1 631 ? -14.655 -7.378 20.994 1.00 96.88 631 LEU A C 1
ATOM 4756 O O . LEU A 1 631 ? -15.455 -6.496 21.294 1.00 96.88 631 LEU A O 1
ATOM 4760 N N . VAL A 1 632 ? -14.947 -8.671 21.146 1.00 96.06 632 VAL A N 1
ATOM 4761 C CA . VAL A 1 632 ? -16.277 -9.165 21.556 1.00 96.06 632 VAL A CA 1
ATOM 4762 C C . VAL A 1 632 ? -16.194 -10.476 22.334 1.00 96.06 632 VAL A C 1
ATOM 4764 O O . VAL A 1 632 ? -15.357 -11.315 22.046 1.00 96.06 632 VAL A O 1
ATOM 4767 N N . ASP A 1 633 ? -17.116 -10.727 23.264 1.00 94.38 633 ASP A N 1
ATOM 4768 C CA . ASP A 1 633 ? -17.284 -12.056 23.883 1.00 94.38 633 ASP A CA 1
ATOM 4769 C C . ASP A 1 633 ? -18.110 -12.971 22.955 1.00 94.38 633 ASP A C 1
ATOM 4771 O O . ASP A 1 633 ? -19.315 -13.169 23.155 1.00 94.38 633 ASP A O 1
ATOM 4775 N N . LEU A 1 634 ? -17.488 -13.477 21.881 1.00 96.19 634 LEU A N 1
ATOM 4776 C CA . LEU A 1 634 ? -18.191 -14.109 20.756 1.00 96.19 634 LEU A CA 1
ATOM 4777 C C . LEU A 1 634 ? -18.927 -15.388 21.179 1.00 96.19 634 LEU A C 1
ATOM 4779 O O . LEU A 1 634 ? -20.064 -15.621 20.764 1.00 96.19 634 LEU A O 1
ATOM 4783 N N . GLN A 1 635 ? -18.294 -16.217 22.017 1.00 93.75 635 GLN A N 1
ATOM 4784 C CA . GLN A 1 635 ? -18.847 -17.497 22.491 1.00 93.75 635 GLN A CA 1
ATOM 4785 C C . GLN A 1 635 ? -19.335 -17.473 23.951 1.00 93.75 635 GLN A C 1
ATOM 4787 O O . GLN A 1 635 ? -19.693 -18.524 24.497 1.00 93.75 635 GLN A O 1
ATOM 4792 N N . GLY A 1 636 ? -19.401 -16.304 24.594 1.00 89.25 636 GLY A N 1
ATOM 4793 C CA . GLY A 1 636 ? -19.857 -16.180 25.983 1.00 89.25 636 GLY A CA 1
ATOM 4794 C C . GLY A 1 636 ? -18.877 -16.781 26.998 1.00 89.25 636 GLY A C 1
ATOM 4795 O O . GLY A 1 636 ? -19.306 -17.305 28.034 1.00 89.25 636 GLY A O 1
ATOM 4796 N N . SER A 1 637 ? -17.579 -16.775 26.680 1.00 87.31 637 SER A N 1
ATOM 4797 C CA . SER A 1 637 ? -16.474 -17.218 27.540 1.00 87.31 637 SER A CA 1
ATOM 4798 C C . SER A 1 637 ? -16.321 -16.306 28.763 1.00 87.31 637 SER A C 1
ATOM 4800 O O . SER A 1 637 ? -15.910 -16.752 29.843 1.00 87.31 637 SER A O 1
ATOM 4802 N N . GLY A 1 638 ? -16.765 -15.058 28.618 1.00 87.56 638 GLY A N 1
ATOM 4803 C CA . GLY A 1 638 ? -16.660 -14.006 29.603 1.00 87.56 638 GLY A CA 1
ATOM 4804 C C . GLY A 1 638 ? -15.368 -13.213 29.502 1.00 87.56 638 GLY A C 1
ATOM 4805 O O . GLY A 1 638 ? -14.938 -12.680 30.513 1.00 87.56 638 GLY A O 1
ATOM 4806 N N . HIS A 1 639 ? -14.742 -13.133 28.344 1.00 91.06 639 HIS A N 1
ATOM 4807 C CA . HIS A 1 639 ? -13.648 -12.211 28.051 1.00 91.06 639 HIS A CA 1
ATOM 4808 C C . HIS A 1 639 ? -13.746 -11.825 26.569 1.00 91.06 639 HIS A C 1
ATOM 4810 O O . HIS A 1 639 ? -14.523 -12.444 25.844 1.00 91.06 639 HIS A O 1
ATOM 4816 N N . LEU A 1 640 ? -13.048 -10.778 26.126 1.00 94.88 640 LEU A N 1
ATOM 4817 C CA . LEU A 1 640 ? -13.222 -10.274 24.759 1.00 94.88 640 LEU A CA 1
ATOM 4818 C C . LEU A 1 640 ? -12.255 -10.978 23.806 1.00 94.88 640 LEU A C 1
ATOM 4820 O O . LEU A 1 640 ? -11.042 -10.828 23.913 1.00 94.88 640 LEU A O 1
ATOM 4824 N N . ASP A 1 641 ? -12.801 -11.748 22.877 1.00 97.50 641 ASP A N 1
ATOM 4825 C CA . ASP A 1 641 ? -12.085 -12.383 21.781 1.00 97.50 641 ASP A CA 1
ATOM 4826 C C . ASP A 1 641 ? -11.717 -11.344 20.705 1.00 97.50 641 ASP A C 1
ATOM 4828 O O . ASP A 1 641 ? -12.439 -10.367 20.487 1.00 97.50 641 ASP A O 1
ATOM 4832 N N . LEU A 1 642 ? -10.596 -11.563 20.015 1.00 98.00 642 LEU A N 1
ATOM 4833 C CA . LEU A 1 642 ? -10.149 -10.742 18.891 1.00 98.00 642 LEU A CA 1
ATOM 4834 C C . LEU A 1 642 ? -10.702 -11.339 17.593 1.00 98.00 642 LEU A C 1
ATOM 4836 O O . LEU A 1 642 ? -10.289 -12.437 17.215 1.00 98.00 642 LEU A O 1
ATOM 4840 N N . VAL A 1 643 ? -11.598 -10.630 16.902 1.00 98.50 643 VAL A N 1
ATOM 4841 C CA . VAL A 1 643 ? -12.218 -11.097 15.649 1.00 98.50 643 VAL A CA 1
ATOM 4842 C C . VAL A 1 643 ? -11.835 -10.174 14.488 1.00 98.50 643 VAL A C 1
ATOM 4844 O O . VAL A 1 643 ? -12.033 -8.966 14.583 1.00 98.50 643 VAL A O 1
ATOM 4847 N N . PHE A 1 644 ? -11.283 -10.708 13.397 1.00 97.81 644 PHE A N 1
ATOM 4848 C CA . PHE A 1 644 ? -10.816 -9.930 12.230 1.00 97.81 644 PHE A CA 1
ATOM 4849 C C . PHE A 1 644 ? -10.678 -10.808 10.979 1.00 97.81 644 PHE A C 1
ATOM 4851 O O . PHE A 1 644 ? -10.620 -12.033 11.091 1.00 97.81 644 PHE A O 1
ATOM 4858 N N . GLY A 1 645 ? -10.631 -10.185 9.798 1.00 96.38 645 GLY A N 1
ATOM 4859 C CA . GLY A 1 645 ? -10.261 -10.848 8.542 1.00 96.38 645 GLY A CA 1
ATOM 4860 C C . GLY A 1 645 ? -8.760 -10.767 8.244 1.00 96.38 645 GLY A C 1
ATOM 4861 O O . GLY A 1 645 ? -8.062 -9.943 8.825 1.00 96.38 645 GLY A O 1
ATOM 4862 N N . ASP A 1 646 ? -8.268 -11.598 7.331 1.00 95.69 646 ASP A N 1
ATOM 4863 C CA . ASP A 1 646 ? -6.930 -11.468 6.747 1.00 95.69 646 ASP A CA 1
ATOM 4864 C C . ASP A 1 646 ? -6.976 -11.496 5.210 1.00 95.69 646 ASP A C 1
ATOM 4866 O O . ASP A 1 646 ? -7.989 -11.833 4.579 1.00 95.69 646 ASP A O 1
ATOM 4870 N N . THR A 1 647 ? -5.858 -11.139 4.585 1.00 94.12 647 THR A N 1
ATOM 4871 C CA . THR A 1 647 ? -5.760 -11.085 3.120 1.00 94.12 647 THR A CA 1
ATOM 4872 C C . THR A 1 647 ? -5.540 -12.457 2.475 1.00 94.12 647 THR A C 1
ATOM 4874 O O . THR A 1 647 ? -5.768 -12.607 1.279 1.00 94.12 647 THR A O 1
ATOM 4877 N N . ASP A 1 648 ? -5.263 -13.510 3.253 1.00 94.94 648 ASP A N 1
ATOM 4878 C CA . ASP A 1 648 ? -5.361 -14.906 2.793 1.00 94.94 648 ASP A CA 1
ATOM 4879 C C . ASP A 1 648 ? -6.822 -15.424 2.753 1.00 94.94 648 ASP A C 1
ATOM 4881 O O . ASP A 1 648 ? -7.081 -16.560 2.327 1.00 94.94 648 ASP A O 1
ATOM 4885 N N . GLY A 1 649 ? -7.782 -14.580 3.150 1.00 95.12 649 GLY A N 1
ATOM 4886 C CA . GLY A 1 649 ? -9.220 -14.821 3.093 1.00 95.12 649 GLY A CA 1
ATOM 4887 C C . GLY A 1 649 ? -9.761 -15.607 4.287 1.00 95.12 649 GLY A C 1
ATOM 4888 O O . GLY A 1 649 ? -10.839 -16.206 4.199 1.00 95.12 649 GLY A O 1
ATOM 4889 N N . PHE A 1 650 ? -9.036 -15.635 5.404 1.00 97.00 650 PHE A N 1
ATOM 4890 C CA . PHE A 1 650 ? -9.515 -16.171 6.670 1.00 97.00 650 PHE A CA 1
ATOM 4891 C C . PHE A 1 650 ? -10.233 -15.103 7.493 1.00 97.00 650 PHE A C 1
ATOM 4893 O O . PHE A 1 650 ? -9.955 -13.912 7.412 1.00 97.00 650 PHE A O 1
ATOM 4900 N N . VAL A 1 651 ? -11.174 -15.551 8.320 1.00 97.94 651 VAL A N 1
ATOM 4901 C CA . VAL A 1 651 ? -11.705 -14.766 9.436 1.00 97.94 651 VAL A CA 1
ATOM 4902 C C . VAL A 1 651 ? -11.344 -15.503 10.714 1.00 97.94 651 VAL A C 1
ATOM 4904 O O . VAL A 1 651 ? -11.656 -16.689 10.866 1.00 97.94 651 VAL A O 1
ATOM 4907 N N . HIS A 1 652 ? -10.679 -14.794 11.614 1.00 98.25 652 HIS A N 1
ATOM 4908 C CA . HIS A 1 652 ? -10.138 -15.289 12.871 1.00 98.25 652 HIS A CA 1
ATOM 4909 C C . HIS A 1 652 ? -11.055 -14.935 14.035 1.00 98.25 652 HIS A C 1
ATOM 4911 O O . HIS A 1 652 ? -11.729 -13.905 14.009 1.00 98.25 652 HIS A O 1
ATOM 4917 N N . ALA A 1 653 ? -11.041 -15.766 15.076 1.00 98.25 653 ALA A N 1
ATOM 4918 C CA . ALA A 1 653 ? -11.593 -15.422 16.379 1.00 98.25 653 ALA A CA 1
ATOM 4919 C C . ALA A 1 653 ? -10.668 -15.995 17.456 1.00 98.25 653 ALA A C 1
ATOM 4921 O O . ALA A 1 653 ? -10.730 -17.183 17.778 1.00 98.25 653 ALA A O 1
ATOM 4922 N N . ILE A 1 654 ? -9.785 -15.156 17.996 1.00 97.88 654 ILE A N 1
ATOM 4923 C CA . ILE A 1 654 ? -8.709 -15.573 18.901 1.00 97.88 654 ILE A CA 1
ATOM 4924 C C . ILE A 1 654 ? -9.061 -15.205 20.340 1.00 97.88 654 ILE A C 1
ATOM 4926 O O . ILE A 1 654 ? -9.278 -14.040 20.664 1.00 97.88 654 ILE A O 1
ATOM 4930 N N . ASP A 1 655 ? -9.027 -16.199 21.224 1.00 96.44 655 ASP A N 1
ATOM 4931 C CA . ASP A 1 655 ? -9.159 -16.002 22.668 1.00 96.44 655 ASP A CA 1
ATOM 4932 C C . ASP A 1 655 ? -7.863 -15.371 23.229 1.00 96.44 655 ASP A C 1
ATOM 4934 O O . ASP A 1 655 ? -6.796 -15.992 23.122 1.00 96.44 655 ASP A O 1
ATOM 4938 N N . PRO A 1 656 ? -7.907 -14.187 23.875 1.00 94.50 656 PRO A N 1
ATOM 4939 C CA . PRO A 1 656 ? -6.714 -13.509 24.391 1.00 94.50 656 PRO A CA 1
ATOM 4940 C C . PRO A 1 656 ? -6.018 -14.270 25.528 1.00 94.50 656 PRO A C 1
ATOM 4942 O O . PRO A 1 656 ? -4.816 -14.105 25.743 1.00 94.50 656 PRO A O 1
ATOM 4945 N N . VAL A 1 657 ? -6.739 -15.117 26.269 1.00 94.38 657 VAL A N 1
ATOM 4946 C CA . VAL A 1 657 ? -6.207 -15.868 27.413 1.00 94.38 657 VAL A CA 1
ATOM 4947 C C . VAL A 1 657 ? -5.429 -17.086 26.928 1.00 94.38 657 VAL A C 1
ATOM 4949 O O . VAL A 1 657 ? -4.297 -17.341 27.357 1.00 94.38 657 VAL A O 1
ATOM 4952 N N . THR A 1 658 ? -6.040 -17.885 26.052 1.00 95.12 658 THR A N 1
ATOM 4953 C CA . THR A 1 658 ? -5.411 -19.114 25.549 1.00 95.12 658 THR A CA 1
ATOM 4954 C C . THR A 1 658 ? -4.486 -18.850 24.365 1.00 95.12 658 THR A C 1
ATOM 4956 O O . THR A 1 658 ? -3.505 -19.587 24.212 1.00 95.12 658 THR A O 1
ATOM 4959 N N . ARG A 1 659 ? -4.721 -17.761 23.616 1.00 94.94 659 ARG A N 1
ATOM 4960 C CA . ARG A 1 659 ? -4.075 -17.387 22.340 1.00 94.94 659 ARG A CA 1
ATOM 4961 C C . ARG A 1 659 ? -4.304 -18.420 21.244 1.00 94.94 659 ARG A C 1
ATOM 4963 O O . ARG A 1 659 ? -3.449 -18.642 20.389 1.00 94.94 659 ARG A O 1
ATOM 4970 N N . LEU A 1 660 ? -5.428 -19.118 21.335 1.00 96.12 660 LEU A N 1
ATOM 4971 C CA . LEU A 1 660 ? -5.873 -20.094 20.358 1.00 96.12 660 LEU A CA 1
ATOM 4972 C C . LEU A 1 660 ? -7.158 -19.586 19.719 1.00 96.12 660 LEU A C 1
ATOM 4974 O O . LEU A 1 660 ? -7.924 -18.848 20.335 1.00 96.12 660 LEU A O 1
ATOM 4978 N N . GLU A 1 661 ? -7.387 -20.031 18.494 1.00 97.44 661 GLU A N 1
ATOM 4979 C CA . GLU A 1 661 ? -8.666 -19.856 17.819 1.00 97.44 661 GLU A CA 1
ATOM 4980 C C . GLU A 1 661 ? -9.789 -20.497 18.638 1.00 97.44 661 GLU A C 1
ATOM 4982 O O . GLU A 1 661 ? -9.630 -21.583 19.219 1.00 97.44 661 GLU A O 1
ATOM 4987 N N . LEU A 1 662 ? -10.939 -19.833 18.663 1.00 98.06 662 LEU A N 1
ATOM 4988 C CA . LEU A 1 662 ? -12.157 -20.370 19.241 1.00 98.06 662 LEU A CA 1
ATOM 4989 C C . LEU A 1 662 ? -12.587 -21.646 18.510 1.00 98.06 662 LEU A C 1
ATOM 4991 O O . LEU A 1 662 ? -12.238 -21.917 17.359 1.00 98.06 662 LEU A O 1
ATOM 4995 N N . ALA A 1 663 ? -13.402 -22.461 19.177 1.00 97.12 663 ALA A N 1
ATOM 4996 C CA . ALA A 1 663 ? -13.912 -23.676 18.558 1.00 97.12 663 ALA A CA 1
ATOM 4997 C C . ALA A 1 663 ? -14.757 -23.334 17.317 1.00 97.12 663 ALA A C 1
ATOM 4999 O O . ALA A 1 663 ? -15.759 -22.631 17.437 1.00 97.12 663 ALA A O 1
ATOM 5000 N N . GLY A 1 664 ? -14.362 -23.867 16.155 1.00 97.56 664 GLY A N 1
ATOM 5001 C CA . GLY A 1 664 ? -14.991 -23.579 14.859 1.00 97.56 664 GLY A CA 1
ATOM 5002 C C . GLY A 1 664 ? -14.236 -22.564 13.993 1.00 97.56 664 GLY A C 1
ATOM 5003 O O . GLY A 1 664 ? -14.606 -22.394 12.837 1.00 97.56 664 GLY A O 1
ATOM 5004 N N . TRP A 1 665 ? -13.171 -21.956 14.523 1.00 98.38 665 TRP A N 1
ATOM 5005 C CA . TRP A 1 665 ? -12.375 -20.913 13.873 1.00 98.38 665 TRP A CA 1
ATOM 5006 C C . TRP A 1 665 ? -10.932 -21.389 13.571 1.00 98.38 665 TRP A C 1
ATOM 5008 O O . TRP A 1 665 ? -10.473 -22.364 14.185 1.00 98.38 665 TRP A O 1
ATOM 5018 N N . PRO A 1 666 ? -10.217 -20.759 12.615 1.00 97.50 666 PRO A N 1
ATOM 5019 C CA . PRO A 1 666 ? -10.704 -19.715 11.716 1.00 97.50 666 PRO A CA 1
ATOM 5020 C C . PRO A 1 666 ? -11.648 -20.298 10.656 1.00 97.50 666 PRO A C 1
ATOM 5022 O O . PRO A 1 666 ? -11.617 -21.495 10.352 1.00 97.50 666 PRO A O 1
ATOM 5025 N N . VAL A 1 667 ? -12.488 -19.443 10.085 1.00 98.19 667 VAL A N 1
ATOM 5026 C CA . VAL A 1 667 ? -13.280 -19.756 8.885 1.00 98.19 667 VAL A CA 1
ATOM 5027 C C . VAL A 1 667 ? -12.636 -19.093 7.673 1.00 98.19 667 VAL A C 1
ATOM 5029 O O . VAL A 1 667 ? -11.714 -18.302 7.826 1.00 98.19 667 VAL A O 1
ATOM 5032 N N . HIS A 1 668 ? -13.098 -19.410 6.468 1.00 97.25 668 HIS A N 1
ATOM 5033 C CA . HIS A 1 668 ? -12.535 -18.850 5.243 1.00 97.25 668 HIS A CA 1
ATOM 5034 C C . HIS A 1 668 ? -13.629 -18.404 4.272 1.00 97.25 668 HIS A C 1
ATOM 5036 O O . HIS A 1 668 ? -14.749 -18.932 4.279 1.00 97.25 668 HIS A O 1
ATOM 5042 N N . THR A 1 669 ? -13.289 -17.449 3.414 1.00 97.56 669 THR A N 1
ATOM 5043 C CA . THR A 1 669 ? -14.108 -17.005 2.284 1.00 97.56 669 THR A CA 1
ATOM 5044 C C . THR A 1 669 ? -14.150 -18.072 1.181 1.00 97.56 669 THR A C 1
ATOM 5046 O O . THR A 1 669 ? -13.689 -19.213 1.337 1.00 97.56 669 THR A O 1
ATOM 5049 N N . ALA A 1 670 ? -14.789 -17.759 0.053 1.00 97.31 670 ALA A N 1
ATOM 5050 C CA . ALA A 1 670 ? -14.771 -18.636 -1.109 1.00 97.31 670 ALA A CA 1
ATOM 5051 C C . ALA A 1 670 ? -13.338 -18.776 -1.667 1.00 97.31 670 ALA A C 1
ATOM 5053 O O . ALA A 1 670 ? -12.540 -17.853 -1.540 1.00 97.31 670 ALA A O 1
ATOM 5054 N N . PRO A 1 671 ? -12.989 -19.911 -2.300 1.00 97.25 671 PRO A N 1
ATOM 5055 C CA . PRO A 1 671 ? -11.683 -20.065 -2.935 1.00 97.25 671 PRO A CA 1
ATOM 5056 C C . PRO A 1 671 ? -11.459 -19.035 -4.044 1.00 97.25 671 PRO A C 1
ATOM 5058 O O . PRO A 1 671 ? -12.346 -18.843 -4.888 1.00 97.25 671 PRO A O 1
ATOM 5061 N N . THR A 1 672 ? -10.255 -18.464 -4.088 1.00 94.94 672 THR A N 1
ATOM 5062 C CA . THR A 1 672 ? -9.815 -17.558 -5.155 1.00 94.94 672 THR A CA 1
ATOM 5063 C C . THR A 1 672 ? -9.936 -18.250 -6.507 1.00 94.94 672 THR A C 1
ATOM 5065 O O . THR A 1 672 ? -9.442 -19.365 -6.704 1.00 94.94 672 THR A O 1
ATOM 5068 N N . GLN A 1 673 ? -10.625 -17.604 -7.447 1.00 92.19 673 GLN A N 1
ATOM 5069 C CA . GLN A 1 673 ? -10.748 -18.099 -8.815 1.00 92.19 673 GLN A CA 1
ATOM 5070 C C . GLN A 1 673 ? -9.559 -17.598 -9.628 1.00 92.19 673 GLN A C 1
ATOM 5072 O O . GLN A 1 673 ? -9.398 -16.395 -9.799 1.00 92.19 673 GLN A O 1
ATOM 5077 N N . VAL A 1 674 ? -8.740 -18.526 -10.124 1.00 94.25 674 VAL A N 1
ATOM 5078 C CA . VAL A 1 674 ? -7.576 -18.201 -10.954 1.00 94.25 674 VAL A CA 1
ATOM 5079 C C . VAL A 1 674 ? -7.815 -18.557 -12.412 1.00 94.25 674 VAL A C 1
ATOM 5081 O O . VAL A 1 674 ? -8.433 -19.581 -12.711 1.00 94.25 674 VAL A O 1
ATOM 5084 N N . THR A 1 675 ? -7.264 -17.745 -13.312 1.00 92.69 675 THR A N 1
ATOM 5085 C CA . THR A 1 675 ? -7.305 -17.986 -14.764 1.00 92.69 675 THR A CA 1
ATOM 5086 C C . THR A 1 675 ? -6.579 -19.286 -15.118 1.00 92.69 675 THR A C 1
ATOM 5088 O O . THR A 1 675 ? -7.095 -20.127 -15.852 1.00 92.69 675 THR A O 1
ATOM 5091 N N . LYS A 1 676 ? -5.412 -19.508 -14.501 1.00 93.69 676 LYS A N 1
ATOM 5092 C CA . LYS A 1 676 ? -4.583 -20.703 -14.665 1.00 93.69 676 LYS A CA 1
ATOM 5093 C C . LYS A 1 676 ? -4.112 -21.210 -13.309 1.00 93.69 676 LYS A C 1
ATOM 5095 O O . LYS A 1 676 ? -3.717 -20.438 -12.445 1.00 93.69 676 LYS A O 1
ATOM 5100 N N . SER A 1 677 ? -4.145 -22.528 -13.122 1.00 94.75 677 SER A N 1
ATOM 5101 C CA . SER A 1 677 ? -3.569 -23.171 -11.937 1.00 94.75 677 SER A CA 1
ATOM 5102 C C . SER A 1 677 ? -2.096 -23.517 -12.148 1.00 94.75 677 SER A C 1
ATOM 5104 O O . SER A 1 677 ? -1.739 -24.127 -13.159 1.00 94.75 677 SER A O 1
ATOM 5106 N N . HIS A 1 678 ? -1.266 -23.249 -11.140 1.00 95.94 678 HIS A N 1
ATOM 5107 C CA . HIS A 1 678 ? 0.165 -23.559 -11.149 1.00 95.94 678 HIS A CA 1
ATOM 5108 C C . HIS A 1 678 ? 0.493 -24.679 -10.166 1.00 95.94 678 HIS A C 1
ATOM 5110 O O . HIS A 1 678 ? 0.001 -24.731 -9.038 1.00 95.94 678 HIS A O 1
ATOM 5116 N N . ALA A 1 679 ? 1.336 -25.619 -10.590 1.00 94.69 679 ALA A N 1
ATOM 5117 C CA . ALA A 1 679 ? 1.706 -26.747 -9.748 1.00 94.69 679 ALA A CA 1
ATOM 5118 C C . ALA A 1 679 ? 2.510 -26.277 -8.524 1.00 94.69 679 ALA A C 1
ATOM 5120 O O . ALA A 1 679 ? 3.569 -25.675 -8.667 1.00 94.69 679 ALA A O 1
ATOM 5121 N N . GLY A 1 680 ? 2.032 -26.613 -7.324 1.00 94.88 680 GLY A N 1
ATOM 5122 C CA . GLY A 1 680 ? 2.698 -26.248 -6.070 1.00 94.88 680 GLY A CA 1
ATOM 5123 C C . GLY A 1 680 ? 2.393 -24.835 -5.574 1.00 94.88 680 GLY A C 1
ATOM 5124 O O . GLY A 1 680 ? 2.919 -24.471 -4.528 1.00 94.88 680 GLY A O 1
ATOM 5125 N N . ILE A 1 681 ? 1.533 -24.089 -6.273 1.00 97.38 681 ILE A N 1
ATOM 5126 C CA . ILE A 1 681 ? 1.049 -22.779 -5.843 1.00 97.38 681 ILE A CA 1
ATOM 5127 C C . ILE A 1 681 ? -0.410 -22.909 -5.412 1.00 97.38 681 ILE A C 1
ATOM 5129 O O . ILE A 1 681 ? -1.235 -23.469 -6.135 1.00 97.38 681 ILE A O 1
ATOM 5133 N N . SER A 1 682 ? -0.722 -22.416 -4.217 1.00 96.44 682 SER A N 1
ATOM 5134 C CA . SER A 1 682 ? -2.077 -22.374 -3.668 1.00 96.44 682 SER A CA 1
ATOM 5135 C C . SER A 1 682 ? -2.617 -20.942 -3.724 1.00 96.44 682 SER A C 1
ATOM 5137 O O . SER A 1 682 ? -2.099 -20.112 -2.976 1.00 96.44 682 SER A O 1
ATOM 5139 N N . PRO A 1 683 ? -3.661 -20.661 -4.534 1.00 95.25 683 PRO A N 1
ATOM 5140 C CA . PRO A 1 683 ? -4.282 -19.333 -4.623 1.00 95.25 683 PRO A CA 1
ATOM 5141 C C . PRO A 1 683 ? -5.022 -18.862 -3.366 1.00 95.25 683 PRO A C 1
ATOM 5143 O O . PRO A 1 683 ? -5.381 -17.696 -3.276 1.00 95.25 683 PRO A O 1
ATOM 5146 N N . GLY A 1 684 ? -5.285 -19.763 -2.413 1.00 95.12 684 GLY A N 1
ATOM 5147 C CA . GLY A 1 684 ? -5.971 -19.416 -1.167 1.00 95.12 684 GLY A CA 1
ATOM 5148 C C . GLY A 1 684 ? -7.456 -19.090 -1.360 1.00 95.12 684 GLY A C 1
ATOM 5149 O O . GLY A 1 684 ? -8.152 -19.750 -2.144 1.00 95.12 684 GLY A O 1
ATOM 5150 N N . TYR A 1 685 ? -7.935 -18.111 -0.598 1.00 96.62 685 TYR A N 1
ATOM 5151 C CA . TYR A 1 685 ? -9.326 -17.666 -0.561 1.00 96.62 685 TYR A CA 1
ATOM 5152 C C . TYR A 1 685 ? -9.424 -16.161 -0.851 1.00 96.62 685 TYR A C 1
ATOM 5154 O O . TYR A 1 685 ? -8.415 -15.462 -0.870 1.00 96.62 685 TYR A O 1
ATOM 5162 N N . GLU A 1 686 ? -10.635 -15.671 -1.122 1.00 95.25 686 GLU A N 1
ATOM 5163 C CA . GLU A 1 686 ? -10.879 -14.262 -1.456 1.00 95.25 686 GLU A CA 1
ATOM 5164 C C . GLU A 1 686 ? -10.429 -13.331 -0.306 1.00 95.25 686 GLU A C 1
ATOM 5166 O O . GLU A 1 686 ? -10.965 -13.480 0.801 1.00 95.25 686 GLU A O 1
ATOM 5171 N N . PRO A 1 687 ? -9.511 -12.371 -0.550 1.00 94.88 687 PRO A N 1
ATOM 5172 C CA . PRO A 1 687 ? -8.926 -11.530 0.500 1.00 94.88 687 PRO A CA 1
ATOM 5173 C C . PRO A 1 687 ? -9.948 -10.677 1.260 1.00 94.88 687 PRO A C 1
ATOM 5175 O O . PRO A 1 687 ? -10.926 -10.202 0.672 1.00 94.88 687 PRO A O 1
ATOM 5178 N N . ILE A 1 688 ? -9.695 -10.423 2.549 1.00 95.06 688 ILE A N 1
ATOM 5179 C CA . ILE A 1 688 ? -10.439 -9.470 3.386 1.00 95.06 688 ILE A CA 1
ATOM 5180 C C . ILE A 1 688 ? -9.472 -8.390 3.886 1.00 95.06 688 ILE A C 1
ATOM 5182 O O . ILE A 1 688 ? -8.604 -8.658 4.711 1.00 95.06 688 ILE A O 1
ATOM 5186 N N . VAL A 1 689 ? -9.653 -7.160 3.402 1.00 94.12 689 VAL A N 1
ATOM 5187 C CA . VAL A 1 689 ? -8.863 -5.985 3.823 1.00 94.12 689 VAL A CA 1
ATOM 5188 C C . VAL A 1 689 ? -9.655 -5.106 4.791 1.00 94.12 689 VAL A C 1
ATOM 5190 O O . VAL A 1 689 ? -9.112 -4.629 5.785 1.00 94.12 689 VAL A O 1
ATOM 5193 N N . ALA A 1 690 ? -10.943 -4.900 4.502 1.00 93.94 690 ALA A N 1
ATOM 5194 C CA . ALA A 1 690 ? -11.808 -4.018 5.272 1.00 93.94 690 ALA A CA 1
ATOM 5195 C C . ALA A 1 690 ? -12.035 -4.543 6.703 1.00 93.94 690 ALA A C 1
ATOM 5197 O O . ALA A 1 690 ? -12.206 -5.757 6.887 1.00 93.94 690 ALA A O 1
ATOM 5198 N N . PRO A 1 691 ? -12.117 -3.654 7.709 1.00 96.06 691 PRO A N 1
ATOM 5199 C CA . PRO A 1 691 ? -12.571 -4.012 9.041 1.00 96.06 691 PRO A CA 1
ATOM 5200 C C . PRO A 1 691 ? -13.920 -4.741 9.020 1.00 96.06 691 PRO A C 1
ATOM 5202 O O . PRO A 1 691 ? -14.847 -4.395 8.287 1.00 96.06 691 PRO A O 1
ATOM 5205 N N . ILE A 1 692 ? -14.046 -5.760 9.866 1.00 97.44 692 ILE A N 1
ATOM 5206 C CA . ILE A 1 692 ? -15.293 -6.519 10.021 1.00 97.44 692 ILE A CA 1
ATOM 5207 C C . ILE A 1 692 ? -16.255 -5.829 10.999 1.00 97.44 692 ILE A C 1
ATOM 5209 O O . ILE A 1 692 ? -15.838 -5.000 11.811 1.00 97.44 692 ILE A O 1
ATOM 5213 N N . ALA A 1 693 ? -17.523 -6.245 10.992 1.00 98.56 693 ALA A N 1
ATOM 5214 C CA . ALA A 1 693 ? -18.504 -5.863 12.009 1.00 98.56 693 ALA A CA 1
ATOM 5215 C C . ALA A 1 693 ? -19.065 -7.084 12.744 1.00 98.56 693 ALA A C 1
ATOM 5217 O O . ALA A 1 693 ? -19.195 -8.171 12.172 1.00 98.56 693 ALA A O 1
ATOM 5218 N N . VAL A 1 694 ? -19.432 -6.909 14.014 1.00 98.62 694 VAL A N 1
ATOM 5219 C CA . VAL A 1 694 ? -19.994 -7.970 14.855 1.00 98.62 694 VAL A CA 1
ATOM 5220 C C . VAL A 1 694 ? -21.207 -7.465 15.630 1.00 98.62 694 VAL A C 1
ATOM 5222 O O . VAL A 1 694 ? -21.113 -6.504 16.381 1.00 98.62 694 VAL A O 1
ATOM 5225 N N . GLY A 1 695 ? -22.349 -8.147 15.512 1.00 97.25 695 GLY A N 1
ATOM 5226 C CA . GLY A 1 695 ? -23.574 -7.737 16.209 1.00 97.25 695 GLY A CA 1
ATOM 5227 C C . GLY A 1 695 ? -24.658 -8.812 16.290 1.00 97.25 695 GLY A C 1
ATOM 5228 O O . GLY A 1 695 ? -24.631 -9.823 15.588 1.00 97.25 695 GLY A O 1
ATOM 5229 N N . ASP A 1 696 ? -25.647 -8.600 17.161 1.00 96.56 696 ASP A N 1
ATOM 5230 C CA . ASP A 1 696 ? -26.798 -9.498 17.344 1.00 96.56 696 ASP A CA 1
ATOM 5231 C C . ASP A 1 696 ? -27.898 -9.215 16.311 1.00 96.56 696 ASP A C 1
ATOM 5233 O O . ASP A 1 696 ? -28.910 -8.569 16.592 1.00 96.56 696 ASP A O 1
ATOM 5237 N N . LEU A 1 697 ? -27.698 -9.717 15.090 1.00 97.38 697 LEU A N 1
ATOM 5238 C CA . LEU A 1 697 ? -28.579 -9.447 13.947 1.00 97.38 697 LEU A CA 1
ATOM 5239 C C . LEU A 1 697 ? -30.055 -9.811 14.189 1.00 97.38 697 LEU A C 1
ATOM 5241 O O . LEU A 1 697 ? -30.949 -9.176 13.633 1.00 97.38 697 LEU A O 1
ATOM 5245 N N . ASP A 1 698 ? -30.326 -10.827 15.013 1.00 95.31 698 ASP A N 1
ATOM 5246 C CA . ASP A 1 698 ? -31.679 -11.353 15.245 1.00 95.31 698 ASP A CA 1
ATOM 5247 C C . ASP A 1 698 ? -32.305 -10.896 16.573 1.00 95.31 698 ASP A C 1
ATOM 5249 O O . ASP A 1 698 ? -33.444 -11.278 16.871 1.00 95.31 698 ASP A O 1
ATOM 5253 N N . HIS A 1 699 ? -31.591 -10.089 17.363 1.00 93.88 699 HIS A N 1
ATOM 5254 C CA . HIS A 1 699 ? -31.998 -9.637 18.695 1.00 93.88 699 HIS A CA 1
ATOM 5255 C C . HIS A 1 699 ? -32.274 -10.800 19.675 1.00 93.88 699 HIS A C 1
ATOM 5257 O O . HIS A 1 699 ? -33.308 -10.869 20.358 1.00 93.88 699 HIS A O 1
ATOM 5263 N N . THR A 1 700 ? -31.358 -11.770 19.709 1.00 92.50 700 THR A N 1
ATOM 5264 C CA . THR A 1 700 ? -31.428 -12.996 20.521 1.00 92.50 700 THR A CA 1
ATOM 5265 C C . THR A 1 700 ? -30.360 -13.099 21.613 1.00 92.50 700 THR A C 1
ATOM 5267 O O . THR A 1 700 ? -30.452 -13.992 22.456 1.00 92.50 700 THR A O 1
ATOM 5270 N N . GLY A 1 701 ? -29.380 -12.199 21.625 1.00 91.19 701 GLY A N 1
ATOM 5271 C CA . GLY A 1 701 ? -28.154 -12.230 22.423 1.00 91.19 701 GLY A CA 1
ATOM 5272 C C . GLY A 1 701 ? -27.046 -13.108 21.837 1.00 91.19 701 GLY A C 1
ATOM 5273 O O . GLY A 1 701 ? -26.083 -13.390 22.542 1.00 91.19 701 GLY A O 1
ATOM 5274 N N . ASN A 1 702 ? -27.191 -13.582 20.593 1.00 93.62 702 ASN A N 1
ATOM 5275 C CA . ASN A 1 702 ? -26.140 -14.312 19.882 1.00 93.62 702 ASN A CA 1
ATOM 5276 C C . ASN A 1 702 ? -25.494 -13.382 18.859 1.00 93.62 702 ASN A C 1
ATOM 5278 O O . ASN A 1 702 ? -26.194 -12.795 18.036 1.00 93.62 702 ASN A O 1
ATOM 5282 N N . LEU A 1 703 ? -24.170 -13.288 18.893 1.00 96.88 703 LEU A N 1
ATOM 5283 C CA . LEU A 1 703 ? -23.416 -12.441 17.980 1.00 96.88 703 LEU A CA 1
ATOM 5284 C C . LEU A 1 703 ? -23.177 -13.136 16.634 1.00 96.88 703 LEU A C 1
ATOM 5286 O O . LEU A 1 703 ? -23.017 -14.359 16.559 1.00 96.88 703 LEU A O 1
ATOM 5290 N N . TRP A 1 704 ? -23.147 -12.325 15.582 1.00 98.31 704 TRP A N 1
ATOM 5291 C CA . TRP A 1 704 ? -22.818 -12.715 14.217 1.00 98.31 704 TRP A CA 1
ATOM 5292 C C . TRP A 1 704 ? -21.675 -11.855 13.703 1.00 98.31 704 TRP A C 1
ATOM 5294 O O . TRP A 1 704 ? -21.675 -10.646 13.923 1.00 98.31 704 TRP A O 1
ATOM 5304 N N . VAL A 1 705 ? -20.753 -12.481 12.983 1.00 98.81 705 VAL A N 1
ATOM 5305 C CA . VAL A 1 705 ? -19.626 -11.829 12.319 1.00 98.81 705 VAL A CA 1
ATOM 5306 C C . VAL A 1 705 ? -19.999 -11.540 10.869 1.00 98.81 705 VAL A C 1
ATOM 5308 O O . VAL A 1 705 ? -20.482 -12.438 10.173 1.00 98.81 705 VAL A O 1
ATOM 5311 N N . VAL A 1 706 ? -19.774 -10.307 10.417 1.00 98.81 706 VAL A N 1
ATOM 5312 C CA . VAL A 1 706 ? -20.022 -9.858 9.044 1.00 98.81 706 VAL A CA 1
ATOM 5313 C C . VAL A 1 706 ? -18.719 -9.360 8.428 1.00 98.81 706 VAL A C 1
ATOM 5315 O O . VAL A 1 706 ? -18.075 -8.472 8.980 1.00 98.81 706 VAL A O 1
ATOM 5318 N N . ALA A 1 707 ? -18.338 -9.938 7.290 1.00 98.12 707 ALA A N 1
ATOM 5319 C CA . ALA A 1 707 ? -17.094 -9.622 6.589 1.00 98.12 707 ALA A CA 1
ATOM 5320 C C . ALA A 1 707 ? -17.338 -9.449 5.086 1.00 98.12 707 ALA A C 1
ATOM 5322 O O . ALA A 1 707 ? -18.166 -10.163 4.511 1.00 98.12 707 ALA A O 1
ATOM 5323 N N . ALA A 1 708 ? -16.600 -8.536 4.455 1.00 96.94 708 ALA A N 1
ATOM 5324 C CA . ALA A 1 708 ? -16.629 -8.303 3.015 1.00 96.94 708 ALA A CA 1
ATOM 5325 C C . ALA A 1 708 ? -15.264 -8.629 2.397 1.00 96.94 708 ALA A C 1
ATOM 5327 O O . ALA A 1 708 ? -14.233 -8.168 2.878 1.00 96.94 708 ALA A O 1
ATOM 5328 N N . SER A 1 709 ? -15.256 -9.435 1.336 1.00 95.50 709 SER A N 1
ATOM 5329 C CA . SER A 1 709 ? -14.039 -9.733 0.577 1.00 95.50 709 SER A CA 1
ATOM 5330 C C . SER A 1 709 ? -13.822 -8.713 -0.541 1.00 95.50 709 SER A C 1
ATOM 5332 O O . SER A 1 709 ? -14.798 -8.278 -1.162 1.00 95.50 709 SER A O 1
ATOM 5334 N N . THR A 1 710 ? -12.576 -8.493 -0.948 1.00 92.88 710 THR A N 1
ATOM 5335 C CA . THR A 1 710 ? -12.198 -7.628 -2.085 1.00 92.88 710 THR A CA 1
ATOM 5336 C C . THR A 1 710 ? -12.721 -8.119 -3.448 1.00 92.88 710 THR A C 1
ATOM 5338 O O . THR A 1 710 ? -12.709 -7.382 -4.427 1.00 92.88 710 THR A O 1
ATOM 5341 N N . ARG A 1 711 ? -13.262 -9.345 -3.524 1.00 92.12 711 ARG A N 1
ATOM 5342 C CA . ARG A 1 711 ? -13.999 -9.907 -4.680 1.00 92.12 711 ARG A CA 1
ATOM 5343 C C . ARG A 1 711 ? -15.505 -9.596 -4.682 1.00 92.12 711 ARG A C 1
ATOM 5345 O O . ARG A 1 711 ? -16.259 -10.156 -5.478 1.00 92.12 711 ARG A O 1
ATOM 5352 N N . GLY A 1 712 ? -15.960 -8.732 -3.777 1.00 93.44 712 GLY A N 1
ATOM 5353 C CA . GLY A 1 712 ? -17.338 -8.248 -3.741 1.00 93.44 712 GLY A CA 1
ATOM 5354 C C . GLY A 1 712 ? -18.330 -9.262 -3.174 1.00 93.44 712 GLY A C 1
ATOM 5355 O O . GLY A 1 712 ? -19.483 -9.293 -3.598 1.00 93.44 712 GLY A O 1
ATOM 5356 N N . LYS A 1 713 ? -17.910 -10.127 -2.242 1.00 97.12 713 LYS A N 1
ATOM 5357 C CA . LYS A 1 713 ? -18.818 -10.997 -1.485 1.00 97.12 713 LYS A CA 1
ATOM 5358 C C . LYS A 1 713 ? -18.903 -10.590 -0.024 1.00 97.12 713 LYS A C 1
ATOM 5360 O O . LYS A 1 713 ? -17.890 -10.297 0.598 1.00 97.12 713 LYS A O 1
ATOM 5365 N N . VAL A 1 714 ? -20.114 -10.647 0.523 1.00 98.56 714 VAL A N 1
ATOM 5366 C CA . VAL A 1 714 ? -20.399 -10.394 1.941 1.00 98.56 714 VAL A CA 1
ATOM 5367 C C . VAL A 1 714 ? -20.781 -11.704 2.615 1.00 98.56 714 VAL A C 1
ATOM 5369 O O . VAL A 1 714 ? -21.604 -12.457 2.089 1.00 98.56 714 VAL A O 1
ATOM 5372 N N . TYR A 1 715 ? -20.199 -11.974 3.778 1.00 98.62 715 TYR A N 1
ATOM 5373 C CA . TYR A 1 715 ? -20.360 -13.199 4.555 1.00 98.62 715 TYR A CA 1
ATOM 5374 C C . TYR A 1 715 ? -21.001 -12.884 5.906 1.00 98.62 715 TYR A C 1
ATOM 5376 O O . TYR A 1 715 ? -20.689 -11.865 6.511 1.00 98.62 715 TYR A O 1
ATOM 5384 N N . VAL A 1 716 ? -21.866 -13.779 6.395 1.00 98.75 716 VAL A N 1
ATOM 5385 C CA . VAL A 1 716 ? -22.438 -13.712 7.750 1.00 98.75 716 VAL A CA 1
ATOM 5386 C C . VAL A 1 716 ? -22.227 -15.051 8.436 1.00 98.75 716 VAL A C 1
ATOM 5388 O O . VAL A 1 716 ? -22.701 -16.081 7.953 1.00 98.75 716 VAL A O 1
ATOM 5391 N N . ILE A 1 717 ? -21.507 -15.040 9.551 1.00 98.69 717 ILE A N 1
ATOM 5392 C CA . ILE A 1 717 ? -20.997 -16.233 10.228 1.00 98.69 717 ILE A CA 1
ATOM 5393 C C . ILE A 1 717 ? -21.468 -16.212 11.684 1.00 98.69 717 ILE A C 1
ATOM 5395 O O . ILE A 1 717 ? -21.433 -15.172 12.340 1.00 98.69 717 ILE A O 1
ATOM 5399 N N . ASP A 1 718 ? -21.961 -17.343 12.187 1.00 97.56 718 ASP A N 1
ATOM 5400 C CA . ASP A 1 718 ? -22.364 -17.455 13.591 1.00 97.56 718 ASP A CA 1
ATOM 5401 C C . ASP A 1 718 ? -21.160 -17.588 14.538 1.00 97.56 718 ASP A C 1
ATOM 5403 O O . ASP A 1 718 ? -20.042 -17.893 14.126 1.00 97.56 718 ASP A O 1
ATOM 5407 N N . ALA A 1 719 ? -21.395 -17.422 15.841 1.00 96.06 719 ALA A N 1
ATOM 5408 C CA . ALA A 1 719 ? -20.359 -17.555 16.869 1.00 96.06 719 ALA A CA 1
ATOM 5409 C C . ALA A 1 719 ? -19.590 -18.895 16.846 1.00 96.06 719 ALA A C 1
ATOM 5411 O O . ALA A 1 719 ? -18.478 -18.981 17.365 1.00 96.06 719 ALA A O 1
ATOM 5412 N N . SER A 1 720 ? -20.159 -19.954 16.261 1.00 97.12 720 SER A N 1
ATOM 5413 C CA . SER A 1 720 ? -19.539 -21.280 16.142 1.00 97.12 720 SER A CA 1
ATOM 5414 C C . SER A 1 720 ? -18.803 -21.517 14.819 1.00 97.12 720 SER A C 1
ATOM 5416 O O . SER A 1 720 ? -18.376 -22.643 14.568 1.00 97.12 720 SER A O 1
ATOM 5418 N N . GLY A 1 721 ? -18.653 -20.483 13.988 1.00 97.81 721 GLY A N 1
ATOM 5419 C CA . GLY A 1 721 ? -17.937 -20.556 12.717 1.00 97.81 721 GLY A CA 1
ATOM 5420 C C . GLY A 1 721 ? -18.767 -21.133 11.566 1.00 97.81 721 GLY A C 1
ATOM 5421 O O . GLY A 1 721 ? -18.205 -21.573 10.563 1.00 97.81 721 GLY A O 1
ATOM 5422 N N . HIS A 1 722 ? -20.101 -21.169 11.664 1.00 97.88 722 HIS A N 1
ATOM 5423 C CA . HIS A 1 722 ? -20.938 -21.616 10.548 1.00 97.88 722 HIS A CA 1
ATOM 5424 C C . HIS A 1 722 ? -21.464 -20.440 9.729 1.00 97.88 722 HIS A C 1
ATOM 5426 O O . HIS A 1 722 ? -22.077 -19.509 10.253 1.00 97.88 722 HIS A O 1
ATOM 5432 N N . LEU A 1 723 ? -21.294 -20.535 8.410 1.00 97.88 723 LEU A N 1
ATOM 5433 C CA . LEU A 1 723 ? -21.907 -19.620 7.455 1.00 97.88 723 LEU A CA 1
ATOM 5434 C C . LEU A 1 723 ? -23.438 -19.692 7.551 1.00 97.88 723 LEU A C 1
ATOM 5436 O O . LEU A 1 723 ? -24.042 -20.770 7.480 1.00 97.88 723 LEU A O 1
ATOM 5440 N N . ARG A 1 724 ? -24.076 -18.531 7.679 1.00 97.38 724 ARG A N 1
ATOM 5441 C CA . ARG A 1 724 ? -25.528 -18.409 7.775 1.00 97.38 724 ARG A CA 1
ATOM 5442 C C . ARG A 1 724 ? -26.195 -18.794 6.454 1.00 97.38 724 ARG A C 1
ATOM 5444 O O . ARG A 1 724 ? -25.761 -18.416 5.370 1.00 97.38 724 ARG A O 1
ATOM 5451 N N . SER A 1 725 ? -27.318 -19.508 6.540 1.00 96.69 725 SER A N 1
ATOM 5452 C CA . SER A 1 725 ? -28.155 -19.786 5.366 1.00 96.69 725 SER A CA 1
ATOM 5453 C C . SER A 1 725 ? -28.582 -18.482 4.687 1.00 96.69 725 SER A C 1
ATOM 5455 O O . SER A 1 725 ? -29.083 -17.586 5.361 1.00 96.69 725 SER A O 1
ATOM 5457 N N . GLY A 1 726 ? -28.445 -18.422 3.362 1.00 96.81 726 GLY A N 1
ATOM 5458 C CA . GLY A 1 726 ? -28.694 -17.210 2.576 1.00 96.81 726 GLY A CA 1
ATOM 5459 C C . GLY A 1 726 ? -27.436 -16.392 2.278 1.00 96.81 726 GLY A C 1
ATOM 5460 O O . GLY A 1 726 ? -27.539 -15.418 1.549 1.00 96.81 726 GLY A O 1
ATOM 5461 N N . TRP A 1 727 ? -26.266 -16.798 2.775 1.00 98.19 727 TRP A N 1
ATOM 5462 C CA . TRP A 1 727 ? -24.981 -16.128 2.547 1.00 98.19 727 TRP A CA 1
ATOM 5463 C C . TRP A 1 727 ? -23.966 -17.070 1.867 1.00 98.19 727 TRP A C 1
ATOM 5465 O O . TRP A 1 727 ? -24.136 -18.292 1.963 1.00 98.19 727 TRP A O 1
ATOM 5475 N N . PRO A 1 728 ? -22.921 -16.546 1.187 1.00 98.06 728 PRO A N 1
ATOM 5476 C CA . PRO A 1 728 ? -22.641 -15.124 0.953 1.00 98.06 728 PRO A CA 1
ATOM 5477 C C . PRO A 1 728 ? -23.563 -14.465 -0.087 1.00 98.06 728 PRO A C 1
ATOM 5479 O O . PRO A 1 728 ? -24.205 -15.153 -0.881 1.00 98.06 728 PRO A O 1
ATOM 5482 N N . GLN A 1 729 ? -23.596 -13.131 -0.086 1.00 97.94 729 GLN A N 1
ATOM 5483 C CA . GLN A 1 729 ? -24.199 -12.298 -1.139 1.00 97.94 729 GLN A CA 1
ATOM 5484 C C . GLN A 1 729 ? -23.102 -11.696 -2.022 1.00 97.94 729 GLN A C 1
ATOM 5486 O O . GLN A 1 729 ? -21.989 -11.498 -1.543 1.00 97.94 729 GLN A O 1
ATOM 5491 N N . THR A 1 730 ? -23.395 -11.419 -3.295 1.00 96.56 730 THR A N 1
ATOM 5492 C CA . THR A 1 730 ? -22.438 -10.840 -4.258 1.00 96.56 730 THR A CA 1
ATOM 5493 C C . THR A 1 730 ? -22.873 -9.432 -4.668 1.00 96.56 730 THR A C 1
ATOM 5495 O O . THR A 1 730 ? -24.047 -9.219 -4.964 1.00 96.56 730 THR A O 1
ATOM 5498 N N . LEU A 1 731 ? -21.922 -8.502 -4.694 1.00 96.75 731 LEU A N 1
ATOM 5499 C CA . LEU A 1 731 ? -22.065 -7.084 -5.030 1.00 96.75 731 LEU A CA 1
ATOM 5500 C C . LEU A 1 731 ? -21.719 -6.905 -6.518 1.00 96.75 731 LEU A C 1
ATOM 5502 O O . LEU A 1 731 ? -20.551 -6.759 -6.867 1.00 96.75 731 LEU A O 1
ATOM 5506 N N . ASN A 1 732 ? -22.699 -7.084 -7.407 1.00 94.75 732 ASN A N 1
ATOM 5507 C CA . ASN A 1 732 ? -22.463 -7.175 -8.855 1.00 94.75 732 ASN A CA 1
ATOM 5508 C C . ASN A 1 732 ? -23.510 -6.470 -9.726 1.00 94.75 732 ASN A C 1
ATOM 5510 O O . ASN A 1 732 ? -23.804 -6.921 -10.839 1.00 94.75 732 ASN A O 1
ATOM 5514 N N . LEU A 1 733 ? -24.124 -5.403 -9.224 1.00 94.75 733 LEU A N 1
ATOM 5515 C CA . LEU A 1 733 ? -25.118 -4.662 -9.994 1.00 94.75 733 LEU A CA 1
ATOM 5516 C C . LEU A 1 733 ? -24.431 -3.847 -11.092 1.00 94.75 733 LEU A C 1
ATOM 5518 O O . LEU A 1 733 ? -23.475 -3.139 -10.837 1.00 94.75 733 LEU A O 1
ATOM 5522 N N . ASP A 1 734 ? -24.920 -3.947 -12.327 1.00 92.44 734 ASP A N 1
ATOM 5523 C CA . ASP A 1 734 ? -24.400 -3.197 -13.483 1.00 92.44 734 ASP A CA 1
ATOM 5524 C C . ASP A 1 734 ? -22.907 -3.425 -13.829 1.00 92.44 734 ASP A C 1
ATOM 5526 O O . ASP A 1 734 ? -22.357 -2.701 -14.656 1.00 92.44 734 ASP A O 1
ATOM 5530 N N . VAL A 1 735 ? -22.271 -4.472 -13.289 1.00 92.00 735 VAL A N 1
ATOM 5531 C CA . VAL A 1 735 ? -20.901 -4.884 -13.651 1.00 92.00 735 VAL A CA 1
ATOM 5532 C C . VAL A 1 735 ? -20.900 -5.639 -14.986 1.00 92.00 735 VAL A C 1
ATOM 5534 O O . VAL A 1 735 ? -21.653 -6.603 -15.166 1.00 92.00 735 VAL A O 1
ATOM 5537 N N . TYR A 1 736 ? -20.046 -5.232 -15.930 1.00 88.50 736 TYR A N 1
ATOM 5538 C CA . TYR A 1 736 ? -19.897 -5.878 -17.239 1.00 88.50 736 TYR A CA 1
ATOM 5539 C C . TYR A 1 736 ? -18.479 -5.745 -17.809 1.00 88.50 736 TYR A C 1
ATOM 5541 O O . TYR A 1 736 ? -17.760 -4.805 -17.494 1.00 88.50 736 TYR A O 1
ATOM 5549 N N . VAL A 1 737 ? -18.111 -6.662 -18.710 1.00 87.81 737 VAL A N 1
ATOM 5550 C CA . VAL A 1 737 ? -16.811 -6.649 -19.405 1.00 87.81 737 VAL A CA 1
ATOM 5551 C C . VAL A 1 737 ? -16.822 -5.596 -20.528 1.00 87.81 737 VAL A C 1
ATOM 5553 O O . VAL A 1 737 ? -17.767 -5.594 -21.329 1.00 87.81 737 VAL A O 1
ATOM 5556 N N . PRO A 1 738 ? -15.820 -4.702 -20.626 1.00 89.75 738 PRO A N 1
ATOM 5557 C CA . PRO A 1 738 ? -15.757 -3.694 -21.688 1.00 89.75 738 PRO A CA 1
ATOM 5558 C C . PRO A 1 738 ? -15.515 -4.307 -23.081 1.00 89.75 738 PRO A C 1
ATOM 5560 O O . PRO A 1 738 ? -15.020 -5.431 -23.188 1.00 89.75 738 PRO A O 1
ATOM 5563 N N . PRO A 1 739 ? -15.849 -3.593 -24.174 1.00 90.44 739 PRO A N 1
ATOM 5564 C CA . PRO A 1 739 ? -15.574 -4.081 -25.519 1.00 90.44 739 PRO A CA 1
ATOM 5565 C C . PRO A 1 739 ? -14.083 -4.030 -25.893 1.00 90.44 739 PRO A C 1
ATOM 5567 O O . PRO A 1 739 ? -13.299 -3.355 -25.234 1.00 90.44 739 PRO A O 1
ATOM 5570 N N . ILE A 1 740 ? -13.748 -4.745 -26.975 1.00 91.25 740 ILE A N 1
ATOM 5571 C CA . ILE A 1 740 ? -12.453 -4.767 -27.672 1.00 91.25 740 ILE A CA 1
ATOM 5572 C C . ILE A 1 740 ? -12.710 -4.275 -29.112 1.00 91.25 740 ILE A C 1
ATOM 5574 O O . ILE A 1 740 ? -13.604 -4.833 -29.773 1.00 91.25 740 ILE A O 1
ATOM 5578 N N . PRO A 1 741 ? -11.980 -3.263 -29.610 1.00 92.50 741 PRO A N 1
ATOM 5579 C CA . PRO A 1 741 ? -10.990 -2.465 -28.876 1.00 92.50 741 PRO A CA 1
ATOM 5580 C C . PRO A 1 741 ? -11.646 -1.659 -27.745 1.00 92.50 741 PRO A C 1
ATOM 5582 O O . PRO A 1 741 ? -12.876 -1.478 -27.730 1.00 92.50 741 PRO A O 1
ATOM 5585 N N . ARG A 1 742 ? -10.842 -1.179 -26.794 1.00 92.88 742 ARG A N 1
ATOM 5586 C CA . ARG A 1 742 ? -11.320 -0.397 -25.656 1.00 92.88 742 ARG A CA 1
ATOM 5587 C C . ARG A 1 742 ? -12.007 0.888 -26.113 1.00 92.88 742 ARG A C 1
ATOM 5589 O O . ARG A 1 742 ? -11.524 1.583 -27.009 1.00 92.88 742 ARG A O 1
ATOM 5596 N N . PRO A 1 743 ? -13.143 1.250 -25.490 1.00 92.56 743 PRO A N 1
ATOM 5597 C CA . PRO A 1 743 ? -13.787 2.522 -25.766 1.00 92.56 743 PRO A CA 1
ATOM 5598 C C . PRO A 1 743 ? -12.950 3.673 -25.195 1.00 92.56 743 PRO A C 1
ATOM 5600 O O . PRO A 1 743 ? -12.379 3.550 -24.118 1.00 92.56 743 PRO A O 1
ATOM 5603 N N . GLN A 1 744 ? -12.950 4.815 -25.879 1.00 92.81 744 GLN A N 1
ATOM 5604 C CA . GLN A 1 744 ? -12.292 6.038 -25.418 1.00 92.81 744 GLN A CA 1
ATOM 5605 C C . GLN A 1 744 ? -13.188 6.785 -24.409 1.00 92.81 744 GLN A C 1
ATOM 5607 O O . GLN A 1 744 ? -14.065 7.559 -24.810 1.00 92.81 744 GLN A O 1
ATOM 5612 N N . LEU A 1 745 ? -13.016 6.538 -23.106 1.00 93.12 745 LEU A N 1
ATOM 5613 C CA . LEU A 1 745 ? -13.836 7.121 -22.035 1.00 93.12 745 LEU A CA 1
ATOM 5614 C C . LEU A 1 745 ? -12.988 7.985 -21.094 1.00 93.12 745 LEU A C 1
ATOM 5616 O O . LEU A 1 745 ? -12.417 7.478 -20.144 1.00 93.12 745 LEU A O 1
ATOM 5620 N N . ALA A 1 746 ? -12.913 9.296 -21.315 1.00 90.81 746 ALA A N 1
ATOM 5621 C CA . ALA A 1 746 ? -12.124 10.165 -20.436 1.00 90.81 746 ALA A CA 1
ATOM 5622 C C . ALA A 1 746 ? -12.686 10.208 -19.002 1.00 90.81 746 ALA A C 1
ATOM 5624 O O . ALA A 1 746 ? -13.905 10.307 -18.822 1.00 90.81 746 ALA A O 1
ATOM 5625 N N . PHE A 1 747 ? -11.793 10.200 -18.010 1.00 90.44 747 PHE A N 1
ATOM 5626 C CA . PHE A 1 747 ? -12.109 10.349 -16.586 1.00 90.44 747 PHE A CA 1
ATOM 5627 C C . PHE A 1 747 ? -13.107 9.306 -16.083 1.00 90.44 747 PHE A C 1
ATOM 5629 O O . PHE A 1 747 ? -14.043 9.652 -15.372 1.00 90.44 747 PHE A O 1
ATOM 5636 N N . THR A 1 748 ? -13.007 8.054 -16.535 1.00 91.31 748 THR A N 1
ATOM 5637 C CA . THR A 1 748 ? -14.036 7.038 -16.267 1.00 91.31 748 THR A CA 1
ATOM 5638 C C . THR A 1 748 ? -13.465 5.778 -15.631 1.00 91.31 748 THR A C 1
ATOM 5640 O O . THR A 1 748 ? -12.550 5.156 -16.171 1.00 91.31 748 THR A O 1
ATOM 5643 N N . ARG A 1 749 ? -14.095 5.340 -14.536 1.00 90.00 749 ARG A N 1
ATOM 5644 C CA . ARG A 1 749 ? -13.925 4.019 -13.922 1.00 90.00 749 ARG A CA 1
ATOM 5645 C C . ARG A 1 749 ? -15.280 3.309 -13.894 1.00 90.00 749 ARG A C 1
ATOM 5647 O O . ARG A 1 749 ? -16.258 3.797 -13.333 1.00 90.00 749 ARG A O 1
ATOM 5654 N N . MET A 1 750 ? -15.354 2.169 -14.576 1.00 91.00 750 MET A N 1
ATOM 5655 C CA . MET A 1 750 ? -16.601 1.413 -14.722 1.00 91.00 750 MET A CA 1
ATOM 5656 C C . MET A 1 750 ? -16.943 0.648 -13.427 1.00 91.00 750 MET A C 1
ATOM 5658 O O . MET A 1 750 ? -16.020 0.294 -12.695 1.00 91.00 750 MET A O 1
ATOM 5662 N N . PRO A 1 751 ? -18.229 0.334 -13.159 1.00 92.50 751 PRO A N 1
ATOM 5663 C CA . PRO A 1 751 ? -18.636 -0.507 -12.031 1.00 92.50 751 PRO A CA 1
ATOM 5664 C C . PRO A 1 751 ? -17.934 -1.867 -12.024 1.00 92.50 751 PRO A C 1
ATOM 5666 O O . PRO A 1 751 ? -17.868 -2.535 -13.061 1.00 92.50 751 PRO A O 1
ATOM 5669 N N . GLN A 1 752 ? -17.458 -2.298 -10.854 1.00 91.44 752 GLN A N 1
ATOM 5670 C CA . GLN A 1 752 ? -16.670 -3.525 -10.687 1.00 91.44 752 GLN A CA 1
ATOM 5671 C C . GLN A 1 752 ? -17.066 -4.321 -9.443 1.00 91.44 752 GLN A C 1
ATOM 5673 O O . GLN A 1 752 ? -17.715 -3.818 -8.529 1.00 91.44 752 GLN A O 1
ATOM 5678 N N . LEU A 1 753 ? -16.669 -5.595 -9.406 1.00 91.94 753 LEU A N 1
ATOM 5679 C CA . LEU A 1 753 ? -16.835 -6.427 -8.213 1.00 91.94 753 LEU A CA 1
ATOM 5680 C C . LEU A 1 753 ? -15.813 -6.025 -7.150 1.00 91.94 753 LEU A C 1
ATOM 5682 O O . LEU A 1 753 ? -14.614 -6.169 -7.374 1.00 91.94 753 LEU A O 1
ATOM 5686 N N . GLY A 1 754 ? -16.275 -5.630 -5.967 1.00 92.50 754 GLY A N 1
ATOM 5687 C CA . GLY A 1 754 ? -15.387 -5.404 -4.831 1.00 92.50 754 GLY A CA 1
ATOM 5688 C C . GLY A 1 754 ? -15.963 -4.476 -3.775 1.00 92.50 754 GLY A C 1
ATOM 5689 O O . GLY A 1 754 ? -17.054 -3.923 -3.929 1.00 92.50 754 GLY A O 1
ATOM 5690 N N . SER A 1 755 ? -15.229 -4.366 -2.674 1.00 92.25 755 SER A N 1
ATOM 5691 C CA . SER A 1 755 ? -15.440 -3.375 -1.625 1.00 92.25 755 SER A CA 1
ATOM 5692 C C . SER A 1 755 ? -14.180 -3.266 -0.771 1.00 92.25 755 SER A C 1
ATOM 5694 O O . SER A 1 755 ? -13.587 -4.292 -0.425 1.00 92.25 755 SER A O 1
ATOM 5696 N N . LEU A 1 756 ? -13.838 -2.038 -0.384 1.00 90.38 756 LEU A N 1
ATOM 5697 C CA . LEU A 1 756 ? -12.914 -1.732 0.714 1.00 90.38 756 LEU A CA 1
ATOM 5698 C C . LEU A 1 756 ? -13.617 -1.118 1.935 1.00 90.38 756 LEU A C 1
ATOM 5700 O O . LEU A 1 756 ? -12.988 -0.947 2.974 1.00 90.38 756 LEU A O 1
ATOM 5704 N N . SER A 1 757 ? -14.924 -0.858 1.840 1.00 93.56 757 SER A N 1
ATOM 5705 C CA . SER A 1 757 ? -15.724 -0.333 2.946 1.00 93.56 757 SER A CA 1
ATOM 5706 C C . SER A 1 757 ? -16.082 -1.421 3.964 1.00 93.56 757 SER A C 1
ATOM 5708 O O . SER A 1 757 ? -16.388 -2.568 3.598 1.00 93.56 757 SER A O 1
ATOM 5710 N N . SER A 1 758 ? -16.096 -1.050 5.246 1.00 95.81 758 SER A N 1
ATOM 5711 C CA . SER A 1 758 ? -16.517 -1.951 6.323 1.00 95.81 758 SER A CA 1
ATOM 5712 C C . SER A 1 758 ? -18.029 -2.224 6.243 1.00 95.81 758 SER A C 1
ATOM 5714 O O . SER A 1 758 ? -18.802 -1.307 5.947 1.00 95.81 758 SER A O 1
ATOM 5716 N N . PRO A 1 759 ? -18.510 -3.444 6.547 1.00 98.19 759 PRO A N 1
ATOM 5717 C CA . PRO A 1 759 ? -19.939 -3.674 6.737 1.00 98.19 759 PRO A CA 1
ATOM 5718 C C . PRO A 1 759 ? -20.460 -2.864 7.931 1.00 98.19 759 PRO A C 1
ATOM 5720 O O . PRO A 1 759 ? -19.819 -2.837 8.977 1.00 98.19 759 PRO A O 1
ATOM 5723 N N . VAL A 1 760 ? -21.650 -2.272 7.817 1.00 98.75 760 VAL A N 1
ATOM 5724 C CA . VAL A 1 760 ? -22.269 -1.474 8.891 1.00 98.75 760 VAL A CA 1
ATOM 5725 C C . VAL A 1 760 ? -23.560 -2.122 9.371 1.00 98.75 760 VAL A C 1
ATOM 5727 O O . VAL A 1 760 ? -24.413 -2.506 8.565 1.00 98.75 760 VAL A O 1
ATOM 5730 N N . LEU A 1 761 ? -23.723 -2.253 10.690 1.00 98.62 761 LEU A N 1
ATOM 5731 C CA . LEU A 1 761 ? -24.873 -2.914 11.311 1.00 98.62 761 LEU A CA 1
ATOM 5732 C C . LEU A 1 761 ? -25.772 -1.900 12.018 1.00 98.62 761 LEU A C 1
ATOM 5734 O O . LEU A 1 761 ? -25.347 -1.194 12.929 1.00 98.62 761 LEU A O 1
ATOM 5738 N N . TYR A 1 762 ? -27.053 -1.845 11.646 1.00 97.50 762 TYR A N 1
ATOM 5739 C CA . TYR A 1 762 ? -28.007 -0.977 12.342 1.00 97.50 762 TYR A CA 1
ATOM 5740 C C . TYR A 1 762 ? -29.460 -1.425 12.198 1.00 97.50 762 TYR A C 1
ATOM 5742 O O . TYR A 1 762 ? -29.862 -1.980 11.177 1.00 97.50 762 TYR A O 1
ATOM 5750 N N . SER A 1 763 ? -30.292 -1.141 13.202 1.00 95.44 763 SER A N 1
ATOM 5751 C CA . SER A 1 763 ? -31.743 -1.373 13.135 1.00 95.44 763 SER A CA 1
ATOM 5752 C C . SER A 1 763 ? -32.442 -0.231 12.384 1.00 95.44 763 SER A C 1
ATOM 5754 O O . SER A 1 763 ? -33.073 0.639 12.991 1.00 95.44 763 SER A O 1
ATOM 5756 N N . LEU A 1 764 ? -32.377 -0.253 11.052 1.00 94.69 764 LEU A N 1
ATOM 5757 C CA . LEU A 1 764 ? -33.011 0.731 10.165 1.00 94.69 764 LEU A CA 1
ATOM 5758 C C . LEU A 1 764 ? -34.546 0.657 10.184 1.00 94.69 764 LEU A C 1
ATOM 5760 O O . LEU A 1 764 ? -35.227 1.659 9.978 1.00 94.69 764 LEU A O 1
ATOM 5764 N N . SER A 1 765 ? -35.110 -0.523 10.454 1.00 86.19 765 SER A N 1
ATOM 5765 C CA . SER A 1 765 ? -36.566 -0.724 10.526 1.00 86.19 765 SER A CA 1
ATOM 5766 C C . SER A 1 765 ? -37.189 -0.375 11.890 1.00 86.19 765 SER A C 1
ATOM 5768 O O . SER A 1 765 ? -38.414 -0.283 12.009 1.00 86.19 765 SER A O 1
ATOM 5770 N N . GLY A 1 766 ? -36.357 -0.172 12.919 1.00 84.75 766 GLY A N 1
ATOM 5771 C CA . GLY A 1 766 ? -36.781 0.137 14.289 1.00 84.75 766 GLY A CA 1
ATOM 5772 C C . GLY A 1 766 ? -37.379 -1.041 15.074 1.00 84.75 766 GLY A C 1
ATOM 5773 O O . GLY A 1 766 ? -37.993 -0.819 16.118 1.00 84.75 766 GLY A O 1
ATOM 5774 N N . ASP A 1 767 ? -37.237 -2.280 14.594 1.00 85.25 767 ASP A N 1
ATOM 5775 C CA . ASP A 1 767 ? -37.745 -3.489 15.261 1.00 85.25 767 ASP A CA 1
ATOM 5776 C C . ASP A 1 767 ? -36.723 -4.172 16.195 1.00 85.25 767 ASP A C 1
ATOM 5778 O O . ASP A 1 767 ? -37.050 -5.174 16.838 1.00 85.25 767 ASP A O 1
ATOM 5782 N N . GLY A 1 768 ? -35.512 -3.612 16.297 1.00 85.31 768 GLY A N 1
ATOM 5783 C CA . GLY A 1 768 ? -34.405 -4.118 17.110 1.00 85.31 768 GLY A CA 1
ATOM 5784 C C . GLY A 1 768 ? -33.514 -5.136 16.396 1.00 85.31 768 GLY A C 1
ATOM 5785 O O . GLY A 1 768 ? -32.492 -5.518 16.958 1.00 85.31 768 GLY A O 1
ATOM 5786 N N . LYS A 1 769 ? -33.863 -5.569 15.178 1.00 94.25 769 LYS A N 1
ATOM 5787 C CA . LYS A 1 769 ? -33.009 -6.425 14.348 1.00 94.25 769 LYS A CA 1
ATOM 5788 C C . LYS A 1 769 ? -32.106 -5.578 13.475 1.00 94.25 769 LYS A C 1
ATOM 5790 O O . LYS A 1 769 ? -32.563 -4.619 12.851 1.00 94.25 769 LYS A O 1
ATOM 5795 N N . LEU A 1 770 ? -30.847 -5.976 13.376 1.00 97.50 770 LEU A N 1
ATOM 5796 C CA . LEU A 1 770 ? -29.861 -5.239 12.598 1.00 97.50 770 LEU A CA 1
ATOM 5797 C C . LEU A 1 770 ? -29.944 -5.639 11.117 1.00 97.50 770 LEU A C 1
ATOM 5799 O O . LEU A 1 770 ? -30.019 -6.820 10.767 1.00 97.50 770 LEU A O 1
ATOM 5803 N N . GLN A 1 771 ? -29.970 -4.634 10.249 1.00 98.06 771 GLN A N 1
ATOM 5804 C CA . GLN A 1 771 ? -29.708 -4.758 8.820 1.00 98.06 771 GLN A CA 1
ATOM 5805 C C . GLN A 1 771 ? -28.206 -4.563 8.581 1.00 98.06 771 GLN A C 1
ATOM 5807 O O . GLN A 1 771 ? -27.531 -3.930 9.392 1.00 98.06 771 GLN A O 1
ATOM 5812 N N . ILE A 1 772 ? -27.710 -5.105 7.471 1.00 98.69 772 ILE A N 1
ATOM 5813 C CA . ILE A 1 772 ? -26.320 -4.963 7.025 1.00 98.69 772 ILE A CA 1
ATOM 5814 C C . ILE A 1 772 ? -26.307 -3.968 5.869 1.00 98.69 772 ILE A C 1
ATOM 5816 O O . ILE A 1 772 ? -26.989 -4.211 4.873 1.00 98.69 772 ILE A O 1
ATOM 5820 N N . VAL A 1 773 ? -25.558 -2.877 5.998 1.00 98.62 773 VAL A N 1
ATOM 5821 C CA . VAL A 1 773 ? -25.301 -1.896 4.936 1.00 98.62 773 VAL A CA 1
ATOM 5822 C C . VAL A 1 773 ? -23.879 -2.110 4.427 1.00 98.62 773 VAL A C 1
ATOM 5824 O O . VAL A 1 773 ? -22.942 -2.142 5.219 1.00 98.62 773 VAL A O 1
ATOM 5827 N N . GLN A 1 774 ? -23.727 -2.270 3.117 1.00 98.38 774 GLN A N 1
ATOM 5828 C CA . GLN A 1 774 ? -22.442 -2.467 2.453 1.00 98.38 774 GLN A CA 1
ATOM 5829 C C . GLN A 1 774 ? -22.336 -1.521 1.256 1.00 98.38 774 GLN A C 1
ATOM 5831 O O . GLN A 1 774 ? -23.160 -1.609 0.344 1.00 98.38 774 GLN A O 1
ATOM 5836 N N . ALA A 1 775 ? -21.332 -0.644 1.242 1.00 97.31 775 ALA A N 1
ATOM 5837 C CA . ALA A 1 775 ? -20.953 0.096 0.040 1.00 97.31 775 ALA A CA 1
ATOM 5838 C C . ALA A 1 775 ? -20.058 -0.780 -0.851 1.00 97.31 775 ALA A C 1
ATOM 5840 O O . ALA A 1 775 ? -19.408 -1.705 -0.355 1.00 97.31 775 ALA A O 1
ATOM 5841 N N . ALA A 1 776 ? -20.082 -0.561 -2.164 1.00 96.62 776 ALA A N 1
ATOM 5842 C CA . ALA A 1 776 ? -19.443 -1.457 -3.120 1.00 96.62 776 ALA A CA 1
ATOM 5843 C C . ALA A 1 776 ? -18.924 -0.729 -4.364 1.00 96.62 776 ALA A C 1
ATOM 5845 O O . ALA A 1 776 ? -19.459 0.303 -4.773 1.00 96.62 776 ALA A O 1
ATOM 5846 N N . TRP A 1 777 ? -17.937 -1.336 -5.027 1.00 94.75 777 TRP A N 1
ATOM 5847 C CA . TRP A 1 777 ? -17.347 -0.856 -6.284 1.00 94.75 777 TRP A CA 1
ATOM 5848 C C . TRP A 1 777 ? -18.295 -0.898 -7.489 1.00 94.75 777 TRP A C 1
ATOM 5850 O O . TRP A 1 777 ? -17.971 -0.396 -8.565 1.00 94.75 777 TRP A O 1
ATOM 5860 N N . ASP A 1 778 ? -19.483 -1.473 -7.313 1.00 95.62 778 ASP A N 1
ATOM 5861 C CA . ASP A 1 778 ? -20.541 -1.475 -8.314 1.00 95.62 778 ASP A CA 1
ATOM 5862 C C . ASP A 1 778 ? -21.391 -0.181 -8.295 1.00 95.62 778 ASP A C 1
ATOM 5864 O O . ASP A 1 778 ? -22.263 0.011 -9.145 1.00 95.62 778 ASP A O 1
ATOM 5868 N N . GLY A 1 779 ? -21.122 0.732 -7.351 1.00 95.88 779 GLY A N 1
ATOM 5869 C CA . GLY A 1 779 ? -21.791 2.031 -7.209 1.00 95.88 779 GLY A CA 1
ATOM 5870 C C . GLY A 1 779 ? -23.092 2.007 -6.419 1.00 95.88 779 GLY A C 1
ATOM 5871 O O . GLY A 1 779 ? -23.897 2.946 -6.500 1.00 95.88 779 GLY A O 1
ATOM 5872 N N . TYR A 1 780 ? -23.318 0.943 -5.646 1.00 97.88 780 TYR A N 1
ATOM 5873 C CA . TYR A 1 780 ? -24.508 0.785 -4.821 1.00 97.88 780 TYR A CA 1
ATOM 5874 C C . TYR A 1 780 ? -24.189 0.650 -3.330 1.00 97.88 780 TYR A C 1
ATOM 5876 O O . TYR A 1 780 ? -23.257 -0.031 -2.911 1.00 97.88 780 TYR A O 1
ATOM 5884 N N . LEU A 1 781 ? -25.072 1.226 -2.511 1.00 98.19 781 LEU A N 1
ATOM 5885 C CA . LEU A 1 781 ? -25.278 0.791 -1.134 1.00 98.19 781 LEU A CA 1
ATOM 5886 C C . LEU A 1 781 ? -26.236 -0.404 -1.148 1.00 98.19 781 LEU A C 1
ATOM 5888 O O . LEU A 1 781 ? -27.419 -0.273 -1.496 1.00 98.19 781 LEU A O 1
ATOM 5892 N N . HIS A 1 782 ? -25.740 -1.568 -0.749 1.00 98.38 782 HIS A N 1
ATOM 5893 C CA . HIS A 1 782 ? -26.522 -2.787 -0.590 1.00 98.38 782 HIS A CA 1
ATOM 5894 C C . HIS A 1 782 ? -26.969 -2.923 0.862 1.00 98.38 782 HIS A C 1
ATOM 5896 O O . HIS A 1 782 ? -26.151 -2.979 1.775 1.00 98.38 782 HIS A O 1
ATOM 5902 N N . VAL A 1 783 ? -28.280 -2.989 1.080 1.00 98.25 783 VAL A N 1
ATOM 5903 C CA . VAL A 1 783 ? -28.887 -3.173 2.400 1.00 98.25 783 VAL A CA 1
ATOM 5904 C C . VAL A 1 783 ? -29.543 -4.544 2.446 1.00 98.25 783 VAL A C 1
ATOM 5906 O O . VAL A 1 783 ? -30.517 -4.810 1.732 1.00 98.25 783 VAL A O 1
ATOM 5909 N N . PHE A 1 784 ? -29.042 -5.416 3.313 1.00 98.12 784 PHE A N 1
ATOM 5910 C CA . PHE A 1 784 ? -29.524 -6.782 3.484 1.00 98.12 784 PHE A CA 1
ATOM 5911 C C . PHE A 1 784 ? -30.199 -6.973 4.841 1.00 98.12 784 PHE A C 1
ATOM 5913 O O . PHE A 1 784 ? -29.778 -6.435 5.866 1.00 98.12 784 PHE A O 1
ATOM 5920 N N . ASN A 1 785 ? -31.238 -7.804 4.861 1.00 97.06 785 ASN A N 1
ATOM 5921 C CA . ASN A 1 785 ? -31.716 -8.405 6.097 1.00 97.06 785 ASN A CA 1
ATOM 5922 C C . ASN A 1 785 ? -30.755 -9.516 6.534 1.00 97.06 785 ASN A C 1
ATOM 5924 O O . ASN A 1 785 ? -30.057 -10.116 5.716 1.00 97.06 785 ASN A O 1
ATOM 5928 N N . ALA A 1 786 ? -30.795 -9.868 7.818 1.00 94.12 786 ALA A N 1
ATOM 5929 C CA . ALA A 1 786 ? -29.944 -10.908 8.389 1.00 94.12 786 ALA A CA 1
ATOM 5930 C C . ALA A 1 786 ? -30.043 -12.270 7.663 1.00 94.12 786 ALA A C 1
ATOM 5932 O O . ALA A 1 786 ? -29.078 -13.025 7.614 1.00 94.12 786 ALA A O 1
ATOM 5933 N N . ASP A 1 787 ? -31.191 -12.606 7.064 1.00 95.19 787 ASP A N 1
ATOM 5934 C CA . ASP A 1 787 ? -31.402 -13.851 6.307 1.00 95.19 787 ASP A CA 1
ATOM 5935 C C . ASP A 1 787 ? -30.843 -13.844 4.869 1.00 95.19 787 ASP A C 1
ATOM 5937 O O . ASP A 1 787 ? -31.028 -14.822 4.143 1.00 95.19 787 ASP A O 1
ATOM 5941 N N . GLY A 1 788 ? -30.170 -12.764 4.461 1.00 96.19 788 GLY A N 1
ATOM 5942 C CA . GLY A 1 788 ? -29.595 -12.586 3.127 1.00 96.19 788 GLY A CA 1
ATOM 5943 C C . GLY A 1 788 ? -30.577 -12.026 2.096 1.00 96.19 788 GLY A C 1
ATOM 5944 O O . GLY A 1 788 ? -30.192 -11.781 0.956 1.00 96.19 788 GLY A O 1
ATOM 5945 N N . SER A 1 789 ? -31.845 -11.798 2.455 1.00 96.94 789 SER A N 1
ATOM 5946 C CA . SER A 1 789 ? -32.776 -11.119 1.553 1.00 96.94 789 SER A CA 1
ATOM 5947 C C . SER A 1 789 ? -32.444 -9.631 1.434 1.00 96.94 789 SER A C 1
ATOM 5949 O O . SER A 1 789 ? -32.184 -8.954 2.429 1.00 96.94 789 SER A O 1
ATOM 5951 N N . THR A 1 790 ? -32.491 -9.097 0.214 1.00 97.00 790 THR A N 1
ATOM 5952 C CA . THR A 1 790 ? -32.308 -7.663 -0.027 1.00 97.00 790 THR A CA 1
ATOM 5953 C C . THR A 1 790 ? -33.420 -6.863 0.647 1.00 97.00 790 THR A C 1
ATOM 5955 O O . THR A 1 790 ? -34.600 -7.025 0.325 1.00 97.00 790 THR A O 1
ATOM 5958 N N . PHE A 1 791 ? -33.036 -5.966 1.551 1.00 96.25 791 PHE A N 1
ATOM 5959 C CA . PHE A 1 791 ? -33.904 -4.914 2.062 1.00 96.25 791 PHE A CA 1
ATOM 5960 C C . PHE A 1 791 ? -34.019 -3.797 1.017 1.00 96.25 791 PHE A C 1
ATOM 5962 O O . PHE A 1 791 ? -35.123 -3.468 0.573 1.00 96.25 791 PHE A O 1
ATOM 5969 N N . ARG A 1 792 ? -32.879 -3.269 0.547 1.00 96.94 792 ARG A N 1
ATOM 5970 C CA . ARG A 1 792 ? -32.819 -2.238 -0.498 1.00 96.94 792 ARG A CA 1
ATOM 5971 C C . ARG A 1 792 ? -31.447 -2.200 -1.173 1.00 96.94 792 ARG A C 1
ATOM 5973 O O . ARG A 1 792 ? -30.452 -2.411 -0.507 1.00 96.94 792 ARG A O 1
ATOM 5980 N N . ASN A 1 793 ? -31.413 -1.854 -2.459 1.00 97.62 793 ASN A N 1
ATOM 5981 C CA . ASN A 1 793 ? -30.184 -1.453 -3.155 1.00 97.62 793 ASN A CA 1
ATOM 5982 C C . ASN A 1 793 ? -30.357 0.002 -3.590 1.00 97.62 793 ASN A C 1
ATOM 5984 O O . ASN A 1 793 ? -31.355 0.322 -4.252 1.00 97.62 793 ASN A O 1
ATOM 5988 N N . ILE A 1 794 ? -29.441 0.874 -3.191 1.00 98.12 794 ILE A N 1
ATOM 5989 C CA . ILE A 1 794 ? -29.505 2.318 -3.430 1.00 98.12 794 ILE A CA 1
ATOM 5990 C C . ILE A 1 794 ? -28.336 2.676 -4.342 1.00 98.12 794 ILE A C 1
ATOM 5992 O O . ILE A 1 794 ? -27.189 2.529 -3.944 1.00 98.12 794 ILE A O 1
ATOM 5996 N N . GLN A 1 795 ? -28.630 3.115 -5.565 1.00 96.69 795 GLN A N 1
ATOM 5997 C CA . GLN A 1 795 ? -27.599 3.595 -6.481 1.00 96.69 795 GLN A CA 1
ATOM 5998 C C . GLN A 1 795 ? -27.130 4.974 -6.022 1.00 96.69 795 GLN A C 1
ATOM 6000 O O . GLN A 1 795 ? -27.959 5.882 -5.886 1.00 96.69 795 GLN A O 1
ATOM 6005 N N . VAL A 1 796 ? -25.826 5.147 -5.825 1.00 96.62 796 VAL A N 1
ATOM 6006 C CA . VAL A 1 796 ? -25.244 6.467 -5.574 1.00 96.62 796 VAL A CA 1
ATOM 6007 C C . VAL A 1 796 ? -24.987 7.116 -6.929 1.00 96.62 796 VAL A C 1
ATOM 6009 O O . VAL A 1 796 ? -23.987 6.871 -7.598 1.00 96.62 796 VAL A O 1
ATOM 6012 N N . ALA A 1 797 ? -25.978 7.875 -7.391 1.00 93.31 797 ALA A N 1
ATOM 6013 C CA . ALA A 1 797 ? -25.937 8.512 -8.698 1.00 93.31 797 ALA A CA 1
ATOM 6014 C C . ALA A 1 797 ? -25.079 9.781 -8.681 1.00 93.31 797 ALA A C 1
ATOM 6016 O O . ALA A 1 797 ? -25.074 10.515 -7.694 1.00 93.31 797 ALA A O 1
ATOM 6017 N N . ARG A 1 798 ? -24.450 10.080 -9.823 1.00 94.12 798 ARG A N 1
ATOM 6018 C CA . ARG A 1 798 ? -23.715 11.327 -10.038 1.00 94.12 798 ARG A CA 1
ATOM 6019 C C . ARG A 1 798 ? -24.564 12.557 -9.678 1.00 94.12 798 ARG A C 1
ATOM 6021 O O . ARG A 1 798 ? -25.738 12.615 -10.077 1.00 94.12 798 ARG A O 1
ATOM 6028 N N . PRO A 1 799 ? -23.980 13.573 -9.021 1.00 93.69 799 PRO A N 1
ATOM 6029 C CA . PRO A 1 799 ? -24.641 14.856 -8.828 1.00 93.69 799 PRO A CA 1
ATOM 6030 C C . PRO A 1 799 ? -25.076 15.517 -10.157 1.00 93.69 799 PRO A C 1
ATOM 6032 O O . PRO A 1 799 ? -24.532 15.224 -11.228 1.00 93.69 799 PRO A O 1
ATOM 6035 N N . PRO A 1 800 ? -26.070 16.427 -10.133 1.00 92.00 800 PRO A N 1
ATOM 6036 C CA . PRO A 1 800 ? -26.485 17.165 -11.325 1.00 92.00 800 PRO A CA 1
ATOM 6037 C C . PRO A 1 800 ? -25.371 18.069 -11.872 1.00 92.00 800 PRO A C 1
ATOM 6039 O O . PRO A 1 800 ? -24.680 18.728 -11.103 1.00 92.00 800 PRO A O 1
ATOM 6042 N N . ASP A 1 801 ? -25.289 18.235 -13.198 1.00 92.69 801 ASP A N 1
ATOM 6043 C CA . ASP A 1 801 ? -24.285 19.100 -13.855 1.00 92.69 801 ASP A CA 1
ATOM 6044 C C . ASP A 1 801 ? -24.340 20.583 -13.423 1.00 92.69 801 ASP A C 1
ATOM 6046 O O . ASP A 1 801 ? -23.438 21.353 -13.736 1.00 92.69 801 ASP A O 1
ATOM 6050 N N . SER A 1 802 ? -25.393 21.016 -12.718 1.00 92.19 802 SER A N 1
ATOM 6051 C CA . SER A 1 802 ? -25.451 22.350 -12.107 1.00 92.19 802 SER A CA 1
ATOM 6052 C C . SER A 1 802 ? -24.490 22.538 -10.933 1.00 92.19 802 SER A C 1
ATOM 6054 O O . SER A 1 802 ? -24.255 23.681 -10.552 1.00 92.19 802 SER A O 1
ATOM 6056 N N . GLU A 1 803 ? -23.989 21.445 -10.357 1.00 91.25 803 GLU A N 1
ATOM 6057 C CA . GLU A 1 803 ? -23.014 21.452 -9.263 1.00 91.25 803 GLU A CA 1
ATOM 6058 C C . GLU A 1 803 ? -21.561 21.522 -9.755 1.00 91.25 803 GLU A C 1
ATOM 6060 O O . GLU A 1 803 ? -20.674 21.810 -8.954 1.00 91.25 803 GLU A O 1
ATOM 6065 N N . LEU A 1 804 ? -21.315 21.276 -11.048 1.00 93.44 804 LEU A N 1
ATOM 6066 C CA . LEU A 1 804 ? -19.976 21.265 -11.634 1.00 93.44 804 LEU A CA 1
ATOM 6067 C C . LEU A 1 804 ? -19.406 22.687 -11.716 1.00 93.44 804 LEU A C 1
ATOM 6069 O O . LEU A 1 804 ? -20.049 23.597 -12.262 1.00 93.44 804 LEU A O 1
ATOM 6073 N N . ASP A 1 805 ? -18.188 22.883 -11.216 1.00 91.50 805 ASP A N 1
ATOM 6074 C CA . ASP A 1 805 ? -17.528 24.185 -11.284 1.00 91.50 805 ASP A CA 1
ATOM 6075 C C . ASP A 1 805 ? -17.188 24.581 -12.740 1.00 91.50 805 ASP A C 1
ATOM 6077 O O . ASP A 1 805 ? -16.874 23.735 -13.584 1.00 91.50 805 ASP A O 1
ATOM 6081 N N . PRO A 1 806 ? -17.243 25.882 -13.099 1.00 89.50 806 PRO A N 1
ATOM 6082 C CA . PRO A 1 806 ? -16.937 26.318 -14.458 1.00 89.50 806 PRO A CA 1
ATOM 6083 C C . PRO A 1 806 ? -15.522 25.922 -14.901 1.00 89.50 806 PRO A C 1
ATOM 6085 O O . PRO A 1 806 ? -14.538 26.423 -14.365 1.00 89.50 806 PRO A O 1
ATOM 6088 N N . GLY A 1 807 ? -15.433 25.097 -15.946 1.00 87.38 807 GLY A N 1
ATOM 6089 C CA . GLY A 1 807 ? -14.158 24.611 -16.482 1.00 87.38 807 GLY A CA 1
ATOM 6090 C C . GLY A 1 807 ? -13.646 23.328 -15.826 1.00 87.38 807 GLY A C 1
ATOM 6091 O O . GLY A 1 807 ? -12.592 22.859 -16.237 1.00 87.38 807 GLY A O 1
ATOM 6092 N N . ALA A 1 808 ? -14.379 22.765 -14.863 1.00 91.62 808 ALA A N 1
ATOM 6093 C CA . ALA A 1 808 ? -14.093 21.452 -14.308 1.00 91.62 808 ALA A CA 1
ATOM 6094 C C . ALA A 1 808 ? -14.645 20.319 -15.194 1.00 91.62 808 ALA A C 1
ATOM 6096 O O . ALA A 1 808 ? -15.548 20.514 -16.018 1.00 91.62 808 ALA A O 1
ATOM 6097 N N . HIS A 1 809 ? -14.097 19.128 -14.992 1.00 90.75 809 HIS A N 1
ATOM 6098 C CA . HIS A 1 809 ? -14.506 17.861 -15.577 1.00 90.75 809 HIS A CA 1
ATOM 6099 C C . HIS A 1 809 ? -15.030 16.947 -14.472 1.00 90.75 809 HIS A C 1
ATOM 6101 O O . HIS A 1 809 ? -14.455 16.899 -13.387 1.00 90.75 809 HIS A O 1
ATOM 6107 N N . TRP A 1 810 ? -16.111 16.218 -14.758 1.00 92.94 810 TRP A N 1
ATOM 6108 C CA . TRP A 1 810 ? -16.545 15.130 -13.887 1.00 92.94 810 TRP A CA 1
ATOM 6109 C C . TRP A 1 810 ? -15.538 13.993 -13.950 1.00 92.94 810 TRP A C 1
ATOM 6111 O O . TRP A 1 810 ? -15.210 13.537 -15.047 1.00 92.94 810 TRP A O 1
ATOM 6121 N N . ILE A 1 811 ? -15.153 13.500 -12.781 1.00 92.12 811 ILE A N 1
ATOM 6122 C CA . ILE A 1 811 ? -14.583 12.174 -12.634 1.00 92.12 811 ILE A CA 1
ATOM 6123 C C . ILE A 1 811 ? -15.756 11.206 -12.463 1.00 92.12 811 ILE A C 1
ATOM 6125 O O . ILE A 1 811 ? -16.612 11.340 -11.588 1.00 92.12 811 ILE A O 1
ATOM 6129 N N . ASN A 1 812 ? -15.870 10.303 -13.428 1.00 91.94 812 ASN A N 1
ATOM 6130 C CA . ASN A 1 812 ? -16.915 9.303 -13.564 1.00 91.94 812 ASN A CA 1
ATOM 6131 C C . ASN A 1 812 ? -16.429 7.985 -12.957 1.00 91.94 812 ASN A C 1
ATOM 6133 O O . ASN A 1 812 ? -16.300 6.988 -13.672 1.00 91.94 812 ASN A O 1
ATOM 6137 N N . ASP A 1 813 ? -16.115 8.011 -11.660 1.00 92.00 813 ASP A N 1
ATOM 6138 C CA . ASP A 1 813 ? -15.817 6.814 -10.880 1.00 92.00 813 ASP A CA 1
ATOM 6139 C C . ASP A 1 813 ? -17.054 6.390 -10.077 1.00 92.00 813 ASP A C 1
ATOM 6141 O O . ASP A 1 813 ? -17.629 7.131 -9.276 1.00 92.00 813 ASP A O 1
ATOM 6145 N N . HIS A 1 814 ? -17.512 5.178 -10.381 1.00 91.69 814 HIS A N 1
ATOM 6146 C CA . HIS A 1 814 ? -18.674 4.561 -9.766 1.00 91.69 814 HIS A CA 1
ATOM 6147 C C . HIS A 1 814 ? -18.356 3.874 -8.438 1.00 91.69 814 HIS A C 1
ATOM 6149 O O . HIS A 1 814 ? -19.297 3.476 -7.755 1.00 91.69 814 HIS A O 1
ATOM 6155 N N . LYS A 1 815 ? -17.085 3.670 -8.079 1.00 92.50 815 LYS A N 1
ATOM 6156 C CA . LYS A 1 815 ? -16.718 2.968 -6.849 1.00 92.50 815 LYS A CA 1
ATOM 6157 C C . LYS A 1 815 ? -17.261 3.699 -5.619 1.00 92.50 815 LYS A C 1
ATOM 6159 O O . LYS A 1 815 ? -17.495 4.902 -5.646 1.00 92.50 815 LYS A O 1
ATOM 6164 N N . LEU A 1 816 ? -17.493 2.945 -4.546 1.00 93.69 816 LEU A N 1
ATOM 6165 C CA . LEU A 1 816 ? -17.808 3.471 -3.218 1.00 93.69 816 LEU A CA 1
ATOM 6166 C C . LEU A 1 816 ? -16.844 2.851 -2.207 1.00 93.69 816 LEU A C 1
ATOM 6168 O O . LEU A 1 816 ? -17.021 1.693 -1.817 1.00 93.69 816 LEU A O 1
ATOM 6172 N N . ASP A 1 817 ? -15.821 3.612 -1.823 1.00 89.44 817 ASP A N 1
ATOM 6173 C CA . ASP A 1 817 ? -14.738 3.109 -0.962 1.00 89.44 817 ASP A CA 1
ATOM 6174 C C . ASP A 1 817 ? -14.910 3.433 0.522 1.00 89.44 817 ASP A C 1
ATOM 6176 O O . ASP A 1 817 ? -14.432 2.666 1.356 1.00 89.44 817 ASP A O 1
ATOM 6180 N N . SER A 1 818 ? -15.592 4.532 0.869 1.00 91.88 818 SER A N 1
ATOM 6181 C CA . SER A 1 818 ? -15.779 4.900 2.274 1.00 91.88 818 SER A CA 1
ATOM 6182 C C . SER A 1 818 ? -16.815 4.018 2.965 1.00 91.88 818 SER A C 1
ATOM 6184 O O . SER A 1 818 ? -17.778 3.522 2.365 1.00 91.88 818 SER A O 1
ATOM 6186 N N . THR A 1 819 ? -16.611 3.814 4.262 1.00 95.44 819 THR A N 1
ATOM 6187 C CA . THR A 1 819 ? -17.582 3.168 5.137 1.00 95.44 819 THR A CA 1
ATOM 6188 C C . THR A 1 819 ? -18.750 4.130 5.385 1.00 95.44 819 THR A C 1
ATOM 6190 O O . THR A 1 819 ? -18.530 5.210 5.926 1.00 95.44 819 THR A O 1
ATOM 6193 N N . PRO A 1 820 ? -20.000 3.768 5.028 1.00 96.75 820 PRO A N 1
ATOM 6194 C CA . PRO A 1 820 ? -21.142 4.661 5.196 1.00 96.75 820 PRO A CA 1
ATOM 6195 C C . PRO A 1 820 ? -21.470 4.884 6.673 1.00 96.75 820 PRO A C 1
ATOM 6197 O O . PRO A 1 820 ? -21.590 3.933 7.445 1.00 96.75 820 PRO A O 1
ATOM 6200 N N . VAL A 1 821 ? -21.755 6.121 7.060 1.00 98.19 821 VAL A N 1
ATOM 6201 C CA . VAL A 1 821 ? -22.151 6.453 8.433 1.00 98.19 821 VAL A CA 1
ATOM 6202 C C . VAL A 1 821 ? -23.664 6.374 8.641 1.00 98.19 821 VAL A C 1
ATOM 6204 O O . VAL A 1 821 ? -24.467 6.774 7.790 1.00 98.19 821 VAL A O 1
ATOM 6207 N N . ILE A 1 822 ? -24.076 5.904 9.821 1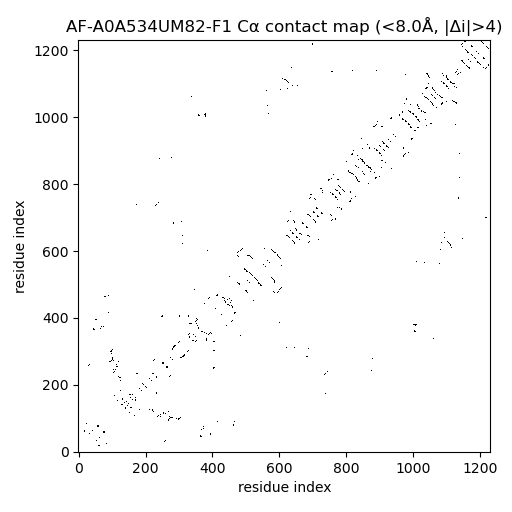.00 98.06 822 ILE A N 1
ATOM 6208 C CA . ILE A 1 822 ? -25.461 6.033 10.282 1.00 98.06 822 ILE A CA 1
ATOM 6209 C C . ILE A 1 822 ? -25.633 7.375 10.987 1.00 98.06 822 ILE A C 1
ATOM 6211 O O . ILE A 1 822 ? -24.962 7.662 11.973 1.00 98.06 822 ILE A O 1
ATOM 6215 N N . ALA A 1 823 ? -26.591 8.184 10.548 1.00 97.62 823 ALA A N 1
ATOM 6216 C CA . ALA A 1 823 ? -26.876 9.477 11.163 1.00 97.62 823 ALA A CA 1
ATOM 6217 C C . ALA A 1 823 ? -28.362 9.620 11.488 1.00 97.62 823 ALA A C 1
ATOM 6219 O O . ALA A 1 823 ? -29.226 9.182 10.738 1.00 97.62 823 ALA A O 1
ATOM 6220 N N . ASN A 1 824 ? -28.684 10.257 12.608 1.00 96.00 824 ASN A N 1
ATOM 6221 C CA . ASN A 1 824 ? -30.047 10.634 12.951 1.00 96.00 824 ASN A CA 1
ATOM 6222 C C . ASN A 1 824 ? -30.322 12.070 12.492 1.00 96.00 824 ASN A C 1
ATOM 6224 O O . ASN A 1 824 ? -30.130 13.018 13.262 1.00 96.00 824 ASN A O 1
ATOM 6228 N N . LEU A 1 825 ? -30.754 12.252 11.242 1.00 96.12 825 LEU A N 1
ATOM 6229 C CA . LEU A 1 825 ? -30.899 13.590 10.662 1.00 96.12 825 LEU A CA 1
ATOM 6230 C C . LEU A 1 825 ? -32.233 14.245 11.061 1.00 96.12 825 LEU A C 1
ATOM 6232 O O . LEU A 1 825 ? -32.301 15.458 11.257 1.00 96.12 825 LEU A O 1
ATOM 6236 N N . ASP A 1 826 ? -33.301 13.472 11.261 1.00 91.88 826 ASP A N 1
ATOM 6237 C CA . ASP A 1 826 ? -34.615 14.026 11.621 1.00 91.88 826 ASP A CA 1
ATOM 6238 C C . ASP A 1 826 ? -35.472 13.149 12.549 1.00 91.88 826 ASP A C 1
ATOM 6240 O O . ASP A 1 826 ? -36.704 13.197 12.522 1.00 91.88 826 ASP A O 1
ATOM 6244 N N . GLY A 1 827 ? -34.832 12.401 13.446 1.00 87.38 827 GLY A N 1
ATOM 6245 C CA . GLY A 1 827 ? -35.490 11.532 14.430 1.00 87.38 827 GLY A CA 1
ATOM 6246 C C . GLY A 1 827 ? -35.548 10.055 14.024 1.00 87.38 827 GLY A C 1
ATOM 6247 O O . GLY A 1 827 ? -36.164 9.257 14.737 1.00 87.38 827 GLY A O 1
ATOM 6248 N N . HIS A 1 828 ? -34.917 9.695 12.908 1.00 88.38 828 HIS A N 1
ATOM 6249 C CA . HIS A 1 828 ? -34.825 8.351 12.346 1.00 88.38 828 HIS A CA 1
ATOM 6250 C C . HIS A 1 828 ? -33.393 8.081 11.862 1.00 88.38 828 HIS A C 1
ATOM 6252 O O . HIS A 1 828 ? -32.683 9.038 11.568 1.00 88.38 828 HIS A O 1
ATOM 6258 N N . PRO A 1 829 ? -32.952 6.811 11.792 1.00 94.56 829 PRO A N 1
ATOM 6259 C CA . PRO A 1 829 ? -31.652 6.489 11.220 1.00 94.56 829 PRO A CA 1
ATOM 6260 C C . PRO A 1 829 ? -31.661 6.660 9.698 1.00 94.56 829 PRO A C 1
ATOM 6262 O O . PRO A 1 829 ? -32.525 6.114 9.012 1.00 94.56 829 PRO A O 1
ATOM 6265 N N . ASP A 1 830 ? -30.661 7.369 9.198 1.00 97.62 830 ASP A N 1
ATOM 6266 C CA . ASP A 1 830 ? -30.367 7.623 7.793 1.00 97.62 830 ASP A CA 1
ATOM 6267 C C . ASP A 1 830 ? -28.962 7.117 7.459 1.00 97.62 830 ASP A C 1
ATOM 6269 O O . ASP A 1 830 ? -28.131 6.935 8.351 1.00 97.62 830 ASP A O 1
ATOM 6273 N N . ILE A 1 831 ? -28.708 6.884 6.174 1.00 98.38 831 ILE A N 1
ATOM 6274 C CA . ILE A 1 831 ? -27.418 6.413 5.664 1.00 98.38 831 ILE A CA 1
ATOM 6275 C C . ILE A 1 831 ? -26.769 7.575 4.922 1.00 98.38 831 ILE A C 1
ATOM 6277 O O . ILE A 1 831 ? -27.389 8.144 4.019 1.00 98.38 831 ILE A O 1
ATOM 6281 N N . VAL A 1 832 ? -25.542 7.927 5.287 1.00 98.38 832 VAL A N 1
ATOM 6282 C CA . VAL A 1 832 ? -24.773 8.980 4.619 1.00 98.38 832 VAL A CA 1
ATOM 6283 C C . VAL A 1 832 ? -23.467 8.384 4.106 1.00 98.38 832 VAL A C 1
ATOM 6285 O O . VAL A 1 832 ? -22.862 7.575 4.798 1.00 98.38 832 VAL A O 1
ATOM 6288 N N . ILE A 1 833 ? -23.081 8.731 2.880 1.00 96.81 833 ILE A N 1
ATOM 6289 C CA . ILE A 1 833 ? -21.853 8.242 2.245 1.00 96.81 833 ILE A CA 1
ATOM 6290 C C . ILE A 1 833 ? -21.267 9.290 1.300 1.00 96.81 833 ILE A C 1
ATOM 6292 O O . ILE A 1 833 ? -22.007 9.972 0.577 1.00 96.81 833 ILE A O 1
ATOM 6296 N N . ARG A 1 834 ? -19.944 9.433 1.280 1.00 94.00 834 ARG A N 1
ATOM 6297 C CA . ARG A 1 834 ? -19.218 10.193 0.261 1.00 94.00 834 ARG A CA 1
ATOM 6298 C C . ARG A 1 834 ? -19.019 9.324 -0.978 1.00 94.00 834 ARG A C 1
ATOM 6300 O O . ARG A 1 834 ? -18.663 8.159 -0.889 1.00 94.00 834 ARG A O 1
ATOM 6307 N N . SER A 1 835 ? -19.252 9.900 -2.150 1.00 92.44 835 SER A N 1
ATOM 6308 C CA . SER A 1 835 ? -19.047 9.207 -3.425 1.00 92.44 835 SER A CA 1
ATOM 6309 C C . SER A 1 835 ? -17.722 9.574 -4.088 1.00 92.44 835 SER A C 1
ATOM 6311 O O . SER A 1 835 ? -17.278 10.712 -3.936 1.00 92.44 835 SER A O 1
ATOM 6313 N N . GLN A 1 836 ? -17.226 8.692 -4.956 1.00 91.06 836 GLN A N 1
ATOM 6314 C CA . GLN A 1 836 ? -16.113 8.920 -5.891 1.00 91.06 836 GLN A CA 1
ATOM 6315 C C . GLN A 1 836 ? -16.511 9.747 -7.134 1.00 91.06 836 GLN A C 1
ATOM 6317 O O . GLN A 1 836 ? -15.697 10.055 -7.994 1.00 91.06 836 GLN A O 1
ATOM 6322 N N . TRP A 1 837 ? -17.763 10.209 -7.215 1.00 92.12 837 TRP A N 1
ATOM 6323 C CA . TRP A 1 837 ? -18.150 11.259 -8.158 1.00 92.12 837 TRP A CA 1
ATOM 6324 C C . TRP A 1 837 ? -17.501 12.595 -7.775 1.00 92.12 837 TRP A C 1
ATOM 6326 O O . TRP A 1 837 ? -18.147 13.390 -7.096 1.00 92.12 837 TRP A O 1
ATOM 6336 N N . THR A 1 838 ? -16.258 12.853 -8.183 1.00 92.06 838 THR A N 1
ATOM 6337 C CA . THR A 1 838 ? -15.536 14.110 -7.913 1.00 92.06 838 THR A CA 1
ATOM 6338 C C . THR A 1 838 ? -15.436 14.998 -9.157 1.00 92.06 838 THR A C 1
ATOM 6340 O O . THR A 1 838 ? -15.906 14.655 -10.248 1.00 92.06 838 THR A O 1
ATOM 6343 N N . GLU A 1 839 ? -14.877 16.197 -9.002 1.00 92.25 839 GLU A N 1
ATOM 6344 C CA . GLU A 1 839 ? -14.546 17.075 -10.125 1.00 92.25 839 GLU A CA 1
ATOM 6345 C C . GLU A 1 839 ? -13.077 17.505 -10.086 1.00 92.25 839 GLU A C 1
ATOM 6347 O O . GLU A 1 839 ? -12.540 17.817 -9.024 1.00 92.25 839 GLU A O 1
ATOM 6352 N N . THR A 1 840 ? -12.459 17.614 -11.262 1.00 89.69 840 THR A N 1
ATOM 6353 C CA . THR A 1 840 ? -11.092 18.128 -11.435 1.00 89.69 840 THR A CA 1
ATOM 6354 C C . THR A 1 840 ? -11.053 19.275 -12.440 1.00 89.69 840 THR A C 1
ATOM 6356 O O . THR A 1 840 ? -11.867 19.343 -13.360 1.00 89.69 840 THR A O 1
ATOM 6359 N N . THR A 1 841 ? -10.105 20.199 -12.281 1.00 84.81 841 THR A N 1
ATOM 6360 C CA . THR A 1 841 ? -9.859 21.288 -13.245 1.00 84.81 841 THR A CA 1
ATOM 6361 C C . THR A 1 841 ? -8.714 20.990 -14.217 1.00 84.81 841 THR A C 1
ATOM 6363 O O . THR A 1 841 ? -8.472 21.787 -15.127 1.00 84.81 841 THR A O 1
ATOM 6366 N N . SER A 1 842 ? -8.010 19.865 -14.049 1.00 79.56 842 SER A N 1
ATOM 6367 C CA . SER A 1 842 ? -6.944 19.426 -14.954 1.00 79.56 842 SER A CA 1
ATOM 6368 C C . SER A 1 842 ? -7.463 18.483 -16.038 1.00 79.56 842 SER A C 1
ATOM 6370 O O . SER A 1 842 ? -8.587 17.985 -15.989 1.00 79.56 842 SER A O 1
ATOM 6372 N N . SER A 1 843 ? -6.616 18.234 -17.038 1.00 69.75 843 SER A N 1
ATOM 6373 C CA . SER A 1 843 ? -6.865 17.261 -18.100 1.00 69.75 843 SER A CA 1
ATOM 6374 C C . SER A 1 843 ? -6.177 15.904 -17.866 1.00 69.75 843 SER A C 1
ATOM 6376 O O . SER A 1 843 ? -5.977 15.186 -18.841 1.00 69.75 843 SER A O 1
ATOM 6378 N N . GLY A 1 844 ? -5.798 15.577 -16.619 1.00 65.94 844 GLY A N 1
ATOM 6379 C CA . GLY A 1 844 ? -5.092 14.331 -16.262 1.00 65.94 844 GLY A CA 1
ATOM 6380 C C . GLY A 1 844 ? -3.809 14.518 -15.441 1.00 65.94 844 GLY A C 1
ATOM 6381 O O . GLY A 1 844 ? -2.832 13.838 -15.713 1.00 65.94 844 GLY A O 1
ATOM 6382 N N . ASP A 1 845 ? -3.794 15.462 -14.493 1.00 73.44 845 ASP A N 1
ATOM 6383 C CA . ASP A 1 845 ? -2.650 15.714 -13.601 1.00 73.44 845 ASP A CA 1
ATOM 6384 C C . ASP A 1 845 ? -3.079 16.418 -12.295 1.00 73.44 845 ASP A C 1
ATOM 6386 O O . ASP A 1 845 ? -4.268 16.677 -12.079 1.00 73.44 845 ASP A O 1
ATOM 6390 N N . LEU A 1 846 ? -2.125 16.750 -11.413 1.00 84.94 846 LEU A N 1
ATOM 6391 C CA . LEU A 1 846 ? -2.366 17.465 -10.153 1.00 84.94 846 LEU A CA 1
ATOM 6392 C C . LEU A 1 846 ? -2.999 18.838 -10.432 1.00 84.94 846 LEU A C 1
ATOM 6394 O O . LEU A 1 846 ? -2.456 19.644 -11.189 1.00 84.94 846 LEU A O 1
ATOM 6398 N N . ALA A 1 847 ? -4.142 19.130 -9.817 1.00 87.44 847 ALA A N 1
ATOM 6399 C CA . ALA A 1 847 ? -4.958 20.297 -10.128 1.00 87.44 847 ALA A CA 1
ATOM 6400 C C . ALA A 1 847 ? -5.232 21.149 -8.881 1.00 87.44 847 ALA A C 1
ATOM 6402 O O . ALA A 1 847 ? -5.608 20.611 -7.841 1.00 87.44 847 ALA A O 1
ATOM 6403 N N . PRO A 1 848 ? -5.127 22.489 -8.945 1.00 90.81 848 PRO A N 1
ATOM 6404 C CA . PRO A 1 848 ? -5.649 23.328 -7.873 1.00 90.81 848 PRO A CA 1
ATOM 6405 C C . PRO A 1 848 ? -7.187 23.246 -7.818 1.00 90.81 848 PRO A C 1
ATOM 6407 O O . PRO A 1 848 ? -7.872 23.404 -8.832 1.00 90.81 848 PRO A O 1
ATOM 6410 N N . GLY A 1 849 ? -7.739 23.095 -6.615 1.00 90.19 849 GLY A N 1
ATOM 6411 C CA . GLY A 1 849 ? -9.181 23.012 -6.376 1.00 90.19 849 GLY A CA 1
ATOM 6412 C C . GLY A 1 849 ? -9.715 21.585 -6.481 1.00 90.19 849 GLY A C 1
ATOM 6413 O O . GLY A 1 849 ? -9.084 20.673 -5.966 1.00 90.19 849 GLY A O 1
ATOM 6414 N N . GLY A 1 850 ? -10.883 21.432 -7.108 1.00 91.06 850 GLY A N 1
ATOM 6415 C CA . GLY A 1 850 ? -11.661 20.190 -7.133 1.00 91.06 850 GLY A CA 1
ATOM 6416 C C . GLY A 1 850 ? -12.727 20.136 -6.041 1.00 91.06 850 GLY A C 1
ATOM 6417 O O . GLY A 1 850 ? -12.812 21.026 -5.183 1.00 91.06 850 GLY A O 1
ATOM 6418 N N . ALA A 1 851 ? -13.580 19.116 -6.091 1.00 93.00 851 ALA A N 1
ATOM 6419 C CA . ALA A 1 851 ? -14.605 18.898 -5.078 1.00 93.00 851 ALA A CA 1
ATOM 6420 C C . ALA A 1 851 ? -15.070 17.441 -5.005 1.00 93.00 851 ALA A C 1
ATOM 6422 O O . ALA A 1 851 ? -15.269 16.786 -6.027 1.00 93.00 851 ALA A O 1
ATOM 6423 N N . GLY A 1 852 ? -15.347 16.994 -3.780 1.00 93.62 852 GLY A N 1
ATOM 6424 C CA . GLY A 1 852 ? -16.051 15.746 -3.490 1.00 93.62 852 GLY A CA 1
ATOM 6425 C C . GLY A 1 852 ? -17.498 15.987 -3.059 1.00 93.62 852 GLY A C 1
ATOM 6426 O O . GLY A 1 852 ? -17.909 17.120 -2.778 1.00 93.62 852 GLY A O 1
ATOM 6427 N N . PHE A 1 853 ? -18.286 14.912 -2.994 1.00 94.81 853 PHE A N 1
ATOM 6428 C CA . PHE A 1 853 ? -19.729 14.999 -2.765 1.00 94.81 853 PHE A CA 1
ATOM 6429 C C . PHE A 1 853 ? -20.218 13.983 -1.733 1.00 94.81 853 PHE A C 1
ATOM 6431 O O . PHE A 1 853 ? -19.948 12.786 -1.825 1.00 94.81 853 PHE A O 1
ATOM 6438 N N . LEU A 1 854 ? -20.990 14.476 -0.765 1.00 96.31 854 LEU A N 1
ATOM 6439 C CA . LEU A 1 854 ? -21.603 13.697 0.306 1.00 96.31 854 LEU A CA 1
ATOM 6440 C C . LEU A 1 854 ? -23.094 13.501 0.025 1.00 96.31 854 LEU A C 1
ATOM 6442 O O . LEU A 1 854 ? -23.804 14.470 -0.251 1.00 96.31 854 LEU A O 1
ATOM 6446 N N . HIS A 1 855 ? -23.580 12.269 0.123 1.00 97.62 855 HIS A N 1
ATOM 6447 C CA . HIS A 1 855 ? -24.960 11.897 -0.174 1.00 97.62 855 HIS A CA 1
ATOM 6448 C C . HIS A 1 855 ? -25.653 11.356 1.073 1.00 97.62 855 HIS A C 1
ATOM 6450 O O . HIS A 1 855 ? -25.124 10.467 1.731 1.00 97.62 855 HIS A O 1
ATOM 6456 N N . ALA A 1 856 ? -26.864 11.836 1.362 1.00 98.06 856 ALA A N 1
ATOM 6457 C CA . ALA A 1 856 ? -27.693 11.308 2.444 1.00 98.06 856 ALA A CA 1
ATOM 6458 C C . ALA A 1 856 ? -28.966 10.652 1.911 1.00 98.06 856 ALA A C 1
ATOM 6460 O O . ALA A 1 856 ? -29.694 11.235 1.102 1.00 98.06 856 ALA A O 1
ATOM 6461 N N . PHE A 1 857 ? -29.274 9.463 2.418 1.00 98.25 857 PHE A N 1
ATOM 6462 C CA . PHE A 1 857 ? -30.412 8.655 2.008 1.00 98.25 857 PHE A CA 1
ATOM 6463 C C . PHE A 1 857 ? -31.243 8.207 3.206 1.00 98.25 857 PHE A C 1
ATOM 6465 O O . PHE A 1 857 ? -30.727 7.817 4.253 1.00 98.25 857 PHE A O 1
ATOM 6472 N N . ARG A 1 858 ? -32.559 8.153 3.000 1.00 96.12 858 ARG A N 1
ATOM 6473 C CA . ARG A 1 858 ? -33.445 7.348 3.840 1.00 96.12 858 ARG A CA 1
ATOM 6474 C C . ARG A 1 858 ? -33.143 5.860 3.660 1.00 96.12 858 ARG A C 1
ATOM 6476 O O . ARG A 1 858 ? -32.781 5.448 2.554 1.00 96.12 858 ARG A O 1
ATOM 6483 N N . PRO A 1 859 ? -33.455 5.016 4.660 1.00 93.00 859 PRO A N 1
ATOM 6484 C CA . PRO A 1 859 ? -33.359 3.563 4.514 1.00 93.00 859 PRO A CA 1
ATOM 6485 C C . PRO A 1 859 ? -34.178 2.975 3.352 1.00 93.00 859 PRO A C 1
ATOM 6487 O O . PRO A 1 859 ? -33.852 1.907 2.841 1.00 93.00 859 PRO A O 1
ATOM 6490 N N . ASP A 1 860 ? -35.248 3.649 2.912 1.00 92.75 860 ASP A N 1
ATOM 6491 C CA . ASP A 1 860 ? -36.051 3.222 1.756 1.00 92.75 860 ASP A CA 1
ATOM 6492 C C . ASP A 1 860 ? -35.413 3.563 0.390 1.00 92.75 860 ASP A C 1
ATOM 6494 O O . ASP A 1 860 ? -35.924 3.145 -0.654 1.00 92.75 860 ASP A O 1
ATOM 6498 N N . GLY A 1 861 ? -34.277 4.267 0.393 1.00 95.50 861 GLY A N 1
ATOM 6499 C CA . GLY A 1 861 ? -33.533 4.707 -0.783 1.00 95.50 861 GLY A CA 1
ATOM 6500 C C . GLY A 1 861 ? -33.891 6.105 -1.284 1.00 95.50 861 GLY A C 1
ATOM 6501 O O . GLY A 1 861 ? -33.369 6.517 -2.319 1.00 95.50 861 GLY A O 1
ATOM 6502 N N . ALA A 1 862 ? -34.769 6.847 -0.603 1.00 96.19 862 ALA A N 1
ATOM 6503 C CA . ALA A 1 862 ? -35.035 8.236 -0.961 1.00 96.19 862 ALA A CA 1
ATOM 6504 C C . ALA A 1 862 ? -33.819 9.126 -0.650 1.00 96.19 862 ALA A C 1
ATOM 6506 O O . ALA A 1 862 ? -33.407 9.239 0.503 1.00 96.19 862 ALA A O 1
ATOM 6507 N N . LEU A 1 863 ? -33.279 9.791 -1.675 1.00 97.25 863 LEU A N 1
ATOM 6508 C CA . LEU A 1 863 ? -32.247 10.818 -1.522 1.00 97.25 863 LEU A CA 1
ATOM 6509 C C . LEU A 1 863 ? -32.804 12.021 -0.745 1.00 97.25 863 LEU A C 1
ATOM 6511 O O . LEU A 1 863 ? -33.872 12.542 -1.081 1.00 97.25 863 LEU A O 1
ATOM 6515 N N . LEU A 1 864 ? -32.066 12.468 0.267 1.00 96.88 864 LEU A N 1
ATOM 6516 C CA . LEU A 1 864 ? -32.396 13.624 1.100 1.00 96.88 864 LEU A CA 1
ATOM 6517 C C . LEU A 1 864 ? -31.705 14.885 0.612 1.00 96.88 864 LEU A C 1
ATOM 6519 O O . LEU A 1 864 ? -32.367 15.894 0.365 1.00 96.88 864 LEU A O 1
ATOM 6523 N N . TRP A 1 865 ? -30.389 14.813 0.462 1.00 96.94 865 TRP A N 1
ATOM 6524 C CA . TRP A 1 865 ? -29.560 15.912 -0.003 1.00 96.94 865 TRP A CA 1
ATOM 6525 C C . TRP A 1 865 ? -28.227 15.390 -0.541 1.00 96.94 865 TRP A C 1
ATOM 6527 O O . TRP A 1 865 ? -27.810 14.269 -0.244 1.00 96.94 865 TRP A O 1
ATOM 6537 N N . ILE A 1 866 ? -27.588 16.238 -1.346 1.00 96.62 866 ILE A N 1
ATOM 6538 C CA . ILE A 1 866 ? -26.202 16.109 -1.791 1.00 96.62 866 ILE A CA 1
ATOM 6539 C C . ILE A 1 866 ? -25.489 17.371 -1.312 1.00 96.62 866 ILE A C 1
ATOM 6541 O O . ILE A 1 866 ? -26.017 18.471 -1.500 1.00 96.62 866 ILE A O 1
ATOM 6545 N N . ALA A 1 867 ? -24.325 17.223 -0.692 1.00 96.12 867 ALA A N 1
ATOM 6546 C CA . ALA A 1 867 ? -23.507 18.338 -0.241 1.00 96.12 867 ALA A CA 1
ATOM 6547 C C . ALA A 1 867 ? -22.152 18.336 -0.956 1.00 96.12 867 ALA A C 1
ATOM 6549 O O . ALA A 1 867 ? -21.466 17.318 -0.998 1.00 96.12 867 ALA A O 1
ATOM 6550 N N . LYS A 1 868 ? -21.779 19.490 -1.520 1.00 95.31 868 LYS A N 1
ATOM 6551 C CA . LYS A 1 868 ? -20.493 19.708 -2.193 1.00 95.31 868 LYS A CA 1
ATOM 6552 C C . LYS A 1 868 ? -19.423 20.111 -1.178 1.00 95.31 868 LYS A C 1
ATOM 6554 O O . LYS A 1 868 ? -19.639 21.036 -0.389 1.00 95.31 868 LYS A O 1
ATOM 6559 N N . MET A 1 869 ? -18.264 19.466 -1.244 1.00 94.75 869 MET A N 1
ATOM 6560 C CA . MET A 1 869 ? -17.094 19.736 -0.410 1.00 94.75 869 MET A CA 1
ATOM 6561 C C . MET A 1 869 ? -15.922 20.182 -1.289 1.00 94.75 869 MET A C 1
ATOM 6563 O O . MET A 1 869 ? -15.387 19.363 -2.029 1.00 94.75 869 MET A O 1
ATOM 6567 N N . PRO A 1 870 ? -15.515 21.460 -1.242 1.00 93.62 870 PRO A N 1
ATOM 6568 C CA . PRO A 1 870 ? -14.353 21.928 -1.996 1.00 93.62 870 PRO A CA 1
ATOM 6569 C C . PRO A 1 870 ? -13.033 21.317 -1.494 1.00 93.62 870 PRO A C 1
ATOM 6571 O O . PRO A 1 870 ? -12.750 21.360 -0.298 1.00 93.62 870 PRO A O 1
ATOM 6574 N N . GLY A 1 871 ? -12.203 20.820 -2.410 1.00 92.94 871 GLY A N 1
ATOM 6575 C CA . GLY A 1 871 ? -10.818 20.418 -2.152 1.00 92.94 871 GLY A CA 1
ATOM 6576 C C . GLY A 1 871 ? -9.843 21.597 -2.247 1.00 92.94 871 GLY A C 1
ATOM 6577 O O . GLY A 1 871 ? -10.169 22.667 -2.778 1.00 92.94 871 GLY A O 1
ATOM 6578 N N . ILE A 1 872 ? -8.629 21.435 -1.709 1.00 94.06 872 ILE A N 1
ATOM 6579 C CA . ILE A 1 872 ? -7.539 22.397 -1.959 1.00 94.06 872 ILE A CA 1
ATOM 6580 C C . ILE A 1 872 ? -6.830 22.028 -3.258 1.00 94.06 872 ILE A C 1
ATOM 6582 O O . ILE A 1 872 ? -6.558 22.922 -4.063 1.00 94.06 872 ILE A O 1
ATOM 6586 N N . VAL A 1 873 ? -6.548 20.740 -3.444 1.00 91.00 873 VAL A N 1
ATOM 6587 C CA . VAL A 1 873 ? -5.918 20.145 -4.621 1.00 91.00 873 VAL A CA 1
ATOM 6588 C C . VAL A 1 873 ? -6.590 18.802 -4.890 1.00 91.00 873 VAL A C 1
ATOM 6590 O O . VAL A 1 873 ? -6.857 18.064 -3.948 1.00 91.00 873 VAL A O 1
ATOM 6593 N N . GLU A 1 874 ? -6.810 18.500 -6.162 1.00 88.88 874 GLU A N 1
ATOM 6594 C CA . GLU A 1 874 ? -7.353 17.238 -6.667 1.00 88.88 874 GLU A CA 1
ATOM 6595 C C . GLU A 1 874 ? -6.299 16.586 -7.559 1.00 88.88 874 GLU A C 1
ATOM 6597 O O . GLU A 1 874 ? -5.519 17.293 -8.210 1.00 88.88 874 GLU A O 1
ATOM 6602 N N . TYR A 1 875 ? -6.265 15.257 -7.623 1.00 83.12 875 TYR A N 1
ATOM 6603 C CA . TYR A 1 875 ? -5.362 14.563 -8.532 1.00 83.12 875 TYR A CA 1
ATOM 6604 C C . TYR A 1 875 ? -6.060 13.390 -9.221 1.00 83.12 875 TYR A C 1
ATOM 6606 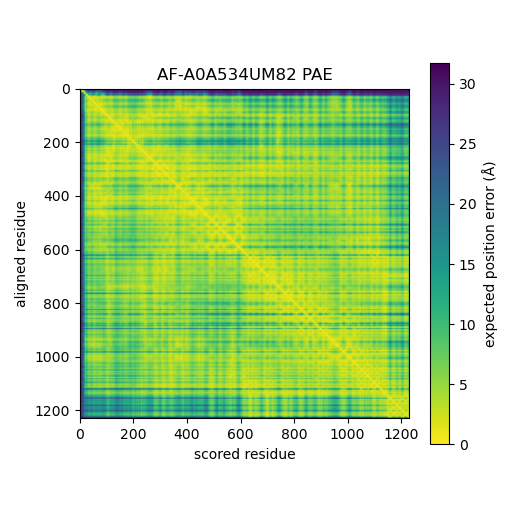O O . TYR A 1 875 ? -6.687 12.563 -8.572 1.00 83.12 875 TYR A O 1
ATOM 6614 N N . TYR A 1 876 ? -5.946 13.342 -10.550 1.00 86.81 876 TYR A N 1
ATOM 6615 C CA . TYR A 1 876 ? -6.496 12.288 -11.401 1.00 86.81 876 TYR A CA 1
ATOM 6616 C C . TYR A 1 876 ? -5.543 12.009 -12.564 1.00 86.81 876 TYR A C 1
ATOM 6618 O O . TYR A 1 876 ? -4.908 12.944 -13.054 1.00 86.81 876 TYR A O 1
ATOM 6626 N N . GLY A 1 877 ? -5.486 10.763 -13.043 1.00 78.81 877 GLY A N 1
ATOM 6627 C CA . GLY A 1 877 ? -4.570 10.342 -14.115 1.00 78.81 877 GLY A CA 1
ATOM 6628 C C . GLY A 1 877 ? -3.179 9.948 -13.602 1.00 78.81 877 GLY A C 1
ATOM 6629 O O . GLY A 1 877 ? -2.207 9.963 -14.354 1.00 78.81 877 GLY A O 1
ATOM 6630 N N . SER A 1 878 ? -3.106 9.625 -12.315 1.00 72.12 878 SER A N 1
ATOM 6631 C CA . SER A 1 878 ? -1.948 9.238 -11.523 1.00 72.12 878 SER A CA 1
ATOM 6632 C C . SER A 1 878 ? -1.860 7.716 -11.321 1.00 72.12 878 SER A C 1
ATOM 6634 O O . SER A 1 878 ? -2.386 6.932 -12.099 1.00 72.12 878 SER A O 1
ATOM 6636 N N . ALA A 1 879 ? -1.148 7.276 -10.284 1.00 75.00 879 ALA A N 1
ATOM 6637 C CA . ALA A 1 879 ? -1.084 5.876 -9.893 1.00 75.00 879 ALA A CA 1
ATOM 6638 C C . ALA A 1 879 ? -2.280 5.439 -9.006 1.00 75.00 879 ALA A C 1
ATOM 6640 O O . ALA A 1 879 ? -2.575 4.255 -8.932 1.00 75.00 879 ALA A O 1
ATOM 6641 N N . GLN A 1 880 ? -2.959 6.341 -8.287 1.00 77.75 880 GLN A N 1
ATOM 6642 C CA . GLN A 1 880 ? -3.821 5.972 -7.145 1.00 77.75 880 GLN A CA 1
ATOM 6643 C C . GLN A 1 880 ? -5.155 6.746 -7.121 1.00 77.75 880 GLN A C 1
ATOM 6645 O O . GLN A 1 880 ? -5.480 7.374 -6.114 1.00 77.75 880 GLN A O 1
ATOM 6650 N N . GLU A 1 881 ? -5.915 6.716 -8.222 1.00 80.38 881 GLU A N 1
ATOM 6651 C CA . GLU A 1 881 ? -7.112 7.552 -8.433 1.00 80.38 881 GLU A CA 1
ATOM 6652 C C . GLU A 1 881 ? -8.092 7.583 -7.266 1.00 80.38 881 GLU A C 1
ATOM 6654 O O . GLU A 1 881 ? -8.353 8.666 -6.760 1.00 80.38 881 GLU A O 1
ATOM 6659 N N . PHE A 1 882 ? -8.632 6.459 -6.786 1.00 75.38 882 PHE A N 1
ATOM 6660 C CA . PHE A 1 882 ? -9.709 6.578 -5.788 1.00 75.38 882 PHE A CA 1
ATOM 6661 C C . PHE A 1 882 ? -9.200 7.145 -4.451 1.00 75.38 882 PHE A C 1
ATOM 6663 O O . PHE A 1 882 ? -9.946 7.788 -3.712 1.00 75.38 882 PHE A O 1
ATOM 6670 N N . LEU A 1 883 ? -7.917 6.933 -4.132 1.00 80.00 883 LEU A N 1
ATOM 6671 C CA . LEU A 1 883 ? -7.272 7.555 -2.977 1.00 80.00 883 LEU A CA 1
ATOM 6672 C C . LEU A 1 883 ? -7.113 9.056 -3.220 1.00 80.00 883 LEU A C 1
ATOM 6674 O O . LEU A 1 883 ? -7.414 9.861 -2.336 1.00 80.00 883 LEU A O 1
ATOM 6678 N N . THR A 1 884 ? -6.679 9.438 -4.424 1.00 77.44 884 THR A N 1
ATOM 6679 C CA . THR A 1 884 ? -6.482 10.830 -4.837 1.00 77.44 884 THR A CA 1
ATOM 6680 C C . THR A 1 884 ? -7.764 11.580 -5.191 1.00 77.44 884 THR A C 1
ATOM 6682 O O . THR A 1 884 ? -7.720 12.799 -5.274 1.00 77.44 884 THR A O 1
ATOM 6685 N N . GLU A 1 885 ? -8.894 10.889 -5.300 1.00 81.25 885 GLU A N 1
ATOM 6686 C CA . GLU A 1 885 ? -10.265 11.421 -5.303 1.00 81.25 885 GLU A CA 1
ATOM 6687 C C . GLU A 1 885 ? -10.820 11.564 -3.865 1.00 81.25 885 GLU A C 1
ATOM 6689 O O . GLU A 1 885 ? -11.909 12.095 -3.611 1.00 81.25 885 GLU A O 1
ATOM 6694 N N . GLY A 1 886 ? -10.044 11.099 -2.884 1.00 75.81 886 GLY A N 1
ATOM 6695 C CA . GLY A 1 886 ? -10.378 11.035 -1.471 1.00 75.81 886 GLY A CA 1
ATOM 6696 C C . GLY A 1 886 ? -10.975 9.679 -1.109 1.00 75.81 886 GLY A C 1
ATOM 6697 O O . GLY A 1 886 ? -11.861 9.173 -1.791 1.00 75.81 886 GLY A O 1
ATOM 6698 N N . ALA A 1 887 ? -10.529 9.122 0.016 1.00 76.75 887 ALA A N 1
ATOM 6699 C CA . ALA A 1 887 ? -11.051 7.899 0.625 1.00 76.75 887 ALA A CA 1
ATOM 6700 C C . ALA A 1 887 ? -11.112 8.077 2.152 1.00 76.75 887 ALA A C 1
ATOM 6702 O O . ALA A 1 887 ? -10.342 7.479 2.896 1.00 76.75 887 ALA A O 1
ATOM 6703 N N . GLU A 1 888 ? -11.972 8.989 2.611 1.00 86.75 888 GLU A N 1
ATOM 6704 C CA . GLU A 1 888 ? -12.177 9.273 4.037 1.00 86.75 888 GLU A CA 1
ATOM 6705 C C . GLU A 1 888 ? -13.497 8.673 4.527 1.00 86.75 888 GLU A C 1
ATOM 6707 O O . GLU A 1 888 ? -14.530 8.853 3.877 1.00 86.75 888 GLU A O 1
ATOM 6712 N N . ASP A 1 889 ? -13.463 8.003 5.680 1.00 90.62 889 ASP A N 1
ATOM 6713 C CA . ASP A 1 889 ? -14.660 7.519 6.370 1.00 90.62 889 ASP A CA 1
ATOM 6714 C C . ASP A 1 889 ? -15.402 8.681 7.048 1.00 90.62 889 ASP A C 1
ATOM 6716 O O . ASP A 1 889 ? -14.804 9.516 7.740 1.00 90.62 889 ASP A O 1
ATOM 6720 N N . GLU A 1 890 ? -16.724 8.737 6.872 1.00 94.69 890 GLU A N 1
ATOM 6721 C CA . GLU A 1 890 ? -17.538 9.806 7.447 1.00 94.69 890 GLU A CA 1
ATOM 6722 C C . GLU A 1 890 ? -17.921 9.510 8.895 1.00 94.69 890 GLU A C 1
ATOM 6724 O O . GLU A 1 890 ? -18.068 8.367 9.309 1.00 94.69 890 GLU A O 1
ATOM 6729 N N . THR A 1 891 ? -18.144 10.553 9.694 1.00 97.56 891 THR A N 1
ATOM 6730 C CA . THR A 1 891 ? -18.559 10.368 11.092 1.00 97.56 891 THR A CA 1
ATOM 6731 C C . THR A 1 891 ? -19.694 11.280 11.494 1.00 97.56 891 THR A C 1
ATOM 6733 O O . THR A 1 891 ? -19.821 12.401 11.006 1.00 97.56 891 THR A O 1
ATOM 6736 N N . ALA A 1 892 ? -20.540 10.809 12.406 1.00 98.19 892 ALA A N 1
ATOM 6737 C CA . ALA A 1 892 ? -21.731 11.518 12.840 1.00 98.19 892 ALA A CA 1
ATOM 6738 C C . ALA A 1 892 ? -21.755 11.714 14.356 1.00 98.19 892 ALA A C 1
ATOM 6740 O O . ALA A 1 892 ? -21.411 10.819 15.127 1.00 98.19 892 ALA A O 1
ATOM 6741 N N . ALA A 1 893 ? -22.212 12.882 14.802 1.00 97.62 893 ALA A N 1
ATOM 6742 C CA . ALA A 1 893 ? -22.431 13.154 16.219 1.00 97.62 893 ALA A CA 1
ATOM 6743 C C . ALA A 1 893 ? -23.486 14.247 16.446 1.00 97.62 893 ALA A C 1
ATOM 6745 O O . ALA A 1 893 ? -23.625 15.156 15.625 1.00 97.62 893 ALA A O 1
ATOM 6746 N N . PRO A 1 894 ? -24.185 14.251 17.595 1.00 95.88 894 PRO A N 1
ATOM 6747 C CA . PRO A 1 894 ? -25.057 15.351 18.000 1.00 95.88 894 PRO A CA 1
ATOM 6748 C C . PRO A 1 894 ? -24.227 16.537 18.530 1.00 95.88 894 PRO A C 1
ATOM 6750 O O . PRO A 1 894 ? -24.207 16.820 19.731 1.00 95.88 894 PRO A O 1
ATOM 6753 N N . VAL A 1 895 ? -23.513 17.226 17.634 1.00 96.56 895 VAL A N 1
ATOM 6754 C CA . VAL A 1 895 ? -22.598 18.338 17.956 1.00 96.56 895 VAL A CA 1
ATOM 6755 C C . VAL A 1 895 ? -23.350 19.520 18.574 1.00 96.56 895 VAL A C 1
ATOM 6757 O O . VAL A 1 895 ? -22.896 20.108 19.562 1.00 96.56 895 VAL A O 1
ATOM 6760 N N . PHE A 1 896 ? -24.514 19.871 18.021 1.00 93.44 896 PHE A N 1
ATOM 6761 C CA . PHE A 1 896 ? -25.336 20.979 18.505 1.00 93.44 896 PHE A CA 1
ATOM 6762 C C . PHE A 1 896 ? -26.524 20.507 19.362 1.00 93.44 896 PHE A C 1
ATOM 6764 O O . PHE A 1 896 ? -27.091 19.432 19.148 1.00 93.44 896 PHE A O 1
ATOM 6771 N N . PRO A 1 897 ? -26.994 21.336 20.316 1.00 83.75 897 PRO A N 1
ATOM 6772 C CA . PRO A 1 897 ? -28.225 21.056 21.047 1.00 83.75 897 PRO A CA 1
ATOM 6773 C C . PRO A 1 897 ? -29.428 20.994 20.092 1.00 83.75 897 PRO A C 1
ATOM 6775 O O . PRO A 1 897 ? -29.759 21.985 19.447 1.00 83.75 897 PRO A O 1
ATOM 6778 N N . GLY A 1 898 ? -30.120 19.857 20.033 1.00 77.44 898 GLY A N 1
ATOM 6779 C CA . GLY A 1 898 ? -31.262 19.681 19.124 1.00 77.44 898 GLY A CA 1
ATOM 6780 C C . GLY A 1 898 ? -31.698 18.232 18.929 1.00 77.44 898 GLY A C 1
ATOM 6781 O O . GLY A 1 898 ? -32.864 17.989 18.634 1.00 77.44 898 GLY A O 1
ATOM 6782 N N . GLY A 1 899 ? -30.796 17.279 19.182 1.00 79.25 899 GLY A N 1
ATOM 6783 C CA . GLY A 1 899 ? -31.080 15.841 19.117 1.00 79.25 899 GLY A CA 1
ATOM 6784 C C . GLY A 1 899 ? -30.940 15.225 17.721 1.00 79.25 899 GLY A C 1
ATOM 6785 O O . GLY A 1 899 ? -31.184 14.030 17.585 1.00 79.25 899 GLY A O 1
ATOM 6786 N N . THR A 1 900 ? -30.554 16.020 16.720 1.00 94.88 900 THR A N 1
ATOM 6787 C CA . THR A 1 900 ? -30.171 15.564 15.379 1.00 94.88 900 THR A CA 1
ATOM 6788 C C . THR A 1 900 ? -28.658 15.579 15.238 1.00 94.88 900 THR A C 1
ATOM 6790 O O . THR A 1 900 ? -27.994 16.473 15.775 1.00 94.88 900 THR A O 1
ATOM 6793 N N . ASP A 1 901 ? -28.130 14.641 14.470 1.00 97.81 901 ASP A N 1
ATOM 6794 C CA . ASP A 1 901 ? -26.698 14.528 14.249 1.00 97.81 901 ASP A CA 1
ATOM 6795 C C . ASP A 1 901 ? -26.216 15.494 13.166 1.00 97.81 901 ASP A C 1
ATOM 6797 O O . ASP A 1 901 ? -26.975 15.985 12.323 1.00 97.81 901 ASP A O 1
ATOM 6801 N N . GLN A 1 902 ? -24.933 15.810 13.247 1.00 97.94 902 GLN A N 1
ATOM 6802 C CA . GLN A 1 902 ? -24.152 16.458 12.211 1.00 97.94 902 GLN A CA 1
ATOM 6803 C C . GLN A 1 902 ? -23.177 15.426 11.658 1.00 97.94 902 GLN A C 1
ATOM 6805 O O . GLN A 1 902 ? -22.730 14.564 12.414 1.00 97.94 902 GLN A O 1
ATOM 6810 N N . VAL A 1 903 ? -22.852 15.529 10.373 1.00 98.38 903 VAL A N 1
ATOM 6811 C CA . VAL A 1 903 ? -21.959 14.588 9.683 1.00 98.38 903 VAL A CA 1
ATOM 6812 C C . VAL A 1 903 ? -20.694 15.312 9.244 1.00 98.38 903 VAL A C 1
ATOM 6814 O O . VAL A 1 903 ? -20.789 16.378 8.638 1.00 98.38 903 VAL A O 1
ATOM 6817 N N . ALA A 1 904 ? -19.531 14.757 9.569 1.00 97.88 904 ALA A N 1
ATOM 6818 C CA . ALA A 1 904 ? -18.222 15.240 9.159 1.00 97.88 904 ALA A CA 1
ATOM 6819 C C . ALA A 1 904 ? -17.636 14.347 8.056 1.00 97.88 904 ALA A C 1
ATOM 6821 O O . ALA A 1 904 ? -17.660 13.124 8.181 1.00 97.88 904 ALA A O 1
ATOM 6822 N N . SER A 1 905 ? -17.130 14.965 6.988 1.00 95.94 905 SER A N 1
ATOM 6823 C CA . SER A 1 905 ? -16.456 14.297 5.863 1.00 95.94 905 SER A CA 1
ATOM 6824 C C . SER A 1 905 ? -15.549 15.289 5.121 1.00 95.94 905 SER A C 1
ATOM 6826 O O . SER A 1 905 ? -15.769 16.503 5.209 1.00 95.94 905 SER A O 1
ATOM 6828 N N . GLY A 1 906 ? -14.537 14.799 4.408 1.00 93.00 906 GLY A N 1
ATOM 6829 C CA . GLY A 1 906 ? -13.628 15.591 3.579 1.00 93.00 906 GLY A CA 1
ATOM 6830 C C . GLY A 1 906 ? -13.360 14.934 2.214 1.00 93.00 906 GLY A C 1
ATOM 6831 O O . GLY A 1 906 ? -13.483 13.714 2.079 1.00 93.00 906 GLY A O 1
ATOM 6832 N N . PRO A 1 907 ? -13.070 15.724 1.162 1.00 91.31 907 PRO A N 1
ATOM 6833 C CA . PRO A 1 907 ? -12.467 15.233 -0.077 1.00 91.31 907 PRO A CA 1
ATOM 6834 C C . PRO A 1 907 ? -10.938 15.075 0.078 1.00 91.31 907 PRO A C 1
ATOM 6836 O O . PRO A 1 907 ? -10.401 15.122 1.177 1.00 91.31 907 PRO A O 1
ATOM 6839 N N . VAL A 1 908 ? -10.215 14.881 -1.024 1.00 89.69 908 VAL A N 1
ATOM 6840 C CA . VAL A 1 908 ? -8.744 14.821 -1.035 1.00 89.69 908 VAL A CA 1
ATOM 6841 C C . VAL A 1 908 ? -8.090 16.160 -0.654 1.00 89.69 908 VAL A C 1
ATOM 6843 O O . VAL A 1 908 ? -8.541 17.237 -1.055 1.00 89.69 908 VAL A O 1
ATOM 6846 N N . LEU A 1 909 ? -6.987 16.087 0.106 1.00 91.81 909 LEU A N 1
ATOM 6847 C CA . LEU A 1 909 ? -6.114 17.208 0.484 1.00 91.81 909 LEU A CA 1
ATOM 6848 C C . LEU A 1 909 ? -6.913 18.440 0.919 1.00 91.81 909 LEU A C 1
ATOM 6850 O O . LEU A 1 909 ? -6.754 19.542 0.390 1.00 91.81 909 LEU A O 1
ATOM 6854 N N . SER A 1 910 ? -7.804 18.256 1.885 1.00 94.00 910 SER A N 1
ATOM 6855 C CA . SER A 1 910 ? -8.818 19.246 2.238 1.00 94.00 910 SER A CA 1
ATOM 6856 C C . SER A 1 910 ? -8.904 19.473 3.748 1.00 94.00 910 SER A C 1
ATOM 6858 O O . SER A 1 910 ? -8.250 18.788 4.536 1.00 94.00 910 SER A O 1
ATOM 6860 N N . PRO A 1 911 ? -9.700 20.454 4.202 1.00 95.62 911 PRO A N 1
ATOM 6861 C CA . PRO A 1 911 ? -10.286 20.381 5.530 1.00 95.62 911 PRO A CA 1
ATOM 6862 C C . PRO A 1 911 ? -11.462 19.389 5.544 1.00 95.62 911 PRO A C 1
ATOM 6864 O O . PRO A 1 911 ? -12.009 19.050 4.493 1.00 95.62 911 PRO A O 1
ATOM 6867 N N . SER A 1 912 ? -11.916 19.010 6.735 1.00 96.44 912 SER A N 1
ATOM 6868 C CA . SER A 1 912 ? -13.148 18.230 6.913 1.00 96.44 912 SER A CA 1
ATOM 6869 C C . SER A 1 912 ? -14.315 19.179 7.169 1.00 96.44 912 SER A C 1
ATOM 6871 O O . SER A 1 912 ? -14.213 20.138 7.944 1.00 96.44 912 SER A O 1
ATOM 6873 N N . TYR A 1 913 ? -15.438 18.935 6.509 1.00 97.50 913 TYR A N 1
ATOM 6874 C CA . TYR A 1 913 ? -16.640 19.759 6.553 1.00 97.50 913 TYR A CA 1
ATOM 6875 C C . TYR A 1 913 ? -17.679 19.123 7.465 1.00 97.50 913 TYR A C 1
ATOM 6877 O O . TYR A 1 913 ? -17.985 17.945 7.326 1.00 97.50 913 TYR A O 1
ATOM 6885 N N . LEU A 1 914 ? -18.250 19.913 8.376 1.00 98.38 914 LEU A N 1
ATOM 6886 C CA . LEU A 1 914 ? -19.365 19.494 9.220 1.00 98.38 914 LEU A CA 1
ATOM 6887 C C . LEU A 1 914 ? -20.684 19.963 8.603 1.00 98.38 914 LEU A C 1
ATOM 6889 O O . LEU A 1 914 ? -20.893 21.169 8.441 1.00 98.38 914 LEU A O 1
ATOM 6893 N N . PHE A 1 915 ? -21.602 19.037 8.353 1.00 98.31 915 PHE A N 1
ATOM 6894 C CA . PHE A 1 915 ? -22.923 19.295 7.790 1.00 98.31 915 PHE A CA 1
ATOM 6895 C C . PHE A 1 915 ? -24.030 19.147 8.832 1.00 98.31 915 PHE A C 1
ATOM 6897 O O . PHE A 1 915 ? -24.034 18.217 9.638 1.00 98.31 915 PHE A O 1
ATOM 6904 N N . ASN A 1 916 ? -24.997 20.064 8.802 1.00 97.44 916 ASN A N 1
ATOM 6905 C CA . ASN A 1 916 ? -26.255 19.939 9.533 1.00 97.44 916 ASN A CA 1
ATOM 6906 C C . ASN A 1 916 ? -27.123 18.827 8.932 1.00 97.44 916 ASN A C 1
ATOM 6908 O O . ASN A 1 916 ? -26.880 18.344 7.828 1.00 97.44 916 ASN A O 1
ATOM 6912 N N . SER A 1 917 ? -28.205 18.478 9.626 1.00 95.38 917 SER A N 1
ATOM 6913 C CA . SER A 1 917 ? -29.117 17.428 9.175 1.00 95.38 917 SER A CA 1
ATOM 6914 C C . SER A 1 917 ? -29.813 17.687 7.834 1.00 95.38 917 SER A C 1
ATOM 6916 O O . SER A 1 917 ? -30.302 16.752 7.201 1.00 95.38 917 SER A O 1
ATOM 6918 N N . ASP A 1 918 ? -29.850 18.940 7.382 1.00 95.50 918 ASP A N 1
ATOM 6919 C CA . ASP A 1 918 ? -30.387 19.352 6.083 1.00 95.50 918 ASP A CA 1
ATOM 6920 C C . ASP A 1 918 ? -29.322 19.452 4.973 1.00 95.50 918 ASP A C 1
ATOM 6922 O O . ASP A 1 918 ? -29.631 19.930 3.881 1.00 95.50 918 ASP A O 1
ATOM 6926 N N . GLY A 1 919 ? -28.080 19.038 5.248 1.00 96.19 919 GLY A N 1
ATOM 6927 C CA . GLY A 1 919 ? -26.955 19.116 4.315 1.00 96.19 919 GLY A CA 1
ATOM 6928 C C . GLY A 1 919 ? -26.309 20.501 4.226 1.00 96.19 919 GLY A C 1
ATOM 6929 O O . GLY A 1 919 ? -25.406 20.708 3.417 1.00 96.19 919 GLY A O 1
ATOM 6930 N N . SER A 1 920 ? -26.738 21.481 5.031 1.00 96.56 920 SER A N 1
ATOM 6931 C CA . SER A 1 920 ? -26.093 22.798 5.064 1.00 96.56 920 SER A CA 1
ATOM 6932 C C . SER A 1 920 ? -24.785 22.779 5.861 1.00 96.56 920 SER A C 1
ATOM 6934 O O . SER A 1 920 ? -24.696 22.159 6.919 1.00 96.56 920 SER A O 1
ATOM 6936 N N . ASN A 1 921 ? -23.773 23.507 5.380 1.00 95.62 921 ASN A N 1
ATOM 6937 C CA . ASN A 1 921 ? -22.496 23.668 6.083 1.00 95.62 921 ASN A CA 1
ATOM 6938 C C . ASN A 1 921 ? -22.692 24.286 7.479 1.00 95.62 921 ASN A C 1
ATOM 6940 O O . ASN A 1 921 ? -23.282 25.361 7.619 1.00 95.62 921 ASN A O 1
ATOM 6944 N N . ALA A 1 922 ? -22.143 23.628 8.496 1.00 95.75 922 ALA A N 1
ATOM 6945 C CA . ALA A 1 922 ? -22.197 24.037 9.894 1.00 95.75 922 ALA A CA 1
ATOM 6946 C C . ALA A 1 922 ? -20.850 24.576 10.394 1.00 95.75 922 ALA A C 1
ATOM 6948 O O . ALA A 1 922 ? -20.796 25.659 10.977 1.00 95.75 922 ALA A O 1
ATOM 6949 N N . SER A 1 923 ? -19.768 23.830 10.160 1.00 96.44 923 SER A N 1
ATOM 6950 C CA . SER A 1 923 ? -18.403 24.165 10.585 1.00 96.44 923 SER A CA 1
ATOM 6951 C C . SER A 1 923 ? -17.370 23.520 9.655 1.00 96.44 923 SER A C 1
ATOM 6953 O O . SER A 1 923 ? -17.727 22.732 8.782 1.00 96.44 923 SER A O 1
ATOM 6955 N N . VAL A 1 924 ? -16.096 23.873 9.828 1.00 96.94 924 VAL A N 1
ATOM 6956 C CA . VAL A 1 924 ? -14.963 23.334 9.063 1.00 96.94 924 VAL A CA 1
ATOM 6957 C C . VAL A 1 924 ? -13.800 23.065 10.014 1.00 96.94 924 VAL A C 1
ATOM 6959 O O . VAL A 1 924 ? -13.510 23.887 10.887 1.00 96.94 924 VAL A O 1
ATOM 6962 N N . TYR A 1 925 ? -13.126 21.936 9.826 1.00 97.56 925 TYR A N 1
ATOM 6963 C CA . TYR A 1 925 ? -11.960 21.503 10.587 1.00 97.56 925 TYR A CA 1
ATOM 6964 C C . TYR A 1 925 ? -10.738 21.518 9.670 1.00 97.56 925 TYR A C 1
ATOM 6966 O O . TYR A 1 925 ? -10.698 20.785 8.693 1.00 97.56 925 TYR A O 1
ATOM 6974 N N . GLY A 1 926 ? -9.746 22.363 9.955 1.00 95.31 926 GLY A N 1
ATOM 6975 C CA . GLY A 1 926 ? -8.532 22.476 9.136 1.00 95.31 926 GLY A CA 1
ATOM 6976 C C . GLY A 1 926 ? -8.500 23.686 8.186 1.00 95.31 926 GLY A C 1
ATOM 6977 O O . GLY A 1 926 ? -9.365 24.569 8.243 1.00 95.31 926 GLY A O 1
ATOM 6978 N N . PRO A 1 927 ? -7.444 23.803 7.363 1.00 95.56 927 PRO A N 1
ATOM 6979 C CA . PRO A 1 927 ? -7.213 24.961 6.509 1.00 95.56 927 PRO A CA 1
ATOM 6980 C C . PRO A 1 927 ? -8.150 24.968 5.294 1.00 95.56 927 PRO A C 1
ATOM 6982 O O . PRO A 1 927 ? -8.258 23.997 4.563 1.00 95.56 927 PRO A O 1
ATOM 6985 N N . LEU A 1 928 ? -8.784 26.111 5.027 1.00 94.69 928 LEU A N 1
ATOM 6986 C CA . LEU A 1 928 ? -9.547 26.323 3.792 1.00 94.69 928 LEU A CA 1
ATOM 6987 C C . LEU A 1 928 ? -8.616 26.603 2.594 1.00 94.69 928 LEU A C 1
ATOM 6989 O O . LEU A 1 928 ? -7.519 27.136 2.808 1.00 94.69 928 LEU A O 1
ATOM 6993 N N . PRO A 1 929 ? -9.078 26.405 1.342 1.00 91.81 929 PRO A N 1
ATOM 6994 C CA . PRO A 1 929 ? -8.314 26.735 0.131 1.00 91.81 929 PRO A CA 1
ATOM 6995 C C . PRO A 1 929 ? -7.716 28.153 0.117 1.00 91.81 929 PRO A C 1
ATOM 6997 O O . PRO A 1 929 ? -6.563 28.349 -0.243 1.00 91.81 929 PRO A O 1
ATOM 7000 N N . GLY A 1 930 ? -8.454 29.157 0.607 1.00 92.50 930 GLY A N 1
ATOM 7001 C CA . GLY A 1 930 ? -7.982 30.550 0.675 1.00 92.50 930 GLY A CA 1
ATOM 7002 C C . GLY A 1 930 ? -7.046 30.888 1.847 1.00 92.50 930 GLY A C 1
ATOM 7003 O O . GLY A 1 930 ? -6.715 32.059 2.044 1.00 92.50 930 GLY A O 1
ATOM 7004 N N . SER A 1 931 ? -6.667 29.914 2.677 1.00 94.44 931 SER A N 1
ATOM 7005 C CA . SER A 1 931 ? -5.705 30.109 3.769 1.00 94.44 931 SER A CA 1
ATOM 7006 C C . SER A 1 931 ? -4.263 30.212 3.238 1.00 94.44 931 SER A C 1
ATOM 7008 O O . SER A 1 931 ? -4.008 29.814 2.106 1.00 94.44 931 SER A O 1
ATOM 7010 N N . PRO A 1 932 ? -3.282 30.707 4.023 1.00 94.75 932 PRO A N 1
ATOM 7011 C CA . PRO A 1 932 ? -1.885 30.743 3.580 1.00 94.75 932 PRO A CA 1
ATOM 7012 C C . PRO A 1 932 ? -1.332 29.378 3.142 1.00 94.75 932 PRO A C 1
ATOM 7014 O O . PRO A 1 932 ? -0.640 29.312 2.132 1.00 94.75 932 PRO A O 1
ATOM 7017 N N . THR A 1 933 ? -1.658 28.303 3.869 1.00 93.62 933 THR A N 1
ATOM 7018 C CA . THR A 1 933 ? -1.266 26.928 3.513 1.00 93.62 933 THR A CA 1
ATOM 7019 C C . THR A 1 933 ? -2.005 26.452 2.264 1.00 93.62 933 THR A C 1
ATOM 7021 O O . THR A 1 933 ? -1.368 25.926 1.359 1.00 93.62 933 THR A O 1
ATOM 7024 N N . GLY A 1 934 ? -3.316 26.709 2.169 1.00 94.62 934 GLY A N 1
ATOM 7025 C CA . GLY A 1 934 ? -4.119 26.338 1.000 1.00 94.62 934 GLY A CA 1
ATOM 7026 C C . GLY A 1 934 ? -3.641 27.009 -0.292 1.00 94.62 934 GLY A C 1
ATOM 7027 O O . GLY A 1 934 ? -3.431 26.335 -1.293 1.00 94.62 934 GLY A O 1
ATOM 7028 N N . ILE A 1 935 ? -3.352 28.314 -0.246 1.00 95.12 935 ILE A N 1
ATOM 7029 C CA . ILE A 1 935 ? -2.797 29.064 -1.384 1.00 95.12 935 ILE A CA 1
ATOM 7030 C C . ILE A 1 935 ? -1.422 28.519 -1.779 1.00 95.12 935 ILE A C 1
ATOM 7032 O O . ILE A 1 935 ? -1.114 28.439 -2.966 1.00 95.12 935 ILE A O 1
ATOM 7036 N N . PHE A 1 936 ? -0.580 28.164 -0.802 1.00 95.75 936 PHE A N 1
ATOM 7037 C CA . PHE A 1 936 ? 0.742 27.609 -1.085 1.00 95.75 936 PHE A CA 1
ATOM 7038 C C . PHE A 1 936 ? 0.648 26.256 -1.792 1.00 95.75 936 PHE A C 1
ATOM 7040 O O . PHE A 1 936 ? 1.292 26.069 -2.820 1.00 95.75 936 PHE A O 1
ATOM 7047 N N . LEU A 1 937 ? -0.212 25.363 -1.300 1.00 94.19 937 LEU A N 1
ATOM 7048 C CA . LEU A 1 937 ? -0.440 24.049 -1.898 1.00 94.19 937 LEU A CA 1
ATOM 7049 C C . LEU A 1 937 ? -1.053 24.154 -3.308 1.00 94.19 937 LEU A C 1
ATOM 7051 O O . LEU A 1 937 ? -0.563 23.512 -4.231 1.00 94.19 937 LEU A O 1
ATOM 7055 N N . GLN A 1 938 ? -2.038 25.035 -3.517 1.00 93.94 938 GLN A N 1
ATOM 7056 C CA . GLN A 1 938 ? -2.625 25.289 -4.843 1.00 93.94 938 GLN A CA 1
ATOM 7057 C C . GLN A 1 938 ? -1.608 25.815 -5.852 1.00 93.94 938 GLN A C 1
ATOM 7059 O O . GLN A 1 938 ? -1.549 25.360 -6.991 1.00 93.94 938 GLN A O 1
ATOM 7064 N N . ASN A 1 939 ? -0.797 26.785 -5.443 1.00 94.12 939 ASN A N 1
ATOM 7065 C CA . ASN A 1 939 ? 0.225 27.342 -6.315 1.00 94.12 939 ASN A CA 1
ATOM 7066 C C . ASN A 1 939 ? 1.338 26.328 -6.604 1.00 94.12 939 ASN A C 1
ATOM 7068 O O . ASN A 1 939 ? 1.838 26.311 -7.725 1.00 94.12 939 ASN A O 1
ATOM 7072 N N . ALA A 1 940 ? 1.711 25.488 -5.631 1.00 91.94 940 ALA A N 1
ATOM 7073 C CA . ALA A 1 940 ? 2.639 24.384 -5.854 1.00 91.94 940 ALA A CA 1
ATOM 7074 C C . ALA A 1 940 ? 2.078 23.403 -6.892 1.00 91.94 940 ALA A C 1
ATOM 7076 O O . ALA A 1 940 ? 2.781 23.099 -7.851 1.00 91.94 940 ALA A O 1
ATOM 7077 N N . ALA A 1 941 ? 0.800 23.016 -6.787 1.00 90.81 941 ALA A N 1
ATOM 7078 C CA . ALA A 1 941 ? 0.132 22.182 -7.790 1.00 90.81 941 ALA A CA 1
ATOM 7079 C C . ALA A 1 941 ? 0.185 22.802 -9.198 1.00 90.81 941 ALA A C 1
ATOM 7081 O O . ALA A 1 941 ? 0.543 22.124 -10.156 1.00 90.81 941 ALA A O 1
ATOM 7082 N N . VAL A 1 942 ? -0.064 24.113 -9.325 1.00 90.44 942 VAL A N 1
ATOM 7083 C CA . VAL A 1 942 ? 0.086 24.831 -10.608 1.00 90.44 942 VAL A CA 1
ATOM 7084 C C . VAL A 1 942 ? 1.524 24.778 -11.129 1.00 90.44 942 VAL A C 1
ATOM 7086 O O . VAL A 1 942 ? 1.725 24.571 -12.324 1.00 90.44 942 VAL A O 1
ATOM 7089 N N . CYS A 1 943 ? 2.524 24.976 -10.265 1.00 88.31 943 CYS A N 1
ATOM 7090 C CA . CYS A 1 943 ? 3.932 24.917 -10.663 1.00 88.31 943 CYS A CA 1
ATOM 7091 C C . CYS A 1 943 ? 4.345 23.513 -11.124 1.00 88.31 943 CYS A C 1
ATOM 7093 O O . CYS A 1 943 ? 5.102 23.411 -12.083 1.00 88.31 943 CYS A O 1
ATOM 7095 N N . ILE A 1 944 ? 3.851 22.462 -10.465 1.00 85.06 944 ILE A N 1
ATOM 7096 C CA . ILE A 1 944 ? 4.151 21.062 -10.799 1.00 85.06 944 ILE A CA 1
ATOM 7097 C C . ILE A 1 944 ? 3.508 20.692 -12.137 1.00 85.06 944 ILE A C 1
ATOM 7099 O O . ILE A 1 944 ? 4.204 20.254 -13.047 1.00 85.06 944 ILE A O 1
ATOM 7103 N N . ALA A 1 945 ? 2.206 20.948 -12.293 1.00 82.81 945 ALA A N 1
ATOM 7104 C CA . ALA A 1 945 ? 1.475 20.616 -13.516 1.00 82.81 945 ALA A CA 1
ATOM 7105 C C . ALA A 1 945 ? 1.901 21.470 -14.724 1.00 82.81 945 ALA A C 1
ATOM 7107 O O . ALA A 1 945 ? 1.806 21.046 -15.873 1.00 82.81 945 ALA A O 1
ATOM 7108 N N . SER A 1 946 ? 2.348 22.710 -14.498 1.00 81.31 946 SER A N 1
ATOM 7109 C CA . SER A 1 946 ? 2.830 23.594 -15.559 1.00 81.31 946 SER A CA 1
ATOM 7110 C C . SER A 1 946 ? 3.887 24.565 -15.028 1.00 81.31 946 SER A C 1
ATOM 7112 O O . SER A 1 946 ? 3.561 25.701 -14.659 1.00 81.31 946 SER A O 1
ATOM 7114 N N . PRO A 1 947 ? 5.183 24.195 -15.071 1.00 78.62 947 PRO A N 1
ATOM 7115 C CA . PRO A 1 947 ? 6.270 25.053 -14.591 1.00 78.62 947 PRO A CA 1
ATOM 7116 C C . PRO A 1 947 ? 6.285 26.440 -15.249 1.00 78.62 947 PRO A C 1
ATOM 7118 O O . PRO A 1 947 ? 6.598 27.445 -14.613 1.00 78.62 947 PRO A O 1
ATOM 7121 N N . SER A 1 948 ? 5.865 26.521 -16.517 1.00 79.44 948 SER A N 1
ATOM 7122 C CA . SER A 1 948 ? 5.734 27.781 -17.267 1.00 79.44 948 SER A CA 1
ATOM 7123 C C . SER A 1 948 ? 4.662 28.739 -16.724 1.00 79.44 948 SER A C 1
ATOM 7125 O O . SER A 1 948 ? 4.717 29.941 -16.991 1.00 79.44 948 SER A O 1
ATOM 7127 N N . SER A 1 949 ? 3.698 28.211 -15.968 1.00 85.31 949 SER A N 1
ATOM 7128 C CA . SER A 1 949 ? 2.585 28.944 -15.357 1.00 85.31 949 SER A CA 1
ATOM 7129 C C . SER A 1 949 ? 2.759 29.119 -13.845 1.00 85.31 949 SER A C 1
ATOM 7131 O O . SER A 1 949 ? 1.846 29.620 -13.186 1.00 85.31 949 SER A O 1
ATOM 7133 N N . CYS A 1 950 ? 3.918 28.738 -13.294 1.00 88.62 950 CYS A N 1
ATOM 7134 C CA . CYS A 1 950 ? 4.208 28.845 -11.870 1.00 88.62 950 CYS A CA 1
ATOM 7135 C C . CYS A 1 950 ? 4.056 30.306 -11.393 1.00 88.62 950 CYS A C 1
ATOM 7137 O O . CYS A 1 950 ? 4.714 31.204 -11.928 1.00 88.62 950 CYS A O 1
ATOM 7139 N N . PRO A 1 951 ? 3.191 30.589 -10.397 1.00 93.19 951 PRO A N 1
ATOM 7140 C CA . PRO A 1 951 ? 2.884 31.961 -9.992 1.00 93.19 951 PRO A CA 1
ATOM 7141 C C . PRO A 1 951 ? 3.971 32.612 -9.124 1.00 93.19 951 PRO A C 1
ATOM 7143 O O . PRO A 1 951 ? 3.851 33.793 -8.792 1.00 93.19 951 PRO A O 1
ATOM 7146 N N . TYR A 1 952 ? 5.009 31.867 -8.738 1.00 92.69 952 TYR A N 1
ATOM 7147 C CA . TYR A 1 952 ? 6.097 32.355 -7.896 1.00 92.69 952 TYR A CA 1
ATOM 7148 C C . TYR A 1 952 ? 7.227 32.979 -8.712 1.00 92.69 952 TYR A C 1
ATOM 7150 O O . TYR A 1 952 ? 7.636 32.468 -9.750 1.00 92.69 952 TYR A O 1
ATOM 7158 N N . SER A 1 953 ? 7.781 34.077 -8.204 1.00 92.25 953 SER A N 1
ATOM 7159 C CA . SER A 1 953 ? 9.037 34.626 -8.711 1.00 92.25 953 SER A CA 1
ATOM 7160 C C . SER A 1 953 ? 10.243 33.800 -8.250 1.00 92.25 953 SER A C 1
ATOM 7162 O O . SER A 1 953 ? 10.221 33.207 -7.172 1.00 92.25 953 SER A O 1
ATOM 7164 N N . ASP A 1 954 ? 11.350 33.850 -9.000 1.00 88.88 954 ASP A N 1
ATOM 7165 C CA . ASP A 1 954 ? 12.612 33.186 -8.626 1.00 88.88 954 ASP A CA 1
ATOM 7166 C C . ASP A 1 954 ? 13.066 33.524 -7.195 1.00 88.88 954 ASP A C 1
ATOM 7168 O O . ASP A 1 954 ? 13.563 32.668 -6.469 1.00 88.88 954 ASP A O 1
ATOM 7172 N N . ALA A 1 955 ? 12.862 34.773 -6.757 1.00 92.50 955 ALA A N 1
ATOM 7173 C CA . ALA A 1 955 ? 13.224 35.211 -5.411 1.00 92.50 955 ALA A CA 1
ATOM 7174 C C . ALA A 1 955 ? 12.342 34.578 -4.320 1.00 92.50 955 ALA A C 1
ATOM 7176 O O . ALA A 1 955 ? 12.816 34.338 -3.211 1.00 92.50 955 ALA A O 1
ATOM 7177 N N . GLU A 1 956 ? 11.064 34.322 -4.606 1.00 94.00 956 GLU A N 1
ATOM 7178 C CA . GLU A 1 956 ? 10.173 33.596 -3.695 1.00 94.00 956 GLU A CA 1
ATOM 7179 C C . GLU A 1 956 ? 10.579 32.127 -3.609 1.00 94.00 956 GLU A C 1
ATOM 7181 O O . GLU A 1 956 ? 10.774 31.628 -2.503 1.00 94.00 956 GLU A O 1
ATOM 7186 N N . LEU A 1 957 ? 10.824 31.479 -4.752 1.00 92.44 957 LEU A N 1
ATOM 7187 C CA . LEU A 1 957 ? 11.289 30.091 -4.805 1.00 92.44 957 LEU A CA 1
ATOM 7188 C C . LEU A 1 957 ? 12.613 29.901 -4.049 1.00 92.44 957 LEU A C 1
ATOM 7190 O O . LEU A 1 957 ? 12.721 29.004 -3.217 1.00 92.44 957 LEU A O 1
ATOM 7194 N N . GLN A 1 958 ? 13.589 30.795 -4.232 1.00 90.56 958 GLN A N 1
ATOM 7195 C CA . GLN A 1 958 ? 14.840 30.774 -3.461 1.00 90.56 958 GLN A CA 1
ATOM 7196 C C . GLN A 1 958 ? 14.617 30.947 -1.952 1.00 90.56 958 GLN A C 1
ATOM 7198 O O . GLN A 1 958 ? 15.295 30.308 -1.145 1.00 90.56 958 GLN A O 1
ATOM 7203 N N . ASN A 1 959 ? 13.670 31.796 -1.540 1.00 93.12 959 ASN A N 1
ATOM 7204 C CA . ASN A 1 959 ? 13.337 31.943 -0.123 1.00 93.12 959 ASN A CA 1
ATOM 7205 C C . ASN A 1 959 ? 12.712 30.663 0.448 1.00 93.12 959 ASN A C 1
ATOM 7207 O O . ASN A 1 959 ? 13.027 30.313 1.590 1.00 93.12 959 ASN A O 1
ATOM 7211 N N . PHE A 1 960 ? 11.872 29.970 -0.327 1.00 93.94 960 PHE A N 1
ATOM 7212 C CA . PHE A 1 960 ? 11.280 28.688 0.058 1.00 93.94 960 PHE A CA 1
ATOM 7213 C C . PHE A 1 960 ? 12.338 27.591 0.180 1.00 93.94 960 PHE A C 1
ATOM 7215 O O . PHE A 1 960 ? 12.394 26.952 1.227 1.00 93.94 960 PHE A O 1
ATOM 7222 N N . LEU A 1 961 ? 13.247 27.456 -0.793 1.00 90.06 961 LEU A N 1
ATOM 7223 C CA . LEU A 1 961 ? 14.399 26.539 -0.724 1.00 90.06 961 LEU A CA 1
ATOM 7224 C C . LEU A 1 961 ? 15.295 26.794 0.495 1.00 90.06 961 LEU A C 1
ATOM 7226 O O . LEU A 1 961 ? 15.864 25.869 1.066 1.00 90.06 961 LEU A O 1
ATOM 7230 N N . ALA A 1 962 ? 15.402 28.048 0.941 1.00 90.69 962 ALA A N 1
ATOM 7231 C CA . ALA A 1 962 ? 16.113 28.402 2.168 1.00 90.69 962 ALA A CA 1
ATOM 7232 C C . ALA A 1 962 ? 15.341 28.045 3.462 1.00 90.69 962 ALA A C 1
ATOM 7234 O O . ALA A 1 962 ? 15.780 28.404 4.557 1.00 90.69 962 ALA A O 1
ATOM 7235 N N . GLY A 1 963 ? 14.194 27.367 3.353 1.00 90.81 963 GLY A N 1
ATOM 7236 C CA . GLY A 1 963 ? 13.352 26.912 4.459 1.00 90.81 963 GLY A CA 1
ATOM 7237 C C . GLY A 1 963 ? 12.347 27.947 4.970 1.00 90.81 963 GLY A C 1
ATOM 7238 O O . GLY A 1 963 ? 11.710 27.712 5.997 1.00 90.81 963 GLY A O 1
ATOM 7239 N N . ASN A 1 964 ? 12.176 29.092 4.294 1.00 93.75 964 ASN A N 1
ATOM 7240 C CA . ASN A 1 964 ? 11.206 30.122 4.696 1.00 93.75 964 ASN A CA 1
ATOM 7241 C C . ASN A 1 964 ? 9.802 29.799 4.164 1.00 93.75 964 ASN A C 1
ATOM 7243 O O . ASN A 1 964 ? 9.226 30.565 3.391 1.00 93.75 964 ASN A O 1
ATOM 7247 N N . LEU A 1 965 ? 9.275 28.646 4.566 1.00 93.19 965 LEU A N 1
ATOM 7248 C CA . LEU A 1 965 ? 7.954 28.165 4.174 1.00 93.19 965 LEU A CA 1
ATOM 7249 C C . LEU A 1 965 ? 6.839 28.850 4.991 1.00 93.19 965 LEU A C 1
ATOM 7251 O O . LEU A 1 965 ? 7.090 29.340 6.101 1.00 93.19 965 LEU A O 1
ATOM 7255 N N . PRO A 1 966 ? 5.594 28.883 4.479 1.00 93.19 966 PRO A N 1
ATOM 7256 C CA . PRO A 1 966 ? 4.420 29.204 5.285 1.00 93.19 966 PRO A CA 1
ATOM 7257 C C . PRO A 1 966 ? 4.289 28.289 6.510 1.00 93.19 966 PRO A C 1
ATOM 7259 O O . PRO A 1 966 ? 4.919 27.236 6.598 1.00 93.19 966 PRO A O 1
ATOM 7262 N N . ALA A 1 967 ? 3.443 28.690 7.465 1.00 92.56 967 ALA A N 1
ATOM 7263 C CA . ALA A 1 967 ? 3.119 27.822 8.590 1.00 92.56 967 ALA A CA 1
ATOM 7264 C C . ALA A 1 967 ? 2.516 26.509 8.075 1.00 92.56 967 ALA A C 1
ATOM 7266 O O . ALA A 1 967 ? 1.595 26.522 7.254 1.00 92.56 967 ALA A O 1
ATOM 7267 N N . ASP A 1 968 ? 3.049 25.398 8.570 1.00 94.25 968 ASP A N 1
ATOM 7268 C CA . ASP A 1 968 ? 2.557 24.084 8.199 1.00 94.25 968 ASP A CA 1
ATOM 7269 C C . ASP A 1 968 ? 1.241 23.810 8.930 1.00 94.25 968 ASP A C 1
ATOM 7271 O O . ASP A 1 968 ? 1.153 23.987 10.149 1.00 94.25 968 ASP A O 1
ATOM 7275 N N . ALA A 1 969 ? 0.211 23.448 8.173 1.00 95.25 969 ALA A N 1
ATOM 7276 C CA . ALA A 1 969 ? -1.121 23.165 8.685 1.00 95.25 969 ALA A CA 1
ATOM 7277 C C . ALA A 1 969 ? -1.600 21.841 8.079 1.00 95.25 969 ALA A C 1
ATOM 7279 O O . ALA A 1 969 ? -1.474 21.682 6.862 1.00 95.25 969 ALA A O 1
ATOM 7280 N N . PRO A 1 970 ? -2.134 20.911 8.889 1.00 95.50 970 PRO A N 1
ATOM 7281 C CA . PRO A 1 970 ? -2.548 19.611 8.381 1.00 95.50 970 PRO A CA 1
ATOM 7282 C C . PRO A 1 970 ? -3.726 19.733 7.416 1.00 95.50 970 PRO A C 1
ATOM 7284 O O . PRO A 1 970 ? -4.702 20.419 7.726 1.00 95.50 970 PRO A O 1
ATOM 7287 N N . VAL A 1 971 ? -3.612 19.070 6.274 1.00 94.94 971 VAL A N 1
ATOM 7288 C CA . VAL A 1 971 ? -4.691 18.761 5.335 1.00 94.94 971 VAL A CA 1
ATOM 7289 C C . VAL A 1 971 ? -4.971 17.266 5.415 1.00 94.94 971 VAL A C 1
ATOM 7291 O O . VAL A 1 971 ? -4.074 16.478 5.731 1.00 94.94 971 VAL A O 1
ATOM 7294 N N . PHE A 1 972 ? -6.214 16.883 5.175 1.00 93.75 972 PHE A N 1
ATOM 7295 C CA . PHE A 1 972 ? -6.658 15.505 5.305 1.00 93.75 972 PHE A CA 1
ATOM 7296 C C . PHE A 1 972 ? -6.680 14.813 3.951 1.00 93.75 972 PHE A C 1
ATOM 7298 O O . PHE A 1 972 ? -6.896 15.444 2.916 1.00 93.75 972 PHE A O 1
ATOM 7305 N N . PHE A 1 973 ? -6.297 13.544 3.976 1.00 87.06 973 PHE A N 1
ATOM 7306 C CA . PHE A 1 973 ? -6.172 12.682 2.817 1.00 87.06 973 PHE A CA 1
ATOM 7307 C C . PHE A 1 973 ? -6.196 11.248 3.327 1.00 87.06 973 PHE A C 1
ATOM 7309 O O . PHE A 1 973 ? -5.344 10.880 4.133 1.00 87.06 973 PHE A O 1
ATOM 7316 N N . THR A 1 974 ? -7.146 10.443 2.852 1.00 86.38 974 THR A N 1
ATOM 7317 C CA . THR A 1 974 ? -7.244 8.997 3.140 1.00 86.38 974 THR A CA 1
ATOM 7318 C C . THR A 1 974 ? -7.376 8.628 4.623 1.00 86.38 974 THR A C 1
ATOM 7320 O O . THR A 1 974 ? -7.054 7.509 4.991 1.00 86.38 974 THR A O 1
ATOM 7323 N N . THR A 1 975 ? -7.820 9.532 5.500 1.00 92.12 975 THR A N 1
ATOM 7324 C CA . THR A 1 975 ? -7.966 9.250 6.940 1.00 92.12 975 THR A CA 1
ATOM 7325 C C . THR A 1 975 ? -9.396 9.474 7.412 1.00 92.12 975 THR A C 1
ATOM 7327 O O . THR A 1 975 ? -10.101 10.340 6.903 1.00 92.12 975 THR A O 1
ATOM 7330 N N . GLY A 1 976 ? -9.826 8.718 8.420 1.00 92.25 976 GLY A N 1
ATOM 7331 C CA . GLY A 1 976 ? -11.095 8.918 9.113 1.00 92.25 976 GLY A CA 1
ATOM 7332 C C . GLY A 1 976 ? -10.959 9.877 10.297 1.00 92.25 976 GLY A C 1
ATOM 7333 O O . GLY A 1 976 ? -9.997 9.821 11.073 1.00 92.25 976 GLY A O 1
ATOM 7334 N N . GLY A 1 977 ? -11.943 10.758 10.468 1.00 95.50 977 GLY A N 1
ATOM 7335 C CA . GLY A 1 977 ? -12.077 11.565 11.681 1.00 95.50 977 GLY A CA 1
ATOM 7336 C C . GLY A 1 977 ? -12.835 10.841 12.788 1.00 95.50 977 GLY A C 1
ATOM 7337 O O . GLY A 1 977 ? -13.505 9.848 12.540 1.00 95.50 977 GLY A O 1
ATOM 7338 N N . VAL A 1 978 ? -12.763 11.351 14.017 1.00 97.56 978 VAL A N 1
ATOM 7339 C CA . VAL A 1 978 ? -13.544 10.843 15.156 1.00 97.56 978 VAL A CA 1
ATOM 7340 C C . VAL A 1 978 ? -14.106 11.969 16.002 1.00 97.56 978 VAL A C 1
ATOM 7342 O O . VAL A 1 978 ? -13.481 13.023 16.159 1.00 97.56 978 VAL A O 1
ATOM 7345 N N . PHE A 1 979 ? -15.257 11.714 16.618 1.00 97.94 979 PHE A N 1
ATOM 7346 C CA . PHE A 1 979 ? -15.807 12.570 17.660 1.00 97.94 979 PHE A CA 1
ATOM 7347 C C . PHE A 1 979 ? -15.530 11.988 19.046 1.00 97.94 979 PHE A C 1
ATOM 7349 O O . PHE A 1 979 ? -15.736 10.809 19.289 1.00 97.94 979 PHE A O 1
ATOM 7356 N N . GLY A 1 980 ? -15.123 12.819 19.997 1.00 96.50 980 GLY A N 1
ATOM 7357 C CA . GLY A 1 980 ? -14.973 12.376 21.383 1.00 96.50 980 GLY A CA 1
ATOM 7358 C C . GLY A 1 980 ? -14.546 13.504 22.305 1.00 96.50 980 GLY A C 1
ATOM 7359 O O . GLY A 1 980 ? -14.050 14.544 21.864 1.00 96.50 980 GLY A O 1
ATOM 7360 N N . ARG A 1 981 ? -14.785 13.353 23.604 1.00 95.38 981 ARG A N 1
ATOM 7361 C CA . ARG A 1 981 ? -14.365 14.340 24.605 1.00 95.38 981 ARG A CA 1
ATOM 7362 C C . ARG A 1 981 ? -12.960 14.021 25.077 1.00 95.38 981 ARG A C 1
ATOM 7364 O O . ARG A 1 981 ? -12.777 13.024 25.742 1.00 95.38 981 ARG A O 1
ATOM 7371 N N . LEU A 1 982 ? -12.004 14.926 24.878 1.00 93.00 982 LEU A N 1
ATOM 7372 C CA . LEU A 1 982 ? -10.644 14.783 25.438 1.00 93.00 982 LEU A CA 1
ATOM 7373 C C . LEU A 1 982 ? -10.533 15.246 26.902 1.00 93.00 982 LEU A C 1
ATOM 7375 O O . LEU A 1 982 ? -9.463 15.236 27.502 1.00 93.00 982 LEU A O 1
ATOM 7379 N N . SER A 1 983 ? -11.640 15.726 27.472 1.00 89.44 983 SER A N 1
ATOM 7380 C CA . SER A 1 983 ? -11.745 16.022 28.897 1.00 89.44 983 SER A CA 1
ATOM 7381 C C . SER A 1 983 ? -13.170 15.784 29.382 1.00 89.44 983 SER A C 1
ATOM 7383 O O . SER A 1 983 ? -14.133 16.171 28.717 1.00 89.44 983 SER A O 1
ATOM 7385 N N . ILE A 1 984 ? -13.320 15.157 30.546 1.00 88.50 984 ILE A N 1
ATOM 7386 C CA . ILE A 1 984 ? -14.607 14.783 31.129 1.00 88.50 984 ILE A CA 1
ATOM 7387 C C . ILE A 1 984 ? -14.738 15.429 32.524 1.00 88.50 984 ILE A C 1
ATOM 7389 O O . ILE A 1 984 ? -13.973 15.086 33.429 1.00 88.50 984 ILE A O 1
ATOM 7393 N N . PRO A 1 985 ? -15.714 16.346 32.740 1.00 88.56 985 PRO A N 1
ATOM 7394 C CA . PRO A 1 985 ? -16.651 16.890 31.752 1.00 88.56 985 PRO A CA 1
ATOM 7395 C C . PRO A 1 985 ? -15.998 17.963 30.858 1.00 88.56 985 PRO A C 1
ATOM 7397 O O . PRO A 1 985 ? -15.333 18.869 31.355 1.00 88.56 985 PRO A O 1
ATOM 7400 N N . GLY A 1 986 ? -16.282 17.927 29.558 1.00 87.75 986 GLY A N 1
ATOM 7401 C CA . GLY A 1 986 ? -15.776 18.874 28.553 1.00 87.75 986 GLY A CA 1
ATOM 7402 C C . GLY A 1 986 ? -16.647 18.861 27.297 1.00 87.75 986 GLY A C 1
ATOM 7403 O O . GLY A 1 986 ? -17.621 18.117 27.253 1.00 87.75 986 GLY A O 1
ATOM 7404 N N . ASN A 1 987 ? -16.362 19.700 26.300 1.00 91.81 987 ASN A N 1
ATOM 7405 C CA . ASN A 1 987 ? -17.092 19.682 25.023 1.00 91.81 987 ASN A CA 1
ATOM 7406 C C . ASN A 1 987 ? -16.634 18.514 24.139 1.00 91.81 987 ASN A C 1
ATOM 7408 O O . ASN A 1 987 ? -15.549 17.975 24.338 1.00 91.81 987 ASN A O 1
ATOM 7412 N N . LEU A 1 988 ? -17.463 18.156 23.155 1.00 95.94 988 LEU A N 1
ATOM 7413 C CA . LEU A 1 988 ? -17.071 17.224 22.104 1.00 95.94 988 LEU A CA 1
ATOM 7414 C C . LEU A 1 988 ? -15.981 17.859 21.228 1.00 95.94 988 LEU A C 1
ATOM 7416 O O . LEU A 1 988 ? -16.067 19.042 20.880 1.00 95.94 988 LEU A O 1
ATOM 7420 N N . SER A 1 989 ? -14.982 17.068 20.866 1.00 97.25 989 SER A N 1
ATOM 7421 C CA . SER A 1 989 ? -13.947 17.425 19.903 1.00 97.25 989 SER A CA 1
ATOM 7422 C C . SER A 1 989 ? -14.079 16.578 18.643 1.00 97.25 989 SER A C 1
ATOM 7424 O O . SER A 1 989 ? -14.635 15.484 18.701 1.00 97.25 989 SER A O 1
ATOM 7426 N N . TYR A 1 990 ? -13.578 17.100 17.526 1.00 98.25 990 TYR A N 1
ATOM 7427 C CA . TYR A 1 990 ? -13.334 16.348 16.297 1.00 98.25 990 TYR A CA 1
ATOM 7428 C C . TYR A 1 990 ? -11.826 16.203 16.105 1.00 98.25 990 TYR A C 1
ATOM 7430 O O . TYR A 1 990 ? -11.111 17.203 16.200 1.00 98.25 990 TYR A O 1
ATOM 7438 N N . SER A 1 991 ? -11.344 14.996 15.840 1.00 98.00 991 SER A N 1
ATOM 7439 C CA . SER A 1 991 ? -9.916 14.712 15.685 1.00 98.00 991 SER A CA 1
ATOM 7440 C C . SER A 1 991 ? -9.676 13.871 14.444 1.00 98.00 991 SER A C 1
ATOM 7442 O O . SER A 1 991 ? -10.410 12.920 14.204 1.00 98.00 991 SER A O 1
ATOM 7444 N N . GLN A 1 992 ? -8.641 14.203 13.676 1.00 97.38 992 GLN A N 1
ATOM 7445 C CA . GLN A 1 992 ? -8.277 13.479 12.457 1.00 97.38 992 GLN A CA 1
ATOM 7446 C C . GLN A 1 992 ? -6.756 13.578 12.224 1.00 97.38 992 GLN A C 1
ATOM 7448 O O . GLN A 1 992 ? -6.165 14.634 12.502 1.00 97.38 992 GLN A O 1
ATOM 7453 N N . PRO A 1 993 ? -6.084 12.513 11.768 1.00 96.44 993 PRO A N 1
ATOM 7454 C CA . PRO A 1 993 ? -4.700 12.568 11.319 1.00 96.44 993 PRO A CA 1
ATOM 7455 C C . PRO A 1 993 ? -4.630 13.208 9.930 1.00 96.44 993 PRO A C 1
ATOM 7457 O O . PRO A 1 993 ? -5.528 13.021 9.117 1.00 96.44 993 PRO A O 1
ATOM 7460 N N . GLY A 1 994 ? -3.571 13.952 9.634 1.00 94.75 994 GLY A N 1
ATOM 7461 C CA . GLY A 1 994 ? -3.385 14.581 8.329 1.00 94.75 994 GLY A CA 1
ATOM 7462 C C . GLY A 1 994 ? -1.929 14.910 8.035 1.00 94.75 994 GLY A C 1
ATOM 7463 O O . GLY A 1 994 ? -1.076 14.910 8.927 1.00 94.75 994 GLY A O 1
ATOM 7464 N N . THR A 1 995 ? -1.649 15.231 6.779 1.00 94.31 995 THR A N 1
ATOM 7465 C CA . THR A 1 995 ? -0.312 15.600 6.310 1.00 94.31 995 THR A CA 1
ATOM 7466 C C . THR A 1 995 ? -0.143 17.117 6.280 1.00 94.31 995 THR A C 1
ATOM 7468 O O . THR A 1 995 ? -1.094 17.864 6.062 1.00 94.31 995 THR A O 1
ATOM 7471 N N . GLY A 1 996 ? 1.055 17.618 6.549 1.00 94.69 996 GLY A N 1
ATOM 7472 C CA . GLY A 1 996 ? 1.353 19.043 6.546 1.00 94.69 996 GLY A CA 1
ATOM 7473 C C . GLY A 1 996 ? 1.275 19.614 5.136 1.00 94.69 996 GLY A C 1
ATOM 7474 O O . GLY A 1 996 ? 2.106 19.300 4.290 1.00 94.69 996 GLY A O 1
ATOM 7475 N N . GLY A 1 997 ? 0.314 20.501 4.871 1.00 94.38 997 GLY A N 1
ATOM 7476 C CA . GLY A 1 997 ? 0.124 21.049 3.528 1.00 94.38 997 GLY A CA 1
ATOM 7477 C C . GLY A 1 997 ? 1.316 21.867 3.017 1.00 94.38 997 GLY A C 1
ATOM 7478 O O . GLY A 1 997 ? 1.560 21.897 1.815 1.00 94.38 997 GLY A O 1
ATOM 7479 N N . ALA A 1 998 ? 2.090 22.517 3.898 1.00 94.38 998 ALA A N 1
ATOM 7480 C CA . ALA A 1 998 ? 3.270 23.276 3.480 1.00 94.38 998 ALA A CA 1
ATOM 7481 C C . ALA A 1 998 ? 4.495 22.375 3.288 1.00 94.38 998 ALA A C 1
ATOM 7483 O O . ALA A 1 998 ? 5.258 22.603 2.349 1.00 94.38 998 ALA A O 1
ATOM 7484 N N . SER A 1 999 ? 4.684 21.366 4.147 1.00 94.31 999 SER A N 1
ATOM 7485 C CA . SER A 1 999 ? 5.766 20.389 3.974 1.00 94.31 999 SER A CA 1
ATOM 7486 C C . SER A 1 999 ? 5.543 19.519 2.739 1.00 94.31 999 SER A C 1
ATOM 7488 O O . SER A 1 999 ? 6.455 19.435 1.917 1.00 94.31 999 SER A O 1
ATOM 7490 N N . LEU A 1 1000 ? 4.325 19.005 2.537 1.00 93.12 1000 LEU A N 1
ATOM 7491 C CA . LEU A 1 1000 ? 3.922 18.284 1.328 1.00 93.12 1000 LEU A CA 1
ATOM 7492 C C . LEU A 1 1000 ? 4.162 19.127 0.071 1.00 93.12 1000 LEU A C 1
ATOM 7494 O O . LEU A 1 1000 ? 4.897 18.708 -0.815 1.00 93.12 1000 LEU A O 1
ATOM 7498 N N . ALA A 1 1001 ? 3.621 20.350 0.017 1.00 92.81 1001 ALA A N 1
ATOM 7499 C CA . ALA A 1 1001 ? 3.825 21.244 -1.124 1.00 92.81 1001 ALA A CA 1
ATOM 7500 C C . ALA A 1 1001 ? 5.311 21.507 -1.404 1.00 92.81 1001 ALA A C 1
ATOM 7502 O O . ALA A 1 1001 ? 5.715 21.571 -2.560 1.00 92.81 1001 ALA A O 1
ATOM 7503 N N . SER A 1 1002 ? 6.133 21.668 -0.361 1.00 92.81 1002 SER A N 1
ATOM 7504 C CA . SER A 1 1002 ? 7.565 21.924 -0.528 1.00 92.81 1002 SER A CA 1
ATOM 7505 C C . SER A 1 1002 ? 8.342 20.707 -1.024 1.00 92.81 1002 SER A C 1
ATOM 7507 O O . SER A 1 1002 ? 9.203 20.879 -1.879 1.00 92.81 1002 SER A O 1
ATOM 7509 N N . ALA A 1 1003 ? 8.014 19.504 -0.545 1.00 92.12 1003 ALA A N 1
ATOM 7510 C CA . ALA A 1 1003 ? 8.578 18.272 -1.075 1.00 92.12 1003 ALA A CA 1
ATOM 7511 C C . ALA A 1 1003 ? 8.180 18.132 -2.551 1.00 92.12 1003 ALA A C 1
ATOM 7513 O O . ALA A 1 1003 ? 9.044 17.999 -3.417 1.00 92.12 1003 ALA A O 1
ATOM 7514 N N . LEU A 1 1004 ? 6.878 18.223 -2.865 1.00 88.19 1004 LEU A N 1
ATOM 7515 C CA . LEU A 1 1004 ? 6.336 18.058 -4.226 1.00 88.19 1004 LEU A CA 1
ATOM 7516 C C . LEU A 1 1004 ? 6.879 19.096 -5.217 1.00 88.19 1004 LEU A C 1
ATOM 7518 O O . LEU A 1 1004 ? 7.097 18.800 -6.384 1.00 88.19 1004 LEU A O 1
ATOM 7522 N N . LEU A 1 1005 ? 7.133 20.318 -4.759 1.00 90.12 1005 LEU A N 1
ATOM 7523 C CA . LEU A 1 1005 ? 7.688 21.365 -5.609 1.00 90.12 1005 LEU A CA 1
ATOM 7524 C C . LEU A 1 1005 ? 9.208 21.251 -5.782 1.00 90.12 1005 LEU A C 1
ATOM 7526 O O . LEU A 1 1005 ? 9.735 21.756 -6.768 1.00 90.12 1005 LEU A O 1
ATOM 7530 N N . PHE A 1 1006 ? 9.922 20.647 -4.828 1.00 91.44 1006 PHE A N 1
ATOM 7531 C CA . PHE A 1 1006 ? 11.383 20.637 -4.802 1.00 91.44 1006 PHE A CA 1
ATOM 7532 C C . PHE A 1 1006 ? 11.953 19.248 -4.507 1.00 91.44 1006 PHE A C 1
ATOM 7534 O O . PHE A 1 1006 ? 12.703 19.096 -3.550 1.00 91.44 1006 PHE A O 1
ATOM 7541 N N . ALA A 1 1007 ? 11.659 18.255 -5.352 1.00 90.94 1007 ALA A N 1
ATOM 7542 C CA . ALA A 1 1007 ? 11.951 16.836 -5.112 1.00 90.94 1007 ALA A CA 1
ATOM 7543 C C . ALA A 1 1007 ? 13.369 16.513 -4.600 1.00 90.94 1007 ALA A C 1
ATOM 7545 O O . ALA A 1 1007 ? 13.559 15.507 -3.945 1.00 90.94 1007 ALA A O 1
ATOM 7546 N N . GLY A 1 1008 ? 14.399 17.305 -4.907 1.00 92.69 1008 GLY A N 1
ATOM 7547 C CA . GLY A 1 1008 ? 15.771 17.049 -4.443 1.00 92.69 1008 GLY A CA 1
ATOM 7548 C C . GLY A 1 1008 ? 16.237 17.912 -3.271 1.00 92.69 1008 GLY A C 1
ATOM 7549 O O . GLY A 1 1008 ? 17.442 17.989 -3.020 1.00 92.69 1008 GLY A O 1
ATOM 7550 N N . SER A 1 1009 ? 15.342 18.635 -2.602 1.00 92.31 1009 SER A N 1
ATOM 7551 C CA . SER A 1 1009 ? 15.692 19.673 -1.625 1.00 92.31 1009 SER A CA 1
ATOM 7552 C C . SER A 1 1009 ? 15.976 19.143 -0.222 1.00 92.31 1009 SER A C 1
ATOM 7554 O O . SER A 1 1009 ? 16.630 19.823 0.581 1.00 92.31 1009 SER A O 1
ATOM 7556 N N . GLY A 1 1010 ? 15.533 17.923 0.084 1.00 92.69 1010 GLY A N 1
ATOM 7557 C CA . GLY A 1 1010 ? 15.620 17.335 1.410 1.00 92.69 1010 GLY A CA 1
ATOM 7558 C C . GLY A 1 1010 ? 14.547 17.848 2.367 1.00 92.69 1010 GLY A C 1
ATOM 7559 O O . GLY A 1 1010 ? 14.785 17.805 3.585 1.00 92.69 1010 GLY A O 1
ATOM 7560 N N . PHE A 1 1011 ? 13.434 18.388 1.865 1.00 93.38 1011 PHE A N 1
ATOM 7561 C CA . PHE A 1 1011 ? 12.278 18.720 2.693 1.00 93.38 1011 PHE A CA 1
ATOM 7562 C C . PHE A 1 1011 ? 11.500 17.448 3.014 1.00 93.38 1011 PHE A C 1
ATOM 7564 O O . PHE A 1 1011 ? 11.085 16.725 2.124 1.00 93.38 1011 PHE A O 1
ATOM 7571 N N . ALA A 1 1012 ? 11.306 17.192 4.306 1.00 92.44 1012 ALA A N 1
ATOM 7572 C CA . ALA A 1 1012 ? 10.529 16.045 4.754 1.00 92.44 1012 ALA A CA 1
ATOM 7573 C C . ALA A 1 1012 ? 9.045 16.370 4.780 1.00 92.44 1012 ALA A C 1
ATOM 7575 O O . ALA A 1 1012 ? 8.665 17.454 5.252 1.00 92.44 1012 ALA A O 1
ATOM 7576 N N . ILE A 1 1013 ? 8.230 15.400 4.381 1.00 92.81 1013 ILE A N 1
ATOM 7577 C CA . ILE A 1 1013 ? 6.785 15.440 4.580 1.00 92.81 1013 ILE A CA 1
ATOM 7578 C C . ILE A 1 1013 ? 6.515 15.226 6.073 1.00 92.81 1013 ILE A C 1
ATOM 7580 O O . ILE A 1 1013 ? 7.048 14.312 6.704 1.00 92.81 1013 ILE A O 1
ATOM 7584 N N . LYS A 1 1014 ? 5.737 16.120 6.688 1.00 93.75 1014 LYS A N 1
ATOM 7585 C CA . LYS A 1 1014 ? 5.391 16.017 8.111 1.00 93.75 1014 LYS A CA 1
ATOM 7586 C C . LYS A 1 1014 ? 3.955 15.573 8.253 1.00 93.75 1014 LYS A C 1
ATOM 7588 O O . LYS A 1 1014 ? 3.079 16.151 7.627 1.00 93.75 1014 LYS A O 1
ATOM 7593 N N . ASN A 1 1015 ? 3.708 14.641 9.160 1.00 94.62 1015 ASN A N 1
ATOM 7594 C CA . ASN A 1 1015 ? 2.364 14.171 9.463 1.00 94.62 1015 ASN A CA 1
ATOM 7595 C C . ASN A 1 1015 ? 1.971 14.562 10.883 1.00 94.62 1015 ASN A C 1
ATOM 7597 O O . ASN A 1 1015 ? 2.817 14.727 11.771 1.00 94.62 1015 ASN A O 1
ATOM 7601 N N . TYR A 1 1016 ? 0.674 14.742 11.095 1.00 96.25 1016 TYR A N 1
ATOM 7602 C CA . TYR A 1 1016 ? 0.128 15.311 12.313 1.00 96.25 1016 TYR A CA 1
ATOM 7603 C C . TYR A 1 1016 ? -1.144 14.604 12.757 1.00 96.25 1016 TYR A C 1
ATOM 7605 O O . TYR A 1 1016 ? -1.999 14.276 11.947 1.00 96.25 1016 TYR A O 1
ATOM 7613 N N . LEU A 1 1017 ? -1.330 14.505 14.067 1.00 97.56 1017 LEU A N 1
ATOM 7614 C CA . LEU A 1 1017 ? -2.633 14.300 14.678 1.00 97.56 1017 LEU A CA 1
ATOM 7615 C C . LEU A 1 1017 ? -3.235 15.661 15.043 1.00 97.56 1017 LEU A C 1
ATOM 7617 O O . LEU A 1 1017 ? -2.566 16.509 15.647 1.00 97.56 1017 LEU A O 1
ATOM 7621 N N . THR A 1 1018 ? -4.502 15.877 14.693 1.00 97.88 1018 THR A N 1
ATOM 7622 C CA . THR A 1 1018 ? -5.230 17.121 14.982 1.00 97.88 1018 THR A CA 1
ATOM 7623 C C . THR A 1 1018 ? -6.389 16.902 15.944 1.00 97.88 1018 THR A C 1
ATOM 7625 O O . THR A 1 1018 ? -6.897 15.793 16.076 1.00 97.88 1018 THR A O 1
ATOM 7628 N N . ALA A 1 1019 ? -6.806 17.981 16.608 1.00 97.88 1019 ALA A N 1
ATOM 7629 C CA . ALA A 1 1019 ? -8.027 18.029 17.400 1.00 97.88 1019 ALA A CA 1
ATOM 7630 C C . ALA A 1 1019 ? -8.633 19.437 17.325 1.00 97.88 1019 ALA A C 1
ATOM 7632 O O . ALA A 1 1019 ? -7.916 20.440 17.437 1.00 97.88 1019 ALA A O 1
ATOM 7633 N N . PHE A 1 1020 ? -9.951 19.513 17.182 1.00 98.00 1020 PHE A N 1
ATOM 7634 C CA . PHE A 1 1020 ? -10.741 20.737 17.086 1.00 98.00 1020 PHE A CA 1
ATOM 7635 C C . PHE A 1 1020 ? -11.917 20.687 18.062 1.00 98.00 1020 PHE A C 1
ATOM 7637 O O . PHE A 1 1020 ? -12.466 19.623 18.334 1.00 98.00 1020 PHE A O 1
ATOM 7644 N N . ASP A 1 1021 ? -12.358 21.835 18.571 1.00 97.38 1021 ASP A N 1
ATOM 7645 C CA . ASP A 1 1021 ? -13.669 21.946 19.217 1.00 97.38 1021 ASP A CA 1
ATOM 7646 C C . ASP A 1 1021 ? -14.762 21.707 18.162 1.00 97.38 1021 ASP A C 1
ATOM 7648 O O . ASP A 1 1021 ? -14.825 22.417 17.154 1.00 97.38 1021 ASP A O 1
ATOM 7652 N N . ALA A 1 1022 ? -15.621 20.706 18.382 1.00 97.38 1022 ALA A N 1
ATOM 7653 C CA . ALA A 1 1022 ? -16.551 20.232 17.355 1.00 97.38 1022 ALA A CA 1
ATOM 7654 C C . ALA A 1 1022 ? -17.552 21.315 16.916 1.00 97.38 1022 ALA A C 1
ATOM 7656 O O . ALA A 1 1022 ? -17.948 21.367 15.755 1.00 97.38 1022 ALA A O 1
ATOM 7657 N N . VAL A 1 1023 ? -17.932 22.215 17.826 1.00 96.50 1023 VAL A N 1
ATOM 7658 C CA . VAL A 1 1023 ? -18.917 23.276 17.573 1.00 96.50 1023 VAL A CA 1
ATOM 7659 C C . VAL A 1 1023 ? -18.308 24.412 16.755 1.00 96.50 1023 VAL A C 1
ATOM 7661 O O . VAL A 1 1023 ? -18.937 24.923 15.831 1.00 96.50 1023 VAL A O 1
ATOM 7664 N N . THR A 1 1024 ? -17.108 24.857 17.126 1.00 96.25 1024 THR A N 1
ATOM 7665 C CA . THR A 1 1024 ? -16.506 26.085 16.584 1.00 96.25 1024 THR A CA 1
ATOM 7666 C C . THR A 1 1024 ? -15.500 25.844 15.466 1.00 96.25 1024 THR A C 1
ATOM 7668 O O . THR A 1 1024 ? -15.156 26.794 14.766 1.00 96.25 1024 THR A O 1
ATOM 7671 N N . GLY A 1 1025 ? -14.995 24.616 15.324 1.00 96.25 1025 GLY A N 1
ATOM 7672 C CA . GLY A 1 1025 ? -13.898 24.285 14.413 1.00 96.25 1025 GLY A CA 1
ATOM 7673 C C . GLY A 1 1025 ? -12.541 24.860 14.832 1.00 96.25 1025 GLY A C 1
ATOM 7674 O O . GLY A 1 1025 ? -11.568 24.774 14.087 1.00 96.25 1025 GLY A O 1
ATOM 7675 N N . ALA A 1 1026 ? -12.441 25.462 16.021 1.00 96.00 1026 ALA A N 1
ATOM 7676 C CA . ALA A 1 1026 ? -11.185 26.001 16.525 1.00 96.00 1026 ALA A CA 1
ATOM 7677 C C . ALA A 1 1026 ? -10.254 24.870 16.981 1.00 96.00 1026 ALA A C 1
ATOM 7679 O O . ALA A 1 1026 ? -10.690 23.962 17.686 1.00 96.00 1026 ALA A O 1
ATOM 7680 N N . SER A 1 1027 ? -8.966 24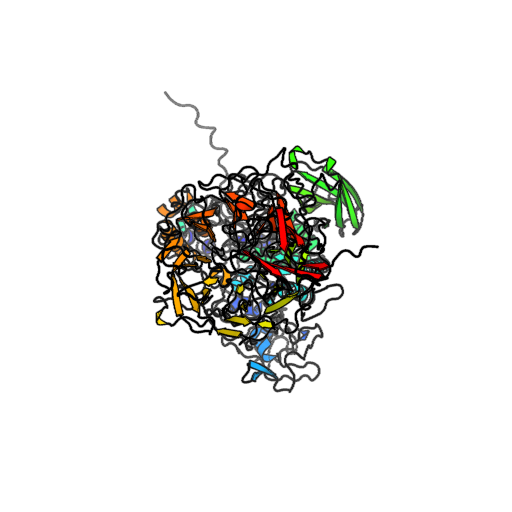.950 16.639 1.00 94.81 1027 SER A N 1
ATOM 7681 C CA . SER A 1 1027 ? -7.968 23.980 17.103 1.00 94.81 1027 SER A CA 1
ATOM 7682 C C . SER A 1 1027 ? -7.895 23.926 18.631 1.00 94.81 1027 SER A C 1
ATOM 7684 O O . SER A 1 1027 ? -7.842 24.959 19.310 1.00 94.81 1027 SER A O 1
ATOM 7686 N N . THR A 1 1028 ? -7.851 22.713 19.169 1.00 94.94 1028 THR A N 1
ATOM 7687 C CA . THR A 1 1028 ? -7.715 22.458 20.603 1.00 94.94 1028 THR A CA 1
ATOM 7688 C C . THR A 1 1028 ? -6.297 22.819 21.069 1.00 94.94 1028 THR A C 1
ATOM 7690 O O . THR A 1 1028 ? -5.324 22.500 20.379 1.00 94.94 1028 THR A O 1
ATOM 7693 N N . PRO A 1 1029 ? -6.120 23.469 22.238 1.00 93.75 1029 PRO A N 1
ATOM 7694 C CA . PRO A 1 1029 ? -4.794 23.774 22.767 1.00 93.75 1029 PRO A CA 1
ATOM 7695 C C . PRO A 1 1029 ? -3.898 22.535 22.851 1.00 93.75 1029 PRO A C 1
ATOM 7697 O O . PRO A 1 1029 ? -4.305 21.503 23.377 1.00 93.75 1029 PRO A O 1
ATOM 7700 N N . GLY A 1 1030 ? -2.665 22.665 22.361 1.00 94.31 1030 GLY A N 1
ATOM 7701 C CA . GLY A 1 1030 ? -1.711 21.559 22.301 1.00 94.31 1030 GLY A CA 1
ATOM 7702 C C . GLY A 1 1030 ? -1.756 20.749 21.008 1.00 94.31 1030 GLY A C 1
ATOM 7703 O O . GLY A 1 1030 ? -0.862 19.943 20.809 1.00 94.31 1030 GLY A O 1
ATOM 7704 N N . PHE A 1 1031 ? -2.715 20.988 20.113 1.00 96.38 1031 PHE A N 1
ATOM 7705 C CA . PHE A 1 1031 ? -2.753 20.386 18.779 1.00 96.38 1031 PHE A CA 1
ATOM 7706 C C . PHE A 1 1031 ? -2.508 21.443 17.688 1.00 96.38 1031 PHE A C 1
ATOM 7708 O O . PHE A 1 1031 ? -2.774 22.628 17.891 1.00 96.38 1031 PHE A O 1
ATOM 7715 N N . ALA A 1 1032 ? -1.983 21.074 16.517 1.00 96.44 1032 ALA A N 1
ATOM 7716 C CA . ALA A 1 1032 ? -1.633 19.720 16.065 1.00 96.44 1032 ALA A CA 1
ATOM 7717 C C . ALA A 1 1032 ? -0.338 19.156 16.694 1.00 96.44 1032 ALA A C 1
ATOM 7719 O O . ALA A 1 1032 ? 0.580 19.914 17.009 1.00 96.44 1032 ALA A O 1
ATOM 7720 N N . GLN A 1 1033 ? -0.267 17.832 16.865 1.00 96.31 1033 GLN A N 1
ATOM 7721 C CA . GLN A 1 1033 ? 0.925 17.106 17.324 1.00 96.31 1033 GLN A CA 1
ATOM 7722 C C . GLN A 1 1033 ? 1.537 16.329 16.168 1.00 96.31 1033 GLN A C 1
ATOM 7724 O O . GLN A 1 1033 ? 0.813 15.662 15.440 1.00 96.31 1033 GLN A O 1
ATOM 7729 N N . GLN A 1 1034 ? 2.855 16.415 15.993 1.00 94.00 1034 GLN A N 1
ATOM 7730 C CA . GLN A 1 1034 ? 3.534 15.635 14.963 1.00 94.00 1034 GLN A CA 1
ATOM 7731 C C . GLN A 1 1034 ? 3.458 14.144 15.315 1.00 94.00 1034 GLN A C 1
ATOM 7733 O O . GLN A 1 1034 ? 3.684 13.778 16.473 1.00 94.00 1034 GLN A O 1
ATOM 7738 N N . ILE A 1 1035 ? 3.151 13.320 14.318 1.00 94.25 1035 ILE A N 1
ATOM 7739 C CA . ILE A 1 1035 ? 3.202 11.858 14.382 1.00 94.25 1035 ILE A CA 1
ATOM 7740 C C . ILE A 1 1035 ? 4.349 11.353 13.501 1.00 94.25 1035 ILE A C 1
ATOM 7742 O O . ILE A 1 1035 ? 4.819 12.051 12.600 1.00 94.25 1035 ILE A O 1
ATOM 7746 N N . GLN A 1 1036 ? 4.841 10.158 13.803 1.00 91.88 1036 GLN A N 1
ATOM 7747 C CA . GLN A 1 1036 ? 5.892 9.507 13.028 1.00 91.88 1036 GLN A CA 1
ATOM 7748 C C . GLN A 1 1036 ? 5.253 8.635 11.952 1.00 91.88 1036 GLN A C 1
ATOM 7750 O O . GLN A 1 1036 ? 4.550 7.699 12.310 1.00 91.88 1036 GLN A O 1
ATOM 7755 N N . GLY A 1 1037 ? 5.523 8.905 10.677 1.00 90.94 1037 GLY A N 1
ATOM 7756 C CA . GLY A 1 1037 ? 4.887 8.191 9.565 1.00 90.94 1037 GLY A CA 1
ATOM 7757 C C . GLY A 1 1037 ? 3.526 8.756 9.168 1.00 90.94 1037 GLY A C 1
ATOM 7758 O O . GLY A 1 1037 ? 3.026 9.684 9.810 1.00 90.94 1037 GLY A O 1
ATOM 7759 N N . LEU A 1 1038 ? 2.960 8.243 8.082 1.00 90.75 1038 LEU A N 1
ATOM 7760 C CA . LEU A 1 1038 ? 1.625 8.581 7.590 1.00 90.75 1038 LEU A CA 1
ATOM 7761 C C . LEU A 1 1038 ? 0.584 7.633 8.214 1.00 90.75 1038 LEU A C 1
ATOM 7763 O O . LEU A 1 1038 ? 0.834 6.438 8.365 1.00 90.75 1038 LEU A O 1
ATOM 7767 N N . ASP A 1 1039 ? -0.567 8.173 8.614 1.00 91.69 1039 ASP A N 1
ATOM 7768 C CA . ASP A 1 1039 ? -1.773 7.372 8.862 1.00 91.69 1039 ASP A CA 1
ATOM 7769 C C . ASP A 1 1039 ? -2.512 7.246 7.522 1.00 91.69 1039 ASP A C 1
ATOM 7771 O O . ASP A 1 1039 ? -2.670 8.251 6.825 1.00 91.69 1039 ASP A O 1
ATOM 7775 N N . PHE A 1 1040 ? -2.891 6.027 7.139 1.00 87.06 1040 PHE A N 1
ATOM 7776 C CA . PHE A 1 1040 ? -3.371 5.704 5.799 1.00 87.06 1040 PHE A CA 1
ATOM 7777 C C . PHE A 1 1040 ? -4.539 4.721 5.875 1.00 87.06 1040 PHE A C 1
ATOM 7779 O O . PHE A 1 1040 ? -4.326 3.585 6.271 1.00 87.06 1040 PHE A O 1
ATOM 7786 N N . LEU A 1 1041 ? -5.748 5.148 5.500 1.00 88.62 1041 LEU A N 1
ATOM 7787 C CA . LEU A 1 1041 ? -7.052 4.495 5.742 1.00 88.62 1041 LEU A CA 1
ATOM 7788 C C . LEU A 1 1041 ? -7.457 4.375 7.226 1.00 88.62 1041 LEU A C 1
ATOM 7790 O O . LEU A 1 1041 ? -8.567 3.946 7.535 1.00 88.62 1041 LEU A O 1
ATOM 7794 N N . GLY A 1 1042 ? -6.606 4.785 8.167 1.00 90.75 1042 GLY A N 1
ATOM 7795 C CA . GLY A 1 1042 ? -6.872 4.710 9.597 1.00 90.75 1042 GLY A CA 1
ATOM 7796 C C . GLY A 1 1042 ? -7.594 5.928 10.178 1.00 90.75 1042 GLY A C 1
ATOM 7797 O O . GLY A 1 1042 ? -7.977 6.886 9.504 1.00 90.75 1042 GLY A O 1
ATOM 7798 N N . SER A 1 1043 ? -7.807 5.862 11.490 1.00 95.00 1043 SER A N 1
ATOM 7799 C CA . SER A 1 1043 ? -8.343 6.934 12.328 1.00 95.00 1043 SER A CA 1
ATOM 7800 C C . SER A 1 1043 ? -7.764 6.798 13.742 1.00 95.00 1043 SER A C 1
ATOM 7802 O O . SER A 1 1043 ? -7.361 5.700 14.144 1.00 95.00 1043 SER A O 1
ATOM 7804 N N . PRO A 1 1044 ? -7.758 7.857 14.569 1.00 97.00 1044 PRO A N 1
ATOM 7805 C CA . PRO A 1 1044 ? -7.506 7.685 15.989 1.00 97.00 1044 PRO A CA 1
ATOM 7806 C C . PRO A 1 1044 ? -8.683 6.958 16.661 1.00 97.00 1044 PRO A C 1
ATOM 7808 O O . PRO A 1 1044 ? -9.772 6.851 16.101 1.00 97.00 1044 PRO A O 1
ATOM 7811 N N . ILE A 1 1045 ? -8.476 6.516 17.898 1.00 97.69 1045 ILE A N 1
ATOM 7812 C CA . ILE A 1 1045 ? -9.536 6.179 18.864 1.00 97.69 1045 ILE A CA 1
ATOM 7813 C C . ILE A 1 1045 ? -9.440 7.129 20.071 1.00 97.69 1045 ILE A C 1
ATOM 7815 O O . ILE A 1 1045 ? -8.386 7.732 20.291 1.00 97.69 1045 ILE A O 1
ATOM 7819 N N . VAL A 1 1046 ? -10.523 7.296 20.835 1.00 97.50 1046 VAL A N 1
ATOM 7820 C CA . VAL A 1 1046 ? -10.622 8.205 21.996 1.00 97.50 1046 VAL A CA 1
ATOM 7821 C C . VAL A 1 1046 ? -10.866 7.395 23.267 1.00 97.50 1046 VAL A C 1
ATOM 7823 O O . VAL A 1 1046 ? -12.004 7.015 23.556 1.00 97.50 1046 VAL A O 1
ATOM 7826 N N . VAL A 1 1047 ? -9.795 7.098 24.005 1.00 95.69 1047 VAL A N 1
ATOM 7827 C CA . VAL A 1 1047 ? -9.798 6.074 25.066 1.00 95.69 1047 VAL A CA 1
ATOM 7828 C C . VAL A 1 1047 ? -8.813 6.430 26.185 1.00 95.69 1047 VAL A C 1
ATOM 7830 O O . VAL A 1 1047 ? -7.744 6.973 25.917 1.00 95.69 1047 VAL A O 1
ATOM 7833 N N . ASP A 1 1048 ? -9.151 6.146 27.445 1.00 95.25 1048 ASP A N 1
ATOM 7834 C CA . ASP A 1 1048 ? -8.231 6.325 28.584 1.00 95.25 1048 ASP A CA 1
ATOM 7835 C C . ASP A 1 1048 ? -7.164 5.223 28.571 1.00 95.25 1048 ASP A C 1
ATOM 7837 O O . ASP A 1 1048 ? -7.480 4.051 28.794 1.00 95.25 1048 ASP A O 1
ATOM 7841 N N . VAL A 1 1049 ? -5.910 5.605 28.317 1.00 96.38 1049 VAL A N 1
ATOM 7842 C CA . VAL A 1 1049 ? -4.726 4.733 28.408 1.00 96.38 1049 VAL A CA 1
ATOM 7843 C C . VAL A 1 1049 ? -3.783 5.142 29.541 1.00 96.38 1049 VAL A C 1
ATOM 7845 O O . VAL A 1 1049 ? -2.868 4.387 29.883 1.00 96.38 1049 VAL A O 1
ATOM 7848 N N . SER A 1 1050 ? -3.975 6.330 30.119 1.00 94.12 1050 SER A N 1
ATOM 7849 C CA . SER A 1 1050 ? -3.109 6.893 31.159 1.00 94.12 1050 SER A CA 1
ATOM 7850 C C . SER A 1 1050 ? -3.558 6.568 32.588 1.00 94.12 1050 SER A C 1
ATOM 7852 O O . SER A 1 1050 ? -2.758 6.669 33.523 1.00 94.12 1050 SER A O 1
ATOM 7854 N N . GLY A 1 1051 ? -4.818 6.173 32.772 1.00 92.56 1051 GLY A N 1
ATOM 7855 C CA . GLY A 1 1051 ? -5.418 5.858 34.067 1.00 92.56 1051 GLY A CA 1
ATOM 7856 C C . GLY A 1 1051 ? -5.798 7.087 34.889 1.00 92.56 1051 GLY A C 1
ATOM 7857 O O . GLY A 1 1051 ? -6.080 6.966 36.087 1.00 92.56 1051 GLY A O 1
ATOM 7858 N N . ASP A 1 1052 ? -5.785 8.282 34.291 1.00 91.44 1052 ASP A N 1
ATOM 7859 C CA . ASP A 1 1052 ? -6.185 9.523 34.959 1.00 91.44 1052 ASP A CA 1
ATOM 7860 C C . ASP A 1 1052 ? -7.701 9.801 34.871 1.00 91.44 1052 ASP A C 1
ATOM 7862 O O . ASP A 1 1052 ? -8.205 10.743 35.499 1.00 91.44 1052 ASP A O 1
ATOM 7866 N N . GLY A 1 1053 ? -8.437 8.933 34.166 1.00 88.81 1053 GLY A N 1
ATOM 7867 C CA . GLY A 1 1053 ? -9.875 9.036 33.940 1.00 88.81 1053 GLY A CA 1
ATOM 7868 C C . GLY A 1 1053 ? -10.255 10.089 32.897 1.00 88.81 1053 GLY A C 1
ATOM 7869 O O . GLY A 1 1053 ? -11.414 10.513 32.863 1.00 88.81 1053 GLY A O 1
ATOM 7870 N N . GLN A 1 1054 ? -9.303 10.574 32.103 1.00 91.94 1054 GLN A N 1
ATOM 7871 C CA . GLN A 1 1054 ? -9.517 11.357 30.892 1.00 91.94 1054 GLN A CA 1
ATOM 7872 C C . GLN A 1 1054 ? -9.043 10.527 29.691 1.00 91.94 1054 GLN A C 1
ATOM 7874 O O . GLN A 1 1054 ? -8.020 9.858 29.780 1.00 91.94 1054 GLN A O 1
ATOM 7879 N N . PRO A 1 1055 ? -9.762 10.549 28.564 1.00 94.44 1055 PRO A N 1
ATOM 7880 C CA . PRO A 1 1055 ? -9.346 9.794 27.396 1.00 94.44 1055 PRO A CA 1
ATOM 7881 C C . PRO A 1 1055 ? -8.269 10.531 26.592 1.00 94.44 1055 PRO A C 1
ATOM 7883 O O . PRO A 1 1055 ? -8.269 11.760 26.450 1.00 94.44 1055 PRO A O 1
ATOM 7886 N N . GLU A 1 1056 ? -7.375 9.744 26.014 1.00 96.56 1056 GLU A N 1
ATOM 7887 C CA . GLU A 1 1056 ? -6.361 10.146 25.055 1.00 96.56 1056 GLU A CA 1
ATOM 7888 C C . GLU A 1 1056 ? -6.796 9.832 23.620 1.00 96.56 1056 GLU A C 1
ATOM 7890 O O . GLU A 1 1056 ? -7.626 8.960 23.373 1.00 96.56 1056 GLU A O 1
ATOM 7895 N N . LEU A 1 1057 ? -6.187 10.520 22.653 1.00 97.94 1057 LEU A N 1
ATOM 7896 C CA . LEU A 1 1057 ? -6.211 10.076 21.262 1.00 97.94 1057 LEU A CA 1
ATOM 7897 C C . LEU A 1 1057 ? -5.106 9.047 21.048 1.00 97.94 1057 LEU A C 1
ATOM 7899 O O . LEU A 1 1057 ? -3.951 9.368 21.323 1.00 97.94 1057 LEU A O 1
ATOM 7903 N N . VAL A 1 1058 ? -5.432 7.868 20.522 1.00 98.19 1058 VAL A N 1
ATOM 7904 C CA . VAL A 1 1058 ? -4.460 6.811 20.187 1.00 98.19 1058 V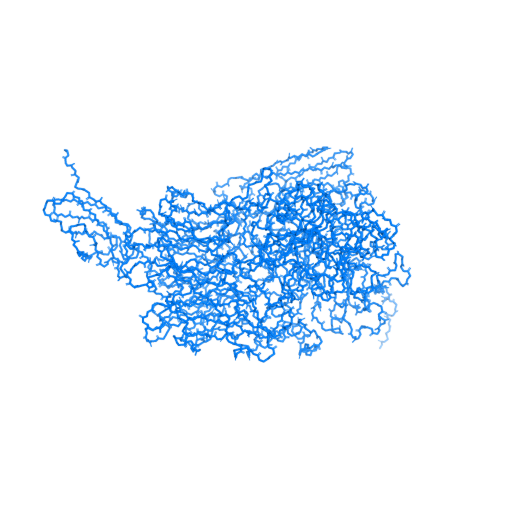AL A CA 1
ATOM 7905 C C . VAL A 1 1058 ? -4.479 6.562 18.681 1.00 98.19 1058 VAL A C 1
ATOM 7907 O O . VAL A 1 1058 ? -5.556 6.411 18.116 1.00 98.19 1058 VAL A O 1
ATOM 7910 N N . VAL A 1 1059 ? -3.312 6.542 18.033 1.00 97.38 1059 VAL A N 1
ATOM 7911 C CA . VAL A 1 1059 ? -3.172 6.503 16.565 1.00 97.38 1059 VAL A CA 1
ATOM 7912 C C . VAL A 1 1059 ? -1.983 5.640 16.131 1.00 97.38 1059 VAL A C 1
ATOM 7914 O O . VAL A 1 1059 ? -0.912 5.706 16.744 1.00 97.38 1059 VAL A O 1
ATOM 7917 N N . GLY A 1 1060 ? -2.176 4.821 15.095 1.00 95.25 1060 GLY A N 1
ATOM 7918 C CA . GLY A 1 1060 ? -1.136 4.020 14.438 1.00 95.25 1060 GLY A CA 1
ATOM 7919 C C . GLY A 1 1060 ? -0.748 4.614 13.083 1.00 95.25 1060 GLY A C 1
ATOM 7920 O O . GLY A 1 1060 ? -1.510 5.384 12.512 1.00 95.25 1060 GLY A O 1
ATOM 7921 N N . THR A 1 1061 ? 0.447 4.295 12.587 1.00 93.12 1061 THR A N 1
ATOM 7922 C CA . THR A 1 1061 ? 0.967 4.817 11.310 1.00 93.12 1061 THR A CA 1
ATOM 7923 C C . THR A 1 1061 ? 1.798 3.774 10.555 1.00 93.12 1061 THR A C 1
ATOM 7925 O O . THR A 1 1061 ? 2.029 2.657 11.032 1.00 93.12 1061 THR A O 1
ATOM 7928 N N . ASP A 1 1062 ? 2.294 4.150 9.379 1.00 91.94 1062 ASP A N 1
ATOM 7929 C CA . ASP A 1 1062 ? 3.149 3.341 8.504 1.00 91.94 1062 ASP A CA 1
ATOM 7930 C C . ASP A 1 1062 ? 4.598 3.126 8.983 1.00 91.94 1062 ASP A C 1
ATOM 7932 O O . ASP A 1 1062 ? 5.314 2.284 8.445 1.00 91.94 1062 ASP A O 1
ATOM 7936 N N . SER A 1 1063 ? 5.036 3.840 10.024 1.00 92.06 1063 SER A N 1
ATOM 7937 C CA . SER A 1 1063 ? 6.449 3.924 10.413 1.00 92.06 1063 SER A CA 1
ATOM 7938 C C . SER A 1 1063 ? 6.711 3.372 11.821 1.00 92.06 1063 SER A C 1
ATOM 7940 O O . SER A 1 1063 ? 7.321 4.034 12.666 1.00 92.06 1063 SER A O 1
ATOM 7942 N N . SER A 1 1064 ? 6.282 2.128 12.074 1.00 93.19 1064 SER A N 1
ATOM 7943 C CA . SER A 1 1064 ? 6.623 1.312 13.259 1.00 93.19 1064 SER A CA 1
ATOM 7944 C C . SER A 1 1064 ? 6.204 1.866 14.633 1.00 93.19 1064 SER A C 1
ATOM 7946 O O . SER A 1 1064 ? 6.780 1.461 15.652 1.00 93.19 1064 SER A O 1
ATOM 7948 N N . ALA A 1 1065 ? 5.216 2.766 14.694 1.00 94.31 1065 ALA A N 1
ATOM 7949 C CA . ALA A 1 1065 ? 4.797 3.419 15.934 1.00 94.31 1065 ALA A CA 1
ATOM 7950 C C . ALA A 1 1065 ? 3.274 3.402 16.158 1.00 94.31 1065 ALA A C 1
ATOM 7952 O O . ALA A 1 1065 ? 2.497 3.768 15.282 1.00 94.31 1065 ALA A O 1
ATOM 7953 N N . LEU A 1 1066 ? 2.866 3.079 17.389 1.00 97.38 1066 LEU A N 1
ATOM 7954 C CA . LEU A 1 1066 ? 1.549 3.412 17.942 1.00 97.38 1066 LEU A CA 1
ATOM 7955 C C . LEU A 1 1066 ? 1.731 4.530 18.976 1.00 97.38 1066 LEU A C 1
ATOM 7957 O O . LEU A 1 1066 ? 2.497 4.396 19.935 1.00 97.38 1066 LEU A O 1
ATOM 7961 N N . MET A 1 1067 ? 1.053 5.651 18.779 1.00 97.44 1067 MET A N 1
ATOM 7962 C CA . MET A 1 1067 ? 1.215 6.875 19.563 1.00 97.44 1067 MET A CA 1
ATOM 7963 C C . MET A 1 1067 ? -0.063 7.199 20.332 1.00 97.44 1067 MET A C 1
ATOM 7965 O O . MET A 1 1067 ? -1.153 6.812 19.926 1.00 97.44 1067 MET A O 1
ATOM 7969 N N . ALA A 1 1068 ? 0.075 7.939 21.433 1.00 97.62 1068 ALA A N 1
ATOM 7970 C CA . ALA A 1 1068 ? -1.056 8.455 22.192 1.00 97.62 1068 ALA A CA 1
ATOM 7971 C C . ALA A 1 1068 ? -0.816 9.910 22.615 1.00 97.62 1068 ALA A C 1
ATOM 7973 O O . ALA A 1 1068 ? 0.329 10.299 22.859 1.00 97.62 1068 ALA A O 1
ATOM 7974 N N . TYR A 1 1069 ? -1.878 10.709 22.725 1.00 97.81 1069 TYR A N 1
ATOM 7975 C CA . TYR A 1 1069 ? -1.797 12.114 23.128 1.00 97.81 1069 TYR A CA 1
ATOM 7976 C C . TYR A 1 1069 ? -2.959 12.519 24.034 1.00 97.81 1069 TYR A C 1
ATOM 7978 O O . TYR A 1 1069 ? -4.131 12.346 23.700 1.00 97.81 1069 TYR A O 1
ATOM 7986 N N . GLN A 1 1070 ? -2.611 13.136 25.159 1.00 95.56 1070 GLN A N 1
ATOM 7987 C CA . GLN A 1 1070 ? -3.540 13.720 26.120 1.00 95.56 1070 GLN A CA 1
ATOM 7988 C C . GLN A 1 1070 ? -4.135 15.033 25.612 1.00 95.56 1070 GLN A C 1
ATOM 7990 O O . GLN A 1 1070 ? -3.590 15.700 24.724 1.00 95.56 1070 GLN A O 1
ATOM 7995 N N . SER A 1 1071 ? -5.205 15.486 26.270 1.00 90.19 1071 SER A N 1
ATOM 7996 C CA . SER A 1 1071 ? -5.648 16.876 26.155 1.00 90.19 1071 SER A CA 1
ATOM 7997 C C . SER A 1 1071 ? -4.496 17.825 26.519 1.00 90.19 1071 SER A C 1
ATOM 7999 O O . SER A 1 1071 ? -3.988 17.819 27.641 1.00 90.19 1071 SER A O 1
ATOM 8001 N N . GLY A 1 1072 ? -4.067 18.653 25.563 1.00 92.44 1072 GLY A N 1
ATOM 8002 C CA . GLY A 1 1072 ? -2.867 19.492 25.677 1.00 92.44 1072 GLY A CA 1
ATOM 8003 C C . GLY A 1 1072 ? -1.659 18.996 24.874 1.00 92.44 1072 GLY A C 1
ATOM 8004 O O . GLY A 1 1072 ? -0.645 19.694 24.842 1.00 92.44 1072 GLY A O 1
ATOM 8005 N N . GLY A 1 1073 ? -1.764 17.845 24.204 1.00 95.00 1073 GLY A N 1
ATOM 8006 C CA . GLY A 1 1073 ? -0.772 17.332 23.255 1.00 95.00 1073 GLY A CA 1
ATOM 8007 C C . GLY A 1 1073 ? 0.434 16.637 23.890 1.00 95.00 1073 GLY A C 1
ATOM 8008 O O . GLY A 1 1073 ? 1.393 16.320 23.194 1.00 95.00 1073 GLY A O 1
ATOM 8009 N N . ALA A 1 1074 ? 0.421 16.403 25.204 1.00 95.62 1074 ALA A N 1
ATOM 8010 C CA . ALA A 1 1074 ? 1.459 15.616 25.861 1.00 95.62 1074 ALA A CA 1
ATOM 8011 C C . ALA A 1 1074 ? 1.255 14.122 25.576 1.00 95.62 1074 ALA A C 1
ATOM 8013 O O . ALA A 1 1074 ? 0.128 13.637 25.605 1.00 95.62 1074 ALA A O 1
ATOM 8014 N N . MET A 1 1075 ? 2.341 13.392 25.338 1.00 95.88 1075 MET A N 1
ATOM 8015 C CA . MET A 1 1075 ? 2.299 11.936 25.209 1.00 95.88 1075 MET A CA 1
ATOM 8016 C C . MET A 1 1075 ? 2.278 11.292 26.608 1.00 95.88 1075 MET A C 1
ATOM 8018 O O . MET A 1 1075 ? 3.125 11.656 27.436 1.00 95.88 1075 MET A O 1
ATOM 8022 N N . PRO A 1 1076 ? 1.334 10.378 26.906 1.00 95.56 1076 PRO A N 1
ATOM 8023 C CA . PRO A 1 1076 ? 1.265 9.710 28.201 1.00 95.56 1076 PRO A CA 1
ATOM 8024 C C . PRO A 1 1076 ? 2.465 8.774 28.413 1.00 95.56 1076 PRO A C 1
ATOM 8026 O O . PRO A 1 1076 ? 3.160 8.370 27.477 1.00 95.56 1076 PRO A O 1
ATOM 8029 N N . VAL A 1 1077 ? 2.729 8.432 29.677 1.00 92.94 1077 VAL A N 1
ATOM 8030 C CA . VAL A 1 1077 ? 3.818 7.512 30.041 1.00 92.94 1077 VAL A CA 1
ATOM 8031 C C . VAL A 1 1077 ? 3.584 6.146 29.391 1.00 92.94 1077 VAL A C 1
ATOM 8033 O O . VAL A 1 1077 ? 2.467 5.648 29.367 1.00 92.94 1077 VAL A O 1
ATOM 8036 N N . GLY A 1 1078 ? 4.654 5.533 28.878 1.00 92.56 1078 GLY A N 1
ATOM 8037 C CA . GLY A 1 1078 ? 4.590 4.220 28.232 1.00 92.56 1078 GLY A CA 1
ATOM 8038 C C . GLY A 1 1078 ? 4.286 4.261 26.733 1.00 92.56 1078 GLY A C 1
ATOM 8039 O O . GLY A 1 1078 ? 4.306 3.201 26.113 1.00 92.56 1078 GLY A O 1
ATOM 8040 N N . PHE A 1 1079 ? 4.061 5.448 26.162 1.00 96.44 1079 PHE A N 1
ATOM 8041 C CA . PHE A 1 1079 ? 3.982 5.682 24.720 1.00 96.44 1079 PHE A CA 1
ATOM 8042 C C . PHE A 1 1079 ? 5.216 6.455 24.210 1.00 96.44 1079 PHE A C 1
ATOM 8044 O O . PHE A 1 1079 ? 5.822 7.213 24.980 1.00 96.44 1079 PHE A O 1
ATOM 8051 N N . PRO A 1 1080 ? 5.600 6.278 22.927 1.00 96.75 1080 PRO A N 1
ATOM 8052 C CA . PRO A 1 1080 ? 4.948 5.438 21.911 1.00 96.75 1080 PRO A CA 1
ATOM 8053 C C . PRO A 1 1080 ? 5.273 3.940 22.065 1.00 96.75 1080 PRO A C 1
ATOM 8055 O O . PRO A 1 1080 ? 6.231 3.581 22.747 1.00 96.75 1080 PRO A O 1
ATOM 8058 N N . LYS A 1 1081 ? 4.497 3.068 21.408 1.00 97.19 1081 LYS A N 1
ATOM 8059 C CA . LYS A 1 1081 ? 4.774 1.625 21.290 1.00 97.19 1081 LYS A CA 1
ATOM 8060 C C . LYS A 1 1081 ? 5.418 1.300 19.948 1.00 97.19 1081 LYS A C 1
ATOM 8062 O O . LYS A 1 1081 ? 5.008 1.843 18.927 1.00 97.19 1081 LYS A O 1
ATOM 8067 N N . PHE A 1 1082 ? 6.392 0.393 19.956 1.00 96.62 1082 PHE A N 1
ATOM 8068 C CA . PHE A 1 1082 ? 7.035 -0.111 18.743 1.00 96.62 1082 PHE A CA 1
ATOM 8069 C C . PHE A 1 1082 ? 6.230 -1.262 18.129 1.00 96.62 1082 PHE A C 1
ATOM 8071 O O . PHE A 1 1082 ? 5.963 -2.256 18.809 1.00 96.62 1082 PHE A O 1
ATOM 8078 N N . THR A 1 1083 ? 5.894 -1.152 16.843 1.00 94.31 1083 THR A N 1
ATOM 8079 C CA . THR A 1 1083 ? 5.078 -2.141 16.111 1.00 94.31 1083 THR A CA 1
ATOM 8080 C C . THR A 1 1083 ? 5.842 -2.888 15.018 1.00 94.31 1083 THR A C 1
ATOM 8082 O O . THR A 1 1083 ? 5.287 -3.805 14.428 1.00 94.31 1083 THR A O 1
ATOM 8085 N N . THR A 1 1084 ? 7.112 -2.535 14.763 1.00 89.69 1084 THR A N 1
ATOM 8086 C CA . THR A 1 1084 ? 7.975 -3.088 13.693 1.00 89.69 1084 THR A CA 1
ATOM 8087 C C . THR A 1 1084 ? 7.398 -3.039 12.274 1.00 89.69 1084 THR A C 1
ATOM 8089 O O . THR A 1 1084 ? 7.920 -3.735 11.400 1.00 89.69 1084 THR A O 1
ATOM 8092 N N . GLY A 1 1085 ? 6.328 -2.284 12.040 1.00 88.19 1085 GLY A N 1
ATOM 8093 C CA . GLY A 1 1085 ? 5.592 -2.372 10.792 1.00 88.19 1085 GLY A CA 1
ATOM 8094 C C . GLY A 1 1085 ? 4.468 -1.361 10.636 1.00 88.19 1085 GLY A C 1
ATOM 8095 O O . GLY A 1 1085 ? 4.291 -0.479 11.482 1.00 88.19 1085 GLY A O 1
ATOM 8096 N N . TRP A 1 1086 ? 3.725 -1.513 9.544 1.00 91.75 1086 TRP A N 1
ATOM 8097 C CA . TRP A 1 1086 ? 2.679 -0.591 9.107 1.00 91.75 1086 TRP A CA 1
ATOM 8098 C C . TRP A 1 1086 ? 1.305 -0.977 9.667 1.00 91.75 1086 TRP A C 1
ATOM 8100 O O . TRP A 1 1086 ? 0.771 -2.047 9.364 1.00 91.75 1086 TRP A O 1
ATOM 8110 N N . ALA A 1 1087 ? 0.718 -0.084 10.466 1.00 92.81 1087 ALA A N 1
ATOM 8111 C CA . ALA A 1 1087 ? -0.696 -0.118 10.835 1.00 92.81 1087 ALA A CA 1
ATOM 8112 C C . ALA A 1 1087 ? -1.569 0.496 9.722 1.00 92.81 1087 ALA A C 1
ATOM 8114 O O . ALA A 1 1087 ? -1.524 1.707 9.523 1.00 92.81 1087 ALA A O 1
ATOM 8115 N N . LEU A 1 1088 ? -2.341 -0.333 9.009 1.00 91.44 1088 LEU A N 1
ATOM 8116 C CA . LEU A 1 1088 ? -3.253 0.139 7.957 1.00 91.44 1088 LEU A CA 1
ATOM 8117 C C . LEU A 1 1088 ? -4.541 0.728 8.548 1.00 91.44 1088 LEU A C 1
ATOM 8119 O O . LEU A 1 1088 ? -4.945 1.824 8.207 1.00 91.44 1088 LEU A O 1
ATOM 8123 N N . TRP A 1 1089 ? -5.178 0.027 9.484 1.00 93.25 1089 TRP A N 1
ATOM 8124 C CA . TRP A 1 1089 ? -6.398 0.518 10.125 1.00 93.25 1089 TRP A CA 1
ATOM 8125 C C . TRP A 1 1089 ? -6.148 0.941 11.573 1.00 93.25 1089 TRP A C 1
ATOM 8127 O O . TRP A 1 1089 ? -5.137 0.588 12.193 1.00 93.25 1089 TRP A O 1
ATOM 8137 N N . ALA A 1 1090 ? -7.117 1.680 12.118 1.00 94.94 1090 ALA A N 1
ATOM 8138 C CA . ALA A 1 1090 ? -7.117 2.160 13.495 1.00 94.94 1090 ALA A CA 1
ATOM 8139 C C . ALA A 1 1090 ? -6.847 1.029 14.524 1.00 94.94 1090 ALA A C 1
ATOM 8141 O O . ALA A 1 1090 ? -7.148 -0.141 14.259 1.00 94.94 1090 ALA A O 1
ATOM 8142 N N . PRO A 1 1091 ? -6.348 1.347 15.730 1.00 96.75 1091 PRO A N 1
ATOM 8143 C CA . PRO A 1 1091 ? -6.316 0.401 16.845 1.00 96.75 1091 PRO A CA 1
ATOM 8144 C C . PRO A 1 1091 ? -7.724 0.116 17.397 1.00 96.75 1091 PRO A C 1
ATOM 8146 O O . PRO A 1 1091 ? -8.716 0.740 17.013 1.00 96.75 1091 PRO A O 1
ATOM 8149 N N . SER A 1 1092 ? -7.819 -0.815 18.343 1.00 96.75 1092 SER A N 1
ATOM 8150 C CA . SER A 1 1092 ? -9.048 -1.083 19.106 1.00 96.75 1092 SER A CA 1
ATOM 8151 C C . SER A 1 1092 ? -8.767 -1.188 20.596 1.00 96.75 1092 SER A C 1
ATOM 8153 O O . SER A 1 1092 ? -7.701 -1.670 20.983 1.00 96.75 1092 SER A O 1
ATOM 8155 N N . SER A 1 1093 ? -9.713 -0.764 21.431 1.00 95.88 1093 SER A N 1
ATOM 8156 C CA . SER A 1 1093 ? -9.621 -0.863 22.890 1.00 95.88 1093 SER A CA 1
ATOM 8157 C C . SER A 1 1093 ? -10.750 -1.687 23.503 1.00 95.88 1093 SER A C 1
ATOM 8159 O O . SER A 1 1093 ? -11.861 -1.786 22.978 1.00 95.88 1093 SER A O 1
ATOM 8161 N N . GLY A 1 1094 ? -10.436 -2.304 24.638 1.00 93.31 1094 GLY A N 1
ATOM 8162 C CA . GLY A 1 1094 ? -11.392 -3.020 25.472 1.00 93.31 1094 GLY A CA 1
ATOM 8163 C C . GLY A 1 1094 ? -10.702 -3.721 26.640 1.00 93.31 1094 GLY A C 1
ATOM 8164 O O . GLY A 1 1094 ? -9.478 -3.801 26.698 1.00 93.31 1094 GLY A O 1
ATOM 8165 N N . ASP A 1 1095 ? -11.484 -4.247 27.580 1.00 92.31 1095 ASP A N 1
ATOM 8166 C CA . ASP A 1 1095 ? -10.974 -5.046 28.703 1.00 92.31 1095 ASP A CA 1
ATOM 8167 C C . ASP A 1 1095 ? -10.871 -6.524 28.294 1.00 92.31 1095 ASP A C 1
ATOM 8169 O O . ASP A 1 1095 ? -11.765 -7.336 28.577 1.00 92.31 1095 ASP A O 1
ATOM 8173 N N . LEU A 1 1096 ? -9.792 -6.873 27.580 1.00 93.81 1096 LEU A N 1
ATOM 8174 C CA . LEU A 1 1096 ? -9.619 -8.200 26.980 1.00 93.81 1096 LEU A CA 1
ATOM 8175 C C . LEU A 1 1096 ? -9.696 -9.310 28.022 1.00 93.81 1096 LEU A C 1
ATOM 8177 O O . LEU A 1 1096 ? -10.232 -10.372 27.728 1.00 93.81 1096 LEU A O 1
ATOM 8181 N N . LEU A 1 1097 ? -9.173 -9.086 29.233 1.00 92.25 1097 LEU A N 1
ATOM 8182 C CA . LEU A 1 1097 ? -9.116 -10.100 30.294 1.00 92.25 1097 LEU A CA 1
ATOM 8183 C C . LEU A 1 1097 ? -10.233 -9.966 31.340 1.00 92.25 1097 LEU A C 1
ATOM 8185 O O . LEU A 1 1097 ? -10.295 -10.774 32.275 1.00 92.25 1097 LEU A O 1
ATOM 8189 N N . SER A 1 1098 ? -11.128 -8.986 31.185 1.00 88.94 1098 SER A N 1
ATOM 8190 C CA . SER A 1 1098 ? -12.180 -8.659 32.154 1.00 88.94 1098 SER A CA 1
ATOM 8191 C C . SER A 1 1098 ? -11.642 -8.394 33.567 1.00 88.94 1098 SER A C 1
ATOM 8193 O O . SER A 1 1098 ? -12.213 -8.880 34.557 1.00 88.94 1098 SER A O 1
ATOM 8195 N N . ASP A 1 1099 ? -10.513 -7.690 33.666 1.00 88.75 1099 ASP A N 1
ATOM 8196 C CA . ASP A 1 1099 ? -9.840 -7.350 34.922 1.00 88.75 1099 ASP A CA 1
ATOM 8197 C C . ASP A 1 1099 ? -9.893 -5.859 35.296 1.00 88.75 1099 ASP A C 1
ATOM 8199 O O . ASP A 1 1099 ? -9.375 -5.474 36.349 1.00 88.75 1099 ASP A O 1
ATOM 8203 N N . GLY A 1 1100 ? -10.629 -5.059 34.523 1.00 88.31 1100 GLY A N 1
ATOM 8204 C CA . GLY A 1 1100 ? -10.948 -3.656 34.783 1.00 88.31 1100 GLY A CA 1
ATOM 8205 C C . GLY A 1 1100 ? -9.988 -2.652 34.145 1.00 88.31 1100 GLY A C 1
ATOM 8206 O O . GLY A 1 1100 ? -10.148 -1.448 34.372 1.00 88.31 1100 GLY A O 1
ATOM 8207 N N . HIS A 1 1101 ? -9.009 -3.121 33.373 1.00 92.06 1101 HIS A N 1
ATOM 8208 C CA . HIS A 1 1101 ? -8.039 -2.285 32.671 1.00 92.06 1101 HIS A CA 1
ATOM 8209 C C . HIS A 1 1101 ? -8.391 -2.125 31.192 1.00 92.06 1101 HIS A C 1
ATOM 8211 O O . HIS A 1 1101 ? -8.995 -3.007 30.590 1.00 92.06 1101 HIS A O 1
ATOM 8217 N N . THR A 1 1102 ? -7.996 -0.994 30.609 1.00 93.94 1102 THR A N 1
ATOM 8218 C CA . THR A 1 1102 ? -8.045 -0.804 29.157 1.00 93.94 1102 THR A CA 1
ATOM 8219 C C . THR A 1 1102 ? -6.844 -1.506 28.530 1.00 93.94 1102 THR A C 1
ATOM 8221 O O . THR A 1 1102 ? -5.692 -1.166 28.827 1.00 93.94 1102 THR A O 1
ATOM 8224 N N . ASP A 1 1103 ? -7.097 -2.463 27.645 1.00 96.38 1103 ASP A N 1
ATOM 8225 C CA . ASP A 1 1103 ? -6.088 -3.041 26.767 1.00 96.38 1103 ASP A CA 1
ATOM 8226 C C . ASP A 1 1103 ? -6.247 -2.442 25.354 1.00 96.38 1103 ASP A C 1
ATOM 8228 O O . ASP A 1 1103 ? -7.359 -2.131 24.924 1.00 96.38 1103 ASP A O 1
ATOM 8232 N N . VAL A 1 1104 ? -5.138 -2.259 24.630 1.00 97.75 1104 VAL A N 1
ATOM 8233 C CA . VAL A 1 1104 ? -5.123 -1.732 23.251 1.00 97.75 1104 VAL A CA 1
ATOM 8234 C C . VAL A 1 1104 ? -4.559 -2.782 22.303 1.00 97.75 1104 VAL A C 1
ATOM 8236 O O . VAL A 1 1104 ? -3.496 -3.348 22.567 1.00 97.75 1104 VAL A O 1
ATOM 8239 N N . VAL A 1 1105 ? -5.253 -3.013 21.189 1.00 98.06 1105 VAL A N 1
ATOM 8240 C CA . VAL A 1 1105 ? -4.898 -3.966 20.134 1.00 98.06 1105 VAL A CA 1
ATOM 8241 C C . VAL A 1 1105 ? -4.566 -3.225 18.842 1.00 98.06 1105 VAL A C 1
ATOM 8243 O O . VAL A 1 1105 ? -5.320 -2.354 18.416 1.00 98.06 1105 VAL A O 1
ATOM 8246 N N . GLN A 1 1106 ? -3.457 -3.597 18.200 1.00 97.06 1106 GLN A N 1
ATOM 8247 C CA . GLN A 1 1106 ? -3.067 -3.099 16.876 1.00 97.06 1106 GLN A CA 1
ATOM 8248 C C . GLN A 1 1106 ? -2.612 -4.265 16.001 1.00 97.06 1106 GLN A C 1
ATOM 8250 O O . GLN A 1 1106 ? -1.812 -5.096 16.443 1.00 97.06 1106 GLN A O 1
ATOM 8255 N N . LEU A 1 1107 ? -3.097 -4.299 14.761 1.00 95.94 1107 LEU A N 1
ATOM 8256 C CA . LEU A 1 1107 ? -2.608 -5.207 13.728 1.00 95.94 1107 LEU A CA 1
ATOM 8257 C C . LEU A 1 1107 ? -1.690 -4.461 12.757 1.00 95.94 1107 LEU A C 1
ATOM 8259 O O . LEU A 1 1107 ? -1.797 -3.239 12.614 1.00 95.94 1107 LEU A O 1
ATOM 8263 N N . THR A 1 1108 ? -0.767 -5.191 12.133 1.00 94.50 1108 THR A N 1
ATOM 8264 C CA . THR A 1 1108 ? 0.126 -4.651 11.100 1.00 94.50 1108 THR A CA 1
ATOM 8265 C C . THR A 1 1108 ? 0.128 -5.530 9.854 1.00 94.50 1108 THR A C 1
ATOM 8267 O O . THR A 1 1108 ? -0.054 -6.751 9.947 1.00 94.50 1108 THR A O 1
ATOM 8270 N N . ARG A 1 1109 ? 0.409 -4.935 8.689 1.00 91.50 1109 ARG A N 1
ATOM 8271 C CA . ARG A 1 1109 ? 0.426 -5.629 7.384 1.00 91.50 1109 ARG A CA 1
ATOM 8272 C C . ARG A 1 1109 ? 1.414 -6.796 7.329 1.00 91.50 1109 ARG A C 1
ATOM 8274 O O . ARG A 1 1109 ? 1.190 -7.802 6.659 1.00 91.50 1109 ARG A O 1
ATOM 8281 N N . GLU A 1 1110 ? 2.473 -6.739 8.131 1.00 91.38 1110 GLU A N 1
ATOM 8282 C CA . GLU A 1 1110 ? 3.458 -7.812 8.308 1.00 91.38 1110 GLU A CA 1
ATOM 8283 C C . GLU A 1 1110 ? 2.898 -9.026 9.074 1.00 91.38 1110 GLU A C 1
ATOM 8285 O O . GLU A 1 1110 ? 3.619 -10.003 9.299 1.00 91.38 1110 GLU A O 1
ATOM 8290 N N . GLY A 1 1111 ? 1.627 -8.988 9.480 1.00 92.94 1111 GLY A N 1
ATOM 8291 C CA . GLY A 1 1111 ? 0.901 -10.091 10.098 1.00 92.94 1111 GLY A CA 1
ATOM 8292 C C . GLY A 1 1111 ? 1.148 -10.219 11.598 1.00 92.94 1111 GLY A C 1
ATOM 8293 O O . GLY A 1 1111 ? 1.146 -11.344 12.112 1.00 92.94 1111 GLY A O 1
ATOM 8294 N N . TYR A 1 1112 ? 1.405 -9.110 12.297 1.00 95.06 1112 TYR A N 1
ATOM 8295 C CA . TYR A 1 1112 ? 1.461 -9.089 13.760 1.00 95.06 1112 TYR A CA 1
ATOM 8296 C C . TYR A 1 1112 ? 0.150 -8.625 14.369 1.00 95.06 1112 TYR A C 1
ATOM 8298 O O . TYR A 1 1112 ? -0.488 -7.708 13.868 1.00 95.06 1112 TYR A O 1
ATOM 8306 N N . ILE A 1 1113 ? -0.184 -9.225 15.508 1.00 96.88 1113 ILE A N 1
ATOM 8307 C CA . ILE A 1 1113 ? -1.227 -8.743 16.407 1.00 96.88 1113 ILE A CA 1
ATOM 8308 C C . ILE A 1 1113 ? -0.541 -8.375 17.710 1.00 96.88 1113 ILE A C 1
ATOM 8310 O O . ILE A 1 1113 ? 0.038 -9.238 18.377 1.00 96.88 1113 ILE A O 1
ATOM 8314 N N . PHE A 1 1114 ? -0.611 -7.109 18.082 1.00 97.75 1114 PHE A N 1
ATOM 8315 C CA . PHE A 1 1114 ? -0.145 -6.619 19.366 1.00 97.75 1114 PHE A CA 1
ATOM 8316 C C . PHE A 1 1114 ? -1.330 -6.421 20.303 1.00 97.75 1114 PHE A C 1
ATOM 8318 O O . PHE A 1 1114 ? -2.393 -5.995 19.865 1.00 97.75 1114 PHE A O 1
ATOM 8325 N N . ALA A 1 1115 ? -1.131 -6.708 21.588 1.00 98.06 1115 ALA A N 1
ATOM 8326 C CA . ALA A 1 1115 ? -2.079 -6.375 22.641 1.00 98.06 1115 ALA A CA 1
ATOM 8327 C C . ALA A 1 1115 ? -1.299 -5.896 23.866 1.00 98.06 1115 ALA A C 1
ATOM 8329 O O . ALA A 1 1115 ? -0.504 -6.655 24.435 1.00 98.06 1115 ALA A O 1
ATOM 8330 N N . TRP A 1 1116 ? -1.500 -4.639 24.253 1.00 97.88 1116 TRP A N 1
ATOM 8331 C CA . TRP A 1 1116 ? -0.849 -4.029 25.409 1.00 97.88 1116 TRP A CA 1
ATOM 8332 C C . TRP A 1 1116 ? -1.846 -3.773 26.518 1.00 97.88 1116 TRP A C 1
ATOM 8334 O O . TRP A 1 1116 ? -2.932 -3.252 26.273 1.00 97.88 1116 TRP A O 1
ATOM 8344 N N . ARG A 1 1117 ? -1.405 -4.033 27.745 1.00 96.44 1117 ARG A N 1
ATOM 8345 C CA . ARG A 1 1117 ? -2.038 -3.477 28.931 1.00 96.44 1117 ARG A CA 1
ATOM 8346 C C . ARG A 1 1117 ? -1.643 -2.022 29.100 1.00 96.44 1117 ARG A C 1
ATOM 8348 O O . ARG A 1 1117 ? -0.453 -1.703 29.058 1.00 96.44 1117 ARG A O 1
ATOM 8355 N N . THR A 1 1118 ? -2.622 -1.170 29.372 1.00 96.12 1118 THR A N 1
ATOM 8356 C CA . THR A 1 1118 ? -2.387 0.236 29.714 1.00 96.12 1118 THR A CA 1
ATOM 8357 C C . THR A 1 1118 ? -2.694 0.507 31.191 1.00 96.12 1118 THR A C 1
ATOM 8359 O O . THR A 1 1118 ? -3.217 -0.357 31.900 1.00 96.12 1118 THR A O 1
ATOM 8362 N N . ASP A 1 1119 ? -2.347 1.704 31.671 1.00 94.81 1119 ASP A N 1
ATOM 8363 C CA . ASP A 1 1119 ? -2.746 2.159 33.011 1.00 94.81 1119 ASP A CA 1
ATOM 8364 C C . ASP A 1 1119 ? -4.219 2.620 33.042 1.00 94.81 1119 ASP A C 1
ATOM 8366 O O . ASP A 1 1119 ? -4.786 2.807 34.122 1.00 94.81 1119 ASP A O 1
ATOM 8370 N N . GLY A 1 1120 ? -4.838 2.748 31.864 1.00 93.31 1120 GLY A N 1
ATOM 8371 C CA . GLY A 1 1120 ? -6.230 3.107 31.647 1.00 93.31 1120 GLY A CA 1
ATOM 8372 C C . GLY A 1 1120 ? -7.230 2.187 32.336 1.00 93.31 1120 GLY A C 1
ATOM 8373 O O . GLY A 1 1120 ? -6.979 0.999 32.573 1.00 93.31 1120 GLY A O 1
ATOM 8374 N N . THR A 1 1121 ? -8.397 2.746 32.648 1.00 87.38 1121 THR A N 1
ATOM 8375 C CA . THR A 1 1121 ? -9.522 1.979 33.195 1.00 87.38 1121 THR A CA 1
ATOM 8376 C C . THR A 1 1121 ? -10.617 1.832 32.156 1.00 87.38 1121 THR A C 1
ATOM 8378 O O . THR A 1 1121 ? -10.970 2.800 31.489 1.00 87.38 1121 THR A O 1
ATOM 8381 N N . TYR A 1 1122 ? -11.231 0.652 32.088 1.00 74.81 1122 TYR A N 1
ATOM 8382 C CA . TYR A 1 1122 ? -12.305 0.387 31.126 1.00 74.81 1122 TYR A CA 1
ATOM 8383 C C . TYR A 1 1122 ? -13.514 1.336 31.283 1.00 74.81 1122 TYR A C 1
ATOM 8385 O O . TYR A 1 1122 ? -14.195 1.674 30.319 1.00 74.81 1122 TYR A O 1
ATOM 8393 N N . ALA A 1 1123 ? -13.750 1.859 32.490 1.00 69.56 1123 ALA A N 1
ATOM 8394 C CA . ALA A 1 1123 ? -14.772 2.884 32.718 1.00 69.56 1123 ALA A CA 1
ATOM 8395 C C . ALA A 1 1123 ? -14.493 4.213 31.974 1.00 69.56 1123 ALA A C 1
ATOM 8397 O O . ALA A 1 1123 ? -15.405 5.021 31.814 1.00 69.56 1123 ALA A O 1
ATOM 8398 N N . GLY A 1 1124 ? -13.248 4.456 31.550 1.00 70.56 1124 GLY A N 1
ATOM 8399 C CA . GLY A 1 1124 ? -12.831 5.585 30.712 1.00 70.56 1124 GLY A CA 1
ATOM 8400 C C . GLY A 1 1124 ? -12.877 5.303 29.204 1.00 70.56 1124 GLY A C 1
ATOM 8401 O O . GLY A 1 1124 ? -12.628 6.207 28.412 1.00 70.56 1124 GLY A O 1
ATOM 8402 N N . ASP A 1 1125 ? -13.221 4.080 28.797 1.00 82.00 1125 ASP A N 1
ATOM 8403 C CA . ASP A 1 1125 ? -13.307 3.635 27.402 1.00 82.00 1125 ASP A CA 1
ATOM 8404 C C . ASP A 1 1125 ? -14.747 3.757 26.871 1.00 82.00 1125 ASP A C 1
ATOM 8406 O O . ASP A 1 1125 ? -15.417 2.764 26.600 1.00 82.00 1125 ASP A O 1
ATOM 8410 N N . GLN A 1 1126 ? -15.267 4.989 26.839 1.00 85.50 1126 GLN A N 1
ATOM 8411 C CA . GLN A 1 1126 ? -16.696 5.282 26.612 1.00 85.50 1126 GLN A CA 1
ATOM 8412 C C . GLN A 1 1126 ? -16.951 6.306 25.493 1.00 85.50 1126 GLN A C 1
ATOM 8414 O O . GLN A 1 1126 ? -18.096 6.691 25.267 1.00 85.50 1126 GLN A O 1
ATOM 8419 N N . GLU A 1 1127 ? -15.900 6.802 24.832 1.00 94.25 1127 GLU A N 1
ATOM 8420 C CA . GLU A 1 1127 ? -16.023 7.871 23.831 1.00 94.25 1127 GLU A CA 1
ATOM 8421 C C . GLU A 1 1127 ? -15.966 7.341 22.390 1.00 94.25 1127 GLU A C 1
ATOM 8423 O O . GLU A 1 1127 ? -16.899 7.603 21.637 1.00 94.25 1127 GLU A O 1
ATOM 8428 N N . TRP A 1 1128 ? -14.895 6.634 21.993 1.00 96.44 1128 TRP A N 1
ATOM 8429 C CA . TRP A 1 1128 ? -14.730 6.086 20.633 1.00 96.44 1128 TRP A CA 1
ATOM 8430 C C . TRP A 1 1128 ? -13.647 4.991 20.619 1.00 96.44 1128 TRP A C 1
ATOM 8432 O O . TRP A 1 1128 ? -12.468 5.306 20.487 1.00 96.44 1128 TRP A O 1
ATOM 8442 N N . TRP A 1 1129 ? -14.002 3.718 20.799 1.00 94.81 1129 TRP A N 1
ATOM 8443 C CA . TRP A 1 1129 ? -13.045 2.633 21.114 1.00 94.81 1129 TRP A CA 1
ATOM 8444 C C . TRP A 1 1129 ? -12.556 1.810 19.917 1.00 94.81 1129 TRP A C 1
ATOM 8446 O O . TRP A 1 1129 ? -11.633 1.002 20.043 1.00 94.81 1129 TRP A O 1
ATOM 8456 N N . ALA A 1 1130 ? -13.165 1.992 18.749 1.00 95.06 1130 ALA A N 1
ATOM 8457 C CA . ALA A 1 1130 ? -12.815 1.265 17.535 1.00 95.06 1130 ALA A CA 1
ATOM 8458 C C . ALA A 1 1130 ? -12.810 2.186 16.309 1.00 95.06 1130 ALA A C 1
ATOM 8460 O O . ALA A 1 1130 ? -13.318 3.310 16.336 1.00 95.06 1130 ALA A O 1
ATOM 8461 N N . GLY A 1 1131 ? -12.246 1.690 15.206 1.00 92.81 1131 GLY A N 1
ATOM 8462 C CA . GLY A 1 1131 ? -12.355 2.368 13.912 1.00 92.81 1131 GLY A CA 1
ATOM 8463 C C . GLY A 1 1131 ? -13.830 2.494 13.532 1.00 92.81 1131 GLY A C 1
ATOM 8464 O O . GLY A 1 1131 ? -14.601 1.558 13.737 1.00 92.81 1131 GLY A O 1
ATOM 8465 N N . HIS A 1 1132 ? -14.256 3.647 13.026 1.00 95.81 1132 HIS A N 1
ATOM 8466 C CA . HIS A 1 1132 ? -15.674 3.883 12.732 1.00 95.81 1132 HIS A CA 1
ATOM 8467 C C . HIS A 1 1132 ? -16.616 3.637 13.949 1.00 95.81 1132 HIS A C 1
ATOM 8469 O O . HIS A 1 1132 ? -17.731 3.127 13.815 1.00 95.81 1132 HIS A O 1
ATOM 8475 N N . HIS A 1 1133 ? -16.146 4.052 15.137 1.00 96.56 1133 HIS A N 1
ATOM 8476 C CA . HIS A 1 1133 ? -16.796 4.136 16.458 1.00 96.56 1133 HIS A CA 1
ATOM 8477 C C . HIS A 1 1133 ? -16.872 2.844 17.279 1.00 96.56 1133 HIS A C 1
ATOM 8479 O O . HIS A 1 1133 ? -16.404 2.832 18.419 1.00 96.56 1133 HIS A O 1
ATOM 8485 N N . ASP A 1 1134 ? -17.461 1.781 16.733 1.00 96.38 1134 ASP A N 1
ATOM 8486 C CA . ASP A 1 1134 ? -17.936 0.642 17.526 1.00 96.38 1134 ASP A CA 1
ATOM 8487 C C . ASP A 1 1134 ? -17.894 -0.705 16.773 1.00 96.38 1134 ASP A C 1
ATOM 8489 O O . ASP A 1 1134 ? -17.518 -0.777 15.602 1.00 96.38 1134 ASP A O 1
ATOM 8493 N N . GLU A 1 1135 ? -18.293 -1.800 17.434 1.00 96.75 1135 GLU A N 1
ATOM 8494 C CA . GLU A 1 1135 ? -18.313 -3.158 16.862 1.00 96.75 1135 GLU A CA 1
ATOM 8495 C C . GLU A 1 1135 ? -19.303 -3.303 15.695 1.00 96.75 1135 GLU A C 1
ATOM 8497 O O . GLU A 1 1135 ? -19.194 -4.236 14.898 1.00 96.75 1135 GLU A O 1
ATOM 8502 N N . TRP A 1 1136 ? -20.279 -2.399 15.586 1.00 98.06 1136 TRP A N 1
ATOM 8503 C CA . TRP A 1 1136 ? -21.260 -2.355 14.501 1.00 98.06 1136 TRP A CA 1
ATOM 8504 C C . TRP A 1 1136 ? -20.806 -1.462 13.345 1.00 98.06 1136 TRP A C 1
ATOM 8506 O O . TRP A 1 1136 ? -21.505 -1.405 12.330 1.00 98.06 1136 TRP A O 1
ATOM 8516 N N . ARG A 1 1137 ? -19.658 -0.787 13.491 1.00 97.81 1137 ARG A N 1
ATOM 8517 C CA . ARG A 1 1137 ? -19.103 0.176 12.539 1.00 97.81 1137 ARG A CA 1
ATOM 8518 C C . ARG A 1 1137 ? -20.096 1.284 12.221 1.00 97.81 1137 ARG A C 1
ATOM 8520 O O . ARG A 1 1137 ? -20.255 1.639 11.061 1.00 97.81 1137 ARG A O 1
ATOM 8527 N N . THR A 1 1138 ? -20.814 1.825 13.204 1.00 97.81 1138 THR A N 1
ATOM 8528 C CA . THR A 1 1138 ? -21.858 2.817 12.887 1.00 97.81 1138 THR A CA 1
ATOM 8529 C C . THR A 1 1138 ? -21.326 4.175 12.434 1.00 97.81 1138 THR A C 1
ATOM 8531 O O . THR A 1 1138 ? -22.078 4.928 11.813 1.00 97.81 1138 THR A O 1
ATOM 8534 N N . GLY A 1 1139 ? -20.080 4.514 12.790 1.00 97.44 1139 GLY A N 1
ATOM 8535 C CA . GLY A 1 1139 ? -19.487 5.843 12.597 1.00 97.44 1139 GLY A CA 1
ATOM 8536 C C . GLY A 1 1139 ? -20.176 6.942 13.413 1.00 97.44 1139 GLY A C 1
ATOM 8537 O O . GLY A 1 1139 ? -19.952 8.130 13.175 1.00 97.44 1139 GLY A O 1
ATOM 8538 N N . ARG A 1 1140 ? -21.046 6.572 14.363 1.00 97.19 1140 ARG A N 1
ATOM 8539 C CA . ARG A 1 1140 ? -21.960 7.484 15.049 1.00 97.19 1140 ARG A CA 1
ATOM 8540 C C . ARG A 1 1140 ? -21.668 7.554 16.543 1.00 97.19 1140 ARG A C 1
ATOM 8542 O O . ARG A 1 1140 ? -21.988 6.632 17.288 1.00 97.19 1140 ARG A O 1
ATOM 8549 N N . TYR A 1 1141 ? -21.180 8.705 16.997 1.00 96.75 1141 TYR A N 1
ATOM 8550 C CA . TYR A 1 1141 ? -20.876 8.947 18.406 1.00 96.75 1141 TYR A CA 1
ATOM 8551 C C . TYR A 1 1141 ? -22.076 8.679 19.324 1.00 96.75 1141 TYR A C 1
ATOM 8553 O O . TYR A 1 1141 ? -23.175 9.216 19.126 1.00 96.75 1141 TYR A O 1
ATOM 8561 N N . GLY A 1 1142 ? -21.832 7.914 20.387 1.00 93.12 1142 GLY A N 1
ATOM 8562 C CA . GLY A 1 1142 ? -22.808 7.635 21.440 1.00 93.12 1142 GLY A CA 1
ATOM 8563 C C . GLY A 1 1142 ? -23.802 6.521 21.109 1.00 93.12 1142 GLY A C 1
ATOM 8564 O O . GLY A 1 1142 ? -24.813 6.392 21.805 1.00 93.12 1142 GLY A O 1
ATOM 8565 N N . VAL A 1 1143 ? -23.553 5.733 20.059 1.00 94.06 1143 VAL A N 1
ATOM 8566 C CA . VAL A 1 1143 ? -24.222 4.439 19.872 1.00 94.06 1143 VAL A CA 1
ATOM 8567 C C . VAL A 1 1143 ? -23.705 3.440 20.906 1.00 94.06 1143 VAL A C 1
ATOM 8569 O O . VAL A 1 1143 ? -22.507 3.266 21.077 1.00 94.06 1143 VAL A O 1
ATOM 8572 N N . ASP A 1 1144 ? -24.633 2.774 21.586 1.00 93.50 1144 ASP A N 1
ATOM 8573 C CA . ASP A 1 1144 ? -24.328 1.692 22.517 1.00 93.50 1144 ASP A CA 1
ATOM 8574 C C . ASP A 1 1144 ? -24.529 0.337 21.822 1.00 93.50 1144 ASP A C 1
ATOM 8576 O O . ASP A 1 1144 ? -25.654 -0.159 21.689 1.00 93.50 1144 ASP A O 1
ATOM 8580 N N . SER A 1 1145 ? -23.425 -0.225 21.335 1.00 94.19 1145 SER A N 1
ATOM 8581 C CA . SER A 1 1145 ? -23.331 -1.544 20.696 1.00 94.19 1145 SER A CA 1
ATOM 8582 C C . SER A 1 1145 ? -22.903 -2.658 21.657 1.00 94.19 1145 SER A C 1
ATOM 8584 O O . SER A 1 1145 ? -22.944 -3.835 21.277 1.00 94.19 1145 SER A O 1
ATOM 8586 N N . ARG A 1 1146 ? -22.467 -2.319 22.878 1.00 92.50 1146 ARG A N 1
ATOM 8587 C CA . ARG A 1 1146 ? -21.796 -3.242 23.800 1.00 92.50 1146 ARG A CA 1
ATOM 8588 C C . ARG A 1 1146 ? -22.830 -3.964 24.665 1.00 92.50 1146 ARG A C 1
ATOM 8590 O O . ARG A 1 1146 ? -23.421 -3.364 25.552 1.00 92.50 1146 ARG A O 1
ATOM 8597 N N . PRO A 1 1147 ? -23.049 -5.277 24.484 1.00 94.00 1147 PRO A N 1
ATOM 8598 C CA . PRO A 1 1147 ? -24.042 -5.986 25.278 1.00 94.00 1147 PRO A CA 1
ATOM 8599 C C . PRO A 1 1147 ? -23.563 -6.227 26.721 1.00 94.00 1147 PRO A C 1
ATOM 8601 O O . PRO A 1 1147 ? -22.356 -6.291 26.980 1.00 94.00 1147 PRO A O 1
ATOM 8604 N N . PRO A 1 1148 ? -24.481 -6.531 27.659 1.00 94.75 1148 PRO A N 1
ATOM 8605 C CA . PRO A 1 1148 ? -24.112 -7.054 28.968 1.00 94.75 1148 PRO A CA 1
ATOM 8606 C C . PRO A 1 1148 ? -23.240 -8.309 28.868 1.00 94.75 1148 PRO A C 1
ATOM 8608 O O . PRO A 1 1148 ? -23.532 -9.223 28.094 1.00 94.75 1148 PRO A O 1
ATOM 8611 N N . GLY A 1 1149 ? -22.229 -8.417 29.730 1.00 92.00 1149 GLY A N 1
ATOM 8612 C CA . GLY A 1 1149 ? -21.334 -9.573 29.768 1.00 92.00 1149 GLY A CA 1
ATOM 8613 C C . GLY A 1 1149 ? -22.034 -10.885 30.151 1.00 92.00 1149 GLY A C 1
ATOM 8614 O O . GLY A 1 1149 ? -23.172 -10.920 30.641 1.00 92.00 1149 GLY A O 1
ATOM 8615 N N . ALA A 1 1150 ? -21.334 -12.010 29.991 1.00 92.31 1150 ALA A N 1
ATOM 8616 C CA . ALA A 1 1150 ? -21.868 -13.314 30.378 1.00 92.31 1150 ALA A CA 1
ATOM 8617 C C . ALA A 1 1150 ? -22.162 -13.394 31.894 1.00 92.31 1150 ALA A C 1
ATOM 8619 O O . ALA A 1 1150 ? -21.343 -13.009 32.736 1.00 92.31 1150 ALA A O 1
ATOM 8620 N N . ILE A 1 1151 ? -23.325 -13.944 32.269 1.00 92.75 1151 ILE A N 1
ATOM 8621 C CA . ILE A 1 1151 ? -23.722 -14.126 33.676 1.00 92.75 1151 ILE A CA 1
ATOM 8622 C C . ILE A 1 1151 ? -22.848 -15.197 34.343 1.00 92.75 1151 ILE A C 1
ATOM 8624 O O . ILE A 1 1151 ? -22.849 -16.362 33.946 1.00 92.75 1151 ILE A O 1
ATOM 8628 N N . ARG A 1 1152 ? -22.174 -14.841 35.444 1.00 91.88 1152 ARG A N 1
ATOM 8629 C CA . ARG A 1 1152 ? -21.245 -15.735 36.159 1.00 91.88 1152 ARG A CA 1
ATOM 8630 C C . ARG A 1 1152 ? -21.829 -16.263 37.474 1.00 91.88 1152 ARG A C 1
ATOM 8632 O O . ARG A 1 1152 ? -22.698 -15.654 38.097 1.00 91.88 1152 ARG A O 1
ATOM 8639 N N . ASN A 1 1153 ? -21.321 -17.405 37.945 1.00 93.19 1153 ASN A N 1
ATOM 8640 C CA . ASN A 1 1153 ? -21.642 -17.995 39.259 1.00 93.19 1153 ASN A CA 1
ATOM 8641 C C . ASN A 1 1153 ? -23.139 -18.250 39.529 1.00 93.19 1153 ASN A C 1
ATOM 8643 O O . ASN A 1 1153 ? -23.582 -18.224 40.684 1.00 93.19 1153 ASN A O 1
ATOM 8647 N N . ALA A 1 1154 ? -23.932 -18.508 38.488 1.00 94.00 1154 ALA A N 1
ATOM 8648 C CA . ALA A 1 1154 ? -25.368 -18.670 38.641 1.00 94.00 1154 ALA A CA 1
ATOM 8649 C C . ALA A 1 1154 ? -25.754 -19.984 39.339 1.00 94.00 1154 ALA A C 1
ATOM 8651 O O . ALA A 1 1154 ? -25.280 -21.070 39.005 1.00 94.00 1154 ALA A O 1
ATOM 8652 N N . ARG A 1 1155 ? -26.651 -19.896 40.325 1.00 94.81 1155 ARG A N 1
ATOM 8653 C CA . ARG A 1 1155 ? -27.169 -21.036 41.092 1.00 94.81 1155 ARG A CA 1
ATOM 8654 C C . ARG A 1 1155 ? -28.670 -20.913 41.297 1.00 94.81 1155 ARG A C 1
ATOM 8656 O O . ARG A 1 1155 ? -29.157 -19.899 41.797 1.00 94.81 1155 ARG A O 1
ATOM 8663 N N . LEU A 1 1156 ? -29.394 -21.982 40.963 1.00 93.50 1156 LEU A N 1
ATOM 8664 C CA . LEU A 1 1156 ? -30.836 -22.080 41.164 1.00 93.50 1156 LEU A CA 1
ATOM 8665 C C . LEU A 1 1156 ? -31.159 -22.898 42.424 1.00 93.50 1156 LEU A C 1
ATOM 8667 O O . LEU A 1 1156 ? -30.953 -24.111 42.470 1.00 93.50 1156 LEU A O 1
ATOM 8671 N N . SER A 1 1157 ? -31.699 -22.227 43.440 1.00 88.88 1157 SER A N 1
ATOM 8672 C CA . SER A 1 1157 ? -32.252 -22.839 44.657 1.00 88.88 1157 SER A CA 1
ATOM 8673 C C . SER A 1 1157 ? -33.763 -23.104 44.524 1.00 88.88 1157 SER A C 1
ATOM 8675 O O . SER A 1 1157 ? -34.348 -22.940 43.454 1.00 88.88 1157 SER A O 1
ATOM 8677 N N . SER A 1 1158 ? -34.438 -23.531 45.601 1.00 81.19 1158 SER A N 1
ATOM 8678 C CA . SER A 1 1158 ? -35.877 -23.841 45.566 1.00 81.19 1158 SER A CA 1
ATOM 8679 C C . SER A 1 1158 ? -36.766 -22.642 45.206 1.00 81.19 1158 SER A C 1
ATOM 8681 O O . SER A 1 1158 ? -37.795 -22.865 44.568 1.00 81.19 1158 SER A O 1
ATOM 8683 N N . SER A 1 1159 ? -36.366 -21.416 45.571 1.00 90.00 1159 SER A N 1
ATOM 8684 C CA . SER A 1 1159 ? -37.139 -20.177 45.360 1.00 90.00 1159 SER A CA 1
ATOM 8685 C C . SER A 1 1159 ? -36.323 -18.972 44.874 1.00 90.00 1159 SER A C 1
ATOM 8687 O O . SER A 1 1159 ? -36.888 -17.893 44.690 1.00 90.00 1159 SER A O 1
ATOM 8689 N N . LYS A 1 1160 ? -35.007 -19.112 44.676 1.00 93.38 1160 LYS A N 1
ATOM 8690 C CA . LYS A 1 1160 ? -34.128 -18.017 44.239 1.00 93.38 1160 LYS A CA 1
ATOM 8691 C C . LYS A 1 1160 ? -33.110 -18.470 43.205 1.00 93.38 1160 LYS A C 1
ATOM 8693 O O . LYS A 1 1160 ? -32.475 -19.508 43.395 1.00 93.38 1160 LYS A O 1
ATOM 8698 N N . LEU A 1 1161 ? -32.910 -17.640 42.192 1.00 95.25 1161 LEU A N 1
ATOM 8699 C CA . LEU A 1 1161 ? -31.746 -17.644 41.316 1.00 95.25 1161 LEU A CA 1
ATOM 8700 C C . LEU A 1 1161 ? -30.766 -16.588 41.844 1.00 95.25 1161 LEU A C 1
ATOM 8702 O O . LEU A 1 1161 ? -31.171 -15.452 42.088 1.00 95.25 1161 LEU A O 1
ATOM 8706 N N . THR A 1 1162 ? -29.510 -16.961 42.077 1.00 96.31 1162 THR A N 1
ATOM 8707 C CA . THR A 1 1162 ? -28.437 -16.050 42.522 1.00 96.31 1162 THR A CA 1
ATOM 8708 C C . THR A 1 1162 ? -27.255 -16.145 41.577 1.00 96.31 1162 THR A C 1
ATOM 8710 O O . THR A 1 1162 ? -26.913 -17.261 41.197 1.00 96.31 1162 THR A O 1
ATOM 8713 N N . PHE A 1 1163 ? -26.627 -15.027 41.236 1.00 96.12 1163 PHE A N 1
ATOM 8714 C CA . PHE A 1 1163 ? -25.500 -14.958 40.299 1.00 96.12 1163 PHE A CA 1
ATOM 8715 C C . PHE A 1 1163 ? -24.670 -13.690 40.545 1.00 96.12 1163 PHE A C 1
ATOM 8717 O O . PHE A 1 1163 ? -25.077 -12.826 41.325 1.00 96.12 1163 PHE A O 1
ATOM 8724 N N . THR A 1 1164 ? -23.506 -13.595 39.909 1.00 95.62 1164 THR A N 1
ATOM 8725 C CA . THR A 1 1164 ? -22.719 -12.360 39.821 1.00 95.62 1164 THR A CA 1
ATOM 8726 C C . THR A 1 1164 ? -23.280 -11.517 38.679 1.00 95.62 1164 THR A C 1
ATOM 8728 O O . THR A 1 1164 ? -23.372 -12.016 37.558 1.00 95.62 1164 THR A O 1
ATOM 8731 N N . ALA A 1 1165 ? -23.702 -10.286 38.969 1.00 94.94 1165 ALA A N 1
ATOM 8732 C CA . ALA A 1 1165 ? -24.235 -9.369 37.966 1.00 94.94 1165 ALA A CA 1
ATOM 8733 C C . ALA A 1 1165 ? -23.164 -9.080 36.896 1.00 94.94 1165 ALA A C 1
ATOM 8735 O O . ALA A 1 1165 ? -22.023 -8.805 37.282 1.00 94.94 1165 ALA A O 1
ATOM 8736 N N . PRO A 1 1166 ? -23.507 -9.176 35.597 1.00 92.50 1166 PRO A N 1
ATOM 8737 C CA . PRO A 1 1166 ? -22.546 -8.950 34.528 1.00 92.50 1166 PRO A CA 1
ATOM 8738 C C . PRO A 1 1166 ? -22.215 -7.466 34.393 1.00 92.50 1166 PRO A C 1
ATOM 8740 O O . PRO A 1 1166 ? -21.072 -7.124 34.604 1.00 92.50 1166 PRO A O 1
ATOM 8743 N N . GLY A 1 1167 ? -23.200 -6.591 34.206 1.00 92.44 1167 GLY A N 1
ATOM 8744 C CA . GLY A 1 1167 ? -22.978 -5.177 33.895 1.00 92.44 1167 GLY A CA 1
ATOM 8745 C C . GLY A 1 1167 ? -24.060 -4.675 32.942 1.00 92.44 1167 GLY A C 1
ATOM 8746 O O . GLY A 1 1167 ? -24.974 -5.444 32.630 1.00 92.44 1167 GLY A O 1
ATOM 8747 N N . GLY A 1 1168 ? -24.008 -3.395 32.579 1.00 90.19 1168 GLY A N 1
ATOM 8748 C CA . GLY A 1 1168 ? -24.720 -2.837 31.425 1.00 90.19 1168 GLY A CA 1
ATOM 8749 C C . GLY A 1 1168 ? -23.930 -3.146 30.161 1.00 90.19 1168 GLY A C 1
ATOM 8750 O O . GLY A 1 1168 ? -24.399 -3.938 29.358 1.00 90.19 1168 GLY A O 1
ATOM 8751 N N . ASP A 1 1169 ? -22.678 -2.690 30.123 1.00 91.12 1169 ASP A N 1
ATOM 8752 C CA . ASP A 1 1169 ? -21.821 -2.789 28.941 1.00 91.12 1169 ASP A CA 1
ATOM 8753 C C . ASP A 1 1169 ? -20.630 -3.679 29.314 1.00 91.12 1169 ASP A C 1
ATOM 8755 O O . ASP A 1 1169 ? -19.765 -3.316 30.121 1.00 91.12 1169 ASP A O 1
ATOM 8759 N N . TRP A 1 1170 ? -20.660 -4.921 28.830 1.00 90.19 1170 TRP A N 1
ATOM 8760 C CA . TRP A 1 1170 ? -19.811 -6.020 29.292 1.00 90.19 1170 TRP A CA 1
ATOM 8761 C C . TRP A 1 1170 ? -19.820 -6.183 30.821 1.00 90.19 1170 TRP A C 1
ATOM 8763 O O . TRP A 1 1170 ? -20.845 -6.571 31.399 1.00 90.19 1170 TRP A O 1
ATOM 8773 N N . TYR A 1 1171 ? -18.677 -5.948 31.472 1.00 90.19 1171 TYR A N 1
ATOM 8774 C CA . TYR A 1 1171 ? -18.483 -6.123 32.910 1.00 90.19 1171 TYR A CA 1
ATOM 8775 C C . TYR A 1 1171 ? -18.467 -4.814 33.707 1.00 90.19 1171 TYR A C 1
ATOM 8777 O O . TYR A 1 1171 ? -17.984 -4.804 34.842 1.00 90.19 1171 TYR A O 1
ATOM 8785 N N . ASP A 1 1172 ? -19.034 -3.737 33.155 1.00 89.06 1172 ASP A N 1
ATOM 8786 C CA . ASP A 1 1172 ? -19.143 -2.440 33.828 1.00 89.06 1172 ASP A CA 1
ATOM 8787 C C . ASP A 1 1172 ? -20.592 -1.998 34.087 1.00 89.06 1172 ASP A C 1
ATOM 8789 O O . ASP A 1 1172 ? -21.560 -2.514 33.525 1.00 89.06 1172 ASP A O 1
ATOM 8793 N N . GLY A 1 1173 ? -20.763 -1.052 35.010 1.00 89.56 1173 GLY A N 1
ATOM 8794 C CA . GLY A 1 1173 ? -22.041 -0.405 35.263 1.00 89.56 1173 GLY A CA 1
ATOM 8795 C C . GLY A 1 1173 ? -23.089 -1.346 35.860 1.00 89.56 1173 GLY A C 1
ATOM 8796 O O . GLY A 1 1173 ? -22.820 -2.167 36.742 1.00 89.56 1173 GLY A O 1
ATOM 8797 N N . GLN A 1 1174 ? -24.342 -1.187 35.438 1.00 94.19 1174 GLN A N 1
ATOM 8798 C CA . GLN A 1 1174 ? -25.466 -1.981 35.929 1.00 94.19 1174 GLN A CA 1
ATOM 8799 C C . GLN A 1 1174 ? -26.450 -2.252 34.790 1.00 94.19 1174 GLN A C 1
ATOM 8801 O O . GLN A 1 1174 ? -26.966 -1.304 34.211 1.00 94.19 1174 GLN A O 1
ATOM 8806 N N . ALA A 1 1175 ? -26.798 -3.523 34.563 1.00 95.62 1175 ALA A N 1
ATOM 8807 C CA . ALA A 1 1175 ? -27.863 -3.912 33.635 1.00 95.62 1175 ALA A CA 1
ATOM 8808 C C . ALA A 1 1175 ? -29.182 -3.176 33.937 1.00 95.62 1175 ALA A C 1
ATOM 8810 O O . ALA A 1 1175 ? -29.531 -2.966 35.103 1.00 95.62 1175 ALA A O 1
ATOM 8811 N N . ALA A 1 1176 ? -29.999 -2.886 32.927 1.00 96.62 1176 ALA A N 1
ATOM 8812 C CA . ALA A 1 1176 ? -31.366 -2.419 33.152 1.00 96.62 1176 ALA A CA 1
ATOM 8813 C C . ALA A 1 1176 ? -32.238 -3.521 33.783 1.00 96.62 1176 ALA A C 1
ATOM 8815 O O . ALA A 1 1176 ? -33.062 -3.269 34.673 1.00 96.62 1176 ALA A O 1
ATOM 8816 N N . GLY A 1 1177 ? -32.043 -4.776 33.371 1.00 97.19 1177 GLY A N 1
ATOM 8817 C CA . GLY A 1 1177 ? -32.792 -5.905 33.909 1.00 97.19 1177 GLY A CA 1
ATOM 8818 C C . GLY A 1 1177 ? -32.390 -7.262 33.353 1.00 97.19 1177 GLY A C 1
ATOM 8819 O O . GLY A 1 1177 ? -31.351 -7.425 32.727 1.00 97.19 1177 GLY A O 1
ATOM 8820 N N . TYR A 1 1178 ? -33.234 -8.257 33.617 1.00 97.06 1178 TYR A N 1
ATOM 8821 C CA . TYR A 1 1178 ? -32.999 -9.649 33.255 1.00 97.06 1178 TYR A CA 1
ATOM 8822 C C . TYR A 1 1178 ? -34.233 -10.268 32.593 1.00 97.06 1178 TYR A C 1
ATOM 8824 O O . TYR A 1 1178 ? -35.289 -10.383 33.228 1.00 97.06 1178 TYR A O 1
ATOM 8832 N N . ARG A 1 1179 ? -34.113 -10.723 31.341 1.00 95.38 1179 ARG A N 1
ATOM 8833 C CA . ARG A 1 1179 ? -35.112 -11.595 30.700 1.00 95.38 1179 ARG A CA 1
ATOM 8834 C C . ARG A 1 1179 ? -34.988 -12.987 31.314 1.00 95.38 1179 ARG A C 1
ATOM 8836 O O . ARG A 1 1179 ? -33.897 -13.543 31.366 1.00 95.38 1179 ARG A O 1
ATOM 8843 N N . VAL A 1 1180 ? -36.093 -13.545 31.809 1.00 95.06 1180 VAL A N 1
ATOM 8844 C CA . VAL A 1 1180 ? -36.119 -14.878 32.437 1.00 95.06 1180 VAL A CA 1
ATOM 8845 C C . VAL A 1 1180 ? -37.236 -15.731 31.850 1.00 95.06 1180 VAL A C 1
ATOM 8847 O O . VAL A 1 1180 ? -38.348 -15.247 31.666 1.00 95.06 1180 VAL A O 1
ATOM 8850 N N . SER A 1 1181 ? -36.985 -17.021 31.622 1.00 94.00 1181 SER A N 1
ATOM 8851 C CA . SER A 1 1181 ? -37.917 -17.919 30.911 1.00 94.00 1181 SER A CA 1
ATOM 8852 C C . SER A 1 1181 ? -39.299 -18.103 31.559 1.00 94.00 1181 SER A C 1
ATOM 8854 O O . SER A 1 1181 ? -40.220 -18.597 30.913 1.00 94.00 1181 SER A O 1
ATOM 8856 N N . PHE A 1 1182 ? -39.471 -17.717 32.827 1.00 91.00 1182 PHE A N 1
ATOM 8857 C CA . PHE A 1 1182 ? -40.746 -17.798 33.551 1.00 91.00 1182 PHE A CA 1
ATOM 8858 C C . PHE A 1 1182 ? -41.512 -16.465 33.630 1.00 91.00 1182 PHE A C 1
ATOM 8860 O O . PHE A 1 1182 ? -42.569 -16.415 34.261 1.00 91.00 1182 PHE A O 1
ATOM 8867 N N . SER A 1 1183 ? -40.994 -15.387 33.035 1.00 89.25 1183 SER A N 1
ATOM 8868 C CA . SER A 1 1183 ? -41.623 -14.063 33.009 1.00 89.25 1183 SER A CA 1
ATOM 8869 C C . SER A 1 1183 ? -41.678 -13.529 31.581 1.00 89.25 1183 SER A C 1
ATOM 8871 O O . SER A 1 1183 ? -40.693 -13.583 30.858 1.00 89.25 1183 SER A O 1
ATOM 8873 N N . GLY A 1 1184 ? -42.817 -12.958 31.185 1.00 84.44 1184 GLY A N 1
ATOM 8874 C CA . GLY A 1 1184 ? -42.949 -12.251 29.904 1.00 84.44 1184 GLY A CA 1
ATOM 8875 C C . GLY A 1 1184 ? -42.424 -10.810 29.928 1.00 84.44 1184 GLY A C 1
ATOM 8876 O O . GLY A 1 1184 ? -42.559 -10.110 28.933 1.00 84.44 1184 GLY A O 1
ATOM 8877 N N . GLN A 1 1185 ? -41.903 -10.342 31.066 1.00 89.06 1185 GLN A N 1
ATOM 8878 C CA . GLN A 1 1185 ? -41.322 -9.008 31.247 1.00 89.06 1185 GLN A CA 1
ATOM 8879 C C . GLN A 1 1185 ? -39.957 -9.120 31.944 1.00 89.06 1185 GLN A C 1
ATOM 8881 O O . GLN A 1 1185 ? -39.819 -9.983 32.826 1.00 89.06 1185 GLN A O 1
ATOM 8886 N N . PRO A 1 1186 ? -38.974 -8.266 31.601 1.00 90.94 1186 PRO A N 1
ATOM 8887 C CA . PRO A 1 1186 ? -37.686 -8.240 32.285 1.00 90.94 1186 PRO A CA 1
ATOM 8888 C C . PRO A 1 1186 ? -37.833 -7.949 33.784 1.00 90.94 1186 PRO A C 1
ATOM 8890 O O . PRO A 1 1186 ? -38.634 -7.111 34.202 1.00 90.94 1186 PRO A O 1
ATOM 8893 N N . VAL A 1 1187 ? -37.049 -8.642 34.606 1.00 95.44 1187 VAL A N 1
ATOM 8894 C CA . VAL A 1 1187 ? -36.923 -8.360 36.041 1.00 95.44 1187 VAL A CA 1
ATOM 8895 C C . VAL A 1 1187 ? -35.877 -7.256 36.222 1.00 95.44 1187 VAL A C 1
ATOM 8897 O O . VAL A 1 1187 ? -34.746 -7.473 35.796 1.00 95.44 1187 VAL A O 1
ATOM 8900 N N . PRO A 1 1188 ? -36.186 -6.112 36.860 1.00 96.06 1188 PRO A N 1
ATOM 8901 C CA . PRO A 1 1188 ? -35.214 -5.033 37.041 1.00 96.06 1188 PRO A CA 1
ATOM 8902 C C . PRO A 1 1188 ? -33.962 -5.487 37.796 1.00 96.06 1188 PRO A C 1
ATOM 8904 O O . PRO A 1 1188 ? -34.060 -6.252 38.765 1.00 96.06 1188 PRO A O 1
ATOM 8907 N N . ALA A 1 1189 ? -32.794 -5.000 37.381 1.00 95.81 1189 ALA A N 1
ATOM 8908 C CA . ALA A 1 1189 ? -31.562 -5.261 38.112 1.00 95.81 1189 ALA A CA 1
ATOM 8909 C C . ALA A 1 1189 ? -31.493 -4.428 39.396 1.00 95.81 1189 ALA A C 1
ATOM 8911 O O . ALA A 1 1189 ? -32.075 -3.349 39.498 1.00 95.81 1189 ALA A O 1
ATOM 8912 N N . THR A 1 1190 ? -30.780 -4.942 40.398 1.00 96.06 1190 THR A N 1
ATOM 8913 C CA . THR A 1 1190 ? -30.653 -4.294 41.716 1.00 96.06 1190 THR A CA 1
ATOM 8914 C C . THR A 1 1190 ? -29.211 -4.201 42.207 1.00 96.06 1190 THR A C 1
ATOM 8916 O O . THR A 1 1190 ? -28.989 -3.794 43.345 1.00 96.06 1190 THR A O 1
ATOM 8919 N N . ALA A 1 1191 ? -28.248 -4.642 41.400 1.00 94.94 1191 ALA A N 1
ATOM 8920 C CA . ALA A 1 1191 ? -26.841 -4.714 41.757 1.00 94.94 1191 ALA A CA 1
ATOM 8921 C C . ALA A 1 1191 ? -25.972 -4.375 40.531 1.00 94.94 1191 ALA A C 1
ATOM 8923 O O . ALA A 1 1191 ? -26.320 -4.825 39.435 1.00 94.94 1191 ALA A O 1
ATOM 8924 N N . PRO A 1 1192 ? -24.874 -3.618 40.713 1.00 93.94 1192 PRO A N 1
ATOM 8925 C CA . PRO A 1 1192 ? -23.910 -3.328 39.653 1.00 93.94 1192 PRO A CA 1
ATOM 8926 C C . PRO A 1 1192 ? -23.033 -4.546 39.341 1.00 93.94 1192 PRO A C 1
ATOM 8928 O O . PRO A 1 1192 ? -23.058 -5.539 40.080 1.00 93.94 1192 PRO A O 1
ATOM 8931 N N . ALA A 1 1193 ? -22.240 -4.450 38.276 1.00 91.69 1193 ALA A N 1
ATOM 8932 C CA . ALA A 1 1193 ? -21.277 -5.455 37.848 1.00 91.69 1193 ALA A CA 1
ATOM 8933 C C . ALA A 1 1193 ? -20.410 -5.983 39.008 1.00 91.69 1193 ALA A C 1
ATOM 8935 O O . ALA A 1 1193 ? -20.099 -5.281 39.977 1.00 91.69 1193 ALA A O 1
ATOM 8936 N N . GLY A 1 1194 ? -20.095 -7.280 38.975 1.00 91.25 1194 GLY A N 1
ATOM 8937 C CA . GLY A 1 1194 ? -19.298 -7.961 40.005 1.00 91.25 1194 GLY A CA 1
ATOM 8938 C C . GLY A 1 1194 ? -20.021 -8.215 41.340 1.00 91.25 1194 GLY A C 1
ATOM 8939 O O . GLY A 1 1194 ? -19.598 -9.074 42.121 1.00 91.25 1194 GLY A O 1
ATOM 8940 N N . SER A 1 1195 ? -21.150 -7.550 41.609 1.00 95.31 1195 SER A N 1
ATOM 8941 C CA . SER A 1 1195 ? -21.940 -7.745 42.831 1.00 95.31 1195 SER A CA 1
ATOM 8942 C C . SER A 1 1195 ? -22.892 -8.943 42.735 1.00 95.31 1195 SER A C 1
ATOM 8944 O O . SER A 1 1195 ? -23.260 -9.409 41.657 1.00 95.31 1195 SER A O 1
ATOM 8946 N N . GLN A 1 1196 ? -23.328 -9.471 43.883 1.00 96.38 1196 GLN A N 1
ATOM 8947 C CA . GLN A 1 1196 ? -24.312 -10.558 43.911 1.00 96.38 1196 GLN A CA 1
ATOM 8948 C C . GLN A 1 1196 ? -25.727 -10.039 43.602 1.00 96.38 1196 GLN A C 1
ATOM 8950 O O . GLN A 1 1196 ? -26.264 -9.211 44.335 1.00 96.38 1196 GLN A O 1
ATOM 8955 N N . GLN A 1 1197 ? -26.372 -10.610 42.584 1.00 97.00 1197 GLN A N 1
ATOM 8956 C CA . GLN A 1 1197 ? -27.771 -10.378 42.214 1.00 97.00 1197 GLN A CA 1
ATOM 8957 C C . GLN A 1 1197 ? -28.643 -11.573 42.632 1.00 97.00 1197 GLN A C 1
ATOM 8959 O O . GLN A 1 1197 ? -28.196 -12.725 42.650 1.00 97.00 1197 GLN A O 1
ATOM 8964 N N . SER A 1 1198 ? -29.916 -11.324 42.964 1.00 95.56 1198 SER A N 1
ATOM 8965 C CA . SER A 1 1198 ? -30.882 -12.391 43.248 1.00 95.56 1198 SER A CA 1
ATOM 8966 C C . SER A 1 1198 ? -32.259 -12.110 42.655 1.00 95.56 1198 SER A C 1
ATOM 8968 O O . SER A 1 1198 ? -32.811 -11.028 42.830 1.00 95.56 1198 SER A O 1
ATOM 8970 N N . ILE A 1 1199 ? -32.840 -13.120 42.004 1.00 95.62 1199 ILE A N 1
ATOM 8971 C CA . ILE A 1 1199 ? -34.191 -13.093 41.434 1.00 95.62 1199 ILE A CA 1
ATOM 8972 C C . ILE A 1 1199 ? -35.045 -14.162 42.121 1.00 95.62 1199 ILE A C 1
ATOM 8974 O O . ILE A 1 1199 ? -34.613 -15.302 42.309 1.00 95.62 1199 ILE A O 1
ATOM 8978 N N . THR A 1 1200 ? -36.273 -13.801 42.499 1.00 94.62 1200 THR A N 1
ATOM 8979 C CA . THR A 1 1200 ? -37.239 -14.753 43.069 1.00 94.62 1200 THR A CA 1
ATOM 8980 C C . THR A 1 1200 ? -37.822 -15.624 41.960 1.00 94.62 1200 THR A C 1
ATOM 8982 O O . THR A 1 1200 ? -38.309 -15.106 40.960 1.00 94.62 1200 THR A O 1
ATOM 8985 N N . VAL A 1 1201 ? -37.796 -16.944 42.149 1.00 92.56 1201 VAL A N 1
ATOM 8986 C CA . VAL A 1 1201 ? -38.250 -17.930 41.159 1.00 92.56 1201 VAL A CA 1
ATOM 8987 C C . VAL A 1 1201 ? -39.559 -18.583 41.629 1.00 92.56 1201 VAL A C 1
ATOM 8989 O O . VAL A 1 1201 ? -39.624 -19.032 42.780 1.00 92.56 1201 VAL A O 1
ATOM 8992 N N . PRO A 1 1202 ? -40.601 -18.672 40.775 1.00 91.88 1202 PRO A N 1
ATOM 8993 C CA . PRO A 1 1202 ? -41.861 -19.330 41.115 1.00 91.88 1202 PRO A CA 1
ATOM 8994 C C . PRO A 1 1202 ? -41.698 -20.800 41.530 1.00 91.88 1202 PRO A C 1
ATOM 8996 O O . PRO A 1 1202 ? -40.827 -21.527 41.044 1.00 91.88 1202 PRO A O 1
ATOM 8999 N N . ALA A 1 1203 ? -42.586 -21.270 42.410 1.00 86.81 1203 ALA A N 1
ATOM 9000 C CA . ALA A 1 1203 ? -42.620 -22.674 42.809 1.00 86.81 1203 ALA A CA 1
ATOM 9001 C C . ALA A 1 1203 ? -42.883 -23.589 41.596 1.00 86.81 1203 ALA A C 1
ATOM 9003 O O . ALA A 1 1203 ? -43.716 -23.285 40.749 1.00 86.81 1203 ALA A O 1
ATOM 9004 N N . GLY A 1 1204 ? -42.185 -24.726 41.529 1.00 84.81 1204 GLY A N 1
ATOM 9005 C CA . GLY A 1 1204 ? -42.318 -25.705 40.439 1.00 84.81 1204 GLY A CA 1
ATOM 9006 C C . GLY A 1 1204 ? -41.345 -25.523 39.269 1.00 84.81 1204 GLY A C 1
ATOM 9007 O O . GLY A 1 1204 ? -41.143 -26.472 38.519 1.00 84.81 1204 GLY A O 1
ATOM 9008 N N . VAL A 1 1205 ? -40.666 -24.378 39.151 1.00 89.19 1205 VAL A N 1
ATOM 9009 C CA . VAL A 1 1205 ? -39.624 -24.167 38.132 1.00 89.19 1205 VAL A CA 1
ATOM 9010 C C . VAL A 1 1205 ? -38.374 -24.982 38.487 1.00 89.19 1205 VAL A C 1
ATOM 9012 O O . VAL A 1 1205 ? -37.853 -24.883 39.603 1.00 89.19 1205 VAL A O 1
ATOM 9015 N N . THR A 1 1206 ? -37.909 -25.828 37.569 1.00 88.69 1206 THR A N 1
ATOM 9016 C CA . THR A 1 1206 ? -36.729 -26.702 37.745 1.00 88.69 1206 THR A CA 1
ATOM 9017 C C . THR A 1 1206 ? -35.513 -26.248 36.942 1.00 88.69 1206 THR A C 1
ATOM 9019 O O . THR A 1 1206 ? -34.395 -26.635 37.283 1.00 88.69 1206 THR A O 1
ATOM 9022 N N . SER A 1 1207 ? -35.726 -25.401 35.936 1.00 93.00 1207 SER A N 1
ATOM 9023 C CA . SER A 1 1207 ? -34.701 -24.782 35.100 1.00 93.00 1207 SER A CA 1
ATOM 9024 C C . SER A 1 1207 ? -35.136 -23.368 34.709 1.00 93.00 1207 SER A C 1
ATOM 9026 O O . SER A 1 1207 ? -36.332 -23.125 34.535 1.00 93.00 1207 SER A O 1
ATOM 9028 N N . VAL A 1 1208 ? -34.188 -22.438 34.622 1.00 93.81 1208 VAL A N 1
ATOM 9029 C CA . VAL A 1 1208 ? -34.403 -21.037 34.235 1.00 93.81 1208 VAL A CA 1
ATOM 9030 C C . VAL A 1 1208 ? -33.384 -20.673 33.165 1.00 93.81 1208 VAL A C 1
ATOM 9032 O O . VAL A 1 1208 ? -32.193 -20.862 33.391 1.00 93.81 1208 VAL A O 1
ATOM 9035 N N . THR A 1 1209 ? -33.840 -20.102 32.053 1.00 95.12 1209 THR A N 1
ATOM 9036 C CA . THR A 1 1209 ? -32.968 -19.377 31.119 1.00 95.12 1209 THR A CA 1
ATOM 9037 C C . THR A 1 1209 ? -33.009 -17.905 31.495 1.00 95.12 1209 THR A C 1
ATOM 9039 O O . THR A 1 1209 ? -34.100 -17.374 31.714 1.00 95.12 1209 THR A O 1
ATOM 9042 N N . ILE A 1 1210 ? -31.844 -17.278 31.630 1.00 95.31 1210 ILE A N 1
ATOM 9043 C CA . ILE A 1 1210 ? -31.677 -15.874 32.002 1.00 95.31 1210 ILE A CA 1
ATOM 9044 C C . ILE A 1 1210 ? -30.752 -15.165 31.006 1.00 95.31 1210 ILE A C 1
ATOM 9046 O O . ILE A 1 1210 ? -29.746 -15.736 30.598 1.00 95.31 1210 ILE A O 1
ATOM 9050 N N . GLN A 1 1211 ? -31.091 -13.926 30.660 1.00 94.94 1211 GLN A N 1
ATOM 9051 C CA . GLN A 1 1211 ? -30.258 -12.986 29.904 1.00 94.94 1211 GLN A CA 1
ATOM 9052 C C . GLN A 1 1211 ? -30.289 -11.627 30.586 1.00 94.94 1211 GLN A C 1
ATOM 9054 O O . GLN A 1 1211 ? -31.353 -11.207 31.047 1.00 94.94 1211 GLN A O 1
ATOM 9059 N N . ALA A 1 1212 ? -29.147 -10.953 30.653 1.00 96.19 1212 ALA A N 1
ATOM 9060 C CA . ALA A 1 1212 ? -29.092 -9.550 31.042 1.00 96.19 1212 ALA A CA 1
ATOM 9061 C C . ALA A 1 1212 ? -29.494 -8.657 29.858 1.00 96.19 1212 ALA A C 1
ATOM 9063 O O . ALA A 1 1212 ? -29.339 -9.049 28.702 1.00 96.19 1212 ALA A O 1
ATOM 9064 N N . VAL A 1 1213 ? -30.060 -7.495 30.174 1.00 95.75 1213 VAL A N 1
ATOM 9065 C CA . VAL A 1 1213 ? -30.454 -6.455 29.218 1.00 95.75 1213 VAL A CA 1
ATOM 9066 C C . VAL A 1 1213 ? -29.918 -5.127 29.731 1.00 95.75 1213 VAL A C 1
ATOM 9068 O O . VAL A 1 1213 ? -30.138 -4.821 30.910 1.00 95.75 1213 VAL A O 1
ATOM 9071 N N . ASP A 1 1214 ? -29.245 -4.365 28.880 1.00 95.25 1214 ASP A N 1
ATOM 9072 C CA . ASP A 1 1214 ? -28.757 -3.016 29.186 1.00 95.25 1214 ASP A CA 1
ATOM 9073 C C . ASP A 1 1214 ? -29.843 -1.940 28.971 1.00 95.25 1214 ASP A C 1
ATOM 9075 O O . ASP A 1 1214 ? -31.043 -2.222 28.856 1.00 95.25 1214 ASP A O 1
ATOM 9079 N N . GLN A 1 1215 ? -29.415 -0.682 28.988 1.00 94.25 1215 GLN A N 1
ATOM 9080 C CA . GLN A 1 1215 ? -30.226 0.515 28.841 1.00 94.25 1215 GLN A CA 1
ATOM 9081 C C . GLN A 1 1215 ? -30.658 0.763 27.390 1.00 94.25 1215 GLN A C 1
ATOM 9083 O O . GLN A 1 1215 ? -31.762 1.282 27.191 1.00 94.25 1215 GLN A O 1
ATOM 9088 N N . ALA A 1 1216 ? -29.836 0.391 26.406 1.00 92.12 1216 ALA A N 1
ATOM 9089 C CA . ALA A 1 1216 ? -30.143 0.474 24.978 1.00 92.12 1216 ALA A CA 1
ATOM 9090 C C . ALA A 1 1216 ? -31.057 -0.669 24.499 1.00 92.12 1216 ALA A C 1
ATOM 9092 O O . ALA A 1 1216 ? -31.722 -0.564 23.468 1.00 92.12 1216 ALA A O 1
ATOM 9093 N N . GLY A 1 1217 ? -31.179 -1.728 25.297 1.00 93.25 1217 GLY A N 1
ATOM 9094 C CA . GLY A 1 1217 ? -31.943 -2.927 25.003 1.00 93.25 1217 GLY A CA 1
ATOM 9095 C C . GLY A 1 1217 ? -31.110 -4.076 24.439 1.00 93.25 1217 GLY A C 1
ATOM 9096 O O . GLY A 1 1217 ? -31.724 -5.091 24.091 1.00 93.25 1217 GLY A O 1
ATOM 9097 N N . ASN A 1 1218 ? -29.777 -3.973 24.370 1.00 94.56 1218 ASN A N 1
ATOM 9098 C CA . ASN A 1 1218 ? -28.938 -5.072 23.901 1.00 94.56 1218 ASN A CA 1
ATOM 9099 C C . ASN A 1 1218 ? -28.993 -6.242 24.887 1.00 94.56 1218 ASN A C 1
ATOM 9101 O O . ASN A 1 1218 ? -29.302 -6.109 26.079 1.00 94.56 1218 ASN A O 1
ATOM 9105 N N . LEU A 1 1219 ? -28.760 -7.440 24.358 1.00 94.62 1219 LEU A N 1
ATOM 9106 C CA . LEU A 1 1219 ? -28.928 -8.689 25.088 1.00 94.62 1219 LEU A CA 1
ATOM 9107 C C . LEU A 1 1219 ? -27.582 -9.350 25.316 1.00 94.62 1219 LEU A C 1
ATOM 9109 O O . LEU A 1 1219 ? -26.873 -9.663 24.367 1.00 94.62 1219 LEU A O 1
ATOM 9113 N N . GLY A 1 1220 ? -27.289 -9.643 26.580 1.00 93.50 1220 GLY A N 1
ATOM 9114 C CA . GLY A 1 1220 ? -26.153 -10.488 26.921 1.00 93.50 1220 GLY A CA 1
ATOM 9115 C C . GLY A 1 1220 ? -26.401 -11.969 26.589 1.00 93.50 1220 GLY A C 1
ATOM 9116 O O . GLY A 1 1220 ? -27.552 -12.388 26.368 1.00 93.50 1220 GLY A O 1
ATOM 9117 N N . PRO A 1 1221 ? -25.350 -12.806 26.645 1.00 92.56 1221 PRO A N 1
ATOM 9118 C CA . PRO A 1 1221 ? -25.454 -14.239 26.390 1.00 92.56 1221 PRO A CA 1
ATOM 9119 C C . PRO A 1 1221 ? -26.502 -14.937 27.270 1.00 92.56 1221 PRO A C 1
ATOM 9121 O O . PRO A 1 1221 ? -26.618 -14.691 28.478 1.00 92.56 1221 PRO A O 1
ATOM 9124 N N . ALA A 1 1222 ? -27.275 -15.851 26.675 1.00 92.81 1222 ALA A N 1
ATOM 9125 C CA . ALA A 1 1222 ? -28.266 -16.638 27.404 1.00 92.81 1222 ALA A CA 1
ATOM 9126 C C . ALA A 1 1222 ? -27.625 -17.727 28.263 1.00 92.81 1222 ALA A C 1
ATOM 9128 O O . ALA A 1 1222 ? -26.922 -18.602 27.768 1.00 92.81 1222 ALA A O 1
ATOM 9129 N N . LEU A 1 1223 ? -27.980 -17.764 29.549 1.00 93.38 1223 LEU A N 1
ATOM 9130 C CA . LEU A 1 1223 ? -27.552 -18.814 30.468 1.00 93.38 1223 LEU A CA 1
ATOM 9131 C C . LEU A 1 1223 ? -28.741 -19.650 30.943 1.00 93.38 1223 LEU A C 1
ATOM 9133 O O . LEU A 1 1223 ? -29.674 -19.134 31.557 1.00 93.38 1223 LEU A O 1
ATOM 9137 N N . THR A 1 1224 ? -28.688 -20.968 30.733 1.00 94.31 1224 THR A N 1
ATOM 9138 C CA . THR A 1 1224 ? -29.680 -21.904 31.288 1.00 94.31 1224 THR A CA 1
ATOM 9139 C C . THR A 1 1224 ? -29.150 -22.583 32.548 1.00 94.31 1224 THR A C 1
ATOM 9141 O O . THR A 1 1224 ? -28.176 -23.331 32.515 1.00 94.31 1224 THR A O 1
ATOM 9144 N N . VAL A 1 1225 ? -29.829 -22.363 33.676 1.00 92.94 1225 VAL A N 1
ATOM 9145 C CA . VAL A 1 1225 ? -29.455 -22.875 35.000 1.00 92.94 1225 VAL A CA 1
ATOM 9146 C C . VAL A 1 1225 ? -30.524 -23.838 35.498 1.00 92.94 1225 VAL A C 1
ATOM 9148 O O . VAL A 1 1225 ? -31.688 -23.471 35.653 1.00 92.94 1225 VAL A O 1
ATOM 9151 N N . SER A 1 1226 ? -30.126 -25.067 35.817 1.00 91.56 1226 SER A N 1
ATOM 9152 C CA . SER A 1 1226 ? -31.023 -26.079 36.387 1.00 91.56 1226 SER A CA 1
ATOM 9153 C C . SER A 1 1226 ? -30.778 -26.265 37.883 1.00 91.56 1226 SER A C 1
ATOM 9155 O O . SER A 1 1226 ? -29.670 -26.045 38.376 1.00 91.56 1226 SER A O 1
ATOM 9157 N N . LYS A 1 1227 ? -31.808 -26.683 38.630 1.00 86.38 1227 LYS A N 1
ATOM 9158 C CA . LYS A 1 1227 ? -31.645 -27.062 40.041 1.00 86.38 1227 LYS A CA 1
ATOM 9159 C C . LYS A 1 1227 ? -30.616 -28.182 40.131 1.00 86.38 1227 LYS A C 1
ATOM 9161 O O . LYS A 1 1227 ? -30.770 -29.214 39.484 1.00 86.38 1227 LYS A O 1
ATOM 9166 N N . SER A 1 1228 ? -29.599 -27.998 40.966 1.00 67.00 1228 SER A N 1
ATOM 9167 C CA . SER A 1 1228 ? -28.673 -29.070 41.316 1.00 67.00 1228 SER A CA 1
ATOM 9168 C C . SER A 1 1228 ? -29.478 -30.234 41.906 1.00 67.00 1228 SER A C 1
ATOM 9170 O O . SER A 1 1228 ? -30.095 -30.078 42.964 1.00 67.00 1228 SER A O 1
ATOM 9172 N N . GLY A 1 1229 ? -29.524 -31.374 41.213 1.00 49.91 1229 GLY A N 1
ATOM 9173 C CA . GLY A 1 1229 ? -30.125 -32.587 41.754 1.00 49.91 1229 GLY A CA 1
ATOM 9174 C C . GLY A 1 1229 ? -29.364 -33.001 43.008 1.00 49.91 1229 GLY A C 1
ATOM 9175 O O . GLY A 1 1229 ? -28.168 -33.268 42.943 1.00 49.91 1229 GLY A O 1
ATOM 9176 N N . GLY A 1 1230 ? -30.041 -33.014 44.156 1.00 39.88 1230 GLY A N 1
ATOM 9177 C CA . GLY A 1 1230 ? -29.521 -33.702 45.329 1.00 39.88 1230 GLY A CA 1
ATOM 9178 C C . GLY A 1 1230 ? -29.498 -35.196 45.033 1.00 39.88 1230 GLY A C 1
ATOM 9179 O O . GLY A 1 1230 ? -30.561 -35.797 44.869 1.00 39.88 1230 GLY A O 1
ATOM 9180 N N . HIS A 1 1231 ? -28.301 -35.767 44.940 1.00 30.17 1231 HIS A N 1
ATOM 9181 C CA . HIS A 1 1231 ? -28.095 -37.150 45.346 1.00 30.17 1231 HIS A CA 1
ATOM 9182 C C . HIS A 1 1231 ? -27.791 -37.183 46.839 1.00 30.17 1231 HIS A C 1
ATOM 9184 O O . HIS A 1 1231 ? -26.996 -36.325 47.290 1.00 30.17 1231 HIS A O 1
#

Nearest PDB structures (foldseek):
  1iav-assembly1_A  TM=8.272E-01  e=1.435E-09  Lederbergia lenta
  1c9m-assembly1_A  TM=8.264E-01  e=1.510E-09  Lederbergia lenta
  1st3-assembly1_A  TM=8.263E-01  e=3.959E-09  Lederbergia lenta
  1wsd-assembly1_A  TM=8.279E-01  e=6.576E-09  Shouchella clausii KSM-K16
  1q5p-assembly1_A  TM=8.272E-01  e=7.657E-09  Lederbergia lenta

Solvent-accessible surface area (backbone atoms only — not comparable to full-atom values): 59972 Å² total; per-residue (Å²): 134,82,89,90,82,83,90,85,86,85,86,80,72,81,78,76,75,75,56,68,52,80,58,97,81,41,59,54,68,78,69,62,14,60,39,39,44,45,43,70,73,40,56,78,68,24,42,69,75,37,24,72,73,62,25,50,43,31,35,26,44,43,36,64,66,55,26,82,67,43,60,46,100,80,42,32,42,25,24,17,44,51,47,22,27,47,75,52,35,77,52,48,34,21,33,64,85,39,26,37,21,38,35,22,28,21,43,31,68,73,37,95,65,32,75,47,42,29,71,22,37,40,52,39,67,58,46,50,80,61,34,65,34,73,72,45,87,49,73,30,72,69,31,60,40,13,69,62,84,81,54,58,33,27,67,33,35,67,33,15,82,76,41,55,61,74,78,67,70,83,56,58,28,53,61,24,50,39,52,44,37,51,30,46,40,74,91,80,69,45,75,22,51,70,46,66,50,99,81,54,45,74,41,22,73,74,72,52,55,47,83,73,48,45,64,66,69,84,60,56,37,39,43,30,45,26,35,15,55,59,70,68,45,40,65,18,56,33,38,27,44,36,46,50,44,54,47,55,31,49,32,48,17,26,10,44,59,65,75,61,52,60,43,59,18,56,8,36,31,25,19,35,33,42,25,12,29,23,88,28,15,59,25,51,46,72,30,46,26,48,50,52,44,49,34,49,76,73,56,30,47,24,34,21,36,47,36,43,61,71,52,35,32,67,35,37,56,46,28,47,51,49,32,51,77,72,40,30,38,38,17,17,14,29,40,69,67,53,30,60,45,59,37,47,17,46,47,48,75,89,36,40,30,8,19,12,13,15,35,41,26,33,73,47,58,23,50,55,18,18,68,60,21,43,36,44,75,12,43,21,26,27,19,25,40,33,84,60,41,50,40,21,33,51,36,80,78,14,39,10,60,54,15,10,24,40,53,29,11,54,50,44,25,52,43,40,55,25,51,91,73,67,54,45,33,65,41,45,54,33,28,37,56,54,36,23,46,63,56,47,52,62,82,39,53,53,58,32,41,77,71,73,54,37,55,80,35,12,28,10,31,49,28,49,31,54,29,51,51,28,53,76,72,64,49,61,17,21,35,32,46,72,77,30,68,59,67,59,41,74,42,37,64,94,82,39,62,61,49,66,40,32,29,41,38,33,36,95,80,56,89,72,24,35,37,37,39,34,30,40,21,69,30,76,74,47,93,53,75,49,76,64,30,71,54,70,48,70,47,78,42,79,48,71,35,56,49,55,42,84,79,54,59,57,71,55,27,27,32,94,70,37,60,63,56,79,50,90,53,84,77,46,74,37,61,48,62,38,23,34,28,36,38,40,39,21,30,30,62,82,36,63,89,44,70,42,11,49,8,65,33,75,47,43,29,34,37,46,43,63,90,49,38,40,92,80,47,63,43,75,80,56,55,6,21,36,13,29,56,35,75,38,51,55,78,51,82,54,37,29,22,44,31,26,31,19,23,48,8,37,38,43,36,32,34,69,86,82,70,40,59,41,77,52,42,61,37,67,52,61,68,45,86,67,84,62,88,53,92,96,58,64,68,56,19,35,28,14,51,24,37,44,18,46,44,40,37,78,62,74,28,54,42,30,43,32,44,40,20,48,69,13,36,40,42,42,28,41,56,58,46,46,74,38,74,59,51,64,47,75,47,58,57,88,47,71,51,80,64,82,56,57,57,85,35,63,45,46,43,77,32,33,61,14,32,57,19,32,38,22,48,42,47,72,86,70,79,63,38,26,29,42,39,34,37,15,21,31,21,32,41,41,28,27,38,74,62,50,48,76,72,40,75,32,72,70,70,74,79,62,79,88,74,59,57,93,78,46,43,69,34,47,32,32,39,22,54,29,34,48,15,44,31,36,43,82,83,49,66,27,46,34,41,59,45,42,45,25,36,32,59,47,87,42,40,52,16,50,27,32,34,20,34,39,39,33,27,42,74,90,53,51,75,74,43,74,30,81,35,72,18,22,35,26,37,39,34,55,54,47,42,67,53,36,48,24,38,34,35,34,29,20,32,62,68,54,97,82,82,32,22,29,40,36,44,45,23,15,48,10,28,37,39,29,22,39,56,82,47,46,84,68,36,50,40,62,58,49,45,90,34,75,33,24,46,48,32,23,44,30,28,39,25,65,67,34,60,95,67,35,85,68,52,72,72,54,51,53,41,38,76,72,67,63,60,67,72,66,45,49,25,29,48,23,27,17,54,43,56,31,45,50,37,79,92,58,63,56,23,36,30,35,46,21,40,20,30,34,31,40,28,47,12,71,36,25,24,7,52,45,40,52,58,43,24,27,41,38,37,19,35,52,72,76,28,46,70,33,71,47,44,70,34,80,46,60,40,54,52,47,65,15,25,48,26,31,30,14,48,67,46,80,66,38,21,20,44,35,37,40,8,26,29,19,34,37,41,44,30,36,72,52,47,48,65,45,88,86,51,39,40,78,61,72,31,26,21,41,34,21,39,26,54,45,38,45,78,63,80,61,34,18,26,43,36,43,37,16,41,68,6,36,39,39,41,32,57,42,62,3,33,39,90,32,55,77,44,18,39,22,48,49,36,40,46,25,27,35,16,27,54,83,68,80,78,60,34,9,30,38,73,40,81,68,46,40,57,84,48,36,37,34,28,32,28,24,12,17,47,28,69,37,63,46,26,49,18,31,45,35,75,93,47,101,56,64,46,72,53,91,40,40,32,78,32,76,34,77,45,82,44,63,84,86,66,58,63,43,41,39,25,40,22,20,85,86,63,41,40,8,36,74,44,78,44,53,49,75,79,83,127

Secondary structure (DSSP, 8-state):
------SS--S----------S-TT-SSPPP--TTTSHHHHTTTTGGGT--TTSS-GGG-SS--TT-TT---TTS-SSSSHHHHHHHHGGGSS--TTSEEEEEES-B-TTSTTGGGTTTTB---TTT-PPP---SS--SSTTSSS-SSSS--SGGGGTT-TT---SS-SSS--HHHHHHHHTTEETTTTEEPPEEE-TT--EEETTS--GGG--SS-SSSTT-BTBEETTTTBS--B-S-TT--HHHHHHHHHH---SSSSS---TTTTSEEEEEE-SSSSEE-HHHHHHHHHHHHHTT-SEEEE--EES---HHHHHHHHHHHHTT-EEEE---SSSS----GGGTSTTEEEP-EEE-TTTT--HHHHHHH---S-EEPSSS---TT--B-EE-SS--HHHHHHHHHHHHHHHHHHHGGGT--HHHHHHHHHHH-B----TTSSS---SSS-BTTTBT-B--HHHHHHHHHTT-PPPEEEEEESPTTEEE-TTT--EEEEEEEEE-SS-SS-EEEEEEEEEBSS-S--EEEEEEEESS-EEEEEEEEGGGS-HHHHBTTTS------STT-TTTTTTEEEEEEEEEESSSTTSGGGEEEEEEEEEE-B-TTB-TTPSEE-SS---SPPEEE-TTSSSS-EEEEE-TTSEEEEE-TTT-SBPTT--EE-SBPP-SS--TT----B----SPPEEE-TTSSS--EEEEEETTTEEEEEETTSPBPTT--EE--TT--PPPSSPP--TTEE---S---SPPEEE-TTSSSPPEEEEE-TTSEEEEE-TTS-EEEEEE-PPPPGGGSPTT-EE-EE----SPPEEEESSSSEEEEEEEEEEEESSSSS-EE--EEEEEEE-TTS-EEEEEEEE-SEE--SSS-HHHHT-----EEE--STTS--EEEE--TTBPEEEE-TTS-EEEEES--TTSHHHHHHHHHHHHHH-GGG--S-HHHHHHHHTT-PPPP-EEB-S---EEE-SSSSS--EEEEEEEEHHHHHHHHH-TTS-PPP-EEEEEEETTT-PBPTT-SEEESS---S---EEE--SSSSSPEEEEE-SSSEEEEE-TTSPPPTT-SEE-SS---S--EEE-TTSSSEEEEEEEETTTEEEEEEEEEEGGG--SB-BTTBSTT---BTT----PBPPPEEEEE-SSEEEEE---SBBTBS--SEEEETT-SSPEEP-S-TTSEEEEE--TT--EEEEEEE-SS--BPPPEEEE-----

Radius of gyration: 31.54 Å; Cα contacts (8 Å, |Δi|>4): 3626; chains: 1; bounding box: 101×87×96 Å

Foldseek 3Di:
DDDDDDPDDPPDDPPQPQQCQQPPPFVVHAFLACQACVPSVCPPVSLVAFAPLSHPQQCWQAARNLQSQADDPSNGLHQPLVVLCRVPPPLQQFAALAEEEEEWQFAALLELLCVQAQFQFDFDPLQDAAAQLQQHQAPCGRDQPRNPPNHRGQVRNPSHPLFDPPQPSPDRGQLSVLQSRLQAAPVVRDTFHWDADPQRAIDTPVGDHSQPHDRNPLLARNLGGEAELFLGHNHRHALANLFCLSVVQVQQQATATNPHHHHGHLNVNYHYRYYYQHNFQEHEPLSVLQSLQVCVSVSHQEYQRAHWYLFDAPSNLVSLVVCVVSLRQYEYEDWFALFQFCTDQNFHPRYAYFWEWAFLLQLAGSNLNSHPGHYRFFTFLGGHWFLSHAAYGYDSQGGRSNRRSNVRSLLSSLCSSLVVVNQGNQQSSQLQLLQADAQDAQPFLNGHHDDCADGRGGSYYGNSSSSSVCSVVVLTAWGKDWPDDGFAAEDECVVDFKGKIKIKTADPPAPPWKKKFKWKAWWSDHPDIDTFDIGIDHGIDMDMGMDGCVVPDCCQAECVNVNQDADPDLNRRRLGSQKMKMKMKMARPVQNPGSSRIHMDIGIYGYHDDPQFDPPDWDFDFFFLQAAWAWDPQPQPQFTWTWWFGQLFWIFTAASVVRDTDAQDTEGAAADDHSDDDPPRGSGGFGFRAYWFWADQPQPQHIWIWTFGQQAWIFIAGSNNDTAALDTDGDCPQDHNADRPRHNHHLADAQRTGENAYWFWDDQVPPNGTWTWGFFQNQWTFIARPNNHTPDIAHPDADDPVPADVQKDWNHRSGFHAHWFWWQLDNGTKTKGKGLGKIANDSAAKAAKIWTKMWIARSHRDTQDIAIAIALIAHGSHNDHSQSQFHEYKFWECQDPDPTIWIWDHTAQAWIFIAHSNRDTQETAWDHCPDLLSVLLNLLSVCLVPVVRRPDDSVRVVCVLVVVWPDWIFTDTQKYKFWFDLDVVDHIKIKIKGKTSGLVSSSSSRRSSSRHIWIWIFIARSRHSHTFAQDTETDRAGAHNEGWFWFFQQLPLGTWTWFFHSSQWIFTAHRNGDTHPPDIHGRSHGFNYYKFWDRRPLPFWIWIWTTHSRRIITIGTGSGGRVSRQWAGGTCRHSSSNSYTPDQRAQFRNWAPWADDQWKIKTFAQAQGGQFHHFQFKDKPVDPDGHGWDDHGRDMTMDTDDHPDFKMWMWTAHPVGRIHDIDIYGHDDDD